Protein 2WNH (pdb70)

InterPro domains:
  IPR000560 Histidine phosphatase superfamily, clade-2 [PF00328] (31-356)
  IPR000560 Histidine phosphatase superfamily, clade-2 [cd07061] (31-357)
  IPR029033 Histidine phosphatase superfamily [G3DSA:3.40.50.1240] (21-421)
  IPR029033 Histidine phosphatase superfamily [SSF53254] (28-408)
  IPR033379 Histidine acid phosphatase active site [PS00616] (32-46)
  IPR050645 Histidine Acid Phosphatase [PTHR11567] (24-359)

Organism: Klebsiella pneumoniae (NCBI:txid573)

Nearest PDB structures (foldseek):
  2wu0-assembly4_D  TM=9.996E-01  e=3.261E-76  Klebsiella pneumoniae
  2wnh-assembly1_B  TM=9.906E-01  e=3.261E-76  Klebsiella pneumoniae
  6rmr-assembly1_B  TM=8.565E-01  e=4.464E-28  Escherichia coli K-12
  1nt4-assembly2_B  TM=8.357E-01  e=1.538E-28  Escherichia coli
  3ntl-assembly1_B  TM=8.454E-01  e=6.409E-27  Enterobacter cloacae

Foldseek 3Di:
DDDDFDKAFFAKEKEWEFFFFAAAPVLQVLQCVQQVHHADDDPDHHPAQDPLRLLLLLLALQVVLVVCCVRVLAPPAAGDPQAEAAEFQPDNRQLSSSVSNCCNNHPPRPDHYDYDPDNDDCQANVCVDDLQNADLVVLLVLLCVQCPPQQVVCVVCVVLLVLLCQQAHDPPDDRRLSPDRWDWDADPSRAIFTRSLVSLLSLLVNLLSCLLSLPDCCNRRNVRDDDLLSSLSNQVSNVVRLVSHLLRLSNLQRNALQNLVLSLQNQDPPHPPNHRYYHYYHHLSNVNSLCSLQVHWDAWPSHDIRDRHHGKMWMWIWMAGPVVRFIWIKIKIWDADSVCSSVSPRQDPVNHITMDTDDDPQWDQDPVGTTHRSVVSSCSRNVSHDVSSHDHDNSDDDD/DPQADDQKAFFAKEKEWEFFFFAAAPVLQVLLCVQQVHHAFDDPDHHPAQDPLRLLLLLLALQVVLVVCVRNVLAPPAAGDPQAEAAEFQPDNRGLSSSVSNCCNNHPPRPDHYDYDPDNDDCQANVCVDDLQNADLVVLLVLLCVQCPDQVVVCVVCVVLLVLLCQQAHDDPDDSPLVPDGWDWDADPSRAIFTRSLVSLLSLLVNLLSCLLSLPDCCRRRNVRDDDLLSSLSNQVSNVVRLVSHLLRLSNLQRHALQNLVLSLLCQDPPDPPNHRYYHYYHHLSNVNSLCSLQVHWDDWPSHGISDRHHRKMWMWIWMARSVPRFIWIKIKIWDAHSVCSSVSPRCDPVRHITMDTDDDPQWDQDPVGTTHRSPVSSCSRNVSHDVSSHDDDNSDDDD

Sequence (799 aa):
DPPPRDWQLEKVVELSRHGIRPPTAGNREAIEAATGRPWTEWTTHDGELTGHGYAAVVNKGREEGQHYRQLGLLQAGCPTAESIYVRASPLQRTRATAQALVDGAFPGCGVAIHYANGDADPLFQTDKFAATQTDPARQLAAVKEKAGDLAQRRQALAPTIQLLKQAVCQADKPCPIFDTPWRVEQSKSGKTTISGLSVMANMVETLRLGWSENLPLSQLAWGKIAQASQITALLPLLTENYDLSNDVLYTAQKRGSVLLNAMLDGVKPEASPNVRWLLLVAHDTNIAMVRTLMNFSWQLPGYSRGNIPPGSSLVLERWRDAKSGERYLRVYFQAQGLDDLRRLQTPDAQHPMLRQEWRQPGCRQTDVGTLCPFQAAITALGQRIDRPSAPAVAMVLPKSDPPPRDWQLEKVVELSRHGIRPPTAGNREAIEAATGRPWTEWTTHDGELTGHGYAAVVNKGREEGQHYRQLGLLQAGCPTAESIYVRASPLQRTRATAQALVDGAFPGCGVAIHYANGDADPLFQTDKFAATQTDPARQLAAVKEKAGDLAQRRQALAPTIQLLKQAVCQADKPCPIFDTPWRVEQSKSGKTTISGLSVMANMVETLRLGWSENLPLSQLAWGKIAQASQITALLPLLTENYDLSNDVLYTAQKRGSVLLNAMLDGVKPEASPNVRWLLLVAHDTNIAMVRTLMNFSWQLPGYSRGNIPPGSSLVLERWRDAKSGERYLRVYFQAQGLDDLRRLQTPDAQHPMLRQEWRQPGCRQTDVGTLCPFQAAITALGQRIDRPSAPAVAMVLPK

Structure (mmCIF, N/CA/C/O backbone):
data_2WNH
#
_entry.id   2WNH
#
_cell.length_a   133.680
_cell.length_b   133.680
_cell.length_c   111.240
_cell.angle_alpha   90.00
_cell.angle_beta   90.00
_cell.angle_gamma   90.00
#
_symmetry.space_group_name_H-M   'P 43 21 2'
#
loop_
_entity.id
_entity.type
_entity.pdbx_description
1 polymer 3-PHYTASE
2 non-polymer 'SODIUM ION'
3 non-polymer 'MAGNESIUM ION'
4 non-polymer GLYCEROL
5 water water
#
loop_
_atom_site.group_PDB
_atom_site.id
_atom_site.type_symbol
_atom_site.label_atom_id
_atom_site.label_alt_id
_atom_site.label_comp_id
_atom_site.label_asym_id
_atom_site.label_entity_id
_atom_site.label_seq_id
_atom_site.pdbx_PDB_ins_code
_atom_site.Cartn_x
_atom_site.Cartn_y
_atom_site.Cartn_z
_atom_site.occupancy
_atom_site.B_iso_or_equiv
_atom_site.auth_seq_id
_atom_site.auth_comp_id
_atom_site.auth_asym_id
_atom_site.auth_atom_id
_atom_site.pdbx_PDB_model_num
ATOM 1 N N . ASP A 1 8 ? -2.213 16.390 41.464 1.00 52.79 8 ASP A N 1
ATOM 2 C CA . ASP A 1 8 ? -0.992 17.140 41.888 1.00 52.54 8 ASP A CA 1
ATOM 3 C C . ASP A 1 8 ? -0.459 18.073 40.779 1.00 51.82 8 ASP A C 1
ATOM 4 O O . ASP A 1 8 ? 0.612 17.826 40.209 1.00 52.10 8 ASP A O 1
ATOM 9 N N . PRO A 1 9 ? -1.204 19.153 40.468 1.00 50.84 9 PRO A N 1
ATOM 10 C CA . PRO A 1 9 ? -0.686 20.119 39.496 1.00 50.04 9 PRO A CA 1
ATOM 11 C C . PRO A 1 9 ? 0.432 2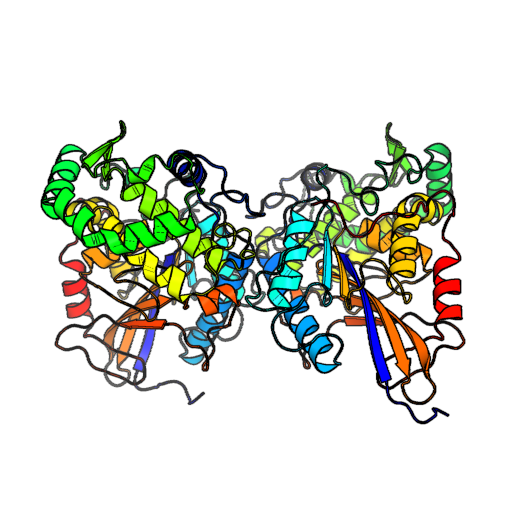1.004 40.062 1.00 49.29 9 PRO A C 1
ATOM 12 O O . PRO A 1 9 ? 0.364 21.422 41.224 1.00 48.59 9 PRO A O 1
ATOM 16 N N . PRO A 1 10 ? 1.459 21.289 39.242 1.00 48.74 10 PRO A N 1
ATOM 17 C CA . PRO A 1 10 ? 2.517 22.228 39.609 1.00 48.29 10 PRO A CA 1
ATOM 18 C C . PRO A 1 10 ? 2.050 23.674 39.414 1.00 48.16 10 PRO A C 1
ATOM 19 O O . PRO A 1 10 ? 0.940 23.893 38.911 1.00 47.60 10 PRO A O 1
ATOM 23 N N . PRO A 1 11 ? 2.877 24.659 39.824 1.00 47.82 11 PRO A N 1
ATOM 24 C CA . PRO A 1 11 ? 2.579 26.053 39.471 1.00 47.02 11 PRO A CA 1
ATOM 25 C C . PRO A 1 11 ? 2.515 26.227 37.952 1.00 44.85 11 PRO A C 1
ATOM 26 O O . PRO A 1 11 ? 3.370 25.697 37.221 1.00 45.28 11 PRO A O 1
ATOM 30 N N . ARG A 1 12 ? 1.490 26.939 37.489 1.00 42.17 12 ARG A N 1
ATOM 31 C CA . ARG A 1 12 ? 1.263 27.112 36.054 1.00 38.78 12 ARG A CA 1
ATOM 32 C C . ARG A 1 12 ? 1.134 28.574 35.687 1.00 37.16 12 ARG A C 1
ATOM 33 O O . ARG A 1 12 ? 0.650 29.388 36.473 1.00 37.59 12 ARG A O 1
ATOM 41 N N . ASP A 1 13 ? 1.581 28.903 34.484 1.00 33.78 13 ASP A N 1
ATOM 42 C CA . ASP A 1 13 ? 1.269 30.185 33.887 1.00 31.46 13 ASP A CA 1
ATOM 43 C C . ASP A 1 13 ? 0.911 29.908 32.428 1.00 28.28 13 ASP A C 1
ATOM 44 O O . ASP A 1 13 ? 1.768 29.980 31.551 1.00 26.93 13 ASP A O 1
ATOM 49 N N . TRP A 1 14 ? -0.358 29.570 32.194 1.00 26.16 14 TRP A N 1
ATOM 50 C CA . TRP A 1 14 ? -0.820 29.121 30.877 1.00 24.02 14 TRP A CA 1
ATOM 51 C C . TRP A 1 14 ? -0.851 30.222 29.828 1.00 22.62 14 TRP A C 1
ATOM 52 O O . TRP A 1 14 ? -1.438 31.292 30.060 1.00 22.59 14 TRP A O 1
ATOM 63 N N . GLN A 1 15 ? -0.218 29.960 28.680 1.00 21.37 15 GLN A N 1
ATOM 64 C CA . GLN A 1 15 ? -0.281 30.878 27.547 1.00 20.75 15 GLN A CA 1
ATOM 65 C C . GLN A 1 15 ? -0.713 30.150 26.276 1.00 19.03 15 GLN A C 1
ATOM 66 O O . GLN A 1 15 ? -0.073 29.173 25.865 1.00 19.97 15 GLN A O 1
ATOM 72 N N . LEU A 1 16 ? -1.814 30.615 25.692 1.00 17.70 16 LEU A N 1
ATOM 73 C CA . LEU A 1 16 ? -2.269 30.090 24.407 1.00 17.41 16 LEU A CA 1
ATOM 74 C C . LEU A 1 16 ? -1.392 30.630 23.274 1.00 17.54 16 LEU A C 1
ATOM 75 O O . LEU A 1 16 ? -1.256 31.856 23.099 1.00 17.31 16 LEU A O 1
ATOM 80 N N . GLU A 1 17 ? -0.788 29.710 22.511 1.00 16.36 17 GLU A N 1
ATOM 81 C CA . GLU A 1 17 ? 0.166 30.075 21.467 1.00 17.43 17 GLU A CA 1
ATOM 82 C C . GLU A 1 17 ? -0.368 30.018 20.029 1.00 18.13 17 GLU A C 1
ATOM 83 O O . GLU A 1 17 ? 0.106 30.764 19.164 1.00 18.57 17 GLU A O 1
ATOM 89 N N . LYS A 1 18 ? -1.290 29.089 19.765 1.00 17.30 18 LYS A N 1
ATOM 90 C CA . LYS A 1 18 ? -1.756 28.856 18.384 1.00 16.64 18 LYS A CA 1
ATOM 91 C C . LYS A 1 18 ? -3.112 28.147 18.389 1.00 16.56 18 LYS A C 1
ATOM 92 O O . LYS A 1 18 ? -3.313 27.214 19.129 1.00 15.34 18 LYS A O 1
ATOM 98 N N . VAL A 1 19 ? -3.998 28.585 17.500 1.00 15.64 19 VAL A N 1
ATOM 99 C CA . VAL A 1 19 ? -5.265 27.915 17.246 1.00 15.34 19 VAL A CA 1
ATOM 100 C C . VAL A 1 19 ? -5.310 27.481 15.784 1.00 15.05 19 VAL A C 1
ATOM 101 O O . VAL A 1 19 ? -5.022 28.277 14.878 1.00 15.21 19 VAL A O 1
ATOM 105 N N . VAL A 1 20 ? -5.666 26.219 15.563 1.00 14.20 20 VAL A N 1
ATOM 106 C CA . VAL A 1 20 ? -5.991 25.703 14.225 1.00 14.88 20 VAL A CA 1
ATOM 107 C C . VAL A 1 20 ? -7.455 25.257 14.299 1.00 15.09 20 VAL A C 1
ATOM 108 O O . VAL A 1 20 ? -7.776 24.398 15.116 1.00 14.51 20 VAL A O 1
ATOM 112 N N . GLU A 1 21 ? -8.305 25.832 13.439 1.00 12.74 21 GLU A N 1
ATOM 113 C CA . GLU A 1 21 ? -9.759 25.600 13.520 1.00 13.70 21 GLU A CA 1
ATOM 114 C C . GLU A 1 21 ? -10.288 25.145 12.178 1.00 14.22 21 GLU A C 1
ATOM 115 O O . GLU A 1 21 ? -9.962 25.744 11.153 1.00 14.05 21 GLU A O 1
ATOM 121 N N . LEU A 1 22 ? -11.077 24.065 12.186 1.00 13.52 22 LEU A N 1
ATOM 122 C CA . LEU A 1 22 ? -11.768 23.602 10.967 1.00 13.67 22 LEU A CA 1
ATOM 123 C C . LEU A 1 22 ? -13.277 23.715 11.190 1.00 13.52 22 LEU A C 1
ATOM 124 O O . LEU A 1 22 ? -13.853 22.940 11.964 1.00 14.29 22 LEU A O 1
ATOM 129 N N . SER A 1 23 ? -13.880 24.687 10.506 1.00 14.24 23 SER A N 1
ATOM 130 C CA . SER A 1 23 ? -15.306 25.008 10.666 1.00 14.64 23 SER A CA 1
ATOM 131 C C . SER A 1 23 ? -16.174 24.447 9.522 1.00 14.78 23 SER A C 1
ATOM 132 O O . SER A 1 23 ? -15.744 24.421 8.370 1.00 16.60 23 SER A O 1
ATOM 135 N N . ARG A 1 24 ? -17.385 23.989 9.846 1.00 14.74 24 ARG A N 1
ATOM 136 C CA . ARG A 1 24 ? -18.369 23.722 8.785 1.00 13.96 24 ARG A CA 1
ATOM 137 C C . ARG A 1 24 ? -18.901 25.090 8.314 1.00 14.20 24 ARG A C 1
ATOM 138 O O . ARG A 1 24 ? -18.882 26.053 9.081 1.00 14.79 24 ARG A O 1
ATOM 146 N N . HIS A 1 25 ? -19.356 25.186 7.056 1.00 14.23 25 HIS A N 1
ATOM 147 C CA . HIS A 1 25 ? -20.143 26.343 6.626 1.00 14.08 25 HIS A CA 1
ATOM 148 C C . HIS A 1 25 ? -21.401 26.449 7.474 1.00 13.76 25 HIS A C 1
ATOM 149 O O . HIS A 1 25 ? -21.830 25.466 8.120 1.00 13.70 25 HIS A O 1
ATOM 156 N N . GLY A 1 26 ? -21.992 27.640 7.443 1.00 13.95 26 GLY A N 1
ATOM 157 C CA . GLY A 1 26 ? -23.263 27.900 8.147 1.00 13.76 26 GLY A CA 1
ATOM 158 C C . GLY A 1 26 ? -24.472 27.347 7.417 1.00 15.11 26 GLY A C 1
ATOM 159 O O . GLY A 1 26 ? -24.359 26.567 6.454 1.00 15.90 26 GLY A O 1
ATOM 160 N N . ILE A 1 27 ? -25.647 27.743 7.866 1.00 15.46 27 ILE A N 1
ATOM 161 C CA . ILE A 1 27 ? -26.894 27.185 7.320 1.00 14.56 27 ILE A CA 1
ATOM 162 C C . ILE A 1 27 ? -27.067 27.461 5.824 1.00 14.34 27 ILE A C 1
ATOM 163 O O . ILE A 1 27 ? -26.908 28.597 5.369 1.00 14.64 27 ILE A O 1
ATOM 168 N N . ARG A 1 28 ? -27.411 26.401 5.094 1.00 14.81 28 ARG A N 1
ATOM 169 C CA . ARG A 1 28 ? -27.781 26.486 3.684 1.00 15.05 28 ARG A CA 1
ATOM 170 C C . ARG A 1 28 ? -29.140 25.827 3.446 1.00 15.19 28 ARG A C 1
ATOM 171 O O . ARG A 1 28 ? -29.577 24.997 4.254 1.00 15.04 28 ARG A O 1
ATOM 179 N N . PRO A 1 29 ? -29.801 26.175 2.321 1.00 15.34 29 PRO A N 1
ATOM 180 C CA . PRO A 1 29 ? -30.932 25.343 1.935 1.00 15.59 29 PRO A CA 1
ATOM 181 C C . PRO A 1 29 ? -30.377 24.013 1.375 1.00 17.07 29 PRO A C 1
ATOM 182 O O . PRO A 1 29 ? -29.152 23.842 1.280 1.00 18.09 29 PRO A O 1
ATOM 186 N N . PRO A 1 30 ? -31.257 23.063 1.007 1.00 17.01 30 PRO A N 1
ATOM 187 C CA . PRO A 1 30 ? -30.731 21.863 0.348 1.00 17.54 30 PRO A CA 1
ATOM 188 C C . PRO A 1 30 ? -29.891 22.250 -0.866 1.00 17.30 30 PRO A C 1
ATOM 189 O O . PRO A 1 30 ? -30.134 23.309 -1.459 1.00 17.02 30 PRO A O 1
ATOM 193 N N . THR A 1 31 ? -28.934 21.406 -1.238 1.00 17.55 31 THR A N 1
ATOM 194 C CA . THR A 1 31 ? -28.254 21.568 -2.522 1.00 18.57 31 THR A CA 1
ATOM 195 C C . THR A 1 31 ? -29.239 21.226 -3.643 1.00 19.30 31 THR A C 1
ATOM 196 O O . THR A 1 31 ? -30.257 20.585 -3.406 1.00 19.25 31 THR A O 1
ATOM 200 N N . ALA A 1 32 ? -28.925 21.647 -4.864 1.00 19.97 32 ALA A N 1
ATOM 201 C CA . ALA A 1 32 ? -29.756 21.270 -6.028 1.00 20.58 32 ALA A CA 1
ATOM 202 C C . ALA A 1 32 ? -29.935 19.755 -6.124 1.00 21.11 32 ALA A C 1
ATOM 203 O O . ALA A 1 32 ? -31.050 19.269 -6.337 1.00 21.32 32 ALA A O 1
ATOM 205 N N . GLY A 1 33 ? -28.848 19.024 -5.922 1.00 21.13 33 GLY A N 1
ATOM 206 C CA . GLY A 1 33 ? -28.868 17.568 -5.935 1.00 21.98 33 GLY A CA 1
ATOM 207 C C . GLY A 1 33 ? -29.703 16.977 -4.820 1.00 21.66 33 GLY A C 1
ATOM 208 O O . GLY A 1 33 ? -30.498 16.068 -5.059 1.00 22.23 33 GLY A O 1
ATOM 209 N N . ASN A 1 34 ? -29.537 17.512 -3.602 1.00 20.74 34 ASN A N 1
ATOM 210 C CA . ASN A 1 34 ? -30.395 17.121 -2.471 1.00 20.24 34 ASN A CA 1
ATOM 211 C C . ASN A 1 34 ? -31.865 17.301 -2.847 1.00 19.23 34 ASN A C 1
ATOM 212 O O . ASN A 1 34 ? -32.673 16.408 -2.607 1.00 19.04 34 ASN A O 1
ATOM 217 N N . ARG A 1 35 ? -32.214 18.467 -3.399 1.00 18.09 35 ARG A N 1
ATOM 218 C CA . ARG A 1 35 ? -33.614 18.809 -3.652 1.00 18.65 35 ARG A CA 1
ATOM 219 C C . ARG A 1 35 ? -34.226 17.792 -4.613 1.00 19.75 35 ARG A C 1
ATOM 220 O O . ARG A 1 35 ? -35.322 17.300 -4.389 1.00 19.84 35 ARG A O 1
ATOM 228 N N . GLU A 1 36 ? -33.504 17.502 -5.689 1.00 21.76 36 GLU A N 1
ATOM 229 C CA . GLU A 1 36 ? -33.968 16.486 -6.648 1.00 22.93 36 GLU A CA 1
ATOM 230 C C . GLU A 1 36 ? -34.250 15.160 -5.950 1.00 23.09 36 GLU A C 1
ATOM 231 O O . GLU A 1 36 ? -35.313 14.553 -6.149 1.00 22.85 36 GLU A O 1
ATOM 237 N N . ALA A 1 37 ? -33.318 14.720 -5.103 1.00 22.04 37 ALA A N 1
ATOM 238 C CA . ALA A 1 37 ? -33.454 13.433 -4.432 1.00 22.12 37 ALA A CA 1
ATOM 239 C C . ALA A 1 37 ? -34.627 13.416 -3.441 1.00 22.95 37 ALA A C 1
ATOM 240 O O . ALA A 1 37 ? -35.427 12.466 -3.422 1.00 24.00 37 ALA A O 1
ATOM 242 N N . ILE A 1 38 ? -34.747 14.460 -2.620 1.00 21.94 38 ILE A N 1
ATOM 243 C CA . ILE A 1 38 ? -35.783 14.425 -1.595 1.00 20.59 38 ILE A CA 1
ATOM 244 C C . ILE A 1 38 ? -37.175 14.662 -2.169 1.00 20.39 38 ILE A C 1
ATOM 245 O O . ILE A 1 38 ? -38.145 14.102 -1.666 1.00 21.45 38 ILE A O 1
ATOM 250 N N . GLU A 1 39 ? -37.274 15.473 -3.221 1.00 21.76 39 GLU A N 1
ATOM 251 C CA . GLU A 1 39 ? -38.564 15.709 -3.850 1.00 21.91 39 GLU A CA 1
ATOM 252 C C . GLU A 1 39 ? -39.031 14.436 -4.567 1.00 24.00 39 GLU A C 1
ATOM 253 O O . GLU A 1 39 ? -40.207 14.076 -4.497 1.00 24.17 39 GLU A O 1
ATOM 259 N N . ALA A 1 40 ? -38.094 13.716 -5.180 1.00 23.61 40 ALA A N 1
ATOM 260 C CA . ALA A 1 40 ? -38.431 12.404 -5.771 1.00 24.14 40 ALA A CA 1
ATOM 261 C C . ALA A 1 40 ? -38.841 11.380 -4.713 1.00 25.29 40 ALA A C 1
ATOM 262 O O . ALA A 1 40 ? -39.788 10.618 -4.916 1.00 26.26 40 ALA A O 1
ATOM 264 N N . ALA A 1 41 ? -38.143 11.385 -3.575 1.00 24.00 41 ALA A N 1
ATOM 265 C CA . ALA A 1 41 ? -38.329 10.399 -2.519 1.00 24.01 41 ALA A CA 1
ATOM 266 C C . ALA A 1 41 ? -39.703 10.518 -1.848 1.00 24.06 41 ALA A C 1
ATOM 267 O O . ALA A 1 41 ? -40.252 9.531 -1.357 1.00 25.93 41 ALA A O 1
ATOM 269 N N . THR A 1 42 ? -40.241 11.732 -1.809 1.00 24.22 42 THR A N 1
ATOM 270 C CA . THR A 1 42 ? -41.485 12.003 -1.092 1.00 24.49 42 THR A CA 1
ATOM 271 C C . THR A 1 42 ? -42.636 12.280 -2.053 1.00 25.01 42 THR A C 1
ATOM 272 O O . THR A 1 42 ? -43.770 12.438 -1.619 1.00 25.95 42 THR A O 1
ATOM 276 N N . GLY A 1 43 ? -42.324 12.363 -3.349 1.00 25.41 43 GLY A N 1
ATOM 277 C CA . GLY A 1 43 ? -43.312 12.655 -4.383 1.00 25.50 43 GLY A CA 1
ATOM 278 C C . GLY A 1 43 ? -44.002 14.000 -4.249 1.00 25.88 43 GLY A C 1
ATOM 279 O O . GLY A 1 43 ? -45.177 14.136 -4.590 1.00 26.42 43 GLY A O 1
ATOM 280 N N . ARG A 1 44 ? -43.279 15.008 -3.762 1.00 24.75 44 ARG A N 1
ATOM 281 C CA . ARG A 1 44 ? -43.852 16.332 -3.539 1.00 24.04 44 ARG A CA 1
ATOM 282 C C . ARG A 1 44 ? -42.767 17.412 -3.576 1.00 23.62 44 ARG A C 1
ATOM 283 O O . ARG A 1 44 ? -41.600 17.113 -3.295 1.00 21.97 44 ARG A O 1
ATOM 291 N N . PRO A 1 45 ? -43.133 18.660 -3.926 1.00 23.02 45 PRO A N 1
ATOM 292 C CA . PRO A 1 45 ? -42.155 19.753 -3.838 1.00 22.48 45 PRO A CA 1
ATOM 293 C C . PRO A 1 45 ? -41.862 20.129 -2.391 1.00 21.59 45 PRO A C 1
ATOM 294 O O . PRO A 1 45 ? -42.758 20.096 -1.556 1.00 22.51 45 PRO A O 1
ATOM 298 N N . TRP A 1 46 ? -40.616 20.499 -2.125 1.00 20.16 46 TRP A N 1
ATOM 299 C CA . TRP A 1 46 ? -40.235 21.012 -0.804 1.00 18.98 46 TRP A CA 1
ATOM 300 C C . TRP A 1 46 ? -40.086 22.522 -0.871 1.00 18.23 46 TRP A C 1
ATOM 301 O O . TRP A 1 46 ? -39.944 23.103 -1.944 1.00 19.08 46 TRP A O 1
ATOM 312 N N . THR A 1 47 ? -40.134 23.176 0.283 1.00 17.58 47 THR A N 1
ATOM 313 C CA . THR A 1 47 ? -40.048 24.625 0.325 1.00 18.03 47 THR A CA 1
ATOM 314 C C . THR A 1 47 ? -38.868 25.170 -0.462 1.00 18.81 47 THR A C 1
ATOM 315 O O . THR A 1 47 ? -37.749 24.647 -0.372 1.00 18.28 47 THR A O 1
ATOM 319 N N . GLU A 1 48 ? -39.123 26.234 -1.217 1.00 19.56 48 GLU A N 1
ATOM 320 C CA . GLU A 1 48 ? -38.064 26.986 -1.874 1.00 19.55 48 GLU A CA 1
ATOM 321 C C . GLU A 1 48 ? -37.659 28.131 -0.954 1.00 18.87 48 GLU A C 1
ATOM 322 O O . GLU A 1 48 ? -38.490 28.979 -0.612 1.00 19.93 48 GLU A O 1
ATOM 328 N N . TRP A 1 49 ? -36.390 28.166 -0.546 1.00 16.98 49 TRP A N 1
ATOM 329 C CA . TRP A 1 49 ? -35.962 29.204 0.386 1.00 15.37 49 TRP A CA 1
ATOM 330 C C . TRP A 1 49 ? -35.644 30.510 -0.341 1.00 17.58 49 TRP A C 1
ATOM 331 O O . TRP A 1 49 ? -35.440 30.521 -1.558 1.00 19.06 49 TRP A O 1
ATOM 342 N N . THR A 1 50 ? -35.549 31.619 0.390 1.00 16.57 50 THR A N 1
ATOM 343 C CA . THR A 1 50 ? -35.189 32.896 -0.201 1.00 18.42 50 THR A CA 1
ATOM 344 C C . THR A 1 50 ? -33.719 32.944 -0.647 1.00 18.15 50 THR A C 1
ATOM 345 O O . THR A 1 50 ? -33.335 33.753 -1.503 1.00 19.81 50 THR A O 1
ATOM 349 N N . THR A 1 51 ? -32.923 32.034 -0.097 1.00 16.27 51 THR A N 1
ATOM 350 C CA . THR A 1 51 ? -31.539 31.847 -0.478 1.00 16.93 51 THR A CA 1
ATOM 351 C C . THR A 1 51 ? -31.496 30.793 -1.570 1.00 16.91 51 THR A C 1
ATOM 352 O O . THR A 1 51 ? -32.282 29.845 -1.530 1.00 17.11 51 THR A O 1
ATOM 356 N N . HIS A 1 52 ? -30.594 30.952 -2.536 1.00 17.28 52 HIS A N 1
ATOM 357 C CA . HIS A 1 52 ? -30.426 29.931 -3.574 1.00 19.04 52 HIS A CA 1
ATOM 358 C C . HIS A 1 52 ? -29.998 28.616 -2.982 1.00 17.94 52 HIS A C 1
ATOM 359 O O . HIS A 1 52 ? -29.165 28.589 -2.076 1.00 17.20 52 HIS A O 1
ATOM 366 N N . ASP A 1 53 ? -30.571 27.516 -3.483 1.00 16.97 53 ASP A N 1
ATOM 367 C CA . ASP A 1 53 ? -30.115 26.191 -3.056 1.00 17.28 53 ASP A CA 1
ATOM 368 C C . ASP A 1 53 ? -28.578 26.084 -2.937 1.00 17.40 53 ASP A C 1
ATOM 369 O O . ASP A 1 53 ? -27.837 26.462 -3.852 1.00 18.64 53 ASP A O 1
ATOM 374 N N . GLY A 1 54 ? -28.105 25.568 -1.810 1.00 16.64 54 GLY A N 1
ATOM 375 C CA . GLY A 1 54 ? -26.681 25.340 -1.607 1.00 16.70 54 GLY A CA 1
ATOM 376 C C . GLY A 1 54 ? -25.862 26.550 -1.169 1.00 17.27 54 GLY A C 1
ATOM 377 O O . GLY A 1 54 ? -24.660 26.406 -0.921 1.00 18.23 54 GLY A O 1
ATOM 378 N N . GLU A 1 55 ? -26.479 27.731 -1.102 1.00 16.16 55 GLU A N 1
ATOM 379 C CA . GLU A 1 55 ? -25.755 28.941 -0.676 1.00 16.18 55 GLU A CA 1
ATOM 380 C C . GLU A 1 55 ? -25.938 29.235 0.818 1.00 15.88 55 GLU A C 1
ATOM 381 O O . GLU A 1 55 ? -26.830 28.676 1.460 1.00 16.42 55 GLU A O 1
ATOM 387 N N . LEU A 1 56 ? -25.075 30.081 1.380 1.00 15.56 56 LEU A N 1
ATOM 388 C CA . LEU A 1 56 ? -25.236 30.439 2.793 1.00 14.51 56 LEU A CA 1
ATOM 389 C C . LEU A 1 56 ? -26.419 31.404 2.965 1.00 13.38 56 LEU A C 1
ATOM 390 O O . LEU A 1 56 ? -26.456 32.481 2.345 1.00 14.76 56 LEU A O 1
ATOM 395 N N . THR A 1 57 ? -27.359 31.048 3.841 1.00 12.95 57 THR A N 1
ATOM 396 C CA . THR A 1 57 ? -28.497 31.932 4.070 1.00 13.22 57 THR A CA 1
ATOM 397 C C . THR A 1 57 ? -28.086 33.145 4.912 1.00 12.54 57 THR A C 1
ATOM 398 O O . THR A 1 57 ? -27.070 33.116 5.640 1.00 13.36 57 THR A O 1
ATOM 402 N N . GLY A 1 58 ? -28.912 34.189 4.839 1.00 13.19 58 GLY A N 1
ATOM 403 C CA . GLY A 1 58 ? -28.725 35.376 5.673 1.00 12.97 58 GLY A CA 1
ATOM 404 C C . GLY A 1 58 ? -28.727 35.042 7.156 1.00 13.07 58 GLY A C 1
ATOM 405 O O . GLY A 1 58 ? -27.824 35.484 7.900 1.00 13.59 58 GLY A O 1
ATOM 406 N N . HIS A 1 59 ? -29.719 34.268 7.593 1.00 13.78 59 HIS A N 1
ATOM 407 C CA . HIS A 1 59 ? -29.757 33.786 8.985 1.00 13.35 59 HIS A CA 1
ATOM 408 C C . HIS A 1 59 ? -28.467 33.012 9.319 1.00 13.29 59 HIS A C 1
ATOM 409 O O . HIS A 1 59 ? -27.925 33.142 10.438 1.00 13.18 59 HIS A O 1
ATOM 416 N N . GLY A 1 60 ? -28.003 32.193 8.366 1.00 13.32 60 GLY A N 1
ATOM 417 C CA . GLY A 1 60 ? -26.801 31.384 8.548 1.00 13.27 60 GLY A CA 1
ATOM 418 C C . GLY A 1 60 ? -25.608 32.302 8.769 1.00 13.20 60 GLY A C 1
ATOM 419 O O . GLY A 1 60 ? -24.792 32.071 9.684 1.00 13.88 60 GLY A O 1
ATOM 420 N N . TYR A 1 61 ? -25.501 33.352 7.949 1.00 13.18 61 TYR A N 1
ATOM 421 C CA . TYR A 1 61 ? -24.451 34.353 8.121 1.00 13.68 61 TYR A CA 1
ATOM 422 C C . TYR A 1 61 ? -24.502 34.983 9.516 1.00 13.48 61 TYR A C 1
ATOM 423 O O . TYR A 1 61 ? -23.473 35.028 10.228 1.00 13.68 61 TYR A O 1
ATOM 432 N N . ALA A 1 62 ? -25.701 35.423 9.918 1.00 13.53 62 ALA A N 1
ATOM 433 C CA . ALA A 1 62 ? -25.916 36.058 11.225 1.00 13.83 62 ALA A CA 1
ATOM 434 C C . ALA A 1 62 ? -25.493 35.145 12.392 1.00 13.11 62 ALA A C 1
ATOM 435 O O . ALA A 1 62 ? -24.850 35.606 13.364 1.00 13.72 62 ALA A O 1
ATOM 437 N N . ALA A 1 63 ? -25.811 33.855 12.285 1.00 13.51 63 ALA A N 1
ATOM 438 C CA . ALA A 1 63 ? -25.476 32.916 13.366 1.00 13.68 63 ALA A CA 1
ATOM 439 C C . ALA A 1 63 ? -23.959 32.712 13.447 1.00 13.59 63 ALA A C 1
ATOM 440 O O . ALA A 1 63 ? -23.388 32.602 14.530 1.00 13.95 63 ALA A O 1
ATOM 442 N N . VAL A 1 64 ? -23.311 32.660 12.292 1.00 13.25 64 VAL A N 1
ATOM 443 C CA . VAL A 1 64 ? -21.849 32.548 12.263 1.00 12.74 64 VAL A CA 1
ATOM 444 C C . VAL A 1 64 ? -21.143 33.809 12.810 1.00 13.83 64 VAL A C 1
ATOM 445 O O . VAL A 1 64 ? -20.168 33.701 13.563 1.00 12.55 64 VAL A O 1
ATOM 449 N N . VAL A 1 65 ? -21.641 34.987 12.440 1.00 13.21 65 VAL A N 1
ATOM 450 C CA . VAL A 1 65 ? -21.146 36.236 13.031 1.00 13.37 65 VAL A CA 1
ATOM 451 C C . VAL A 1 65 ? -21.193 36.149 14.569 1.00 13.66 65 VAL A C 1
ATOM 452 O O . VAL A 1 65 ? -20.244 36.531 15.238 1.00 14.19 65 VAL A O 1
ATOM 456 N N . ASN A 1 66 ? -22.316 35.667 15.114 1.00 13.36 66 ASN A N 1
ATOM 457 C CA . ASN A 1 66 ? -22.464 35.603 16.577 1.00 15.07 66 ASN A CA 1
ATOM 458 C C . ASN A 1 66 ? -21.362 34.752 17.214 1.00 15.46 66 ASN A C 1
ATOM 459 O O . ASN A 1 66 ? -20.710 35.136 18.196 1.00 13.55 66 ASN A O 1
ATOM 464 N N . LYS A 1 67 ? -21.165 33.575 16.650 1.00 14.37 67 LYS A N 1
ATOM 465 C CA . LYS A 1 67 ? -20.102 32.697 17.132 1.00 14.90 67 LYS A CA 1
ATOM 466 C C . LYS A 1 67 ? -18.729 33.346 16.983 1.00 14.49 67 LYS A C 1
ATOM 467 O O . LYS A 1 67 ? -17.942 33.344 17.934 1.00 15.62 67 LYS A O 1
ATOM 473 N N . GLY A 1 68 ? -18.441 33.920 15.808 1.00 14.33 68 GLY A N 1
ATOM 474 C CA . GLY A 1 68 ? -17.148 34.558 15.581 1.00 13.95 68 GLY A CA 1
ATOM 475 C C . GLY A 1 68 ? -16.916 35.752 16.519 1.00 13.99 68 GLY A C 1
ATOM 476 O O . GLY A 1 68 ? -15.794 35.972 16.969 1.00 13.99 68 GLY A O 1
ATOM 477 N N . ARG A 1 69 ? -17.972 36.486 16.854 1.00 14.45 69 ARG A N 1
ATOM 478 C CA . ARG A 1 69 ? -17.847 37.640 17.736 1.00 15.36 69 ARG A CA 1
ATOM 479 C C . ARG A 1 69 ? -17.394 37.237 19.141 1.00 15.93 69 ARG A C 1
ATOM 480 O O . ARG A 1 69 ? -16.448 37.819 19.680 1.00 14.45 69 ARG A O 1
ATOM 495 N N . GLU A 1 70 ? -18.038 36.212 19.694 1.00 14.65 70 GLU A N 1
ATOM 496 C CA . GLU A 1 70 ? -17.658 35.744 21.020 1.00 16.36 70 GLU A CA 1
ATOM 497 C C . GLU A 1 70 ? -16.273 35.101 20.990 1.00 15.13 70 GLU A C 1
ATOM 498 O O . GLU A 1 70 ? -15.521 35.222 21.947 1.00 14.77 70 GLU A O 1
ATOM 504 N N . GLU A 1 71 ? -15.942 34.416 19.891 1.00 13.72 71 GLU A N 1
ATOM 505 C CA . GLU A 1 71 ? -14.651 33.760 19.735 1.00 13.67 71 GLU A CA 1
ATOM 506 C C . GLU A 1 71 ? -13.498 34.795 19.703 1.00 15.10 71 GLU A C 1
ATOM 507 O O . GLU A 1 71 ? -12.472 34.622 20.373 1.00 15.08 71 GLU A O 1
ATOM 513 N N . GLY A 1 72 ? -13.689 35.864 18.941 1.00 13.76 72 GLY A N 1
ATOM 514 C CA . GLY A 1 72 ? -12.705 36.972 18.872 1.00 16.12 72 GLY A CA 1
ATOM 515 C C . GLY A 1 72 ? -12.475 37.579 20.235 1.00 16.08 72 GLY A C 1
ATOM 516 O O . GLY A 1 72 ? -11.319 37.828 20.626 1.00 17.58 72 GLY A O 1
ATOM 517 N N . GLN A 1 73 ? -13.563 37.801 20.979 1.00 16.48 73 GLN A N 1
ATOM 518 C CA . GLN A 1 73 ? -13.461 38.376 22.328 1.00 17.20 73 GLN A CA 1
ATOM 519 C C . GLN A 1 73 ? -12.659 37.458 23.254 1.00 17.55 73 GLN A C 1
ATOM 520 O O . GLN A 1 73 ? -11.786 37.911 24.000 1.00 18.19 73 GLN A O 1
ATOM 526 N N . HIS A 1 74 ? -12.950 36.166 23.157 1.00 16.30 74 HIS A N 1
ATOM 527 C CA . HIS A 1 74 ? -12.316 35.137 23.968 1.00 16.63 74 HIS A CA 1
ATOM 528 C C . HIS A 1 74 ? -10.820 35.094 23.719 1.00 16.38 74 HIS A C 1
ATOM 529 O O . HIS A 1 74 ? -10.018 35.078 24.662 1.00 17.25 74 HIS A O 1
ATOM 536 N N . TYR A 1 75 ? -10.441 35.016 22.451 1.00 15.10 75 TYR A N 1
ATOM 537 C CA . TYR A 1 75 ? -9.025 34.915 22.111 1.00 16.03 75 TYR A CA 1
ATOM 538 C C . TYR A 1 75 ? -8.258 36.243 22.337 1.00 17.27 75 TYR A C 1
ATOM 539 O O . TYR A 1 75 ? -7.057 36.217 22.584 1.00 17.55 75 TYR A O 1
ATOM 548 N N . ARG A 1 76 ? -8.945 37.386 22.325 1.00 16.42 76 ARG A N 1
ATOM 549 C CA . ARG A 1 76 ? -8.296 38.619 22.825 1.00 17.13 76 ARG A CA 1
ATOM 550 C C . ARG A 1 76 ? -8.077 38.572 24.332 1.00 18.44 76 ARG A C 1
ATOM 551 O O . ARG A 1 76 ? -7.000 38.964 24.819 1.00 19.23 76 ARG A O 1
ATOM 559 N N . GLN A 1 77 ? -9.083 38.093 25.069 1.00 19.37 77 GLN A N 1
ATOM 560 C CA . GLN A 1 77 ? -8.996 37.977 26.534 1.00 21.88 77 GLN A CA 1
ATOM 561 C C . GLN A 1 77 ? -7.828 37.064 26.939 1.00 22.69 77 GLN A C 1
ATOM 562 O O . GLN A 1 77 ? -7.129 37.317 27.938 1.00 23.19 77 GLN A O 1
ATOM 568 N N . LEU A 1 78 ? -7.601 36.023 26.148 1.00 21.21 78 LEU A N 1
ATOM 569 C CA . LEU A 1 78 ? -6.498 35.081 26.412 1.00 21.37 78 LEU A CA 1
ATOM 570 C C . LEU A 1 78 ? -5.128 35.574 25.951 1.00 21.87 78 LEU A C 1
ATOM 571 O O . LEU A 1 78 ? -4.098 34.897 26.166 1.00 23.65 78 LEU A O 1
ATOM 576 N N . GLY A 1 79 ? -5.101 36.729 25.301 1.00 21.66 79 GLY A N 1
ATOM 577 C CA . GLY A 1 79 ? -3.846 37.288 24.787 1.00 22.64 79 GLY A CA 1
ATOM 578 C C . GLY A 1 79 ? -3.285 36.648 23.538 1.00 23.41 79 GLY A C 1
ATOM 579 O O . GLY A 1 79 ? -2.164 36.962 23.128 1.00 23.90 79 GLY A O 1
ATOM 580 N N . LEU A 1 80 ? -4.054 35.759 22.911 1.00 21.20 80 LEU A N 1
ATOM 581 C CA . LEU A 1 80 ? -3.668 35.184 21.640 1.00 20.43 80 LEU A CA 1
ATOM 582 C C . LEU A 1 80 ? -3.701 36.254 20.546 1.00 20.52 80 LEU A C 1
ATOM 583 O O . LEU A 1 80 ? -2.776 36.356 19.728 1.00 21.42 80 LEU A O 1
ATOM 588 N N . LEU A 1 81 ? -4.776 37.035 20.542 1.00 20.62 81 LEU A N 1
ATOM 589 C CA . LEU A 1 81 ? -4.963 38.110 19.579 1.00 20.49 81 LEU A CA 1
ATOM 590 C C . LEU A 1 81 ? -4.746 39.455 20.250 1.00 21.13 81 LEU A C 1
ATOM 591 O O . LEU A 1 81 ? -5.187 39.669 21.393 1.00 21.55 81 LEU A O 1
ATOM 596 N N . GLN A 1 82 ? -4.067 40.352 19.540 1.00 23.01 82 GLN A N 1
ATOM 597 C CA . GLN A 1 82 ? -3.901 41.733 20.005 1.00 23.99 82 GLN A CA 1
ATOM 598 C C . GLN A 1 82 ? -5.241 42.468 19.989 1.00 24.10 82 GLN A C 1
ATOM 599 O O . GLN A 1 82 ? -6.171 42.064 19.289 1.00 23.10 82 GLN A O 1
ATOM 605 N N . ALA A 1 83 ? -5.338 43.549 20.766 1.00 23.78 83 ALA A N 1
ATOM 606 C CA . ALA A 1 83 ? -6.498 44.435 20.716 1.00 23.75 83 ALA A CA 1
ATOM 607 C C . ALA A 1 83 ? -6.662 45.068 19.345 1.00 24.04 83 ALA A C 1
ATOM 608 O O . ALA A 1 83 ? -5.679 45.306 18.629 1.00 24.14 83 ALA A O 1
ATOM 610 N N . GLY A 1 84 ? -7.916 45.310 18.970 1.00 24.50 84 GLY A N 1
ATOM 611 C CA . GLY A 1 84 ? -8.219 46.075 17.766 1.00 24.48 84 GLY A CA 1
ATOM 612 C C . GLY A 1 84 ? -8.190 45.208 16.532 1.00 24.56 84 GLY A C 1
ATOM 613 O O . GLY A 1 84 ? -8.546 44.021 16.585 1.00 23.81 84 GLY A O 1
ATOM 614 N N . CYS A 1 85 ? -7.746 45.786 15.420 1.00 24.07 85 CYS A N 1
ATOM 615 C CA . CYS A 1 85 ? -7.759 45.067 14.173 1.00 24.79 85 CYS A CA 1
ATOM 616 C C . CYS A 1 85 ? -6.533 44.177 14.030 1.00 24.54 85 CYS A C 1
ATOM 617 O O . CYS A 1 85 ? -5.478 44.466 14.601 1.00 25.00 85 CYS A O 1
ATOM 620 N N . PRO A 1 86 ? -6.671 43.076 13.292 1.00 24.94 86 PRO A N 1
ATOM 621 C CA . PRO A 1 86 ? -5.529 42.180 13.232 1.00 25.65 86 PRO A CA 1
ATOM 622 C C . PRO A 1 86 ? -4.421 42.611 12.274 1.00 27.21 86 PRO A C 1
ATOM 623 O O . PRO A 1 86 ? -4.598 43.523 11.447 1.00 26.96 86 PRO A O 1
ATOM 627 N N . THR A 1 87 ? -3.283 41.944 12.397 1.00 27.22 87 THR A N 1
ATOM 628 C CA . THR A 1 87 ? -2.207 42.088 11.434 1.00 29.22 87 THR A CA 1
ATOM 629 C C . THR A 1 87 ? -2.081 40.807 10.643 1.00 29.77 87 THR A C 1
ATOM 630 O O . THR A 1 87 ? -2.821 39.839 10.874 1.00 29.57 87 THR A O 1
ATOM 634 N N . ALA A 1 88 ? -1.129 40.788 9.714 1.00 30.15 88 ALA A N 1
ATOM 635 C CA . ALA A 1 88 ? -0.870 39.588 8.932 1.00 29.97 88 ALA A CA 1
ATOM 636 C C . ALA A 1 88 ? -0.463 38.416 9.822 1.00 28.77 88 ALA A C 1
ATOM 637 O O . ALA A 1 88 ? -0.627 37.270 9.418 1.00 29.28 88 ALA A O 1
ATOM 639 N N . GLU A 1 89 ? 0.056 38.703 11.021 1.00 27.52 89 GLU A N 1
ATOM 640 C CA . GLU A 1 89 ? 0.465 37.635 11.945 1.00 26.78 89 GLU A CA 1
ATOM 641 C C . GLU A 1 89 ? -0.654 37.148 12.872 1.00 23.98 89 GLU A C 1
ATOM 642 O O . GLU A 1 89 ? -0.459 36.183 13.608 1.00 24.61 89 GLU A O 1
ATOM 648 N N . SER A 1 90 ? -1.801 37.818 12.846 1.00 20.91 90 SER A N 1
ATOM 649 C CA . SER A 1 90 ? -2.909 37.470 13.721 1.00 19.58 90 SER A CA 1
ATOM 650 C C . SER A 1 90 ? -3.660 36.230 13.220 1.00 19.41 90 SER A C 1
ATOM 651 O O . SER A 1 90 ? -3.930 35.294 13.992 1.00 18.30 90 SER A O 1
ATOM 654 N N . ILE A 1 91 ? -4.007 36.232 11.935 1.00 17.98 91 ILE A N 1
ATOM 655 C CA . ILE A 1 91 ? -4.919 35.211 11.404 1.00 17.85 91 ILE A CA 1
ATOM 656 C C . ILE A 1 91 ? -4.677 34.960 9.920 1.00 17.74 91 ILE A C 1
ATOM 657 O O . ILE A 1 91 ? -4.305 35.876 9.180 1.00 18.55 91 ILE A O 1
ATOM 662 N N . TYR A 1 92 ? -4.929 33.724 9.487 1.00 16.15 92 TYR A N 1
ATOM 663 C CA . TYR A 1 92 ? -5.046 33.430 8.066 1.00 16.57 92 TYR A CA 1
ATOM 664 C C . TYR A 1 92 ? -6.249 32.538 7.859 1.00 16.08 92 TYR A C 1
ATOM 665 O O . TYR A 1 92 ? -6.365 31.502 8.513 1.00 17.01 92 TYR A O 1
ATOM 674 N N . VAL A 1 93 ? -7.126 32.947 6.948 1.00 15.66 93 VAL A N 1
ATOM 675 C CA . VAL A 1 93 ? -8.401 32.247 6.721 1.00 16.63 93 VAL A CA 1
ATOM 676 C C . VAL A 1 93 ? -8.415 31.648 5.330 1.00 16.37 93 VAL A C 1
ATOM 677 O O . VAL A 1 93 ? -8.258 32.366 4.336 1.00 16.75 93 VAL A O 1
ATOM 681 N N . ARG A 1 94 ? -8.591 30.337 5.269 1.00 16.43 94 ARG A N 1
ATOM 682 C CA . ARG A 1 94 ? -8.676 29.602 4.000 1.00 16.52 94 ARG A CA 1
ATOM 683 C C . ARG A 1 94 ? -10.026 28.903 3.903 1.00 17.15 94 ARG A C 1
ATOM 684 O O . ARG A 1 94 ? -10.367 28.076 4.752 1.00 17.30 94 ARG A O 1
ATOM 692 N N . ALA A 1 95 ? -10.790 29.248 2.875 1.00 16.70 95 ALA A N 1
ATOM 693 C CA . ALA A 1 95 ? -12.107 28.637 2.672 1.00 17.21 95 ALA A CA 1
ATOM 694 C C . ALA A 1 95 ? -12.143 27.790 1.422 1.00 16.28 95 ALA A C 1
ATOM 695 O O . ALA A 1 95 ? -11.551 28.169 0.408 1.00 16.36 95 ALA A O 1
ATOM 697 N N . SER A 1 96 ? -12.879 26.677 1.495 1.00 17.30 96 SER A N 1
ATOM 698 C CA . SER A 1 96 ? -13.301 25.937 0.318 1.00 17.39 96 SER A CA 1
ATOM 699 C C . SER A 1 96 ? -13.939 26.922 -0.690 1.00 18.13 96 SER A C 1
ATOM 700 O O . SER A 1 96 ? -14.581 27.915 -0.300 1.00 18.22 96 SER A O 1
ATOM 703 N N . PRO A 1 97 ? -13.714 26.702 -1.997 1.00 19.39 97 PRO A N 1
ATOM 704 C CA . PRO A 1 97 ? -14.131 27.702 -2.996 1.00 19.40 97 PRO A CA 1
ATOM 705 C C . PRO A 1 97 ? -15.650 27.886 -3.250 1.00 20.15 97 PRO A C 1
ATOM 706 O O . PRO A 1 97 ? -16.035 28.829 -3.958 1.00 21.94 97 PRO A O 1
ATOM 710 N N . LEU A 1 98 ? -16.486 27.034 -2.662 1.00 20.74 98 LEU A N 1
ATOM 711 C CA . LEU A 1 98 ? -17.944 27.163 -2.770 1.00 19.66 98 LEU A CA 1
ATOM 712 C C . LEU A 1 98 ? -18.421 28.457 -2.131 1.00 18.51 98 LEU A C 1
ATOM 713 O O . LEU A 1 98 ? -17.813 28.957 -1.190 1.00 18.40 98 LEU A O 1
ATOM 718 N N . GLN A 1 99 ? -19.483 29.031 -2.678 1.00 16.79 99 GLN A N 1
ATOM 719 C CA . GLN A 1 99 ? -20.039 30.240 -2.128 1.00 15.78 99 GLN A CA 1
ATOM 720 C C . GLN A 1 99 ? -20.304 30.088 -0.623 1.00 15.84 99 GLN A C 1
ATOM 721 O O . GLN A 1 99 ? -19.980 30.990 0.161 1.00 15.76 99 GLN A O 1
ATOM 727 N N . ARG A 1 100 ? -20.879 28.955 -0.227 1.00 16.43 100 ARG A N 1
ATOM 728 C CA . ARG A 1 100 ? -21.355 28.831 1.169 1.00 16.45 100 ARG A CA 1
ATOM 729 C C . ARG A 1 100 ? -20.205 28.852 2.172 1.00 16.74 100 ARG A C 1
ATOM 730 O O . ARG A 1 100 ? -20.337 29.399 3.267 1.00 16.21 100 ARG A O 1
ATOM 738 N N . THR A 1 101 ? -19.064 28.289 1.776 1.00 13.74 101 THR A N 1
ATOM 739 C CA . THR A 1 101 ? -17.889 28.277 2.630 1.00 15.31 101 THR A CA 1
ATOM 740 C C . THR A 1 101 ? -17.139 29.610 2.613 1.00 14.62 101 THR A C 1
ATOM 741 O O . THR A 1 101 ? -16.706 30.085 3.660 1.00 13.92 101 THR A O 1
ATOM 745 N N . ARG A 1 102 ? -17.006 30.238 1.439 1.00 15.68 102 ARG A N 1
ATOM 746 C CA . ARG A 1 102 ? -16.440 31.583 1.346 1.00 14.46 102 ARG A CA 1
ATOM 747 C C . ARG A 1 102 ? -17.213 32.574 2.215 1.00 16.06 102 ARG A C 1
ATOM 748 O O . ARG A 1 102 ? -16.622 33.312 3.024 1.00 15.13 102 ARG A O 1
ATOM 762 N N . ALA A 1 103 ? -18.540 32.563 2.062 1.00 14.76 103 ALA A N 1
ATOM 763 C CA . ALA A 1 103 ? -19.404 33.456 2.845 1.00 14.86 103 ALA A CA 1
ATOM 764 C C . ALA A 1 103 ? -19.320 33.193 4.362 1.00 14.58 103 ALA A C 1
ATOM 765 O O . ALA A 1 103 ? -19.351 34.136 5.153 1.00 15.54 103 ALA A O 1
ATOM 767 N N . THR A 1 104 ? -19.221 31.929 4.761 1.00 15.44 104 THR A N 1
ATOM 768 C CA . THR A 1 104 ? -19.074 31.592 6.187 1.00 14.45 104 THR A CA 1
ATOM 769 C C . THR A 1 104 ? -17.736 32.117 6.741 1.00 14.57 104 THR A C 1
ATOM 770 O O . THR A 1 104 ? -17.668 32.612 7.876 1.00 13.77 104 THR A O 1
ATOM 774 N N . ALA A 1 105 ? -16.668 31.970 5.951 1.00 14.00 105 ALA A N 1
ATOM 775 C CA . ALA A 1 105 ? -15.347 32.488 6.342 1.00 15.07 105 ALA A CA 1
ATOM 776 C C . ALA A 1 105 ? -15.414 33.997 6.606 1.00 15.36 105 ALA A C 1
ATOM 777 O O . ALA A 1 105 ? -14.884 34.508 7.597 1.00 14.91 105 ALA A O 1
ATOM 779 N N . GLN A 1 106 ? -16.070 34.713 5.698 1.00 14.67 106 GLN A N 1
ATOM 780 C CA . GLN A 1 106 ? -16.288 36.148 5.867 1.00 14.76 106 GLN A CA 1
ATOM 781 C C . GLN A 1 106 ? -17.046 36.470 7.163 1.00 14.94 106 GLN A C 1
ATOM 782 O O . GLN A 1 106 ? -16.676 37.392 7.889 1.00 13.81 106 GLN A O 1
ATOM 788 N N . ALA A 1 107 ? -18.121 35.724 7.417 1.00 14.05 107 ALA A N 1
ATOM 789 C CA . ALA A 1 107 ? -18.937 35.945 8.608 1.00 15.61 107 ALA A CA 1
ATOM 790 C C . ALA A 1 107 ? -18.105 35.782 9.877 1.00 15.20 107 ALA A C 1
ATOM 791 O O . ALA A 1 107 ? -18.282 36.535 10.845 1.00 13.63 107 ALA A O 1
ATOM 793 N N . LEU A 1 108 ? -17.202 34.798 9.876 1.00 14.72 108 LEU A N 1
ATOM 794 C CA . LEU A 1 108 ? -16.441 34.510 11.085 1.00 14.77 108 LEU A CA 1
ATOM 795 C C . LEU A 1 108 ? -15.550 35.698 11.442 1.00 15.66 108 LEU A C 1
ATOM 796 O O . LEU A 1 108 ? -15.531 36.131 12.588 1.00 15.93 108 LEU A O 1
ATOM 801 N N . VAL A 1 109 ? -14.840 36.247 10.461 1.00 15.94 109 VAL A N 1
ATOM 802 C CA . VAL A 1 109 ? -13.936 37.387 10.732 1.00 15.73 109 VAL A CA 1
ATOM 803 C C . VAL A 1 109 ? -14.668 38.734 10.839 1.00 16.56 109 VAL A C 1
ATOM 804 O O . VAL A 1 109 ? -14.190 39.676 11.479 1.00 15.47 109 VAL A O 1
ATOM 808 N N . ASP A 1 110 ? -15.847 38.797 10.228 1.00 15.90 110 ASP A N 1
ATOM 809 C CA . ASP A 1 110 ? -16.779 39.910 10.379 1.00 15.21 110 ASP A CA 1
ATOM 810 C C . ASP A 1 110 ? -17.181 40.042 11.865 1.00 14.52 110 ASP A C 1
ATOM 811 O O . ASP A 1 110 ? -17.178 41.144 12.425 1.00 14.98 110 ASP A O 1
ATOM 816 N N . GLY A 1 111 ? -17.466 38.905 12.516 1.00 14.83 111 GLY A N 1
ATOM 817 C CA . GLY A 1 111 ? -17.798 38.880 13.947 1.00 15.53 111 GLY A CA 1
ATOM 818 C C . GLY A 1 111 ? -16.574 39.086 14.837 1.00 14.94 111 GLY A C 1
ATOM 819 O O . GLY A 1 111 ? -16.613 39.896 15.776 1.00 15.43 111 GLY A O 1
ATOM 820 N N . ALA A 1 112 ? -15.506 38.344 14.537 1.00 14.18 112 ALA A N 1
ATOM 821 C CA . ALA A 1 112 ? -14.297 38.339 15.361 1.00 14.78 112 ALA A CA 1
ATOM 822 C C . ALA A 1 112 ? -13.529 39.650 15.371 1.00 16.48 112 ALA A C 1
ATOM 823 O O . ALA A 1 112 ? -12.873 39.977 16.372 1.00 17.24 112 ALA A O 1
ATOM 825 N N . PHE A 1 113 ? -13.580 40.384 14.260 1.00 15.04 113 PHE A N 1
ATOM 826 C CA . PHE A 1 113 ? -12.810 41.617 14.135 1.00 15.42 113 PHE A CA 1
ATOM 827 C C . PHE A 1 113 ? -13.740 42.686 13.594 1.00 15.61 113 PHE A C 1
ATOM 828 O O . PHE A 1 113 ? -13.694 43.007 12.398 1.00 16.88 113 PHE A O 1
ATOM 836 N N . PRO A 1 114 ? -14.610 43.222 14.462 1.00 15.99 114 PRO A N 1
ATOM 837 C CA . PRO A 1 114 ? -15.676 44.121 13.950 1.00 16.68 114 PRO A CA 1
ATOM 838 C C . PRO A 1 114 ? -15.195 45.325 13.125 1.00 16.97 114 PRO A C 1
ATOM 839 O O . PRO A 1 114 ? -14.366 46.124 13.592 1.00 17.38 114 PRO A O 1
ATOM 843 N N . GLY A 1 115 ? -15.706 45.417 11.890 1.00 16.99 115 GLY A N 1
ATOM 844 C CA . GLY A 1 115 ? -15.449 46.565 11.005 1.00 17.49 115 GLY A CA 1
ATOM 845 C C . GLY A 1 115 ? -14.023 46.638 10.470 1.00 17.53 115 GLY A C 1
ATOM 846 O O . GLY A 1 115 ? -13.621 47.660 9.891 1.00 17.70 115 GLY A O 1
ATOM 847 N N . CYS A 1 116 ? -13.272 45.542 10.613 1.00 17.40 116 CYS A N 1
ATOM 848 C CA . CYS A 1 116 ? -11.847 45.522 10.259 1.00 16.95 116 CYS A CA 1
ATOM 849 C C . CYS A 1 116 ? -11.509 45.163 8.814 1.00 18.02 116 CYS A C 1
ATOM 850 O O . CYS A 1 116 ? -10.335 45.112 8.481 1.00 18.45 116 CYS A O 1
ATOM 853 N N . GLY A 1 117 ? -12.500 44.915 7.956 1.00 17.08 117 GLY A N 1
ATOM 854 C CA . GLY A 1 117 ? -12.233 44.586 6.553 1.00 18.28 117 GLY A CA 1
ATOM 855 C C . GLY A 1 117 ? -11.268 43.411 6.385 1.00 18.80 117 GLY A C 1
ATOM 856 O O . GLY A 1 117 ? -10.391 43.438 5.514 1.00 18.26 117 GLY A O 1
ATOM 857 N N . VAL A 1 118 ? -11.426 42.378 7.210 1.00 16.87 118 VAL A N 1
ATOM 858 C CA . VAL A 1 118 ? -10.494 41.238 7.150 1.00 16.87 118 VAL A CA 1
ATOM 859 C C . VAL A 1 118 ? -10.830 40.363 5.946 1.00 18.15 118 VAL A C 1
ATOM 860 O O . VAL A 1 118 ? -11.999 39.989 5.745 1.00 20.62 118 VAL A O 1
ATOM 864 N N . ALA A 1 119 ? -9.808 40.063 5.142 1.00 17.38 119 ALA A N 1
ATOM 865 C CA . ALA A 1 119 ? -9.986 39.287 3.929 1.00 18.67 119 ALA A CA 1
ATOM 866 C C . ALA A 1 119 ? -9.901 37.788 4.198 1.00 19.53 119 ALA A C 1
ATOM 867 O O . ALA A 1 119 ? -9.340 37.345 5.207 1.00 19.28 119 ALA A O 1
ATOM 869 N N . ILE A 1 120 ? -10.491 37.007 3.301 1.00 19.53 120 ILE A N 1
ATOM 870 C CA . ILE A 1 120 ? -10.348 35.560 3.332 1.00 19.46 120 ILE A CA 1
ATOM 871 C C . ILE A 1 120 ? -9.693 35.088 2.030 1.00 20.29 120 ILE A C 1
ATOM 872 O O . ILE A 1 120 ? -9.525 35.865 1.085 1.00 23.55 120 ILE A O 1
ATOM 877 N N . HIS A 1 121 ? -9.298 33.827 1.982 1.00 19.44 121 HIS A N 1
ATOM 878 C CA . HIS A 1 121 ? -8.553 33.307 0.826 1.00 19.88 121 HIS A CA 1
ATOM 879 C C . HIS A 1 121 ? -9.164 32.010 0.351 1.00 20.47 121 HIS A C 1
ATOM 880 O O . HIS A 1 121 ? -9.618 31.191 1.169 1.00 20.58 121 HIS A O 1
ATOM 887 N N . TYR A 1 122 ? -9.181 31.812 -0.969 1.00 19.42 122 TYR A N 1
ATOM 888 C CA . TYR A 1 122 ? -9.697 30.556 -1.539 1.00 20.33 122 TYR A CA 1
ATOM 889 C C . TYR A 1 122 ? -9.023 30.262 -2.879 1.00 20.89 122 TYR A C 1
ATOM 890 O O . TYR A 1 122 ? -8.509 31.163 -3.520 1.00 20.65 122 TYR A O 1
ATOM 899 N N . ALA A 1 123 ? -9.022 28.996 -3.266 1.00 22.13 123 ALA A N 1
ATOM 900 C CA . ALA A 1 123 ? -8.505 28.569 -4.571 1.00 24.16 123 ALA A CA 1
ATOM 901 C C . ALA A 1 123 ? -9.212 29.234 -5.768 1.00 26.14 123 ALA A C 1
ATOM 902 O O . ALA A 1 123 ? -10.418 29.501 -5.726 1.00 25.76 123 ALA A O 1
ATOM 904 N N . ASN A 1 124 ? -8.445 29.488 -6.835 1.00 28.86 124 ASN A N 1
ATOM 905 C CA . ASN A 1 124 ? -8.967 30.072 -8.087 1.00 32.43 124 ASN A CA 1
ATOM 906 C C . ASN A 1 124 ? -9.934 29.144 -8.818 1.00 33.49 124 ASN A C 1
ATOM 907 O O . ASN A 1 124 ? -10.918 29.604 -9.407 1.00 35.39 124 ASN A O 1
ATOM 912 N N . GLY A 1 125 ? -9.655 27.844 -8.787 1.00 33.95 125 GLY A N 1
ATOM 913 C CA . GLY A 1 125 ? -10.514 26.863 -9.448 1.00 34.18 125 GLY A CA 1
ATOM 914 C C . GLY A 1 125 ? -11.695 26.398 -8.615 1.00 34.72 125 GLY A C 1
ATOM 915 O O . GLY A 1 125 ? -12.055 27.033 -7.626 1.00 35.15 125 GLY A O 1
ATOM 916 N N . ASP A 1 126 ? -12.296 25.285 -9.029 1.00 33.97 126 ASP A N 1
ATOM 917 C CA . ASP A 1 126 ? -13.430 24.676 -8.328 1.00 34.11 126 ASP A CA 1
ATOM 918 C C . ASP A 1 126 ? -12.991 23.662 -7.260 1.00 31.28 126 ASP A C 1
ATOM 919 O O . ASP A 1 126 ? -13.839 23.080 -6.584 1.00 30.52 126 ASP A O 1
ATOM 924 N N . ALA A 1 127 ? -11.685 23.437 -7.122 1.00 28.52 127 ALA A N 1
ATOM 925 C CA . ALA A 1 127 ? -11.168 22.385 -6.242 1.00 26.59 127 ALA A CA 1
ATOM 926 C C . ALA A 1 127 ? -9.937 22.796 -5.427 1.00 25.38 127 ALA A C 1
ATOM 927 O O . ALA A 1 127 ? -8.893 23.185 -5.972 1.00 25.09 127 ALA A O 1
ATOM 929 N N . ASP A 1 128 ? -10.079 22.713 -4.110 1.00 22.90 128 ASP A N 1
ATOM 930 C CA . ASP A 1 128 ? -8.994 22.952 -3.173 1.00 21.12 128 ASP A CA 1
ATOM 931 C C . ASP A 1 128 ? -8.532 21.553 -2.734 1.00 21.02 128 ASP A C 1
ATOM 932 O O . ASP A 1 128 ? -9.363 20.745 -2.305 1.00 20.82 128 ASP A O 1
ATOM 937 N N . PRO A 1 129 ? -7.216 21.254 -2.859 1.00 20.76 129 PRO A N 1
ATOM 938 C CA . PRO A 1 129 ? -6.728 19.905 -2.521 1.00 21.10 129 PRO A CA 1
ATOM 939 C C . PRO A 1 129 ? -6.857 19.496 -1.047 1.00 19.68 129 PRO A C 1
ATOM 940 O O . PRO A 1 129 ? -6.644 18.324 -0.730 1.00 20.04 129 PRO A O 1
ATOM 944 N N . LEU A 1 130 ? -7.140 20.452 -0.162 1.00 19.58 130 LEU A N 1
ATOM 945 C CA . LEU A 1 130 ? -7.452 20.129 1.240 1.00 19.56 130 LEU A CA 1
ATOM 946 C C . LEU A 1 130 ? -8.880 19.609 1.382 1.00 18.91 130 LEU A C 1
ATOM 947 O O . LEU A 1 130 ? -9.155 18.819 2.293 1.00 18.74 130 LEU A O 1
ATOM 952 N N . PHE A 1 131 ? -9.785 20.079 0.508 1.00 18.98 131 PHE A N 1
ATOM 953 C CA . PHE A 1 131 ? -11.245 19.910 0.720 1.00 19.04 131 PHE A CA 1
ATOM 954 C C . PHE A 1 131 ? -11.940 19.055 -0.323 1.00 20.27 131 PHE A C 1
ATOM 955 O O . PHE A 1 131 ? -12.688 18.139 0.033 1.00 20.56 131 PHE A O 1
ATOM 963 N N . GLN A 1 132 ? -11.738 19.376 -1.606 1.00 20.22 132 GLN A N 1
ATOM 964 C CA . GLN A 1 132 ? -12.320 18.570 -2.682 1.00 20.91 132 GLN A CA 1
ATOM 965 C C . GLN A 1 132 ? -11.338 17.450 -3.046 1.00 21.81 132 GLN A C 1
ATOM 966 O O . GLN A 1 132 ? -10.844 17.373 -4.174 1.00 22.10 132 GLN A O 1
ATOM 972 N N . THR A 1 133 ? -11.045 16.600 -2.073 1.00 21.79 133 THR A N 1
ATOM 973 C CA . THR A 1 133 ? -9.969 15.626 -2.208 1.00 21.73 133 THR A CA 1
ATOM 974 C C . THR A 1 133 ? -10.230 14.559 -3.272 1.00 22.63 133 THR A C 1
ATOM 975 O O . THR A 1 133 ? -9.278 13.970 -3.793 1.00 22.63 133 THR A O 1
ATOM 979 N N . ASP A 1 134 ? -11.500 14.313 -3.588 1.00 22.99 134 ASP A N 1
ATOM 980 C CA . ASP A 1 134 ? -11.840 13.357 -4.647 1.00 25.69 134 ASP A CA 1
ATOM 981 C C . ASP A 1 134 ? -11.478 13.833 -6.058 1.00 25.97 134 ASP A C 1
ATOM 982 O O . ASP A 1 134 ? -11.593 13.065 -7.019 1.00 27.65 134 ASP A O 1
ATOM 987 N N . LYS A 1 135 ? -11.046 15.084 -6.179 1.00 24.85 135 LYS A N 1
ATOM 988 C CA . LYS A 1 135 ? -10.665 15.665 -7.470 1.00 25.24 135 LYS A CA 1
ATOM 989 C C . LYS A 1 135 ? -9.153 15.611 -7.705 1.00 25.19 135 LYS A C 1
ATOM 990 O O . LYS A 1 135 ? -8.647 16.227 -8.651 1.00 26.20 135 LYS A O 1
ATOM 996 N N . PHE A 1 136 ? -8.444 14.884 -6.840 1.00 23.95 136 PHE A N 1
ATOM 997 C CA . PHE A 1 136 ? -6.982 14.746 -6.906 1.00 23.73 136 PHE A CA 1
ATOM 998 C C . PHE A 1 136 ? -6.581 13.290 -6.705 1.00 24.22 136 PHE A C 1
ATOM 999 O O . PHE A 1 136 ? -6.969 12.648 -5.715 1.00 23.16 136 PHE A O 1
ATOM 1007 N N . ALA A 1 137 ? -5.792 12.775 -7.646 1.00 24.26 137 ALA A N 1
ATOM 1008 C CA . ALA A 1 137 ? -5.471 11.348 -7.722 1.00 24.67 137 ALA A CA 1
ATOM 1009 C C . ALA A 1 137 ? -4.974 10.707 -6.420 1.00 24.17 137 ALA A C 1
ATOM 1010 O O . ALA A 1 137 ? -5.396 9.587 -6.056 1.00 25.62 137 ALA A O 1
ATOM 1012 N N . ALA A 1 138 ? -4.058 11.397 -5.743 1.00 23.38 138 ALA A N 1
ATOM 1013 C CA . ALA A 1 138 ? -3.410 10.859 -4.546 1.00 22.99 138 ALA A CA 1
ATOM 1014 C C . ALA A 1 138 ? -4.420 10.670 -3.416 1.00 22.82 138 ALA A C 1
ATOM 1015 O O . ALA A 1 138 ? -4.196 9.865 -2.517 1.00 21.12 138 ALA A O 1
ATOM 1017 N N . THR A 1 139 ? -5.516 11.420 -3.485 1.00 21.69 139 THR A N 1
ATOM 1018 C CA . THR A 1 139 ? -6.463 11.511 -2.361 1.00 22.11 139 THR A CA 1
ATOM 1019 C C . THR A 1 139 ? -7.866 11.032 -2.766 1.00 24.18 139 THR A C 1
ATOM 1020 O O . THR A 1 139 ? -8.855 11.355 -2.118 1.00 24.42 139 THR A O 1
ATOM 1024 N N . GLN A 1 140 ? -7.927 10.238 -3.834 1.00 24.36 140 GLN A N 1
ATOM 1025 C CA . GLN A 1 140 ? -9.175 9.600 -4.266 1.00 25.17 140 GLN A CA 1
ATOM 1026 C C . GLN A 1 140 ? -9.199 8.169 -3.764 1.00 24.58 140 GLN A C 1
ATOM 1027 O O . GLN A 1 140 ? -8.146 7.535 -3.667 1.00 24.83 140 GLN A O 1
ATOM 1033 N N . THR A 1 141 ? -10.399 7.649 -3.474 1.00 23.15 141 THR A N 1
ATOM 1034 C CA . THR A 1 141 ? -10.548 6.241 -3.141 1.00 22.27 141 THR A CA 1
ATOM 1035 C C . THR A 1 141 ? -10.429 5.381 -4.391 1.00 23.38 141 THR A C 1
ATOM 1036 O O . THR A 1 141 ? -10.711 5.833 -5.506 1.00 25.24 141 THR A O 1
ATOM 1040 N N . ASP A 1 142 ? -10.004 4.141 -4.208 1.00 24.00 142 ASP A N 1
ATOM 1041 C CA . ASP A 1 142 ? -10.134 3.139 -5.272 1.00 25.63 142 ASP A CA 1
ATOM 1042 C C . ASP A 1 142 ? -11.542 2.528 -5.195 1.00 26.03 142 ASP A C 1
ATOM 1043 O O . ASP A 1 142 ? -11.976 2.135 -4.107 1.00 25.85 142 ASP A O 1
ATOM 1048 N N . PRO A 1 143 ? -12.267 2.472 -6.329 1.00 26.80 143 PRO A N 1
ATOM 1049 C CA . PRO A 1 143 ? -13.661 1.965 -6.316 1.00 26.88 143 PRO A CA 1
ATOM 1050 C C . PRO A 1 143 ? -13.869 0.572 -5.711 1.00 26.95 143 PRO A C 1
ATOM 105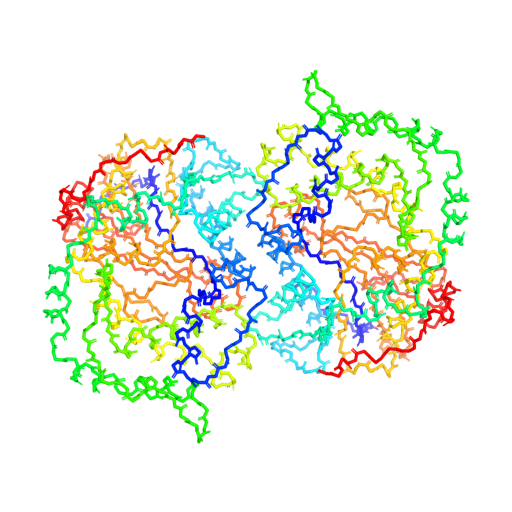1 O O . PRO A 1 143 ? -14.815 0.377 -4.937 1.00 25.05 143 PRO A O 1
ATOM 1055 N N . ALA A 1 144 ? -12.999 -0.384 -6.036 1.00 26.05 144 ALA A N 1
ATOM 1056 C CA . ALA A 1 144 ? -13.144 -1.724 -5.499 1.00 26.20 144 ALA A CA 1
ATOM 1057 C C . ALA A 1 144 ? -12.881 -1.755 -3.995 1.00 25.98 144 ALA A C 1
ATOM 1058 O O . ALA A 1 144 ? -13.609 -2.408 -3.234 1.00 25.78 144 ALA A O 1
ATOM 1060 N N . ARG A 1 145 ? -11.832 -1.059 -3.560 1.00 25.10 145 ARG A N 1
ATOM 1061 C CA . ARG A 1 145 ? -11.500 -0.996 -2.148 1.00 25.17 145 ARG A CA 1
ATOM 1062 C C . ARG A 1 145 ? -12.587 -0.283 -1.346 1.00 23.84 145 ARG A C 1
ATOM 1063 O O . ARG A 1 145 ? -12.920 -0.711 -0.231 1.00 24.36 145 ARG A O 1
ATOM 1071 N N . GLN A 1 146 ? -13.139 0.781 -1.918 1.00 22.05 146 GLN A N 1
ATOM 1072 C CA . GLN A 1 146 ? -14.209 1.511 -1.225 1.00 23.03 146 GLN A CA 1
ATOM 1073 C C . GLN A 1 146 ? -15.471 0.670 -1.096 1.00 22.77 146 GLN A C 1
ATOM 1074 O O . GLN A 1 146 ? -16.099 0.622 -0.017 1.00 22.95 146 GLN A O 1
ATOM 1080 N N . LEU A 1 147 ? -15.847 0.013 -2.192 1.00 23.03 147 LEU A N 1
ATOM 1081 C CA . LEU A 1 147 ? -17.011 -0.863 -2.164 1.00 22.83 147 LEU A CA 1
ATOM 1082 C C . LEU A 1 147 ? -16.850 -1.924 -1.098 1.00 22.82 147 LEU A C 1
ATOM 1083 O O . LEU A 1 147 ? -17.770 -2.145 -0.323 1.00 23.63 147 LEU A O 1
ATOM 1088 N N . ALA A 1 148 ? -15.693 -2.585 -1.043 1.00 23.50 148 ALA A N 1
ATOM 1089 C CA . ALA A 1 148 ? -15.475 -3.618 -0.034 1.00 23.88 148 ALA A CA 1
ATOM 1090 C C . ALA A 1 148 ? -15.533 -3.074 1.404 1.00 24.55 148 ALA A C 1
ATOM 1091 O O . ALA A 1 148 ? -16.136 -3.693 2.280 1.00 25.06 148 ALA A O 1
ATOM 1093 N N . ALA A 1 149 ? -14.928 -1.904 1.625 1.00 23.63 149 ALA A N 1
ATOM 1094 C CA . ALA A 1 149 ? -14.895 -1.274 2.952 1.00 23.53 149 ALA A CA 1
ATOM 1095 C C . ALA A 1 149 ? -16.312 -0.954 3.456 1.00 22.82 149 ALA A C 1
ATOM 1096 O O . ALA A 1 149 ? -16.648 -1.234 4.608 1.00 22.71 149 ALA A O 1
ATOM 1098 N N . VAL A 1 150 ? -17.123 -0.379 2.580 1.00 22.92 150 VAL A N 1
ATOM 1099 C CA . VAL A 1 150 ? -18.515 -0.010 2.910 1.00 23.46 150 VAL A CA 1
ATOM 1100 C C . VAL A 1 150 ? -19.370 -1.271 3.162 1.00 25.25 150 VAL A C 1
ATOM 1101 O O . VAL A 1 150 ? -20.074 -1.359 4.177 1.00 25.75 150 VAL A O 1
ATOM 1105 N N . LYS A 1 151 ? -19.277 -2.256 2.263 1.00 26.29 151 LYS A N 1
ATOM 1106 C CA . LYS A 1 151 ? -19.936 -3.565 2.483 1.00 27.33 151 LYS A CA 1
ATOM 1107 C C . LYS A 1 151 ? -19.557 -4.208 3.815 1.00 28.11 151 LYS A C 1
ATOM 1108 O O . LYS A 1 151 ? -20.430 -4.710 4.545 1.00 28.39 151 LYS A O 1
ATOM 1114 N N . GLU A 1 152 ? -18.259 -4.191 4.124 1.00 28.28 152 GLU A N 1
ATOM 1115 C CA . GLU A 1 152 ? -17.720 -4.789 5.342 1.00 29.92 152 GLU A CA 1
ATOM 1116 C C . GLU A 1 152 ? -18.299 -4.080 6.575 1.00 29.59 152 GLU A C 1
ATOM 1117 O O . GLU A 1 152 ? -18.694 -4.732 7.535 1.00 30.22 152 GLU A O 1
ATOM 1123 N N . LYS A 1 153 ? -18.382 -2.753 6.538 1.00 28.02 153 LYS A N 1
ATOM 1124 C CA . LYS A 1 153 ? -18.912 -2.022 7.696 1.00 27.44 153 LYS A CA 1
ATOM 1125 C C . LYS A 1 153 ? -20.440 -2.115 7.832 1.00 26.72 153 LYS A C 1
ATOM 1126 O O . LYS A 1 153 ? -20.965 -2.247 8.953 1.00 26.70 153 LYS A O 1
ATOM 1132 N N . ALA A 1 154 ? -21.140 -2.051 6.697 1.00 24.94 154 ALA A N 1
ATOM 1133 C CA . ALA A 1 154 ? -22.599 -2.118 6.650 1.00 24.85 154 ALA A CA 1
ATOM 1134 C C . ALA A 1 154 ? -23.150 -3.427 7.215 1.00 26.08 154 ALA A C 1
ATOM 1135 O O . ALA A 1 154 ? -24.157 -3.430 7.936 1.00 25.60 154 ALA A O 1
ATOM 1137 N N . GLY A 1 155 ? -22.489 -4.535 6.879 1.00 26.04 155 GLY A N 1
ATOM 1138 C CA . GLY A 1 155 ? -22.962 -5.862 7.267 1.00 26.21 155 GLY A CA 1
ATOM 1139 C C . GLY A 1 155 ? -24.373 -6.123 6.792 1.00 26.81 155 GLY A C 1
ATOM 1140 O O . GLY A 1 155 ? -24.723 -5.834 5.641 1.00 25.69 155 GLY A O 1
ATOM 1141 N N . ASP A 1 156 ? -25.197 -6.638 7.708 1.00 27.93 156 ASP A N 1
ATOM 1142 C CA . ASP A 1 156 ? -26.594 -6.939 7.434 1.00 28.55 156 ASP A CA 1
ATOM 1143 C C . ASP A 1 156 ? -27.417 -5.648 7.500 1.00 28.34 156 ASP A C 1
ATOM 1144 O O . ASP A 1 156 ? -27.834 -5.205 8.580 1.00 28.49 156 ASP A O 1
ATOM 1149 N N . LEU A 1 157 ? -27.652 -5.063 6.337 1.00 27.97 157 LEU A N 1
ATOM 1150 C CA . LEU A 1 157 ? -28.379 -3.794 6.240 1.00 28.67 157 LEU A CA 1
ATOM 1151 C C . LEU A 1 157 ? -29.862 -3.927 6.561 1.00 30.02 157 LEU A C 1
ATOM 1152 O O . LEU A 1 157 ? -30.504 -2.948 6.980 1.00 30.21 157 LEU A O 1
ATOM 1157 N N . ALA A 1 158 ? -30.422 -5.126 6.363 1.00 30.13 158 ALA A N 1
ATOM 1158 C CA . ALA A 1 158 ? -31.819 -5.365 6.752 1.00 31.01 158 ALA A CA 1
ATOM 1159 C C . ALA A 1 158 ? -31.985 -5.192 8.259 1.00 31.61 158 ALA A C 1
ATOM 1160 O O . ALA A 1 158 ? -32.990 -4.626 8.716 1.00 31.95 158 ALA A O 1
ATOM 1162 N N . GLN A 1 159 ? -31.001 -5.674 9.022 1.00 31.39 159 GLN A N 1
ATOM 1163 C CA . GLN A 1 159 ? -31.007 -5.520 10.476 1.00 32.37 159 GLN A CA 1
ATOM 1164 C C . GLN A 1 159 ? -30.839 -4.062 10.885 1.00 30.71 159 GLN A C 1
ATOM 1165 O O . GLN A 1 159 ? -31.485 -3.599 11.818 1.00 30.39 159 GLN A O 1
ATOM 1171 N N . ARG A 1 160 ? -29.953 -3.349 10.197 1.00 29.25 160 ARG A N 1
ATOM 1172 C CA . ARG A 1 160 ? -29.775 -1.922 10.460 1.00 27.34 160 ARG A CA 1
ATOM 1173 C C . ARG A 1 160 ? -31.055 -1.146 10.230 1.00 26.35 160 ARG A C 1
ATOM 1174 O O . ARG A 1 160 ? -31.390 -0.254 11.005 1.00 26.18 160 ARG A O 1
ATOM 1182 N N . ARG A 1 161 ? -31.767 -1.480 9.163 1.00 25.54 161 ARG A N 1
ATOM 1183 C CA . ARG A 1 161 ? -32.997 -0.785 8.813 1.00 25.85 161 ARG A CA 1
ATOM 1184 C C . ARG A 1 161 ? -34.082 -1.074 9.845 1.00 26.92 161 ARG A C 1
ATOM 1185 O O . ARG A 1 161 ? -34.830 -0.179 10.258 1.00 25.31 161 ARG A O 1
ATOM 1193 N N . GLN A 1 162 ? -34.156 -2.334 10.260 1.00 26.76 162 GLN A N 1
ATOM 1194 C CA . GLN A 1 162 ? -35.130 -2.756 11.253 1.00 27.67 162 GLN A CA 1
ATOM 1195 C C . GLN A 1 162 ? -34.846 -2.099 12.611 1.00 26.37 162 GLN A C 1
ATOM 1196 O O . GLN A 1 162 ? -35.778 -1.701 13.322 1.00 28.06 162 GLN A O 1
ATOM 1202 N N . ALA A 1 163 ? -33.569 -1.952 12.951 1.00 25.78 163 ALA A N 1
ATOM 1203 C CA . ALA A 1 163 ? -33.155 -1.288 14.197 1.00 24.97 163 ALA A CA 1
ATOM 1204 C C . ALA A 1 163 ? -33.533 0.201 14.258 1.00 24.34 163 ALA A C 1
ATOM 1205 O O . ALA A 1 163 ? -33.699 0.749 15.342 1.00 24.91 163 ALA A O 1
ATOM 1207 N N . LEU A 1 164 ? -33.666 0.845 13.099 1.00 22.72 164 LEU A N 1
ATOM 1208 C CA . LEU A 1 164 ? -33.984 2.280 13.022 1.00 21.76 164 LEU A CA 1
ATOM 1209 C C . LEU A 1 164 ? -35.448 2.507 12.656 1.00 22.38 164 LEU A C 1
ATOM 1210 O O . LEU A 1 164 ? -35.880 3.628 12.319 1.00 19.85 164 LEU A O 1
ATOM 1215 N N . ALA A 1 165 ? -36.224 1.431 12.713 1.00 23.05 165 ALA A N 1
ATOM 1216 C CA . ALA A 1 165 ? -37.642 1.514 12.322 1.00 23.70 165 ALA A CA 1
ATOM 1217 C C . ALA A 1 165 ? -38.433 2.642 13.031 1.00 23.89 165 ALA A C 1
ATOM 1218 O O . ALA A 1 165 ? -39.180 3.362 12.377 1.00 22.98 165 ALA A O 1
ATOM 1220 N N . PRO A 1 166 ? -38.264 2.801 14.368 1.00 24.36 166 PRO A N 1
ATOM 1221 C CA . PRO A 1 166 ? -38.984 3.884 15.042 1.00 23.75 166 PRO A CA 1
ATOM 1222 C C . PRO A 1 166 ? -38.612 5.265 14.499 1.00 23.11 166 PRO A C 1
ATOM 1223 O O . PRO A 1 166 ? -39.479 6.129 14.361 1.00 21.83 166 PRO A O 1
ATOM 1227 N N . THR A 1 167 ? -37.333 5.453 14.182 1.00 21.38 167 THR A N 1
ATOM 1228 C CA . THR A 1 167 ? -36.843 6.722 13.642 1.00 20.73 167 THR A CA 1
ATOM 1229 C C . THR A 1 167 ? -37.377 6.948 12.233 1.00 20.95 167 THR A C 1
ATOM 1230 O O . THR A 1 167 ? -37.796 8.054 11.903 1.00 20.02 167 THR A O 1
ATOM 1234 N N . ILE A 1 168 ? -37.334 5.897 11.395 1.00 19.79 168 ILE A N 1
ATOM 1235 C CA . ILE A 1 168 ? -37.872 5.966 10.036 1.00 20.22 168 ILE A CA 1
ATOM 1236 C C . ILE A 1 168 ? -39.353 6.372 10.063 1.00 19.52 168 ILE A C 1
ATOM 1237 O O . ILE A 1 168 ? -39.796 7.192 9.258 1.00 20.69 168 ILE A O 1
ATOM 1242 N N . GLN A 1 169 ? -40.098 5.818 11.019 1.00 20.57 169 GLN A N 1
ATOM 1243 C CA . GLN A 1 169 ? -41.517 6.118 11.148 1.00 21.16 169 GLN A CA 1
ATOM 1244 C C . GLN A 1 169 ? -41.735 7.589 11.505 1.00 20.13 169 GLN A C 1
ATOM 1245 O O . GLN A 1 169 ? -42.618 8.234 10.939 1.00 22.03 169 GLN A O 1
ATOM 1251 N N . LEU A 1 170 ? -40.930 8.110 12.430 1.00 20.29 170 LEU A N 1
ATOM 1252 C CA . LEU A 1 170 ? -40.999 9.549 12.747 1.00 19.31 170 LEU A CA 1
ATOM 1253 C C . LEU A 1 170 ? -40.720 10.415 11.528 1.00 19.32 170 LEU A C 1
ATOM 1254 O O . LEU A 1 170 ? -41.384 11.446 11.329 1.00 19.82 170 LEU A O 1
ATOM 1259 N N . LEU A 1 171 ? -39.736 10.023 10.710 1.00 18.90 171 LEU A N 1
ATOM 1260 C CA . LEU A 1 171 ? -39.465 10.780 9.493 1.00 19.51 171 LEU A CA 1
ATOM 1261 C C . LEU A 1 171 ? -40.661 10.721 8.517 1.00 19.24 171 LEU A C 1
ATOM 1262 O O . LEU A 1 171 ? -41.090 11.733 7.981 1.00 18.52 171 LEU A O 1
ATOM 1267 N N . LYS A 1 172 ? -41.210 9.527 8.323 1.00 20.53 172 LYS A N 1
ATOM 1268 C CA . LYS A 1 172 ? -42.359 9.337 7.446 1.00 22.13 172 LYS A CA 1
ATOM 1269 C C . LYS A 1 172 ? -43.554 10.205 7.853 1.00 22.25 172 LYS A C 1
ATOM 1270 O O . LYS A 1 172 ? -44.190 10.811 7.002 1.00 23.49 172 LYS A O 1
ATOM 1276 N N . GLN A 1 173 ? -43.846 10.256 9.149 1.00 24.08 173 GLN A N 1
ATOM 1277 C CA . GLN A 1 173 ? -44.916 11.109 9.697 1.00 25.47 173 GLN A CA 1
ATOM 1278 C C . GLN A 1 173 ? -44.700 12.578 9.360 1.00 25.28 173 GLN A C 1
ATOM 1279 O O . GLN A 1 173 ? -45.665 13.306 9.124 1.00 26.16 173 GLN A O 1
ATOM 1285 N N . ALA A 1 174 ? -43.443 13.026 9.371 1.00 22.96 174 ALA A N 1
ATOM 1286 C CA . ALA A 1 174 ? -43.155 14.428 9.071 1.00 22.64 174 ALA A CA 1
ATOM 1287 C C . ALA A 1 174 ? -43.264 14.779 7.577 1.00 22.09 174 ALA A C 1
ATOM 1288 O O . ALA A 1 174 ? -43.751 15.859 7.230 1.00 21.82 174 ALA A O 1
ATOM 1290 N N . VAL A 1 175 ? -42.833 13.876 6.694 1.00 22.64 175 VAL A N 1
ATOM 1291 C CA . VAL A 1 175 ? -42.620 14.256 5.284 1.00 23.52 175 VAL A CA 1
ATOM 1292 C C . VAL A 1 175 ? -43.579 13.671 4.248 1.00 25.30 175 VAL A C 1
ATOM 1293 O O . VAL A 1 175 ? -43.630 14.151 3.113 1.00 25.66 175 VAL A O 1
ATOM 1297 N N . CYS A 1 176 ? -44.295 12.615 4.619 1.00 27.64 176 CYS A N 1
ATOM 1298 C CA . CYS A 1 176 ? -45.193 11.978 3.659 1.00 29.68 176 CYS A CA 1
ATOM 1299 C C . CYS A 1 176 ? -46.613 12.524 3.744 1.00 32.07 176 CYS A C 1
ATOM 1300 O O . CYS A 1 176 ? -47.138 12.746 4.830 1.00 33.03 176 CYS A O 1
ATOM 1303 N N . GLN A 1 177 ? -47.216 12.733 2.579 1.00 34.62 177 GLN A N 1
ATOM 1304 C CA . GLN A 1 177 ? -48.626 13.110 2.476 1.00 37.35 177 GLN A CA 1
ATOM 1305 C C . GLN A 1 177 ? -49.503 11.915 2.794 1.00 39.05 177 GLN A C 1
ATOM 1306 O O . GLN A 1 177 ? -49.260 10.808 2.302 1.00 38.21 177 GLN A O 1
ATOM 1312 N N . ALA A 1 178 ? -50.527 12.143 3.610 1.00 41.09 178 ALA A N 1
ATOM 1313 C CA . ALA A 1 178 ? -51.516 11.112 3.891 1.00 43.63 178 ALA A CA 1
ATOM 1314 C C . ALA A 1 178 ? -52.114 10.608 2.578 1.00 44.85 178 ALA A C 1
ATOM 1315 O O . ALA A 1 178 ? -52.354 11.400 1.656 1.00 46.06 178 ALA A O 1
ATOM 1317 N N . ASP A 1 179 ? -52.315 9.293 2.491 1.00 45.99 179 ASP A N 1
ATOM 1318 C CA . ASP A 1 179 ? -53.018 8.658 1.365 1.00 47.01 179 ASP A CA 1
ATOM 1319 C C . ASP A 1 179 ? -52.353 8.878 -0.003 1.00 46.50 179 ASP A C 1
ATOM 1320 O O . ASP A 1 179 ? -53.030 8.892 -1.035 1.00 46.38 179 ASP A O 1
ATOM 1325 N N . LYS A 1 180 ? -51.029 9.049 0.006 1.00 45.50 180 LYS A N 1
ATOM 1326 C CA . LYS A 1 180 ? -50.226 9.230 -1.210 1.00 44.35 180 LYS A CA 1
ATOM 1327 C C . LYS A 1 180 ? -48.986 8.341 -1.161 1.00 42.93 180 LYS A C 1
ATOM 1328 O O . LYS A 1 180 ? -48.564 7.942 -0.073 1.00 42.80 180 LYS A O 1
ATOM 1334 N N . PRO A 1 181 ? -48.399 8.019 -2.334 1.00 41.41 181 PRO A N 1
ATOM 1335 C CA . PRO A 1 181 ? -47.175 7.219 -2.310 1.00 39.94 181 PRO A CA 1
ATOM 1336 C C . PRO A 1 181 ? -46.010 8.024 -1.735 1.00 38.20 181 PRO A C 1
ATOM 1337 O O . PRO A 1 181 ? -45.950 9.244 -1.909 1.00 38.24 181 PRO A O 1
ATOM 1341 N N . CYS A 1 182 ? -45.116 7.342 -1.028 1.00 36.15 182 CYS A N 1
ATOM 1342 C CA . CYS A 1 182 ? -43.913 7.972 -0.495 1.00 34.66 182 CYS A CA 1
ATOM 1343 C C . CYS A 1 182 ? -42.809 6.976 -0.754 1.00 33.34 182 CYS A C 1
ATOM 1344 O O . CYS A 1 182 ? -42.447 6.193 0.129 1.00 31.95 182 CYS A O 1
ATOM 1347 N N . PRO A 1 183 ? -42.296 6.979 -1.999 1.00 33.47 183 PRO A N 1
ATOM 1348 C CA . PRO A 1 183 ? -41.390 5.964 -2.558 1.00 33.58 183 PRO A CA 1
ATOM 1349 C C . PRO A 1 183 ? -40.277 5.482 -1.613 1.00 33.22 183 PRO A C 1
ATOM 1350 O O . PRO A 1 183 ? -40.115 4.269 -1.398 1.00 34.18 183 PRO A O 1
ATOM 1354 N N . ILE A 1 184 ? -39.527 6.419 -1.038 1.00 31.83 184 ILE A N 1
ATOM 1355 C CA . ILE A 1 184 ? -38.292 6.064 -0.313 1.00 30.22 184 ILE A CA 1
ATOM 1356 C C . ILE A 1 184 ? -38.503 5.084 0.862 1.00 29.35 184 ILE A C 1
ATOM 1357 O O . ILE A 1 184 ? -37.620 4.303 1.212 1.00 28.61 184 ILE A O 1
ATOM 1362 N N . PHE A 1 185 ? -39.682 5.114 1.461 1.00 29.85 185 PHE A N 1
ATOM 1363 C CA . PHE A 1 185 ? -39.915 4.344 2.672 1.00 30.73 185 PHE A CA 1
ATOM 1364 C C . PHE A 1 185 ? -40.142 2.873 2.345 1.00 32.86 185 PHE A C 1
ATOM 1365 O O . PHE A 1 185 ? -40.044 2.023 3.219 1.00 32.04 185 PHE A O 1
ATOM 1373 N N . ASP A 1 186 ? -40.377 2.599 1.060 1.00 35.80 186 ASP A N 1
ATOM 1374 C CA . ASP A 1 186 ? -40.552 1.241 0.553 1.00 39.01 186 ASP A CA 1
ATOM 1375 C C . ASP A 1 186 ? -39.271 0.610 -0.029 1.00 40.41 186 ASP A C 1
ATOM 1376 O O . ASP A 1 186 ? -39.331 -0.471 -0.618 1.00 41.71 186 ASP A O 1
ATOM 1381 N N . THR A 1 187 ? -38.121 1.265 0.121 1.00 40.18 187 THR A N 1
ATOM 1382 C CA . THR A 1 187 ? -36.896 0.702 -0.456 1.00 39.07 187 THR A CA 1
ATOM 1383 C C . THR A 1 187 ? -35.986 0.015 0.576 1.00 36.94 187 THR A C 1
ATOM 1384 O O . THR A 1 187 ? -35.601 0.625 1.579 1.00 36.42 187 THR A O 1
ATOM 1388 N N . PRO A 1 188 ? -35.639 -1.268 0.330 1.00 34.33 188 PRO A N 1
ATOM 1389 C CA . PRO A 1 188 ? -34.646 -1.997 1.122 1.00 31.39 188 PRO A CA 1
ATOM 1390 C C . PRO A 1 188 ? -33.320 -1.254 1.061 1.00 28.46 188 PRO A C 1
ATOM 1391 O O . PRO A 1 188 ? -33.040 -0.578 0.071 1.00 28.59 188 PRO A O 1
ATOM 1395 N N . TRP A 1 189 ? -32.524 -1.366 2.110 1.00 26.62 189 TRP A N 1
ATOM 1396 C CA . TRP A 1 189 ? -31.227 -0.702 2.131 1.00 25.78 189 TRP A CA 1
ATOM 1397 C C . TRP A 1 189 ? -30.159 -1.603 1.533 1.00 25.08 189 TRP A C 1
ATOM 1398 O O . TRP A 1 189 ? -29.894 -2.699 2.039 1.00 24.91 189 TRP A O 1
ATOM 1409 N N . ARG A 1 190 ? -29.534 -1.115 0.473 1.00 23.66 190 ARG A N 1
ATOM 1410 C CA . ARG A 1 190 ? -28.499 -1.857 -0.253 1.00 23.84 190 ARG A CA 1
ATOM 1411 C C . ARG A 1 190 ? -27.299 -0.965 -0.583 1.00 21.95 190 ARG A C 1
ATOM 1412 O O . ARG A 1 190 ? -27.456 0.234 -0.844 1.00 22.28 190 ARG A O 1
ATOM 1420 N N . VAL A 1 191 ? -26.110 -1.553 -0.629 1.00 21.43 191 VAL A N 1
ATOM 1421 C CA . VAL A 1 191 ? -24.955 -0.805 -1.140 1.00 22.00 191 VAL A CA 1
ATOM 1422 C C . VAL A 1 191 ? -25.098 -0.495 -2.643 1.00 22.23 191 VAL A C 1
ATOM 1423 O O . VAL A 1 191 ? -25.497 -1.355 -3.453 1.00 23.03 191 VAL A O 1
ATOM 1427 N N . GLU A 1 192 ? -24.767 0.736 -3.007 1.00 21.28 192 GLU A N 1
ATOM 1428 C CA . GLU A 1 192 ? -24.862 1.211 -4.381 1.00 22.38 192 GLU A CA 1
ATOM 1429 C C . GLU A 1 192 ? -23.568 1.933 -4.698 1.00 23.01 192 GLU A C 1
ATOM 1430 O O . GLU A 1 192 ? -23.076 2.699 -3.881 1.00 23.94 192 GLU A O 1
ATOM 1436 N N . GLN A 1 193 ? -23.006 1.701 -5.890 1.00 23.52 193 GLN A N 1
ATOM 1437 C CA . GLN A 1 193 ? -21.787 2.411 -6.306 1.00 22.55 193 GLN A CA 1
ATOM 1438 C C . GLN A 1 193 ? -21.922 2.990 -7.710 1.00 23.49 193 GLN A C 1
ATOM 1439 O O . GLN A 1 193 ? -22.191 2.236 -8.659 1.00 23.35 193 GLN A O 1
ATOM 1445 N N . SER A 1 194 ? -21.729 4.307 -7.847 1.00 21.79 194 SER A N 1
ATOM 1446 C CA . SER A 1 194 ? -21.882 5.003 -9.131 1.00 22.09 194 SER A CA 1
ATOM 1447 C C . SER A 1 194 ? -20.734 4.686 -10.083 1.00 22.71 194 SER A C 1
ATOM 1448 O O . SER A 1 194 ? -19.736 4.072 -9.695 1.00 22.09 194 SER A O 1
ATOM 1451 N N . LYS A 1 195 ? -20.874 5.120 -11.328 1.00 25.25 195 LYS A N 1
ATOM 1452 C CA . LYS A 1 195 ? -19.839 4.861 -12.327 1.00 27.67 195 LYS A CA 1
ATOM 1453 C C . LYS A 1 195 ? -18.556 5.606 -11.971 1.00 28.75 195 LYS A C 1
ATOM 1454 O O . LYS A 1 195 ? -17.460 5.103 -12.219 1.00 28.24 195 LYS A O 1
ATOM 1460 N N . SER A 1 196 ? -18.699 6.768 -11.326 1.00 29.44 196 SER A N 1
ATOM 1461 C CA . SER A 1 196 ? -17.533 7.530 -10.869 1.00 29.69 196 SER A CA 1
ATOM 1462 C C . SER A 1 196 ? -16.949 7.057 -9.528 1.00 30.19 196 SER A C 1
ATOM 1463 O O . SER A 1 196 ? -15.952 7.612 -9.074 1.00 31.67 196 SER A O 1
ATOM 1466 N N . GLY A 1 197 ? -17.555 6.041 -8.909 1.00 28.94 197 GLY A N 1
ATOM 1467 C CA . GLY A 1 197 ? -16.975 5.353 -7.753 1.00 28.29 197 GLY A CA 1
ATOM 1468 C C . GLY A 1 197 ? -17.555 5.698 -6.386 1.00 28.28 197 GLY A C 1
ATOM 1469 O O . GLY A 1 197 ? -17.067 5.216 -5.364 1.00 28.84 197 GLY A O 1
ATOM 1470 N N . LYS A 1 198 ? -18.593 6.524 -6.377 1.00 27.44 198 LYS A N 1
ATOM 1471 C CA . LYS A 1 198 ? -19.220 7.010 -5.143 1.00 27.56 198 LYS A CA 1
ATOM 1472 C C . LYS A 1 198 ? -20.151 5.947 -4.593 1.00 27.02 198 LYS A C 1
ATOM 1473 O O . LYS A 1 198 ? -21.050 5.489 -5.296 1.00 27.00 198 LYS A O 1
ATOM 1479 N N . THR A 1 199 ? -19.938 5.561 -3.337 1.00 25.49 199 THR A N 1
ATOM 1480 C CA . THR A 1 199 ? -20.714 4.504 -2.717 1.00 25.35 199 THR A CA 1
ATOM 1481 C C . THR A 1 199 ? -21.744 5.153 -1.795 1.00 25.50 199 THR A C 1
ATOM 1482 O O . THR A 1 199 ? -21.422 6.070 -1.006 1.00 26.24 199 THR A O 1
ATOM 1489 N N . THR A 1 200 ? -22.984 4.699 -1.918 1.00 23.16 200 THR A N 1
ATOM 1490 C CA . THR A 1 200 ? -24.086 5.203 -1.099 1.00 22.99 200 THR A CA 1
ATOM 1491 C C . THR A 1 200 ? -24.910 4.006 -0.644 1.00 21.62 200 THR A C 1
ATOM 1492 O O . THR A 1 200 ? -24.689 2.884 -1.103 1.00 20.79 200 THR A O 1
ATOM 1496 N N . ILE A 1 201 ? -25.811 4.231 0.306 1.00 21.93 201 ILE A N 1
ATOM 1497 C CA . ILE A 1 201 ? -26.745 3.200 0.758 1.00 20.88 201 ILE A CA 1
ATOM 1498 C C . ILE A 1 201 ? -28.123 3.609 0.274 1.00 23.17 201 ILE A C 1
ATOM 1499 O O . ILE A 1 201 ? -28.610 4.710 0.583 1.00 21.80 201 ILE A O 1
ATOM 1504 N N . SER A 1 202 ? -28.762 2.735 -0.498 1.00 22.45 202 SER A N 1
ATOM 1505 C CA . SER A 1 202 ? -30.086 3.064 -1.025 1.00 22.84 202 SER A CA 1
ATOM 1506 C C . SER A 1 202 ? -31.080 3.224 0.131 1.00 21.83 202 SER A C 1
ATOM 1507 O O . SER A 1 202 ? -30.983 2.524 1.145 1.00 22.44 202 SER A O 1
ATOM 1510 N N . GLY A 1 203 ? -32.003 4.164 -0.015 1.00 21.01 203 GLY A N 1
ATOM 1511 C CA . GLY A 1 203 ? -32.967 4.451 1.049 1.00 21.80 203 GLY A CA 1
ATOM 1512 C C . GLY A 1 203 ? -32.331 5.337 2.109 1.00 21.13 203 GLY A C 1
ATOM 1513 O O . GLY A 1 203 ? -32.667 6.517 2.196 1.00 21.20 203 GLY A O 1
ATOM 1514 N N . LEU A 1 204 ? -31.415 4.758 2.890 1.00 20.86 204 LEU A N 1
ATOM 1515 C CA . LEU A 1 204 ? -30.758 5.479 4.002 1.00 19.24 204 LEU A CA 1
ATOM 1516 C C . LEU A 1 204 ? -30.162 6.814 3.557 1.00 19.63 204 LEU A C 1
ATOM 1517 O O . LEU A 1 204 ? -30.355 7.848 4.228 1.00 17.68 204 LEU A O 1
ATOM 1522 N N . SER A 1 205 ? -29.397 6.819 2.458 1.00 18.86 205 SER A N 1
ATOM 1523 C CA . SER A 1 205 ? -28.692 8.057 2.128 1.00 18.93 205 SER A CA 1
ATOM 1524 C C . SER A 1 205 ? -29.635 9.219 1.811 1.00 19.11 205 SER A C 1
ATOM 1525 O O . SER A 1 205 ? -29.373 10.373 2.194 1.00 18.27 205 SER A O 1
ATOM 1530 N N . VAL A 1 206 ? -30.750 8.933 1.139 1.00 19.25 206 VAL A N 1
ATOM 1531 C CA . VAL A 1 206 ? -31.712 9.989 0.823 1.00 19.26 206 VAL A CA 1
ATOM 1532 C C . VAL A 1 206 ? -32.488 10.434 2.083 1.00 18.80 206 VAL A C 1
ATOM 1533 O O . VAL A 1 206 ? -32.770 11.621 2.244 1.00 19.13 206 VAL A O 1
ATOM 1537 N N . MET A 1 207 ? -32.809 9.485 2.963 1.00 17.81 207 MET A N 1
ATOM 1538 C CA . MET A 1 207 ? -33.401 9.809 4.256 1.00 18.97 207 MET A CA 1
ATOM 1539 C C . MET A 1 207 ? -32.465 10.738 5.045 1.00 18.74 207 MET A C 1
ATOM 1540 O O . MET A 1 207 ? -32.932 11.715 5.655 1.00 18.12 207 MET A O 1
ATOM 1545 N N . ALA A 1 208 ? -31.162 10.466 4.992 1.00 17.28 208 ALA A N 1
ATOM 1546 C CA . ALA A 1 208 ? -30.182 11.344 5.640 1.00 16.61 208 ALA A CA 1
ATOM 1547 C C . ALA A 1 208 ? -30.240 12.759 5.052 1.00 16.70 208 ALA A C 1
ATOM 1548 O O . ALA A 1 208 ? -30.212 13.746 5.801 1.00 16.87 208 ALA A O 1
ATOM 1550 N N . ASN A 1 209 ? -30.380 12.864 3.730 1.00 16.69 209 ASN A N 1
ATOM 1551 C CA . ASN A 1 209 ? -30.536 14.162 3.057 1.00 17.14 209 ASN A CA 1
ATOM 1552 C C . ASN A 1 209 ? -31.788 14.871 3.576 1.00 16.61 209 ASN A C 1
ATOM 1553 O O . ASN A 1 209 ? -31.799 16.093 3.760 1.00 16.15 209 ASN A O 1
ATOM 1558 N N . MET A 1 210 ? -32.858 14.100 3.780 1.00 15.92 210 MET A N 1
ATOM 1559 C CA . MET A 1 210 ? -34.120 14.672 4.273 1.00 15.67 210 MET A CA 1
ATOM 1560 C C . MET A 1 210 ? -33.964 15.213 5.692 1.00 16.64 210 MET A C 1
ATOM 1561 O O . MET A 1 210 ? -34.420 16.329 5.990 1.00 15.57 210 MET A O 1
ATOM 1566 N N . VAL A 1 211 ? -33.289 14.435 6.533 1.00 15.73 211 VAL A N 1
ATOM 1567 C CA . VAL A 1 211 ? -33.071 14.821 7.941 1.00 16.04 211 VAL A CA 1
ATOM 1568 C C . VAL A 1 211 ? -32.175 16.059 8.013 1.00 16.21 211 VAL A C 1
ATOM 1569 O O . VAL A 1 211 ? -32.482 17.014 8.747 1.00 14.51 211 VAL A O 1
ATOM 1573 N N . GLU A 1 212 ? -31.090 16.080 7.240 1.00 15.15 212 GLU A N 1
ATOM 1574 C CA . GLU A 1 212 ? -30.263 17.293 7.236 1.00 14.34 212 GLU A CA 1
ATOM 1575 C C . GLU A 1 212 ? -31.058 18.520 6.813 1.00 15.74 212 GLU A C 1
ATOM 1576 O O . GLU A 1 212 ? -30.926 19.601 7.410 1.00 14.10 212 GLU A O 1
ATOM 1582 N N . THR A 1 213 ? -31.898 18.368 5.780 1.00 14.95 213 THR A N 1
ATOM 1583 C CA . THR A 1 213 ? -32.730 19.482 5.309 1.00 16.18 213 THR A CA 1
ATOM 1584 C C . THR A 1 213 ? -33.687 20.000 6.409 1.00 15.16 213 THR A C 1
ATOM 1585 O O . THR A 1 213 ? -33.868 21.219 6.569 1.00 15.88 213 THR A O 1
ATOM 1589 N N . LEU A 1 214 ? -34.293 19.080 7.152 1.00 15.07 214 LEU A N 1
ATOM 1590 C CA . LEU A 1 214 ? -35.222 19.464 8.228 1.00 14.36 214 LEU A CA 1
ATOM 1591 C C . LEU A 1 214 ? -34.439 20.137 9.381 1.00 14.13 214 LEU A C 1
ATOM 1592 O O . LEU A 1 214 ? -34.876 21.162 9.911 1.00 14.17 214 LEU A O 1
ATOM 1597 N N . ARG A 1 215 ? -33.294 19.574 9.753 1.00 14.53 215 ARG A N 1
ATOM 1598 C CA . ARG A 1 215 ? -32.444 20.206 10.780 1.00 13.75 215 ARG A CA 1
ATOM 1599 C C . ARG A 1 215 ? -32.003 21.616 10.360 1.00 13.97 215 ARG A C 1
ATOM 1600 O O . ARG A 1 215 ? -31.982 22.552 11.175 1.00 12.63 215 ARG A O 1
ATOM 1608 N N . LEU A 1 216 ? -31.611 21.766 9.098 1.00 13.20 216 LEU A N 1
ATOM 1609 C CA . LEU A 1 216 ? -31.200 23.088 8.586 1.00 14.39 216 LEU A CA 1
ATOM 1610 C C . LEU A 1 216 ? -32.367 24.065 8.559 1.00 14.12 216 LEU A C 1
ATOM 1611 O O . LEU A 1 216 ? -32.203 25.221 8.949 1.00 14.58 216 LEU A O 1
ATOM 1616 N N . GLY A 1 217 ? -33.555 23.578 8.192 1.00 14.55 217 GLY A N 1
ATOM 1617 C CA . GLY A 1 217 ? -34.762 24.427 8.128 1.00 12.94 217 GLY A CA 1
ATOM 1618 C C . GLY A 1 217 ? -35.169 24.866 9.537 1.00 13.27 217 GLY A C 1
ATOM 1619 O O . GLY A 1 217 ? -35.616 26.004 9.730 1.00 13.63 217 GLY A O 1
ATOM 1620 N N . TRP A 1 218 ? -35.025 23.953 10.502 1.00 13.03 218 TRP A N 1
ATOM 1621 C CA . TRP A 1 218 ? -35.263 24.316 11.918 1.00 13.30 218 TRP A CA 1
ATOM 1622 C C . TRP A 1 218 ? -34.288 25.423 12.321 1.00 14.19 218 TRP A C 1
ATOM 1623 O O . TRP A 1 218 ? -34.676 26.477 12.854 1.00 12.85 218 TRP A O 1
ATOM 1634 N N . SER A 1 219 ? -33.008 25.160 12.078 1.00 13.82 219 SER A N 1
ATOM 1635 C CA . SER A 1 219 ? -31.924 26.077 12.488 1.00 14.36 219 SER A CA 1
ATOM 1636 C C . SER A 1 219 ? -32.059 27.470 11.831 1.00 14.68 219 SER A C 1
ATOM 1637 O O . SER A 1 219 ? -31.656 28.472 12.392 1.00 14.31 219 SER A O 1
ATOM 1640 N N . GLU A 1 220 ? -32.635 27.494 10.627 1.00 14.63 220 GLU A N 1
ATOM 1641 C CA . GLU A 1 220 ? -32.872 28.689 9.822 1.00 13.74 220 GLU A CA 1
ATOM 1642 C C . GLU A 1 220 ? -33.968 29.611 10.371 1.00 12.95 220 GLU A C 1
ATOM 1643 O O . GLU A 1 220 ? -34.066 30.778 9.999 1.00 12.42 220 GLU A O 1
ATOM 1649 N N . ASN A 1 221 ? -34.794 29.079 11.263 1.00 13.04 221 ASN A N 1
ATOM 1650 C CA . ASN A 1 221 ? -36.004 29.791 11.676 1.00 12.85 221 ASN A CA 1
ATOM 1651 C C . ASN A 1 221 ? -37.021 29.911 10.506 1.00 13.88 221 ASN A C 1
ATOM 1652 O O . ASN A 1 221 ? -37.708 30.911 10.366 1.00 13.47 221 ASN A O 1
ATOM 1657 N N . LEU A 1 222 ? -37.112 28.875 9.661 1.00 15.37 222 LEU A N 1
ATOM 1658 C CA . LEU A 1 222 ? -38.224 28.847 8.698 1.00 15.42 222 LEU A CA 1
ATOM 1659 C C . LEU A 1 222 ? -39.535 28.787 9.454 1.00 15.54 222 LEU A C 1
ATOM 1660 O O . LEU A 1 222 ? -39.605 28.126 10.496 1.00 14.27 222 LEU A O 1
ATOM 1665 N N . PRO A 1 223 ? -40.589 29.425 8.910 1.00 16.50 223 PRO A N 1
ATOM 1666 C CA . PRO A 1 223 ? -41.956 29.193 9.421 1.00 16.27 223 PRO A CA 1
ATOM 1667 C C . PRO A 1 223 ? -42.228 27.696 9.501 1.00 16.34 223 PRO A C 1
ATOM 1668 O O . PRO A 1 223 ? -41.790 26.931 8.621 1.00 17.52 223 PRO A O 1
ATOM 1672 N N . LEU A 1 224 ? -42.864 27.261 10.587 1.00 16.59 224 LEU A N 1
ATOM 1673 C CA . LEU A 1 224 ? -43.200 25.832 10.735 1.00 17.45 224 LEU A CA 1
ATOM 1674 C C . LEU A 1 224 ? -43.969 25.248 9.549 1.00 19.51 224 LEU A C 1
ATOM 1675 O O . LEU A 1 224 ? -43.762 24.085 9.197 1.00 19.94 224 LEU A O 1
ATOM 1680 N N . SER A 1 225 ? -44.839 26.051 8.931 1.00 21.05 225 SER A N 1
ATOM 1681 C CA . SER A 1 225 ? -45.602 25.629 7.742 1.00 22.11 225 SER A CA 1
ATOM 1682 C C . SER A 1 225 ? -44.722 25.260 6.547 1.00 23.06 225 SER A C 1
ATOM 1683 O O . SER A 1 225 ? -45.146 24.507 5.667 1.00 22.47 225 SER A O 1
ATOM 1686 N N . GLN A 1 226 ? -43.500 25.792 6.540 1.00 21.99 226 GLN A N 1
ATOM 1687 C CA . GLN A 1 226 ? -42.561 25.604 5.438 1.00 22.30 226 GLN A CA 1
ATOM 1688 C C . GLN A 1 226 ? -41.416 24.681 5.820 1.00 22.51 226 GLN A C 1
ATOM 1689 O O . GLN A 1 226 ? -40.520 24.411 5.009 1.00 23.53 226 GLN A O 1
ATOM 1695 N N . LEU A 1 227 ? -41.428 24.215 7.065 1.00 21.57 227 LEU A N 1
ATOM 1696 C CA . LEU A 1 227 ? -40.400 23.317 7.524 1.00 20.99 227 LEU A CA 1
ATOM 1697 C C . LEU A 1 227 ? -40.761 21.880 7.147 1.00 21.17 227 LEU A C 1
ATOM 1698 O O . LEU A 1 227 ? -40.131 21.299 6.260 1.00 22.46 227 LEU A O 1
ATOM 1703 N N . ALA A 1 228 ? -41.780 21.319 7.788 1.00 21.63 228 ALA A N 1
ATOM 1704 C CA . ALA A 1 228 ? -42.294 20.006 7.416 1.00 20.22 228 ALA A CA 1
ATOM 1705 C C . ALA A 1 228 ? -43.819 20.061 7.411 1.00 19.88 228 ALA A C 1
ATOM 1706 O O . ALA A 1 228 ? -44.488 19.269 8.081 1.00 20.95 228 ALA A O 1
ATOM 1708 N N . TRP A 1 229 ? -44.354 21.024 6.676 1.00 20.51 229 TRP A N 1
ATOM 1709 C CA . TRP A 1 229 ? -45.821 21.183 6.516 1.00 21.04 229 TRP A CA 1
ATOM 1710 C C . TRP A 1 229 ? -46.538 21.234 7.872 1.00 21.43 229 TRP A C 1
ATOM 1711 O O . TRP A 1 229 ? -47.635 20.677 8.042 1.00 22.08 229 TRP A O 1
ATOM 1722 N N . GLY A 1 230 ? -45.898 21.896 8.835 1.00 21.25 230 GLY A N 1
ATOM 1723 C CA . GLY A 1 230 ? -46.446 22.066 10.176 1.00 21.04 230 GLY A CA 1
ATOM 1724 C C . GLY A 1 230 ? -46.287 20.895 11.117 1.00 21.00 230 GLY A C 1
ATOM 1725 O O . GLY A 1 230 ? -46.698 20.977 12.267 1.00 23.02 230 GLY A O 1
ATOM 1726 N N . LYS A 1 231 ? -45.698 19.799 10.645 1.00 21.67 231 LYS A N 1
ATOM 1727 C CA . LYS A 1 231 ? -45.626 18.560 11.420 1.00 21.78 231 LYS A CA 1
ATOM 1728 C C . LYS A 1 231 ? -44.554 18.587 12.518 1.00 21.08 231 LYS A C 1
ATOM 1729 O O . LYS A 1 231 ? -44.589 17.805 13.469 1.00 20.97 231 LYS A O 1
ATOM 1735 N N . ILE A 1 232 ? -43.592 19.488 12.362 1.00 20.84 232 ILE A N 1
ATOM 1736 C CA . ILE A 1 232 ? -42.508 19.629 13.319 1.00 20.19 232 ILE A CA 1
ATOM 1737 C C . ILE A 1 232 ? -42.556 21.009 13.962 1.00 19.83 232 ILE A C 1
ATOM 1738 O O . ILE A 1 232 ? -42.477 22.028 13.273 1.00 22.00 232 ILE A O 1
ATOM 1743 N N . ALA A 1 233 ? -42.687 21.030 15.287 1.00 20.77 233 ALA A N 1
ATOM 1744 C CA . ALA A 1 233 ? -42.885 22.277 16.034 1.00 21.36 233 ALA A CA 1
ATOM 1745 C C . ALA A 1 233 ? -41.920 22.471 17.190 1.00 21.24 233 ALA A C 1
ATOM 1746 O O . ALA A 1 233 ? -41.896 23.543 17.794 1.00 21.67 233 ALA A O 1
ATOM 1748 N N . GLN A 1 234 ? -41.154 21.443 17.546 1.00 21.07 234 GLN A N 1
ATOM 1749 C CA . GLN A 1 234 ? -40.123 21.657 18.558 1.00 21.55 234 GLN A CA 1
ATOM 1750 C C . GLN A 1 234 ? -38.799 20.961 18.259 1.00 19.93 234 GLN A C 1
ATOM 1751 O O . GLN A 1 234 ? -38.741 19.998 17.469 1.00 18.14 234 GLN A O 1
ATOM 1757 N N . ALA A 1 235 ? -37.752 21.438 18.923 1.00 18.48 235 ALA A N 1
ATOM 1758 C CA . ALA A 1 235 ? -36.387 20.964 18.649 1.00 18.47 235 ALA A CA 1
ATOM 1759 C C . ALA A 1 235 ? -36.255 19.477 18.916 1.00 17.52 235 ALA A C 1
ATOM 1760 O O . ALA A 1 235 ? -35.502 18.786 18.226 1.00 17.99 235 ALA A O 1
ATOM 1762 N N . SER A 1 236 ? -36.971 18.972 19.926 1.00 16.80 236 SER A N 1
ATOM 1763 C CA . SER A 1 236 ? -36.876 17.557 20.252 1.00 16.99 236 SER A CA 1
ATOM 1764 C C . SER A 1 236 ? -37.299 16.662 19.093 1.00 16.73 236 SER A C 1
ATOM 1765 O O . SER A 1 236 ? -36.806 15.538 18.968 1.00 16.21 236 SER A O 1
ATOM 1768 N N . GLN A 1 237 ? -38.187 17.168 18.240 1.00 16.38 237 GLN A N 1
ATOM 1769 C CA . GLN A 1 237 ? -38.617 16.398 17.071 1.00 17.44 237 GLN A CA 1
ATOM 1770 C C . GLN A 1 237 ? -37.513 16.303 16.009 1.00 17.31 237 GLN A C 1
ATOM 1771 O O . GLN A 1 237 ? -37.448 15.329 15.260 1.00 17.61 237 GLN A O 1
ATOM 1777 N N . ILE A 1 238 ? -36.642 17.314 15.969 1.00 16.21 238 ILE A N 1
ATOM 1778 C CA . ILE A 1 238 ? -35.485 17.278 15.083 1.00 15.60 238 ILE A CA 1
ATOM 1779 C C . ILE A 1 238 ? -34.456 16.273 15.660 1.00 15.69 238 ILE A C 1
ATOM 1780 O O . ILE A 1 238 ? -33.942 15.389 14.955 1.00 14.94 238 ILE A O 1
ATOM 1785 N N . THR A 1 239 ? -34.200 16.391 16.962 1.00 15.46 239 THR A N 1
ATOM 1786 C CA . THR A 1 239 ? -33.267 15.516 17.659 1.00 15.27 239 THR A CA 1
ATOM 1787 C C . THR A 1 239 ? -33.588 14.027 17.408 1.00 15.50 239 THR A C 1
ATOM 1788 O O . THR A 1 239 ? -32.682 13.214 17.136 1.00 16.88 239 THR A O 1
ATOM 1792 N N . ALA A 1 240 ? -34.880 13.703 17.452 1.00 16.15 240 ALA A N 1
ATOM 1793 C CA . ALA A 1 240 ? -35.361 12.312 17.265 1.00 15.92 240 ALA A CA 1
ATOM 1794 C C . ALA A 1 240 ? -35.095 11.703 15.884 1.00 15.59 240 ALA A C 1
ATOM 1795 O O . AL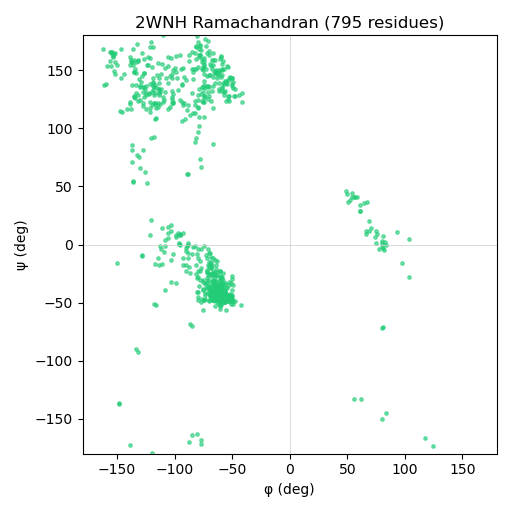A A 1 240 ? -35.121 10.458 15.738 1.00 16.62 240 ALA A O 1
ATOM 1797 N N . LEU A 1 241 ? -34.877 12.560 14.894 1.00 15.68 241 LEU A N 1
ATOM 1798 C CA . LEU A 1 241 ? -34.605 12.148 13.506 1.00 16.58 241 LEU A CA 1
ATOM 1799 C C . LEU A 1 241 ? -33.120 11.946 13.211 1.00 16.45 241 LEU A C 1
ATOM 1800 O O . LEU A 1 241 ? -32.756 11.224 12.280 1.00 17.18 241 LEU A O 1
ATOM 1805 N N . LEU A 1 242 ? -32.263 12.581 14.010 1.00 15.49 242 LEU A N 1
ATOM 1806 C CA . LEU A 1 242 ? -30.818 12.591 13.750 1.00 16.21 242 LEU A CA 1
ATOM 1807 C C . LEU A 1 242 ? -30.097 11.235 13.718 1.00 17.00 242 LEU A C 1
ATOM 1808 O O . LEU A 1 242 ? -29.078 11.132 13.045 1.00 17.14 242 LEU A O 1
ATOM 1813 N N . PRO A 1 243 ? -30.595 10.209 14.442 1.00 18.01 243 PRO A N 1
ATOM 1814 C CA . PRO A 1 243 ? -29.968 8.880 14.285 1.00 18.43 243 PRO A CA 1
ATOM 1815 C C . PRO A 1 243 ? -29.798 8.388 12.839 1.00 16.83 243 PRO A C 1
ATOM 1816 O O . PRO A 1 243 ? -28.857 7.633 12.591 1.00 16.41 243 PRO A O 1
ATOM 1820 N N . LEU A 1 244 ? -30.681 8.797 11.921 1.00 16.12 244 LEU A N 1
ATOM 1821 C CA . LEU A 1 244 ? -30.582 8.376 10.513 1.00 17.28 244 LEU A CA 1
ATOM 1822 C C . LEU A 1 244 ? -29.356 9.033 9.866 1.00 18.12 244 LEU A C 1
ATOM 1823 O O . LEU A 1 244 ? -28.663 8.407 9.053 1.00 17.14 244 LEU A O 1
ATOM 1828 N N . LEU A 1 245 ? -29.093 10.288 10.245 1.00 18.18 245 LEU A N 1
ATOM 1829 C CA . LEU A 1 245 ? -27.909 11.031 9.787 1.00 17.87 245 LEU A CA 1
ATOM 1830 C C . LEU A 1 245 ? -26.617 10.411 10.312 1.00 17.99 245 LEU A C 1
ATOM 1831 O O . LEU A 1 245 ? -25.663 10.190 9.553 1.00 18.03 245 LEU A O 1
ATOM 1836 N N . THR A 1 246 ? -26.582 10.099 11.611 1.00 17.32 246 THR A N 1
ATOM 1837 C CA . THR A 1 246 ? -25.466 9.345 12.175 1.00 16.91 246 THR A CA 1
ATOM 1838 C C . THR A 1 246 ? -25.206 8.016 11.471 1.00 16.68 246 THR A C 1
ATOM 1839 O O . THR A 1 246 ? -24.055 7.736 11.141 1.00 17.27 246 THR A O 1
ATOM 1843 N N . GLU A 1 247 ? -26.259 7.227 11.229 1.00 16.35 247 GLU A N 1
ATOM 1844 C CA . GLU A 1 247 ? -26.124 5.932 10.523 1.00 18.03 247 GLU A CA 1
ATOM 1845 C C . GLU A 1 247 ? -25.480 6.104 9.148 1.00 17.66 247 GLU A C 1
ATOM 1846 O O . GLU A 1 247 ? -24.565 5.355 8.779 1.00 19.21 247 GLU A O 1
ATOM 1852 N N . ASN A 1 248 ? -25.947 7.095 8.401 1.00 17.49 248 ASN A N 1
ATOM 1853 C CA . ASN A 1 248 ? -25.433 7.319 7.057 1.00 18.18 248 ASN A CA 1
ATOM 1854 C C . ASN A 1 248 ? -23.980 7.751 7.066 1.00 18.05 248 ASN A C 1
ATOM 1855 O O . ASN A 1 248 ? -23.191 7.342 6.204 1.00 19.17 248 ASN A O 1
ATOM 1860 N N . TYR A 1 249 ? -23.628 8.579 8.053 1.00 17.85 249 TYR A N 1
ATOM 1861 C CA . TYR A 1 249 ? -22.226 8.998 8.233 1.00 17.15 249 TYR A CA 1
ATOM 1862 C C . TYR A 1 249 ? -21.327 7.826 8.576 1.00 16.73 249 TYR A C 1
ATOM 1863 O O . TYR A 1 249 ? -20.222 7.720 8.046 1.00 17.25 249 TYR A O 1
ATOM 1872 N N . ASP A 1 250 ? -21.810 6.944 9.453 1.00 16.02 250 ASP A N 1
ATOM 1873 C CA . ASP A 1 250 ? -21.089 5.728 9.850 1.00 16.31 250 ASP A CA 1
ATOM 1874 C C . ASP A 1 250 ? -20.707 4.896 8.621 1.00 17.59 250 ASP A C 1
ATOM 1875 O O . ASP A 1 250 ? -19.638 4.286 8.597 1.00 19.18 250 ASP A O 1
ATOM 1880 N N . LEU A 1 251 ? -21.595 4.867 7.635 1.00 16.59 251 LEU A N 1
ATOM 1881 C CA . LEU A 1 251 ? -21.427 4.025 6.447 1.00 19.28 251 LEU A CA 1
ATOM 1882 C C . LEU A 1 251 ? -20.883 4.781 5.243 1.00 19.44 251 LEU A C 1
ATOM 1883 O O . LEU A 1 251 ? -20.850 4.254 4.114 1.00 19.19 251 LEU A O 1
ATOM 1888 N N . SER A 1 252 ? -20.477 6.031 5.457 1.00 19.83 252 SER A N 1
ATOM 1889 C CA . SER A 1 252 ? -19.856 6.808 4.371 1.00 19.59 252 SER A CA 1
ATOM 1890 C C . SER A 1 252 ? -18.571 7.534 4.799 1.00 20.35 252 SER A C 1
ATOM 1891 O O . SER A 1 252 ? -17.473 6.968 4.707 1.00 20.33 252 SER A O 1
ATOM 1894 N N . ASN A 1 253 ? -18.712 8.773 5.277 1.00 19.06 253 ASN A N 1
ATOM 1895 C CA . ASN A 1 253 ? -17.557 9.624 5.610 1.00 19.89 253 ASN A CA 1
ATOM 1896 C C . ASN A 1 253 ? -16.716 9.065 6.753 1.00 18.18 253 ASN A C 1
ATOM 1897 O O . ASN A 1 253 ? -15.523 9.359 6.847 1.00 18.64 253 ASN A O 1
ATOM 1902 N N . ASP A 1 254 ? -17.342 8.268 7.621 1.00 18.45 254 ASP A N 1
ATOM 1903 C CA . ASP A 1 254 ? -16.689 7.704 8.803 1.00 16.73 254 ASP A CA 1
ATOM 1904 C C . ASP A 1 254 ? -16.202 6.260 8.614 1.00 17.31 254 ASP A C 1
ATOM 1905 O O . ASP A 1 254 ? -15.746 5.621 9.565 1.00 17.29 254 ASP A O 1
ATOM 1910 N N . VAL A 1 255 ? -16.303 5.747 7.383 1.00 17.33 255 VAL A N 1
ATOM 1911 C CA . VAL A 1 255 ? -15.623 4.509 7.014 1.00 17.72 255 VAL A CA 1
ATOM 1912 C C . VAL A 1 255 ? -14.130 4.822 7.009 1.00 18.19 255 VAL A C 1
ATOM 1913 O O . VAL A 1 255 ? -13.698 5.729 6.284 1.00 20.17 255 VAL A O 1
ATOM 1917 N N . LEU A 1 256 ? -13.352 4.076 7.795 1.00 19.94 256 LEU A N 1
ATOM 1918 C CA . LEU A 1 256 ? -11.913 4.364 7.953 1.00 19.79 256 LEU A CA 1
ATOM 1919 C C . LEU A 1 256 ? -11.156 4.450 6.622 1.00 21.02 256 LEU A C 1
ATOM 1920 O O . LEU A 1 256 ? -10.406 5.395 6.396 1.00 18.75 256 LEU A O 1
ATOM 1925 N N . TYR A 1 257 ? -11.341 3.464 5.746 1.00 20.36 257 TYR A N 1
ATOM 1926 C CA . TYR A 1 257 ? -10.623 3.498 4.457 1.00 20.61 257 TYR A CA 1
ATOM 1927 C C . TYR A 1 257 ? -10.884 4.814 3.700 1.00 19.96 257 TYR A C 1
ATOM 1928 O O . TYR A 1 257 ? -9.944 5.458 3.203 1.00 21.02 257 TYR A O 1
ATOM 1937 N N . THR A 1 258 ? -12.153 5.208 3.623 1.00 18.43 258 THR A N 1
ATOM 1938 C CA . THR A 1 258 ? -12.564 6.409 2.925 1.00 18.69 258 THR A CA 1
ATOM 1939 C C . THR A 1 258 ? -11.911 7.639 3.561 1.00 18.95 258 THR A C 1
ATOM 1940 O O . THR A 1 258 ? -11.395 8.526 2.865 1.00 18.20 258 THR A O 1
ATOM 1944 N N . ALA A 1 259 ? -11.956 7.691 4.887 1.00 17.77 259 ALA A N 1
ATOM 1945 C CA . ALA A 1 259 ? -11.431 8.851 5.608 1.00 17.59 259 ALA A CA 1
ATOM 1946 C C . ALA A 1 259 ? -9.924 8.944 5.395 1.00 18.25 259 ALA A C 1
ATOM 1947 O O . ALA A 1 259 ? -9.359 10.044 5.282 1.00 17.97 259 ALA A O 1
ATOM 1949 N N . GLN A 1 260 ? -9.272 7.785 5.326 1.00 18.09 260 GLN A N 1
ATOM 1950 C CA . GLN A 1 260 ? -7.811 7.739 5.117 1.00 18.81 260 GLN A CA 1
ATOM 1951 C C . GLN A 1 260 ? -7.415 8.285 3.746 1.00 19.42 260 GLN A C 1
ATOM 1952 O O . GLN A 1 260 ? -6.481 9.094 3.623 1.00 20.16 260 GLN A O 1
ATOM 1958 N N . LYS A 1 261 ? -8.115 7.841 2.710 1.00 18.31 261 LYS A N 1
ATOM 1959 C CA . LYS A 1 261 ? -7.865 8.356 1.370 1.00 19.55 261 LYS A CA 1
ATOM 1960 C C . LYS A 1 261 ? -8.225 9.837 1.195 1.00 20.09 261 LYS A C 1
ATOM 1961 O O . LYS A 1 261 ? -7.450 10.608 0.618 1.00 20.71 261 LYS A O 1
ATOM 1967 N N . ARG A 1 262 ? -9.393 10.238 1.691 1.00 18.23 262 ARG A N 1
ATOM 1968 C CA . ARG A 1 262 ? -9.917 11.552 1.343 1.00 18.52 262 ARG A CA 1
ATOM 1969 C C . ARG A 1 262 ? -9.721 12.621 2.442 1.00 18.09 262 ARG A C 1
ATOM 1970 O O . ARG A 1 262 ? -9.970 13.810 2.205 1.00 19.33 262 ARG A O 1
ATOM 1978 N N . GLY A 1 263 ? -9.264 12.191 3.614 1.00 18.10 263 GLY A N 1
ATOM 1979 C CA . GLY A 1 263 ? -9.114 13.096 4.772 1.00 18.17 263 GLY A CA 1
ATOM 1980 C C . GLY A 1 263 ? -7.691 13.293 5.295 1.00 18.31 263 GLY A C 1
ATOM 1981 O O . GLY A 1 263 ? -7.433 14.234 6.072 1.00 17.23 263 GLY A O 1
ATOM 1982 N N . SER A 1 264 ? -6.772 12.396 4.920 1.00 17.62 264 SER A N 1
ATOM 1983 C CA . SER A 1 264 ? -5.409 12.419 5.463 1.00 17.22 264 SER A CA 1
ATOM 1984 C C . SER A 1 264 ? -4.705 13.736 5.153 1.00 16.36 264 SER A C 1
ATOM 1985 O O . SER A 1 264 ? -3.976 14.268 5.985 1.00 15.98 264 SER A O 1
ATOM 1988 N N . VAL A 1 265 ? -4.952 14.291 3.971 1.00 17.59 265 VAL A N 1
ATOM 1989 C CA . VAL A 1 265 ? -4.229 15.515 3.551 1.00 16.97 265 VAL A CA 1
ATOM 1990 C C . VAL A 1 265 ? -4.603 16.677 4.455 1.00 17.68 265 VAL A C 1
ATOM 1991 O O . VAL A 1 265 ? -3.762 17.505 4.795 1.00 16.94 265 VAL A O 1
ATOM 1995 N N . LEU A 1 266 ? -5.871 16.705 4.865 1.00 16.31 266 LEU A N 1
ATOM 1996 C CA . LEU A 1 266 ? -6.373 17.787 5.701 1.00 16.56 266 LEU A CA 1
ATOM 1997 C C . LEU A 1 266 ? -5.921 17.640 7.159 1.00 15.50 266 LEU A C 1
ATOM 1998 O O . LEU A 1 266 ? -5.457 18.618 7.770 1.00 15.58 266 LEU A O 1
ATOM 2003 N N . LEU A 1 267 ? -6.048 16.442 7.730 1.00 15.27 267 LEU A N 1
ATOM 2004 C CA . LEU A 1 267 ? -5.581 16.255 9.095 1.00 16.59 267 LEU A CA 1
ATOM 2005 C C . LEU A 1 267 ? -4.069 16.524 9.191 1.00 17.04 267 LEU A C 1
ATOM 2006 O O . LEU A 1 267 ? -3.613 17.178 10.123 1.00 15.81 267 LEU A O 1
ATOM 2011 N N . ASN A 1 268 ? -3.305 16.025 8.221 1.00 18.20 268 ASN A N 1
ATOM 2012 C CA . ASN A 1 268 ? -1.862 16.273 8.183 1.00 17.21 268 ASN A CA 1
ATOM 2013 C C . ASN A 1 268 ? -1.556 17.778 8.196 1.00 17.11 268 ASN A C 1
ATOM 2014 O O . ASN A 1 268 ? -0.687 18.233 8.946 1.00 16.24 268 ASN A O 1
ATOM 2019 N N . ALA A 1 269 ? -2.297 18.549 7.394 1.00 16.27 269 ALA A N 1
ATOM 2020 C CA . ALA A 1 269 ? -2.110 19.995 7.302 1.00 16.15 269 ALA A CA 1
ATOM 2021 C C . ALA A 1 269 ? -2.454 20.690 8.616 1.00 17.13 269 ALA A C 1
ATOM 2022 O O . ALA A 1 269 ? -1.797 21.665 9.003 1.00 17.37 269 ALA A O 1
ATOM 2024 N N . MET A 1 270 ? -3.495 20.196 9.285 1.00 15.66 270 MET A N 1
ATOM 2025 C CA . MET A 1 270 ? -3.913 20.735 10.582 1.00 14.56 270 MET A CA 1
ATOM 2026 C C . MET A 1 270 ? -2.854 20.458 11.646 1.00 15.93 270 MET A C 1
ATOM 2027 O O . MET A 1 270 ? -2.543 21.359 12.438 1.00 15.61 270 MET A O 1
ATOM 2032 N N . LEU A 1 271 ? -2.336 19.219 11.697 1.00 15.97 271 LEU A N 1
ATOM 2033 C CA . LEU A 1 271 ? -1.314 18.871 12.697 1.00 15.90 271 LEU A CA 1
ATOM 2034 C C . LEU A 1 271 ? -0.017 19.638 12.455 1.00 17.28 271 LEU A C 1
ATOM 2035 O O . LEU A 1 271 ? 0.620 20.119 13.401 1.00 18.31 271 LEU A O 1
ATOM 2040 N N . ASP A 1 272 ? 0.338 19.812 11.185 1.00 18.38 272 ASP A N 1
ATOM 2041 C CA . ASP A 1 272 ? 1.490 20.666 10.836 1.00 19.39 272 ASP A CA 1
ATOM 2042 C C . ASP A 1 272 ? 1.264 22.137 11.207 1.00 19.23 272 ASP A C 1
ATOM 2043 O O . ASP A 1 272 ? 2.191 22.823 11.696 1.00 18.33 272 ASP A O 1
ATOM 2052 N N . GLY A 1 273 ? 0.023 22.603 11.035 1.00 17.92 273 GLY A N 1
ATOM 2053 C CA . GLY A 1 273 ? -0.303 23.996 11.330 1.00 16.74 273 GLY A CA 1
ATOM 2054 C C . GLY A 1 273 ? -0.259 24.347 12.801 1.00 17.94 273 GLY A C 1
ATOM 2055 O O . GLY A 1 273 ? -0.026 25.514 13.158 1.00 18.27 273 GLY A O 1
ATOM 2056 N N . VAL A 1 274 ? -0.488 23.347 13.667 1.00 17.28 274 VAL A N 1
ATOM 2057 C CA . VAL A 1 274 ? -0.536 23.570 15.110 1.00 18.24 274 VAL A CA 1
ATOM 2058 C C . VAL A 1 274 ? 0.856 23.456 15.768 1.00 19.98 274 VAL A C 1
ATOM 2059 O O . VAL A 1 274 ? 1.026 23.813 16.932 1.00 20.64 274 VAL A O 1
ATOM 2063 N N . LYS A 1 275 ? 1.834 22.959 15.016 1.00 20.65 275 LYS A N 1
ATOM 2064 C CA . LYS A 1 275 ? 3.225 22.888 15.501 1.00 22.08 275 LYS A CA 1
ATOM 2065 C C . LYS A 1 275 ? 3.930 24.229 15.348 1.00 22.99 275 LYS A C 1
ATOM 2066 O O . LYS A 1 275 ? 3.609 24.991 14.438 1.00 23.04 275 LYS A O 1
ATOM 2072 N N . PRO A 1 276 ? 4.915 24.524 16.225 1.00 23.79 276 PRO A N 1
ATOM 2073 C CA . PRO A 1 276 ? 5.719 25.740 16.004 1.00 24.53 276 PRO A CA 1
ATOM 2074 C C . PRO A 1 276 ? 6.397 25.708 14.646 1.00 23.96 276 PRO A C 1
ATOM 2075 O O . PRO A 1 276 ? 6.589 24.630 14.061 1.00 23.67 276 PRO A O 1
ATOM 2079 N N . GLU A 1 277 ? 6.750 26.883 14.148 1.00 24.53 277 GLU A N 1
ATOM 2080 C CA . GLU A 1 277 ? 7.381 27.025 12.829 1.00 25.40 277 GLU A CA 1
ATOM 2081 C C . GLU A 1 277 ? 6.466 26.699 11.649 1.00 25.60 277 GLU A C 1
ATOM 2082 O O . GLU A 1 277 ? 6.952 26.407 10.558 1.00 26.28 277 GLU A O 1
ATOM 2088 N N . ALA A 1 278 ? 5.150 26.730 11.863 1.00 24.44 278 ALA A N 1
ATOM 2089 C CA . ALA A 1 278 ? 4.202 26.510 10.768 1.00 24.04 278 ALA A CA 1
ATOM 2090 C C . ALA A 1 278 ? 4.250 27.663 9.761 1.00 24.00 278 ALA A C 1
ATOM 2091 O O . ALA A 1 278 ? 4.582 28.806 10.120 1.00 24.55 278 ALA A O 1
ATOM 2093 N N . SER A 1 279 ? 3.947 27.354 8.503 1.00 23.52 279 SER A N 1
ATOM 2094 C CA . SER A 1 279 ? 3.673 28.378 7.486 1.00 24.24 279 SER A CA 1
ATOM 2095 C C . SER A 1 279 ? 2.187 28.373 7.121 1.00 22.66 279 SER A C 1
ATOM 2096 O O . SER A 1 279 ? 1.678 27.350 6.675 1.00 21.91 279 SER A O 1
ATOM 2099 N N . PRO A 1 280 ? 1.505 29.520 7.250 1.00 22.94 280 PRO A N 1
ATOM 2100 C CA . PRO A 1 280 ? 2.029 30.823 7.662 1.00 22.70 280 PRO A CA 1
ATOM 2101 C C . PRO A 1 280 ? 2.223 30.955 9.177 1.00 22.37 280 PRO A C 1
ATOM 2102 O O . PRO A 1 280 ? 1.671 30.177 9.961 1.00 22.90 280 PRO A O 1
ATOM 2106 N N . ASN A 1 281 ? 3.038 31.930 9.569 1.00 22.52 281 ASN A N 1
ATOM 2107 C CA . ASN A 1 281 ? 3.209 32.274 10.969 1.00 21.80 281 ASN A CA 1
ATOM 2108 C C . ASN A 1 281 ? 2.062 33.182 11.401 1.00 21.29 281 ASN A C 1
ATOM 2109 O O . ASN A 1 281 ? 2.117 34.405 11.239 1.00 21.85 281 ASN A O 1
ATOM 2114 N N . VAL A 1 282 ? 1.001 32.565 11.918 1.00 19.19 282 VAL A N 1
ATOM 2115 C CA . VAL A 1 282 ? -0.173 33.281 12.401 1.00 18.71 282 VAL A CA 1
ATOM 2116 C C . VAL A 1 282 ? -0.625 32.656 13.705 1.00 16.95 282 VAL A C 1
ATOM 2117 O O . VAL A 1 282 ? -0.308 31.497 13.972 1.00 17.91 282 VAL A O 1
ATOM 2121 N N . ARG A 1 283 ? -1.346 33.425 14.510 1.00 17.18 283 ARG A N 1
ATOM 2122 C CA . ARG A 1 283 ? -1.811 32.985 15.826 1.00 16.52 283 ARG A CA 1
ATOM 2123 C C . ARG A 1 283 ? -3.063 32.104 15.672 1.00 17.44 283 ARG A C 1
ATOM 2124 O O . ARG A 1 283 ? -3.331 31.234 16.508 1.00 16.73 283 ARG A O 1
ATOM 2132 N N . TRP A 1 284 ? -3.816 32.341 14.598 1.00 15.61 284 TRP A N 1
ATOM 2133 C CA . TRP A 1 284 ? -5.081 31.612 14.379 1.00 15.41 284 TRP A CA 1
ATOM 2134 C C . TRP A 1 284 ? -5.159 31.228 12.904 1.00 14.98 284 TRP A C 1
ATOM 2135 O O . TRP A 1 284 ? -5.116 32.092 12.027 1.00 15.25 284 TRP A O 1
ATOM 2146 N N . LEU A 1 285 ? -5.165 29.927 12.633 1.00 15.32 285 LEU A N 1
ATOM 2147 C CA . LEU A 1 285 ? -5.358 29.413 11.281 1.00 14.99 285 LEU A CA 1
ATOM 2148 C C . LEU A 1 285 ? -6.777 28.904 11.224 1.00 15.58 285 LEU A C 1
ATOM 2149 O O . LEU A 1 285 ? -7.135 27.986 11.978 1.00 14.25 285 LEU A O 1
ATOM 2154 N N . LEU A 1 286 ? -7.565 29.515 10.337 1.00 13.93 286 LEU A N 1
ATOM 2155 C CA . LEU A 1 286 ? -8.976 29.227 10.241 1.00 14.80 286 LEU A CA 1
ATOM 2156 C C . LEU A 1 286 ? -9.316 28.615 8.874 1.00 14.44 286 LEU A C 1
ATOM 2157 O O . LEU A 1 286 ? -9.116 29.252 7.829 1.00 15.15 286 LEU A O 1
ATOM 2162 N N . LEU A 1 287 ? -9.798 27.373 8.882 1.00 15.17 287 LEU A N 1
ATOM 2163 C CA . LEU A 1 287 ? -10.164 26.647 7.664 1.00 15.27 287 LEU A CA 1
ATOM 2164 C C . LEU A 1 287 ? -11.679 26.428 7.656 1.00 16.26 287 LEU A C 1
ATOM 2165 O O . LEU A 1 287 ? -12.268 26.055 8.683 1.00 14.96 287 LEU A O 1
ATOM 2170 N N . VAL A 1 288 ? -12.312 26.724 6.518 1.00 15.50 288 VAL A N 1
ATOM 2171 C CA . VAL A 1 288 ? -13.770 26.682 6.449 1.00 15.37 288 VAL A CA 1
ATOM 2172 C C . VAL A 1 288 ? -14.160 25.753 5.310 1.00 15.16 288 VAL A C 1
ATOM 2173 O O . VAL A 1 288 ? -13.823 26.000 4.139 1.00 16.04 288 VAL A O 1
ATOM 2177 N N . ALA A 1 289 ? -14.832 24.662 5.651 1.00 15.07 289 ALA A N 1
ATOM 2178 C CA . ALA A 1 289 ? -15.201 23.655 4.651 1.00 16.00 289 ALA A CA 1
ATOM 2179 C C . ALA A 1 289 ? -16.523 22.942 4.983 1.00 16.02 289 ALA A C 1
ATOM 2180 O O . ALA A 1 289 ? -17.494 23.583 5.346 1.00 16.11 289 ALA A O 1
ATOM 2182 N N . HIS A 1 290 ? -16.554 21.627 4.821 1.00 16.48 290 HIS A N 1
ATOM 2183 C CA . HIS A 1 290 ? -17.806 20.901 4.767 1.00 16.68 290 HIS A CA 1
ATOM 2184 C C . HIS A 1 290 ? -17.881 19.851 5.854 1.00 16.40 290 HIS A C 1
ATOM 2185 O O . HIS A 1 290 ? -16.851 19.446 6.415 1.00 17.63 290 HIS A O 1
ATOM 2192 N N . ASP A 1 291 ? -19.094 19.405 6.169 1.00 16.91 291 ASP A N 1
ATOM 2193 C CA . ASP A 1 291 ? -19.248 18.362 7.172 1.00 17.19 291 ASP A CA 1
ATOM 2194 C C . ASP A 1 291 ? -18.502 17.100 6.785 1.00 17.69 291 ASP A C 1
ATOM 2195 O O . ASP A 1 291 ? -17.935 16.427 7.633 1.00 16.17 291 ASP A O 1
ATOM 2200 N N . THR A 1 292 ? -18.476 16.793 5.493 1.00 16.51 292 THR A N 1
ATOM 2201 C CA . THR A 1 292 ? -17.747 15.610 5.035 1.00 16.46 292 THR A CA 1
ATOM 2202 C C . THR A 1 292 ? -16.260 15.671 5.458 1.00 16.18 292 THR A C 1
ATOM 2203 O O . THR A 1 292 ? -15.700 14.670 5.913 1.00 16.36 292 THR A O 1
ATOM 2210 N N . ASN A 1 293 ? -15.640 16.850 5.333 1.00 15.13 293 ASN A N 1
ATOM 2211 C CA . ASN A 1 293 ? -14.241 17.039 5.737 1.00 15.13 293 ASN A CA 1
ATOM 2212 C C . ASN A 1 293 ? -14.037 16.866 7.238 1.00 15.85 293 ASN A C 1
ATOM 2213 O O . ASN A 1 293 ? -13.124 16.168 7.680 1.00 15.63 293 ASN A O 1
ATOM 2218 N N . ILE A 1 294 ? -14.917 17.486 8.027 1.00 15.74 294 ILE A N 1
ATOM 2219 C CA . ILE A 1 294 ? -14.832 17.325 9.471 1.00 14.30 294 ILE A CA 1
ATOM 2220 C C . ILE A 1 294 ? -14.990 15.876 9.900 1.00 14.19 294 ILE A C 1
ATOM 2221 O O . ILE A 1 294 ? -14.246 15.393 10.761 1.00 15.00 294 ILE A O 1
ATOM 2226 N N . ALA A 1 295 ? -15.958 15.183 9.296 1.00 14.05 295 ALA A N 1
ATOM 2227 C CA . ALA A 1 295 ? -16.239 13.789 9.636 1.00 13.72 295 ALA A CA 1
ATOM 2228 C C . ALA A 1 295 ? -14.989 12.923 9.346 1.00 14.31 295 ALA A C 1
ATOM 2229 O O . ALA A 1 295 ? -14.622 12.094 10.160 1.00 14.32 295 ALA A O 1
ATOM 2231 N N . MET A 1 296 ? -14.346 13.125 8.193 1.00 14.53 296 MET A N 1
ATOM 2232 C CA . MET A 1 296 ? -13.162 12.300 7.874 1.00 13.68 296 MET A CA 1
ATOM 2233 C C . MET A 1 296 ? -12.020 12.590 8.839 1.00 14.60 296 MET A C 1
ATOM 2234 O O . MET A 1 296 ? -11.354 11.677 9.327 1.00 15.11 296 MET A O 1
ATOM 2239 N N . VAL A 1 297 ? -11.843 13.863 9.147 1.00 14.82 297 VAL A N 1
ATOM 2240 C CA . VAL A 1 297 ? -10.762 14.269 10.052 1.00 15.11 297 VAL A CA 1
ATOM 2241 C C . VAL A 1 297 ? -10.947 13.658 11.440 1.00 15.00 297 VAL A C 1
ATOM 2242 O O . VAL A 1 297 ? -10.020 13.026 11.970 1.00 15.28 297 VAL A O 1
ATOM 2246 N N . ARG A 1 298 ? -12.142 13.792 12.021 1.00 14.73 298 ARG A N 1
ATOM 2247 C CA . ARG A 1 298 ? -12.376 13.240 13.355 1.00 14.68 298 ARG A CA 1
ATOM 2248 C C . ARG A 1 298 ? -12.280 11.718 13.351 1.00 14.40 298 ARG A C 1
ATOM 2249 O O . ARG A 1 298 ? -11.851 11.126 14.344 1.00 15.08 298 ARG A O 1
ATOM 2257 N N . THR A 1 299 ? -12.645 11.086 12.232 1.00 14.12 299 THR A N 1
ATOM 2258 C CA . THR A 1 299 ? -12.491 9.633 12.124 1.00 15.45 299 THR A CA 1
ATOM 2259 C C . THR A 1 299 ? -11.004 9.253 12.156 1.00 15.32 299 THR A C 1
ATOM 2260 O O . THR A 1 299 ? -10.626 8.327 12.850 1.00 17.02 299 THR A O 1
ATOM 2264 N N . LEU A 1 300 ? -10.175 9.977 11.421 1.00 15.52 300 LEU A N 1
ATOM 2265 C CA . LEU A 1 300 ? -8.711 9.742 11.506 1.00 16.21 300 LEU A CA 1
ATOM 2266 C C . LEU A 1 300 ? -8.163 9.983 12.908 1.00 16.44 300 LEU A C 1
ATOM 2267 O O . LEU A 1 300 ? -7.257 9.284 13.357 1.00 18.73 300 LEU A O 1
ATOM 2272 N N . MET A 1 301 ? -8.718 10.974 13.603 1.00 15.11 301 MET A N 1
ATOM 2273 C CA . MET A 1 301 ? -8.332 11.254 14.994 1.00 14.39 301 MET A CA 1
ATOM 2274 C C . MET A 1 301 ? -8.824 10.220 15.998 1.00 15.95 301 MET A C 1
ATOM 2275 O O . MET A 1 301 ? -8.368 10.224 17.137 1.00 17.50 301 MET A O 1
ATOM 2280 N N . ASN A 1 302 ? -9.720 9.326 15.576 1.00 16.48 302 ASN A N 1
ATOM 2281 C CA . ASN A 1 302 ? -10.467 8.445 16.488 1.00 17.35 302 ASN A CA 1
ATOM 2282 C C . ASN A 1 302 ? -11.193 9.225 17.593 1.00 17.10 302 ASN A C 1
ATOM 2283 O O . ASN A 1 302 ? -11.147 8.846 18.761 1.00 17.29 302 ASN A O 1
ATOM 2288 N N . PHE A 1 303 ? -11.840 10.321 17.194 1.00 15.93 303 PHE A N 1
ATOM 2289 C CA . PHE A 1 303 ? -12.487 11.267 18.108 1.00 14.20 303 PHE A CA 1
ATOM 2290 C C . PHE A 1 303 ? -13.935 11.393 17.658 1.00 14.80 303 PHE A C 1
ATOM 2291 O O . PHE A 1 303 ? -14.197 11.630 16.481 1.00 15.45 303 PHE A O 1
ATOM 2299 N N . SER A 1 304 ? -14.877 11.226 18.573 1.00 14.39 304 SER A N 1
ATOM 2300 C CA . SER A 1 304 ? -16.256 11.572 18.268 1.00 14.78 304 SER A CA 1
ATOM 2301 C C . SER A 1 304 ? -16.856 12.261 19.486 1.00 14.55 304 SER A C 1
ATOM 2302 O O . SER A 1 304 ? -16.127 12.585 20.441 1.00 15.53 304 SER A O 1
ATOM 2305 N N . TRP A 1 305 ? -18.156 12.519 19.452 1.00 14.05 305 TRP A N 1
ATOM 2306 C CA . TRP A 1 305 ? -18.773 13.315 20.514 1.00 14.31 305 TRP A CA 1
ATOM 2307 C C . TRP A 1 305 ? -20.265 13.107 20.515 1.00 15.18 305 TRP A C 1
ATOM 2308 O O . TRP A 1 305 ? -20.827 12.524 19.585 1.00 14.16 305 TRP A O 1
ATOM 2319 N N . GLN A 1 306 ? -20.906 13.579 21.575 1.00 16.22 306 GLN A N 1
ATOM 2320 C CA . GLN A 1 306 ? -22.350 13.650 21.596 1.00 14.74 306 GLN A CA 1
ATOM 2321 C C . GLN A 1 306 ? -22.732 14.868 22.427 1.00 15.80 306 GLN A C 1
ATOM 2322 O O . GLN A 1 306 ? -22.468 14.922 23.631 1.00 16.77 306 GLN A O 1
ATOM 2328 N N . LEU A 1 307 ? -23.337 15.837 21.760 1.00 16.07 307 LEU A N 1
ATOM 2329 C CA . LEU A 1 307 ? -23.662 17.128 22.373 1.00 14.89 307 LEU A CA 1
ATOM 2330 C C . LEU A 1 307 ? -25.161 17.242 22.594 1.00 15.72 307 LEU A C 1
ATOM 2331 O O . LEU A 1 307 ? -25.967 16.645 21.854 1.00 13.87 307 LEU A O 1
ATOM 2336 N N . PRO A 1 308 ? -25.567 18.023 23.617 1.00 16.31 308 PRO A N 1
ATOM 2337 C CA . PRO A 1 308 ? -26.998 18.158 23.924 1.00 16.63 308 PRO A CA 1
ATOM 2338 C C . PRO A 1 308 ? -27.893 18.440 22.712 1.00 16.24 308 PRO A C 1
ATOM 2339 O O . PRO A 1 308 ? -27.619 19.358 21.925 1.00 16.88 308 PRO A O 1
ATOM 2343 N N . GLY A 1 309 ? -28.945 17.630 22.563 1.00 15.63 309 GLY A N 1
ATOM 2344 C CA . GLY A 1 309 ? -29.889 17.774 21.464 1.00 16.51 309 GLY A CA 1
ATOM 2345 C C . GLY A 1 309 ? -29.430 17.168 20.146 1.00 15.11 309 GLY A C 1
ATOM 2346 O O . GLY A 1 309 ? -30.152 17.202 19.157 1.00 16.44 309 GLY A O 1
ATOM 2347 N N . TYR A 1 310 ? -28.213 16.631 20.136 1.00 14.82 310 TYR A N 1
ATOM 2348 C CA . TYR A 1 310 ? -27.660 16.067 18.905 1.00 15.20 310 TYR A CA 1
ATOM 2349 C C . TYR A 1 310 ? -27.332 14.586 19.050 1.00 16.12 310 TYR A C 1
ATOM 2350 O O . TYR A 1 310 ? -27.090 14.092 20.151 1.00 17.73 310 TYR A O 1
ATOM 2359 N N . SER A 1 311 ? -27.363 13.865 17.930 1.00 16.10 311 SER A N 1
ATOM 2360 C CA . SER A 1 311 ? -26.932 12.473 17.937 1.00 14.64 311 SER A CA 1
ATOM 2361 C C . SER A 1 311 ? -25.404 12.366 17.838 1.00 14.55 311 SER A C 1
ATOM 2362 O O . SER A 1 311 ? -24.717 13.348 17.569 1.00 15.03 311 SER A O 1
ATOM 2367 N N . ARG A 1 312 ? -24.894 11.161 18.029 1.00 13.72 312 ARG A N 1
ATOM 2368 C CA . ARG A 1 312 ? -23.453 10.910 18.027 1.00 13.99 312 ARG A CA 1
ATOM 2369 C C . ARG A 1 312 ? -22.779 11.427 16.767 1.00 14.75 312 ARG A C 1
ATOM 2370 O O . ARG A 1 312 ? -23.225 11.128 15.639 1.00 14.91 312 ARG A O 1
ATOM 2378 N N . GLY A 1 313 ? -21.718 12.224 16.974 1.00 13.49 313 GLY A N 1
ATOM 2379 C CA . GLY A 1 313 ? -20.898 12.782 15.896 1.00 12.71 313 GLY A CA 1
ATOM 2380 C C . GLY A 1 313 ? -21.535 13.790 14.966 1.00 12.75 313 GLY A C 1
ATOM 2381 O O . GLY A 1 313 ? -20.927 14.168 13.971 1.00 15.86 313 GLY A O 1
ATOM 2382 N N . ASN A 1 314 ? -22.752 14.252 15.282 1.00 12.83 314 ASN A N 1
ATOM 2383 C CA . ASN A 1 314 ? -23.439 15.231 14.463 1.00 13.25 314 ASN A CA 1
ATOM 2384 C C . ASN A 1 314 ? -22.579 16.484 14.295 1.00 13.49 314 ASN A C 1
ATOM 2385 O O . ASN A 1 314 ? -21.940 16.928 15.253 1.00 13.68 314 ASN A O 1
ATOM 2390 N N . ILE A 1 315 ? -22.589 17.061 13.093 1.00 14.25 315 ILE A N 1
ATOM 2391 C CA . ILE A 1 315 ? -21.797 18.255 12.761 1.00 14.42 315 ILE A CA 1
ATOM 2392 C C . ILE A 1 315 ? -22.742 19.368 12.333 1.00 14.72 315 ILE A C 1
ATOM 2393 O O . ILE A 1 315 ? -23.099 19.464 11.164 1.00 15.58 315 ILE A O 1
ATOM 2398 N N . PRO A 1 316 ? -23.173 20.203 13.291 1.00 13.72 316 PRO A N 1
ATOM 2399 C CA . PRO A 1 316 ? -24.080 21.308 12.989 1.00 13.04 316 PRO A CA 1
ATOM 2400 C C . PRO A 1 316 ? -23.497 22.387 12.083 1.00 13.02 316 PRO A C 1
ATOM 2401 O O . PRO A 1 316 ? -22.285 22.532 11.983 1.00 14.14 316 PRO A O 1
ATOM 2405 N N . PRO A 1 317 ? -24.371 23.172 11.432 1.00 14.89 317 PRO A N 1
ATOM 2406 C CA . PRO A 1 317 ? -23.883 24.324 10.667 1.00 15.59 317 PRO A CA 1
ATOM 2407 C C . PRO A 1 317 ? -23.096 25.305 11.582 1.00 15.04 317 PRO A C 1
ATOM 2408 O O . PRO A 1 317 ? -23.502 25.584 12.720 1.00 14.98 317 PRO A O 1
ATOM 2412 N N . GLY A 1 318 ? -21.947 25.766 11.090 1.00 13.52 318 GLY A N 1
ATOM 2413 C CA . GLY A 1 318 ? -21.106 26.729 11.827 1.00 14.00 318 GLY A CA 1
ATOM 2414 C C . GLY A 1 318 ? -20.345 26.118 13.001 1.00 14.27 318 GLY A C 1
ATOM 2415 O O . GLY A 1 318 ? -19.682 26.840 13.760 1.00 13.31 318 GLY A O 1
ATOM 2416 N N . SER A 1 319 ? -20.418 24.796 13.145 1.00 13.66 319 SER A N 1
ATOM 2417 C CA . SER A 1 319 ? -19.663 24.076 14.188 1.00 14.41 319 SER A CA 1
ATOM 2418 C C . SER A 1 319 ? -18.193 23.941 13.779 1.00 14.27 319 SER A C 1
ATOM 2419 O O . SER A 1 319 ? -17.840 24.194 12.636 1.00 14.55 319 SER A O 1
ATOM 2422 N N . SER A 1 320 ? -17.334 23.543 14.709 1.00 15.78 320 SER A N 1
ATOM 2423 C CA . SER A 1 320 ? -15.914 23.411 14.362 1.00 14.39 320 SER A CA 1
ATOM 2424 C C . SER A 1 320 ? -15.130 22.500 15.270 1.00 14.67 320 SER A C 1
ATOM 2425 O O . SER A 1 320 ? -15.454 22.328 16.446 1.00 13.28 320 SER A O 1
ATOM 2428 N N . LEU A 1 321 ? -14.068 21.949 14.688 1.00 14.86 321 LEU A N 1
ATOM 2429 C CA . LEU A 1 321 ? -13.031 21.215 15.366 1.00 16.15 321 LEU A CA 1
ATOM 2430 C C . LEU A 1 321 ? -11.881 22.176 15.623 1.00 15.75 321 LEU A C 1
ATOM 2431 O O . LEU A 1 321 ? -11.470 22.913 14.709 1.00 15.49 321 LEU A O 1
ATOM 2436 N N . VAL A 1 322 ? -11.366 22.179 16.849 1.00 15.28 322 VAL A N 1
ATOM 2437 C CA . VAL A 1 322 ? -10.300 23.115 17.249 1.00 14.04 322 VAL A CA 1
ATOM 2438 C C . VAL A 1 322 ? -9.096 22.368 17.839 1.00 14.19 322 VAL A C 1
ATOM 2439 O O . VAL A 1 322 ? -9.263 21.450 18.663 1.00 13.32 322 VAL A O 1
ATOM 2443 N N . LEU A 1 323 ? -7.900 22.752 17.386 1.00 13.11 323 LEU A N 1
ATOM 2444 C CA . LEU A 1 323 ? -6.644 22.359 18.039 1.00 15.47 323 LEU A CA 1
ATOM 2445 C C . LEU A 1 323 ? -5.997 23.615 18.617 1.00 14.68 323 LEU A C 1
ATOM 2446 O O . LEU A 1 323 ? -5.859 24.601 17.916 1.00 15.42 323 LEU A O 1
ATOM 2451 N N . GLU A 1 324 ? -5.630 23.566 19.898 1.00 16.79 324 GLU A N 1
ATOM 2452 C CA . GLU A 1 324 ? -4.992 24.694 20.577 1.00 15.54 324 GLU A CA 1
ATOM 2453 C C . GLU A 1 324 ? -3.649 24.228 21.115 1.00 15.84 324 GLU A C 1
ATOM 2454 O O . GLU A 1 324 ? -3.577 23.185 21.799 1.00 15.88 324 GLU A O 1
ATOM 2460 N N . ARG A 1 325 ? -2.590 24.992 20.833 1.00 15.97 325 ARG A N 1
ATOM 2461 C CA . ARG A 1 325 ? -1.267 24.697 21.409 1.00 16.06 325 ARG A CA 1
ATOM 2462 C C . ARG A 1 325 ? -1.061 25.663 22.564 1.00 16.07 325 ARG A C 1
ATOM 2463 O O . ARG A 1 325 ? -1.128 26.882 22.369 1.00 15.88 325 ARG A O 1
ATOM 2471 N N . TRP A 1 326 ? -0.834 25.108 23.754 1.00 15.83 326 TRP A N 1
ATOM 2472 C CA . TRP A 1 326 ? -0.671 25.867 24.992 1.00 17.05 326 TRP A CA 1
ATOM 2473 C C . TRP A 1 326 ? 0.749 25.691 25.546 1.00 18.46 326 TRP A C 1
ATOM 2474 O O . TRP A 1 326 ? 1.331 24.622 25.421 1.00 18.46 326 TRP A O 1
ATOM 2485 N N . ARG A 1 327 ? 1.283 26.729 26.174 1.00 18.49 327 ARG A N 1
ATOM 2486 C CA . ARG A 1 327 ? 2.562 26.605 26.884 1.00 21.36 327 ARG A CA 1
ATOM 2487 C C . ARG A 1 327 ? 2.372 26.980 28.347 1.00 21.74 327 ARG A C 1
ATOM 2488 O O . ARG A 1 327 ? 1.670 27.929 28.680 1.00 21.40 327 ARG A O 1
ATOM 2496 N N . ASP A 1 328 ? 2.982 26.206 29.232 1.00 24.37 328 ASP A N 1
ATOM 2497 C CA . ASP A 1 328 ? 3.104 26.613 30.619 1.00 25.98 328 ASP A CA 1
ATOM 2498 C C . ASP A 1 328 ? 4.383 27.462 30.704 1.00 27.19 328 ASP A C 1
ATOM 2499 O O . ASP A 1 328 ? 5.481 26.934 30.526 1.00 26.35 328 ASP A O 1
ATOM 2504 N N . ALA A 1 329 ? 4.233 28.766 30.946 1.00 29.25 329 ALA A N 1
ATOM 2505 C CA . ALA A 1 329 ? 5.366 29.714 30.887 1.00 32.04 329 ALA A CA 1
ATOM 2506 C C . ALA A 1 329 ? 6.390 29.499 32.011 1.00 33.81 329 ALA A C 1
ATOM 2507 O O . ALA A 1 329 ? 7.548 29.923 31.889 1.00 34.50 329 ALA A O 1
ATOM 2509 N N . LYS A 1 330 ? 5.958 28.834 33.084 1.00 34.53 330 LYS A N 1
ATOM 2510 C CA . LYS A 1 330 ? 6.835 28.504 34.212 1.00 36.64 330 LYS A CA 1
ATOM 2511 C C . LYS A 1 330 ? 7.799 27.350 33.910 1.00 37.28 330 LYS A C 1
ATOM 2512 O O . LYS A 1 330 ? 9.016 27.513 34.029 1.00 37.72 330 LYS A O 1
ATOM 2518 N N . SER A 1 331 ? 7.247 26.199 33.522 1.00 36.68 331 SER A N 1
ATOM 2519 C CA . SER A 1 331 ? 8.040 25.008 33.199 1.00 35.42 331 SER A CA 1
ATOM 2520 C C . SER A 1 331 ? 8.503 25.002 31.751 1.00 34.17 331 SER A C 1
ATOM 2521 O O . SER A 1 331 ? 9.494 24.347 31.411 1.00 34.50 331 SER A O 1
ATOM 2524 N N . GLY A 1 332 ? 7.767 25.705 30.889 1.00 31.82 332 GLY A N 1
ATOM 2525 C CA . GLY A 1 332 ? 8.052 25.705 29.457 1.00 28.77 332 GLY A CA 1
ATOM 2526 C C . GLY A 1 332 ? 7.467 24.514 28.700 1.00 26.55 332 GLY A C 1
ATOM 2527 O O . GLY A 1 332 ? 7.682 24.382 27.504 1.00 25.13 332 GLY A O 1
ATOM 2528 N N . GLU A 1 333 ? 6.740 23.641 29.395 1.00 24.70 333 GLU A N 1
ATOM 2529 C CA . GLU A 1 333 ? 6.160 22.462 28.752 1.00 24.30 333 GLU A CA 1
ATOM 2530 C C . GLU A 1 333 ? 5.028 22.880 27.819 1.00 22.74 333 GLU A C 1
ATOM 2531 O O . GLU A 1 333 ? 4.305 23.832 28.121 1.00 21.68 333 GLU A O 1
ATOM 2537 N N . ARG A 1 334 ? 4.874 22.161 26.707 1.00 21.34 334 ARG A N 1
ATOM 2538 C CA . ARG A 1 334 ? 3.790 22.439 25.748 1.00 20.43 334 ARG A CA 1
ATOM 2539 C C . ARG A 1 334 ? 2.758 21.337 25.709 1.00 19.73 334 ARG A C 1
ATOM 2540 O O . ARG A 1 334 ? 3.080 20.153 25.876 1.00 18.30 334 ARG A O 1
ATOM 2555 N N . TYR A 1 335 ? 1.520 21.753 25.472 1.00 18.88 335 TYR A N 1
ATOM 2556 C CA . TYR A 1 335 ? 0.352 20.883 25.523 1.00 18.47 335 TYR A CA 1
ATOM 2557 C C . TYR A 1 335 ? -0.554 21.159 24.334 1.00 17.32 335 TYR A C 1
ATOM 2558 O O . TYR A 1 335 ? -0.560 22.268 23.786 1.00 17.93 335 TYR A O 1
ATOM 2567 N N . LEU A 1 336 ? -1.335 20.149 23.952 1.00 17.86 336 LEU A N 1
ATOM 2568 C CA . LEU A 1 336 ? -2.361 20.333 22.926 1.00 17.54 336 LEU A CA 1
ATOM 2569 C C . LEU A 1 336 ? -3.737 20.163 23.565 1.00 18.21 336 LEU A C 1
ATOM 2570 O O . LEU A 1 336 ? -3.922 19.283 24.395 1.00 17.30 336 LEU A O 1
ATOM 2575 N N . ARG A 1 337 ? -4.694 21.016 23.180 1.00 16.10 337 ARG A N 1
ATOM 2576 C CA . ARG A 1 337 ? -6.098 20.831 23.594 1.00 15.62 337 ARG A CA 1
ATOM 2577 C C . ARG A 1 337 ? -6.898 20.615 22.309 1.00 16.61 337 ARG A C 1
ATOM 2578 O O . ARG A 1 337 ? -6.651 21.285 21.314 1.00 16.41 337 ARG A O 1
ATOM 2586 N N . VAL A 1 338 ? -7.805 19.640 22.309 1.00 16.67 338 VAL A N 1
ATOM 2587 C CA . VAL A 1 338 ? -8.540 19.278 21.099 1.00 15.93 338 VAL A CA 1
ATOM 2588 C C . VAL A 1 338 ? -10.021 19.184 21.447 1.00 14.38 338 VAL A C 1
ATOM 2589 O O . VAL A 1 338 ? -10.387 18.516 22.421 1.00 14.98 338 VAL A O 1
ATOM 2593 N N . TYR A 1 339 ? -10.868 19.868 20.686 1.00 12.64 339 TYR A N 1
ATOM 2594 C CA . TYR A 1 339 ? -12.300 19.792 20.990 1.00 13.37 339 TYR A CA 1
ATOM 2595 C C . TYR A 1 339 ? -13.165 20.070 19.775 1.00 12.44 339 TYR A C 1
ATOM 2596 O O . TYR A 1 339 ? -12.690 20.533 18.738 1.00 14.75 339 TYR A O 1
ATOM 2605 N N . PHE A 1 340 ? -14.434 19.724 19.917 1.00 12.95 340 PHE A N 1
ATOM 2606 C CA . PHE A 1 340 ? -15.447 20.061 18.923 1.00 12.45 340 PHE A CA 1
ATOM 2607 C C . PHE A 1 340 ? -16.479 20.934 19.608 1.00 12.43 340 PHE A C 1
ATOM 2608 O O . PHE A 1 340 ? -16.850 20.668 20.751 1.00 12.72 340 PHE A O 1
ATOM 2616 N N . GLN A 1 341 ? -16.959 21.954 18.907 1.00 13.45 341 GLN A N 1
ATOM 2617 C CA . GLN A 1 341 ? -17.923 22.897 19.475 1.00 13.65 341 GLN A CA 1
ATOM 2618 C C . GLN A 1 341 ? -19.047 23.167 18.494 1.00 12.85 341 GLN A C 1
ATOM 2619 O O . GLN A 1 341 ? -18.815 23.174 17.291 1.00 14.18 341 GLN A O 1
ATOM 2625 N N . ALA A 1 342 ? -20.244 23.421 19.019 1.00 12.34 342 ALA A N 1
ATOM 2626 C CA . ALA A 1 342 ? -21.414 23.819 18.205 1.00 12.97 342 ALA A CA 1
ATOM 2627 C C . ALA A 1 342 ? -22.415 24.585 19.039 1.00 13.55 342 ALA A C 1
ATOM 2628 O O . ALA A 1 342 ? -22.346 24.557 20.279 1.00 14.07 342 ALA A O 1
ATOM 2630 N N . GLN A 1 343 ? -23.357 25.252 18.360 1.00 13.73 343 GLN A N 1
ATOM 2631 C CA . GLN A 1 343 ? -24.516 25.817 19.043 1.00 13.44 343 GLN A CA 1
ATOM 2632 C C . GLN A 1 343 ? -25.676 24.824 19.028 1.00 14.65 343 GLN A C 1
ATOM 2633 O O . GLN A 1 343 ? -25.801 24.021 18.097 1.00 14.46 343 GLN A O 1
ATOM 2639 N N . GLY A 1 344 ? -26.530 24.916 20.051 1.00 14.76 344 GLY A N 1
ATOM 2640 C CA . GLY A 1 344 ? -27.736 24.081 20.138 1.00 14.11 344 GLY A CA 1
ATOM 2641 C C . GLY A 1 344 ? -28.792 24.457 19.110 1.00 14.23 344 GLY A C 1
ATOM 2642 O O . GLY A 1 344 ? -28.722 25.511 18.465 1.00 13.17 344 GLY A O 1
ATOM 2643 N N . LEU A 1 345 ? -29.772 23.571 18.947 1.00 13.89 345 LEU A N 1
ATOM 2644 C CA . LEU A 1 345 ? -30.821 23.748 17.930 1.00 14.44 345 LEU A CA 1
ATOM 2645 C C . LEU A 1 345 ? -31.643 25.019 18.107 1.00 14.31 345 LEU A C 1
ATOM 2646 O O . LEU A 1 345 ? -31.841 25.778 17.155 1.00 14.36 345 LEU A O 1
ATOM 2651 N N . ASP A 1 346 ? -32.132 25.234 19.326 1.00 15.25 346 ASP A N 1
ATOM 2652 C CA . ASP A 1 346 ? -32.921 26.430 19.628 1.00 15.41 346 ASP A CA 1
ATOM 2653 C C . ASP A 1 346 ? -32.017 27.668 19.570 1.00 14.38 346 ASP A C 1
ATOM 2654 O O . ASP A 1 346 ? -32.451 28.739 19.102 1.00 14.56 346 ASP A O 1
ATOM 2659 N N . ASP A 1 347 ? -30.779 27.556 20.047 1.00 14.05 347 ASP A N 1
ATOM 2660 C CA . ASP A 1 347 ? -29.883 28.720 19.964 1.00 14.92 347 ASP A CA 1
ATOM 2661 C C . ASP A 1 347 ? -29.696 29.192 18.516 1.00 13.33 347 ASP A C 1
ATOM 2662 O O . ASP A 1 347 ? -29.705 30.394 18.260 1.00 14.24 347 ASP A O 1
ATOM 2671 N N . LEU A 1 348 ? -29.501 28.254 17.588 1.00 12.32 348 LEU A N 1
ATOM 2672 C CA . LEU A 1 348 ? -29.388 28.596 16.161 1.00 12.00 348 LEU A CA 1
ATOM 2673 C C . LEU A 1 348 ? -30.682 29.227 15.646 1.00 12.39 348 LEU A C 1
ATOM 2674 O O . LEU A 1 348 ? -30.654 30.280 15.014 1.00 12.84 348 LEU A O 1
ATOM 2679 N N . ARG A 1 349 ? -31.811 28.580 15.941 1.00 12.79 349 ARG A N 1
ATOM 2680 C CA . ARG A 1 349 ? -33.119 29.065 15.476 1.00 12.71 349 ARG A CA 1
ATOM 2681 C C . ARG A 1 349 ? -33.351 30.505 15.949 1.00 12.58 349 ARG A C 1
ATOM 2682 O O . ARG A 1 349 ? -33.850 31.349 15.198 1.00 14.24 349 ARG A O 1
ATOM 2690 N N . ARG A 1 350 ? -32.947 30.787 17.192 1.00 12.93 350 ARG A N 1
ATOM 2691 C CA . ARG A 1 350 ? -33.194 32.100 17.824 1.00 13.44 350 ARG A CA 1
ATOM 2692 C C . ARG A 1 350 ? -32.124 33.142 17.611 1.00 15.29 350 ARG A C 1
ATOM 2693 O O . ARG A 1 350 ? -32.268 34.292 18.058 1.00 15.64 350 ARG A O 1
ATOM 2701 N N . LEU A 1 351 ? -31.045 32.747 16.930 1.00 13.47 351 LEU A N 1
ATOM 2702 C CA . LEU A 1 351 ? -29.862 33.629 16.758 1.00 13.68 351 LEU A CA 1
ATOM 2703 C C . LEU A 1 351 ? -29.304 34.110 18.111 1.00 13.89 351 LEU A C 1
ATOM 2704 O O . LEU A 1 351 ? -28.932 35.274 18.274 1.00 15.03 351 LEU A O 1
ATOM 2709 N N . GLN A 1 352 ? -29.280 33.193 19.072 1.00 14.06 352 GLN A N 1
ATOM 2710 C CA . GLN A 1 352 ? -28.725 33.470 20.402 1.00 14.82 352 GLN A CA 1
ATOM 2711 C C . GLN A 1 352 ? -27.208 33.596 20.289 1.00 15.60 352 GLN A C 1
ATOM 2712 O O . GLN A 1 352 ? -26.548 32.694 19.748 1.00 17.68 352 GLN A O 1
ATOM 2718 N N . THR A 1 353 ? -26.642 34.713 20.750 1.00 16.84 353 THR A N 1
ATOM 2719 C CA . THR A 1 353 ? -25.171 34.816 20.802 1.00 17.51 353 THR A CA 1
ATOM 2720 C C . THR A 1 353 ? -24.612 33.882 21.912 1.00 17.94 353 THR A C 1
ATOM 2721 O O . THR A 1 353 ? -25.188 33.791 23.021 1.00 17.60 353 THR A O 1
ATOM 2728 N N . PRO A 1 354 ? -23.530 33.136 21.605 1.00 16.38 354 PRO A N 1
ATOM 2729 C CA . PRO A 1 354 ? -23.023 32.230 22.632 1.00 17.47 354 PRO A CA 1
ATOM 2730 C C . PRO A 1 354 ? -22.207 32.917 23.729 1.00 20.90 354 PRO A C 1
ATOM 2731 O O . PRO A 1 354 ? -20.987 32.769 23.774 1.00 22.91 354 PRO A O 1
ATOM 2735 N N . ASP A 1 355 ? -22.895 33.631 24.615 1.00 20.84 355 ASP A N 1
ATOM 2736 C CA . ASP A 1 355 ? -22.292 34.345 25.752 1.00 22.74 355 ASP A CA 1
ATOM 2737 C C . ASP A 1 355 ? -22.142 33.459 27.007 1.00 23.61 355 ASP A C 1
ATOM 2738 O O . ASP A 1 355 ? -22.343 32.239 26.937 1.00 23.02 355 ASP A O 1
ATOM 2743 N N . ALA A 1 356 ? -21.797 34.049 28.160 1.00 24.52 356 ALA A N 1
ATOM 2744 C CA . ALA A 1 356 ? -21.568 33.229 29.370 1.00 25.06 356 ALA A CA 1
ATOM 2745 C C . ALA A 1 356 ? -22.784 32.426 29.799 1.00 24.76 356 ALA A C 1
ATOM 2746 O O . ALA A 1 356 ? -22.653 31.313 30.292 1.00 25.22 356 ALA A O 1
ATOM 2748 N N . GLN A 1 357 ? -23.967 32.996 29.615 1.00 25.58 357 GLN A N 1
ATOM 2749 C CA . GLN A 1 357 ? -25.205 32.338 29.995 1.00 25.87 357 GLN A CA 1
ATOM 2750 C C . GLN A 1 357 ? -25.629 31.262 28.987 1.00 24.91 357 GLN A C 1
ATOM 2751 O O . GLN A 1 357 ? -26.334 30.315 29.338 1.00 26.75 357 GLN A O 1
ATOM 2757 N N . HIS A 1 358 ? -25.154 31.366 27.747 1.00 21.85 358 HIS A N 1
ATOM 2758 C CA . HIS A 1 358 ? -25.526 30.387 26.696 1.00 19.94 358 HIS A CA 1
ATOM 2759 C C . HIS A 1 358 ? -24.282 29.869 25.990 1.00 17.41 358 HIS A C 1
ATOM 2760 O O . HIS A 1 358 ? -24.088 30.115 24.787 1.00 17.50 358 HIS A O 1
ATOM 2767 N N . PRO A 1 359 ? -23.431 29.132 26.715 1.00 15.58 359 PRO A N 1
ATOM 2768 C CA . PRO A 1 359 ? -22.134 28.812 26.147 1.00 15.31 359 PRO A CA 1
ATOM 2769 C C . PRO A 1 359 ? -22.235 27.827 24.958 1.00 14.19 359 PRO A C 1
ATOM 2770 O O . PRO A 1 359 ? -23.199 27.071 24.847 1.00 14.91 359 PRO A O 1
ATOM 2774 N N . MET A 1 360 ? -21.233 27.874 24.080 1.00 14.25 360 MET A N 1
ATOM 2775 C CA . MET A 1 360 ? -21.076 26.815 23.069 1.00 14.19 360 MET A CA 1
ATOM 2776 C C . MET A 1 360 ? -21.128 25.454 23.736 1.00 14.00 360 MET A C 1
ATOM 2777 O O . MET A 1 360 ? -20.631 25.278 24.863 1.00 14.65 360 MET A O 1
ATOM 2782 N N . LEU A 1 361 ? -21.735 24.489 23.053 1.00 13.18 361 LEU A N 1
ATOM 2783 C CA . LEU A 1 361 ? -21.658 23.105 23.456 1.00 13.95 361 LEU A CA 1
ATOM 2784 C C . LEU A 1 361 ? -20.309 22.587 23.007 1.00 14.85 361 LEU A C 1
ATOM 2785 O O . LEU A 1 361 ? -19.919 22.798 21.858 1.00 15.73 361 LEU A O 1
ATOM 2790 N N . ARG A 1 362 ? -19.618 21.881 23.894 1.00 13.76 362 ARG A N 1
ATOM 2791 C CA . ARG A 1 362 ? -18.253 21.466 23.595 1.00 15.53 362 ARG A CA 1
ATOM 2792 C C . ARG A 1 362 ? -17.956 20.082 24.164 1.00 14.36 362 ARG A C 1
ATOM 2793 O O . ARG A 1 362 ? -18.465 19.746 25.225 1.00 16.72 362 ARG A O 1
ATOM 2801 N N . GLN A 1 363 ? -17.123 19.288 23.476 1.00 13.20 363 GLN A N 1
ATOM 2802 C CA . GLN A 1 363 ? -16.581 18.051 24.049 1.00 13.59 363 GLN A CA 1
ATOM 2803 C C . GLN A 1 363 ? -15.100 17.997 23.681 1.00 13.36 363 GLN A C 1
ATOM 2804 O O . GLN A 1 363 ? -14.739 18.297 22.536 1.00 13.86 363 GLN A O 1
ATOM 2810 N N . GLU A 1 364 ? -14.255 17.615 24.644 1.00 13.58 364 GLU A N 1
ATOM 2811 C CA . GLU A 1 364 ? -12.800 17.559 24.430 1.00 13.93 364 GLU A CA 1
ATOM 2812 C C . GLU A 1 364 ? -12.362 16.126 24.196 1.00 14.62 364 GLU A C 1
ATOM 2813 O O . GLU A 1 364 ? -12.958 15.183 24.708 1.00 16.47 364 GLU A O 1
ATOM 2819 N N . TRP A 1 365 ? -11.295 15.975 23.425 1.00 14.41 365 TRP A N 1
ATOM 2820 C CA . TRP A 1 365 ? -10.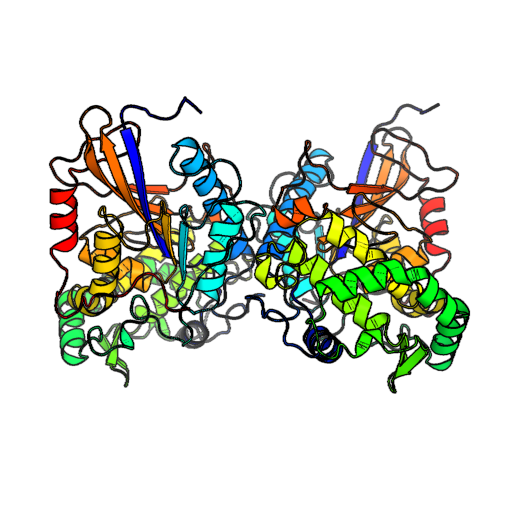624 14.702 23.222 1.00 14.19 365 TRP A CA 1
ATOM 2821 C C . TRP A 1 365 ? -9.626 14.495 24.364 1.00 15.60 365 TRP A C 1
ATOM 2822 O O . TRP A 1 365 ? -9.118 15.478 24.934 1.00 15.83 365 TRP A O 1
ATOM 2833 N N . ARG A 1 366 ? -9.360 13.242 24.713 1.00 16.21 366 ARG A N 1
ATOM 2834 C CA . ARG A 1 366 ? -8.262 12.951 25.660 1.00 17.84 366 ARG A CA 1
ATOM 2835 C C . ARG A 1 366 ? -7.686 11.574 25.475 1.00 17.13 366 ARG A C 1
ATOM 2836 O O . ARG A 1 366 ? -8.291 10.721 24.827 1.00 17.55 366 ARG A O 1
ATOM 2844 N N . GLN A 1 367 ? -6.483 11.399 26.016 1.00 18.79 367 GLN A N 1
ATOM 2845 C CA . GLN A 1 367 ? -5.807 10.105 26.016 1.00 18.00 367 GLN A CA 1
ATOM 2846 C C . GLN A 1 367 ? -5.016 10.032 27.304 1.00 18.60 367 GLN A C 1
ATOM 2847 O O . GLN A 1 367 ? -4.895 11.022 27.997 1.00 18.59 367 GLN A O 1
ATOM 2853 N N . PRO A 1 368 ? -4.487 8.847 27.659 1.00 20.07 368 PRO A N 1
ATOM 2854 C CA . PRO A 1 368 ? -3.661 8.810 28.875 1.00 21.86 368 PRO A CA 1
ATOM 2855 C C . PRO A 1 368 ? -2.516 9.835 28.851 1.00 21.21 368 PRO A C 1
ATOM 2856 O O . PRO A 1 368 ? -1.856 10.035 27.814 1.00 21.98 368 PRO A O 1
ATOM 2860 N N . GLY A 1 369 ? -2.289 10.482 29.982 1.00 22.22 369 GLY A N 1
ATOM 2861 C CA . GLY A 1 369 ? -1.244 11.502 30.041 1.00 21.09 369 GLY A CA 1
ATOM 2862 C C . GLY A 1 369 ? -1.828 12.890 30.021 1.00 20.86 369 GLY A C 1
ATOM 2863 O O . GLY A 1 369 ? -1.233 13.823 30.566 1.00 21.41 369 GLY A O 1
ATOM 2864 N N . CYS A 1 370 ? -3.011 13.042 29.406 1.00 21.17 370 CYS A N 1
ATOM 2865 C CA . CYS A 1 370 ? -3.695 14.336 29.447 1.00 20.39 370 CYS A CA 1
ATOM 2866 C C . CYS A 1 370 ? -4.035 14.722 30.886 1.00 21.41 370 CYS A C 1
ATOM 2867 O O . CYS A 1 370 ? -4.235 13.845 31.731 1.00 22.10 370 CYS A O 1
ATOM 2870 N N . ARG A 1 371 ? -4.067 16.024 31.159 1.00 21.04 371 ARG A N 1
ATOM 2871 C CA . ARG A 1 371 ? -4.431 16.531 32.485 1.00 23.05 371 ARG A CA 1
ATOM 2872 C C . ARG A 1 371 ? -5.558 17.559 32.444 1.00 22.37 371 ARG A C 1
ATOM 2873 O O . ARG A 1 371 ? -5.666 18.349 31.509 1.00 21.14 371 ARG A O 1
ATOM 2888 N N . GLN A 1 372 ? -6.374 17.564 33.487 1.00 21.14 372 GLN A N 1
ATOM 2889 C CA . GLN A 1 372 ? -7.320 18.641 33.670 1.00 21.63 372 GLN A CA 1
ATOM 2890 C C . GLN A 1 372 ? -6.549 19.863 34.169 1.00 21.65 372 GLN A C 1
ATOM 2891 O O . GLN A 1 372 ? -5.716 19.747 35.078 1.00 21.44 372 GLN A O 1
ATOM 2897 N N . THR A 1 373 ? -6.803 21.000 33.533 1.00 20.99 373 THR A N 1
ATOM 2898 C CA . THR A 1 373 ? -6.182 22.278 33.865 1.00 23.12 373 THR A CA 1
ATOM 2899 C C . THR A 1 373 ? -7.256 23.352 33.944 1.00 22.93 373 THR A C 1
ATOM 2900 O O . THR A 1 373 ? -8.426 23.121 33.592 1.00 23.06 373 THR A O 1
ATOM 2904 N N . ASP A 1 374 ? -6.867 24.548 34.381 1.00 24.54 374 ASP A N 1
ATOM 2905 C CA . ASP A 1 374 ? -7.809 25.644 34.465 1.00 25.61 374 ASP A CA 1
ATOM 2906 C C . ASP A 1 374 ? -8.282 26.150 33.082 1.00 25.62 374 ASP A C 1
ATOM 2907 O O . ASP A 1 374 ? -9.281 26.857 32.981 1.00 26.97 374 ASP A O 1
ATOM 2916 N N . VAL A 1 375 ? -7.568 25.758 32.025 1.00 24.20 375 VAL A N 1
ATOM 2917 C CA . VAL A 1 375 ? -7.936 26.148 30.641 1.00 23.51 375 VAL A CA 1
ATOM 2918 C C . VAL A 1 375 ? -8.441 24.973 29.785 1.00 22.54 375 VAL A C 1
ATOM 2919 O O . VAL A 1 375 ? -8.556 25.082 28.553 1.00 22.90 375 VAL A O 1
ATOM 2923 N N . GLY A 1 376 ? -8.760 23.869 30.453 1.00 21.24 376 GLY A N 1
ATOM 2924 C CA . GLY A 1 376 ? -9.331 22.693 29.802 1.00 19.10 376 GLY A CA 1
ATOM 2925 C C . GLY A 1 376 ? -8.457 21.458 29.895 1.00 18.82 376 GLY A C 1
ATOM 2926 O O . GLY A 1 376 ? -7.509 21.400 30.670 1.00 18.16 376 GLY A O 1
ATOM 2927 N N . THR A 1 377 ? -8.798 20.453 29.098 1.00 17.79 377 THR A N 1
ATOM 2928 C CA . THR A 1 377 ? -8.034 19.210 29.057 1.00 17.54 377 THR A CA 1
ATOM 2929 C C . THR A 1 377 ? -6.829 19.401 28.136 1.00 18.48 377 THR A C 1
ATOM 2930 O O . THR A 1 377 ? -6.979 19.554 26.918 1.00 17.54 377 THR A O 1
ATOM 2934 N N . LEU A 1 378 ? -5.632 19.375 28.723 1.00 18.84 378 LEU A N 1
ATOM 2935 C CA . LEU A 1 378 ? -4.398 19.649 27.987 1.00 17.61 378 LEU A CA 1
ATOM 2936 C C . LEU A 1 378 ? -3.544 18.381 27.911 1.00 18.90 378 LEU A C 1
ATOM 2937 O O . LEU A 1 378 ? -3.372 17.668 28.915 1.00 19.79 378 LEU A O 1
ATOM 2942 N N . CYS A 1 379 ? -3.035 18.089 26.717 1.00 18.22 379 CYS A N 1
ATOM 2943 C CA . CYS A 1 379 ? -2.355 16.823 26.471 1.00 18.80 379 CYS A CA 1
ATOM 2944 C C . CYS A 1 379 ? -0.892 17.049 26.078 1.00 17.00 379 CYS A C 1
ATOM 2945 O O . CYS A 1 379 ? -0.627 17.849 25.170 1.00 17.29 379 CYS A O 1
ATOM 2948 N N . PRO A 1 380 ? 0.069 16.360 26.746 1.00 17.62 380 PRO A N 1
ATOM 2949 C CA . PRO A 1 380 ? 1.468 16.532 26.333 1.00 17.83 380 PRO A CA 1
ATOM 2950 C C . PRO A 1 380 ? 1.627 16.564 24.806 1.00 17.57 380 PRO A C 1
ATOM 2951 O O . PRO A 1 380 ? 1.238 15.615 24.118 1.00 18.43 380 PRO A O 1
ATOM 2955 N N . PHE A 1 381 ? 2.208 17.649 24.298 1.00 18.23 381 PHE A N 1
ATOM 2956 C CA . PHE A 1 381 ? 2.140 17.981 22.866 1.00 18.11 381 PHE A CA 1
ATOM 2957 C C . PHE A 1 381 ? 2.628 16.905 21.893 1.00 18.04 381 PHE A C 1
ATOM 2958 O O . PHE A 1 381 ? 1.899 16.504 20.994 1.00 16.52 381 PHE A O 1
ATOM 2966 N N . GLN A 1 382 ? 3.866 16.451 22.056 1.00 17.62 382 GLN A N 1
ATOM 2967 C CA . GLN A 1 382 ? 4.401 15.459 21.146 1.00 17.21 382 GLN A CA 1
ATOM 2968 C C . GLN A 1 382 ? 3.563 14.172 21.129 1.00 16.94 382 GLN A C 1
ATOM 2969 O O . GLN A 1 382 ? 3.244 13.675 20.054 1.00 16.72 382 GLN A O 1
ATOM 2975 N N . ALA A 1 383 ? 3.214 13.658 22.306 1.00 17.00 383 ALA A N 1
ATOM 2976 C CA . ALA A 1 383 ? 2.415 12.429 22.411 1.00 18.46 383 ALA A CA 1
ATOM 2977 C C . ALA A 1 383 ? 1.041 12.599 21.757 1.00 17.82 383 ALA A C 1
ATOM 2978 O O . ALA A 1 383 ? 0.551 11.664 21.093 1.00 16.52 383 ALA A O 1
ATOM 2980 N N . ALA A 1 384 ? 0.454 13.789 21.936 1.00 17.34 384 ALA A N 1
ATOM 2981 C CA . ALA A 1 384 ? -0.874 14.118 21.359 1.00 17.71 384 ALA A CA 1
ATOM 2982 C C . ALA A 1 384 ? -0.833 14.143 19.828 1.00 17.79 384 ALA A C 1
ATOM 2983 O O . ALA A 1 384 ? -1.616 13.447 19.175 1.00 16.17 384 ALA A O 1
ATOM 2985 N N . ILE A 1 385 ? 0.095 14.906 19.236 1.00 18.11 385 ILE A N 1
ATOM 2986 C CA . ILE A 1 385 ? 0.202 14.955 17.778 1.00 19.64 385 ILE A CA 1
ATOM 2987 C C . ILE A 1 385 ? 0.449 13.557 17.202 1.00 19.37 385 ILE A C 1
ATOM 2988 O O . ILE A 1 385 ? -0.133 13.193 16.188 1.00 18.92 385 ILE A O 1
ATOM 2993 N N . THR A 1 386 ? 1.323 12.788 17.858 1.00 19.29 386 THR A N 1
ATOM 2994 C CA . THR A 1 386 ? 1.641 11.422 17.401 1.00 20.53 386 THR A CA 1
ATOM 2995 C C . THR A 1 386 ? 0.392 10.523 17.404 1.00 20.25 386 THR A C 1
ATOM 2996 O O . THR A 1 386 ? 0.121 9.809 16.441 1.00 20.81 386 THR A O 1
ATOM 3000 N N . ALA A 1 387 ? -0.359 10.578 18.496 1.00 20.30 387 ALA A N 1
ATOM 3001 C CA . ALA A 1 387 ? -1.566 9.760 18.637 1.00 19.36 387 ALA A CA 1
ATOM 3002 C C . ALA A 1 387 ? -2.629 10.168 17.625 1.00 19.22 387 ALA A C 1
ATOM 3003 O O . ALA A 1 387 ? -3.291 9.316 17.019 1.00 20.05 387 ALA A O 1
ATOM 3005 N N . LEU A 1 388 ? -2.787 11.476 17.434 1.00 18.30 388 LEU A N 1
ATOM 3006 C CA . LEU A 1 388 ? -3.774 11.998 16.489 1.00 17.87 388 LEU A CA 1
ATOM 3007 C C . LEU A 1 388 ? -3.473 11.678 15.034 1.00 18.56 388 LEU A C 1
ATOM 3008 O O . LEU A 1 388 ? -4.397 11.549 14.222 1.00 19.59 388 LEU A O 1
ATOM 3013 N N . GLY A 1 389 ? -2.197 11.463 14.725 1.00 18.35 389 GLY A N 1
ATOM 3014 C CA . GLY A 1 389 ? -1.781 11.185 13.353 1.00 18.71 389 GLY A CA 1
ATOM 3015 C C . GLY A 1 389 ? -1.654 9.704 13.009 1.00 18.94 389 GLY A C 1
ATOM 3016 O O . GLY A 1 389 ? -1.338 9.359 11.871 1.00 20.05 389 GLY A O 1
ATOM 3017 N N . GLN A 1 390 ? -1.913 8.831 13.970 1.00 21.12 390 GLN A N 1
ATOM 3018 C CA . GLN A 1 390 ? -1.635 7.384 13.817 1.00 23.27 390 GLN A CA 1
ATOM 3019 C C . GLN A 1 390 ? -2.378 6.734 12.635 1.00 23.00 390 GLN A C 1
ATOM 3020 O O . GLN A 1 390 ? -1.849 5.820 11.990 1.00 23.49 390 GLN A O 1
ATOM 3026 N N . ARG A 1 391 ? -3.590 7.199 12.332 1.00 22.14 391 ARG A N 1
ATOM 3027 C CA . ARG A 1 391 ? -4.406 6.607 11.260 1.00 20.88 391 ARG A CA 1
ATOM 3028 C C . ARG A 1 391 ? -4.188 7.250 9.887 1.00 21.74 391 ARG A C 1
ATOM 3029 O O . ARG A 1 391 ? -4.717 6.772 8.875 1.00 22.39 391 ARG A O 1
ATOM 3037 N N . ILE A 1 392 ? -3.397 8.324 9.838 1.00 21.83 392 ILE A N 1
ATOM 3038 C CA . ILE A 1 392 ? -3.095 9.001 8.562 1.00 21.49 392 ILE A CA 1
ATOM 3039 C C . ILE A 1 392 ? -2.464 8.019 7.566 1.00 22.29 392 ILE A C 1
ATOM 3040 O O . ILE A 1 392 ? -1.579 7.249 7.939 1.00 23.43 392 ILE A O 1
ATOM 3045 N N . ASP A 1 393 ? -2.975 7.995 6.337 1.00 23.02 393 ASP A N 1
ATOM 3046 C CA . ASP A 1 393 ? -2.364 7.199 5.267 1.00 24.79 393 ASP A CA 1
ATOM 3047 C C . ASP A 1 393 ? -1.346 8.058 4.510 1.00 25.59 393 ASP A C 1
ATOM 3048 O O . ASP A 1 393 ? -1.713 8.940 3.739 1.00 24.39 393 ASP A O 1
ATOM 3053 N N . ARG A 1 394 ? -0.062 7.766 4.721 1.00 28.80 394 ARG A N 1
ATOM 3054 C CA . ARG A 1 394 ? 1.040 8.588 4.187 1.00 30.33 394 ARG A CA 1
ATOM 3055 C C . ARG A 1 394 ? 0.985 8.933 2.702 1.00 30.85 394 ARG A C 1
ATOM 3056 O O . ARG A 1 394 ? 1.197 10.093 2.357 1.00 31.54 394 ARG A O 1
ATOM 3064 N N . PRO A 1 395 ? 0.708 7.947 1.813 1.00 31.29 395 PRO A N 1
ATOM 3065 C CA . PRO A 1 395 ? 0.562 8.247 0.374 1.00 30.41 395 PRO A CA 1
ATOM 3066 C C . PRO A 1 395 ? -0.598 9.164 0.009 1.00 29.73 395 PRO A C 1
ATOM 3067 O O . PRO A 1 395 ? -0.654 9.687 -1.121 1.00 29.26 395 PRO A O 1
ATOM 3071 N N . SER A 1 396 ? -1.523 9.359 0.949 1.00 26.66 396 SER A N 1
ATOM 3072 C CA . SER A 1 396 ? -2.676 10.215 0.705 1.00 25.55 396 SER A CA 1
ATOM 3073 C C . SER A 1 396 ? -2.520 11.531 1.438 1.00 23.96 396 SER A C 1
ATOM 3074 O O . SER A 1 396 ? -3.487 12.277 1.586 1.00 24.08 396 SER A O 1
ATOM 3077 N N . ALA A 1 397 ? -1.303 11.828 1.896 1.00 22.41 397 ALA A N 1
ATOM 3078 C CA . ALA A 1 397 ? -1.088 13.082 2.632 1.00 22.50 397 ALA A CA 1
ATOM 3079 C C . ALA A 1 397 ? -0.004 14.002 2.056 1.00 22.70 397 ALA A C 1
ATOM 3080 O O . ALA A 1 397 ? 0.873 14.437 2.805 1.00 23.31 397 ALA A O 1
ATOM 3082 N N . PRO A 1 398 ? -0.083 14.347 0.756 1.00 21.85 398 PRO A N 1
ATOM 3083 C CA . PRO A 1 398 ? 0.994 15.212 0.289 1.00 22.45 398 PRO A CA 1
ATOM 3084 C C . PRO A 1 398 ? 0.941 16.558 1.022 1.00 22.98 398 PRO A C 1
ATOM 3085 O O . PRO A 1 398 ? -0.147 16.999 1.435 1.00 22.63 398 PRO A O 1
ATOM 3089 N N . ALA A 1 399 ? 2.093 17.201 1.211 1.00 21.97 399 ALA A N 1
ATOM 3090 C CA . ALA A 1 399 ? 2.120 18.515 1.854 1.00 24.39 399 ALA A CA 1
ATOM 3091 C C . ALA A 1 399 ? 1.546 19.574 0.899 1.00 24.54 399 ALA A C 1
ATOM 3092 O O . ALA A 1 399 ? 1.855 19.567 -0.304 1.00 25.13 399 ALA A O 1
ATOM 3094 N N . VAL A 1 400 ? 0.708 20.471 1.429 1.00 25.84 400 VAL A N 1
ATOM 3095 C CA . VAL A 1 400 ? 0.104 21.559 0.631 1.00 25.41 400 VAL A CA 1
ATOM 3096 C C . VAL A 1 400 ? 0.719 22.882 1.094 1.00 24.98 400 VAL A C 1
ATOM 3097 O O . VAL A 1 400 ? 1.187 22.973 2.226 1.00 26.69 400 VAL A O 1
ATOM 3101 N N . ALA A 1 401 ? 0.726 23.896 0.236 1.00 23.15 401 ALA A N 1
ATOM 3102 C CA . ALA A 1 401 ? 1.027 25.261 0.700 1.00 22.00 401 ALA A CA 1
ATOM 3103 C C . ALA A 1 401 ? -0.239 25.802 1.326 1.00 20.85 401 ALA A C 1
ATOM 3104 O O . ALA A 1 401 ? -1.280 25.897 0.660 1.00 20.38 401 ALA A O 1
ATOM 3106 N N . MET A 1 402 ? -0.175 26.121 2.606 1.00 20.58 402 MET A N 1
ATOM 3107 C CA . MET A 1 402 ? -1.348 26.664 3.283 1.00 19.30 402 MET A CA 1
ATOM 3108 C C . MET A 1 402 ? -1.743 28.047 2.756 1.00 21.09 402 MET A C 1
ATOM 3109 O O . MET A 1 402 ? -2.940 28.337 2.569 1.00 20.34 402 MET A O 1
ATOM 3114 N N . VAL A 1 403 ? -0.748 28.901 2.505 1.00 20.84 403 VAL A N 1
ATOM 3115 C CA . VAL A 1 403 ? -1.027 30.216 1.947 1.00 22.13 403 VAL A CA 1
ATOM 3116 C C . VAL A 1 403 ? -1.190 30.056 0.442 1.00 24.38 403 VAL A C 1
ATOM 3117 O O . VAL A 1 403 ? -0.262 29.612 -0.255 1.00 24.67 403 VAL A O 1
ATOM 3121 N N . LEU A 1 404 ? -2.371 30.417 -0.046 1.00 25.19 404 LEU A N 1
ATOM 3122 C CA . LEU A 1 404 ? -2.709 30.283 -1.453 1.00 27.74 404 LEU A CA 1
ATOM 3123 C C . LEU A 1 404 ? -2.136 31.449 -2.259 1.00 30.18 404 LEU A C 1
ATOM 3124 O O . LEU A 1 404 ? -1.820 32.490 -1.694 1.00 29.92 404 LEU A O 1
ATOM 3129 N N . PRO A 1 405 ? -1.999 31.274 -3.590 1.00 33.28 405 PRO A N 1
ATOM 3130 C CA . PRO A 1 405 ? -1.633 32.393 -4.492 1.00 35.22 405 PRO A CA 1
ATOM 3131 C C . PRO A 1 405 ? -2.606 33.579 -4.424 1.00 36.60 405 PRO A C 1
ATOM 3132 O O . PRO A 1 405 ? -3.799 33.393 -4.125 1.00 37.17 405 PRO A O 1
ATOM 3136 N N . LYS A 1 406 ? -2.083 34.779 -4.683 1.00 37.70 406 LYS A N 1
ATOM 3137 C CA . LYS A 1 406 ? -2.867 36.012 -4.680 1.00 38.58 406 LYS A CA 1
ATOM 3138 N N . SER B 1 7 ? -34.232 49.779 32.097 1.00 27.07 7 SER B N 1
ATOM 3139 C CA . SER B 1 7 ? -35.328 50.675 31.617 1.00 28.21 7 SER B CA 1
ATOM 3140 C C . SER B 1 7 ? -36.217 51.140 32.765 1.00 27.85 7 SER B C 1
ATOM 3141 O O . SER B 1 7 ? -36.336 50.454 33.792 1.00 26.74 7 SER B O 1
ATOM 3144 N N . ASP B 1 8 ? -36.844 52.303 32.575 1.00 26.82 8 ASP B N 1
ATOM 3145 C CA . ASP B 1 8 ? -37.918 52.762 33.468 1.00 26.85 8 ASP B CA 1
ATOM 3146 C C . ASP B 1 8 ? -39.179 52.018 33.082 1.00 25.03 8 ASP B C 1
ATOM 3147 O O . ASP B 1 8 ? -39.224 51.415 31.998 1.00 25.51 8 ASP B O 1
ATOM 3152 N N . PRO B 1 9 ? -40.197 52.006 33.976 1.00 23.66 9 PRO B N 1
ATOM 3153 C CA . PRO B 1 9 ? -41.468 51.394 33.605 1.00 23.26 9 PRO B CA 1
ATOM 3154 C C . PRO B 1 9 ? -42.049 52.088 32.364 1.00 23.16 9 PRO B C 1
ATOM 3155 O O . PRO B 1 9 ? -41.784 53.276 32.157 1.00 23.32 9 PRO B O 1
ATOM 3159 N N . PRO B 1 10 ? -42.832 51.351 31.554 1.00 23.37 10 PRO B N 1
ATOM 3160 C CA . PRO B 1 10 ? -43.414 51.882 30.328 1.00 23.89 10 PRO B CA 1
ATOM 3161 C C . PRO B 1 10 ? -44.302 53.089 30.608 1.00 24.51 10 PRO B C 1
ATOM 3162 O O . PRO B 1 10 ? -44.842 53.208 31.701 1.00 24.41 10 PRO B O 1
ATOM 3166 N N . PRO B 1 11 ? -44.495 53.964 29.608 1.00 24.46 11 PRO B N 1
ATOM 3167 C CA . PRO B 1 11 ? -45.363 55.122 29.843 1.00 26.34 11 PRO B CA 1
ATOM 3168 C C . PRO B 1 11 ? -46.805 54.660 30.077 1.00 26.03 11 PRO B C 1
ATOM 3169 O O . PRO B 1 11 ? -47.223 53.632 29.528 1.00 27.28 11 PRO B O 1
ATOM 3173 N N . ARG B 1 12 ? -47.545 55.383 30.911 1.00 27.55 12 ARG B N 1
ATOM 3174 C CA . ARG B 1 12 ? -48.982 55.129 31.060 1.00 28.38 12 ARG B CA 1
ATOM 3175 C C . ARG B 1 12 ? -49.816 56.234 30.431 1.00 27.62 12 ARG B C 1
ATOM 3176 O O . ARG B 1 12 ? -50.847 55.958 29.812 1.00 28.01 12 ARG B O 1
ATOM 3184 N N . ASP B 1 13 ? -49.378 57.486 30.584 1.00 25.10 13 ASP B N 1
ATOM 3185 C CA . ASP B 1 13 ? -50.188 58.590 30.044 1.00 23.02 13 ASP B CA 1
ATOM 3186 C C . ASP B 1 13 ? -50.182 58.605 28.521 1.00 21.32 13 ASP B C 1
ATOM 3187 O O . ASP B 1 13 ? -51.123 59.131 27.904 1.00 21.65 13 ASP B O 1
ATOM 3192 N N . TRP B 1 14 ? -49.135 58.045 27.911 1.00 19.80 14 TRP B N 1
ATOM 3193 C CA . TRP B 1 14 ? -49.128 57.897 26.460 1.00 19.22 14 TRP B CA 1
ATOM 3194 C C . TRP B 1 14 ? -49.137 56.431 26.112 1.00 18.94 14 TRP B C 1
ATOM 3195 O O . TRP B 1 14 ? -48.392 55.671 26.700 1.00 18.76 14 TRP B O 1
ATOM 3206 N N . GLN B 1 15 ? -49.988 56.058 25.161 1.00 18.32 15 GLN B N 1
ATOM 3207 C CA . GLN B 1 15 ? -50.142 54.655 24.780 1.00 18.65 15 GLN B CA 1
ATOM 3208 C C . GLN B 1 15 ? -49.954 54.477 23.267 1.00 17.79 15 GLN B C 1
ATOM 3209 O O . GLN B 1 15 ? -50.605 55.141 22.482 1.00 17.33 15 GLN B O 1
ATOM 3215 N N . LEU B 1 16 ? -49.067 53.570 22.864 1.00 16.44 16 LEU B N 1
ATOM 3216 C CA . LEU B 1 16 ? -48.865 53.317 21.440 1.00 15.94 16 LEU B CA 1
ATOM 3217 C C . LEU B 1 16 ? -49.919 52.352 20.910 1.00 15.86 16 LEU B C 1
ATOM 3218 O O . LEU B 1 16 ? -50.070 51.240 21.450 1.00 17.63 16 LEU B O 1
ATOM 3223 N N . GLU B 1 17 ? -50.657 52.777 19.878 1.00 15.38 17 GLU B N 1
ATOM 3224 C CA . GLU B 1 17 ? -51.704 51.939 19.280 1.00 14.78 17 GLU B CA 1
ATOM 3225 C C . GLU B 1 17 ? -51.335 51.194 18.011 1.00 14.82 17 GLU B C 1
ATOM 3226 O O . GLU B 1 17 ? -51.882 50.120 17.736 1.00 16.17 17 GLU B O 1
ATOM 3232 N N . LYS B 1 18 ? -50.480 51.791 17.181 1.00 15.20 18 LYS B N 1
ATOM 3233 C CA . LYS B 1 18 ? -50.282 51.271 15.828 1.00 15.21 18 LYS B CA 1
ATOM 3234 C C . LYS B 1 18 ? -48.982 51.802 15.266 1.00 15.64 18 LYS B C 1
ATOM 3235 O O . LYS B 1 18 ? -48.658 52.971 15.452 1.00 15.81 18 LYS B O 1
ATOM 3241 N N . VAL B 1 19 ? -48.239 50.918 14.603 1.00 14.79 19 VAL B N 1
ATOM 3242 C CA . VAL B 1 19 ? -47.043 51.291 13.863 1.00 14.29 19 VAL B CA 1
ATOM 3243 C C . VAL B 1 19 ? -47.235 50.949 12.388 1.00 13.12 19 VAL B C 1
ATOM 3244 O O . VAL B 1 19 ? -47.677 49.848 12.034 1.00 13.91 19 VAL B O 1
ATOM 3248 N N . VAL B 1 20 ? -46.892 51.903 11.513 1.00 12.90 20 VAL B N 1
ATOM 3249 C CA . VAL B 1 20 ? -46.782 51.622 10.076 1.00 13.67 20 VAL B CA 1
ATOM 3250 C C . VAL B 1 20 ? -45.358 51.976 9.683 1.00 14.16 20 VAL B C 1
ATOM 3251 O O . VAL B 1 20 ? -44.916 53.109 9.904 1.00 14.14 20 VAL B O 1
ATOM 3255 N N . GLU B 1 21 ? -44.642 51.003 9.130 1.00 14.74 21 GLU B N 1
ATOM 3256 C CA . GLU B 1 21 ? -43.232 51.192 8.801 1.00 14.06 21 GLU B CA 1
ATOM 3257 C C . GLU B 1 21 ? -42.914 50.822 7.349 1.00 13.95 21 GLU B C 1
ATOM 3258 O O . GLU B 1 21 ? -43.389 49.780 6.832 1.00 14.81 21 GLU B O 1
ATOM 3264 N N . LEU B 1 22 ? -42.131 51.702 6.710 1.00 12.66 22 LEU B N 1
ATOM 3265 C CA . LEU B 1 22 ? -41.632 51.507 5.348 1.00 12.75 22 LEU B CA 1
ATOM 3266 C C . LEU B 1 22 ? -40.108 51.439 5.407 1.00 13.28 22 LEU B C 1
ATOM 3267 O O . LEU B 1 22 ? -39.450 52.464 5.593 1.00 12.95 22 LEU B O 1
ATOM 3272 N N . SER B 1 23 ? -39.565 50.240 5.196 1.00 13.07 23 SER B N 1
ATOM 3273 C CA . SER B 1 23 ? -38.147 49.964 5.315 1.00 13.76 23 SER B CA 1
ATOM 3274 C C . SER B 1 23 ? -37.511 49.836 3.941 1.00 14.68 23 SER B C 1
ATOM 3275 O O . SER B 1 23 ? -38.132 49.288 3.028 1.00 15.76 23 SER B O 1
ATOM 3278 N N . ARG B 1 24 ? -36.260 50.289 3.820 1.00 14.31 24 ARG B N 1
ATOM 3279 C CA . ARG B 1 24 ? -35.445 49.971 2.658 1.00 14.82 24 ARG B CA 1
ATOM 3280 C C . ARG B 1 24 ? -34.914 48.568 2.876 1.00 15.27 24 ARG B C 1
ATOM 3281 O O . ARG B 1 24 ? -34.731 48.129 4.026 1.00 14.94 24 ARG B O 1
ATOM 3289 N N . HIS B 1 25 ? -34.640 47.866 1.785 1.00 15.68 25 HIS B N 1
ATOM 3290 C CA . HIS B 1 25 ? -33.892 46.612 1.908 1.00 15.02 25 HIS B CA 1
ATOM 3291 C C . HIS B 1 25 ? -32.505 46.867 2.535 1.00 14.83 25 HIS B C 1
ATOM 3292 O O . HIS B 1 25 ? -32.030 48.011 2.603 1.00 14.84 25 HIS B O 1
ATOM 3299 N N . GLY B 1 26 ? -31.894 45.806 3.050 1.00 14.76 26 GLY B N 1
ATOM 3300 C CA . GLY B 1 26 ? -30.546 45.891 3.605 1.00 14.43 26 GLY B CA 1
ATOM 3301 C C . GLY B 1 26 ? -29.473 45.945 2.526 1.00 15.46 26 GLY B C 1
ATOM 3302 O O . GLY B 1 26 ? -29.769 46.085 1.331 1.00 15.21 26 GLY B O 1
ATOM 3303 N N . ILE B 1 27 ? -28.221 45.843 2.965 1.00 15.46 27 ILE B N 1
ATOM 3304 C CA . ILE B 1 27 ? -27.064 45.948 2.067 1.00 14.38 27 ILE B CA 1
ATOM 3305 C C . ILE B 1 27 ? -27.100 44.941 0.910 1.00 15.64 27 ILE B C 1
ATOM 3306 O O . ILE B 1 27 ? -27.373 43.760 1.100 1.00 15.10 27 ILE B O 1
ATOM 3311 N N . ARG B 1 28 ? -26.852 45.441 -0.308 1.00 14.70 28 ARG B N 1
ATOM 3312 C CA . ARG B 1 28 ? -26.727 44.600 -1.516 1.00 16.34 28 ARG B CA 1
ATOM 3313 C C . ARG B 1 28 ? -25.453 45.028 -2.260 1.00 16.91 28 ARG B C 1
ATOM 3314 O O . ARG B 1 28 ? -24.992 46.165 -2.076 1.00 16.66 28 ARG B O 1
ATOM 3322 N N . PRO B 1 29 ? -24.908 44.127 -3.112 1.00 16.61 29 PRO B N 1
ATOM 3323 C CA . PRO B 1 29 ? -23.857 44.563 -4.051 1.00 17.68 29 PRO B CA 1
ATOM 3324 C C . PRO B 1 29 ? -24.541 45.439 -5.093 1.00 17.99 29 PRO B C 1
ATOM 3325 O O . PRO B 1 29 ? -25.777 45.549 -5.093 1.00 17.72 29 PRO B O 1
ATOM 3329 N N . PRO B 1 30 ? -23.762 46.041 -6.015 1.00 19.38 30 PRO B N 1
ATOM 3330 C CA . PRO B 1 30 ? -24.414 46.773 -7.105 1.00 19.55 30 PRO B CA 1
ATOM 3331 C C . PRO B 1 30 ? -25.422 45.874 -7.822 1.00 18.81 30 PRO B C 1
ATOM 3332 O O . PRO B 1 30 ? -25.252 44.663 -7.863 1.00 20.15 30 PRO B O 1
ATOM 3336 N N . THR B 1 31 ? -26.461 46.442 -8.418 1.00 19.63 31 THR B N 1
ATOM 3337 C CA . THR B 1 31 ? -27.299 45.638 -9.294 1.00 20.37 31 THR B CA 1
ATOM 3338 C C . THR B 1 31 ? -26.527 45.342 -10.584 1.00 21.64 31 THR B C 1
ATOM 3339 O O . THR B 1 31 ? -25.516 45.974 -10.856 1.00 21.59 31 THR B O 1
ATOM 3343 N N . ALA B 1 32 ? -27.004 44.376 -11.359 1.00 23.05 32 ALA B N 1
ATOM 3344 C CA . ALA B 1 32 ? -26.374 44.056 -12.639 1.00 23.83 32 ALA B CA 1
ATOM 3345 C C . ALA B 1 32 ? -26.246 45.302 -13.519 1.00 24.36 32 ALA B C 1
ATOM 3346 O O . ALA B 1 32 ? -25.171 45.554 -14.068 1.00 23.99 32 ALA B O 1
ATOM 3348 N N . GLY B 1 33 ? -27.324 46.089 -13.611 1.00 24.89 33 GLY B N 1
ATOM 3349 C CA . GLY B 1 33 ? -27.318 47.343 -14.363 1.00 25.19 33 GLY B CA 1
ATOM 3350 C C . GLY B 1 33 ? -26.310 48.346 -13.851 1.00 25.97 33 GLY B C 1
ATOM 3351 O O . GLY B 1 33 ? -25.573 48.960 -14.648 1.00 25.12 33 GLY B O 1
ATOM 3352 N N . ASN B 1 34 ? -26.281 48.525 -12.521 1.00 24.68 34 ASN B N 1
ATOM 3353 C CA . ASN B 1 34 ? -25.311 49.405 -11.869 1.00 23.34 34 ASN B CA 1
ATOM 3354 C C . ASN B 1 34 ? -23.895 49.013 -12.261 1.00 22.28 34 ASN B C 1
ATOM 3355 O O . ASN B 1 34 ? -23.082 49.866 -12.588 1.00 20.20 34 ASN B O 1
ATOM 3360 N N . ARG B 1 35 ? -23.591 47.723 -12.177 1.00 21.93 35 ARG B N 1
ATOM 3361 C CA . ARG B 1 35 ? -22.238 47.247 -12.480 1.00 22.69 35 ARG B CA 1
ATOM 3362 C C . ARG B 1 35 ? -21.822 47.617 -13.905 1.00 24.00 35 ARG B C 1
ATOM 3363 O O . ARG B 1 35 ? -20.731 48.161 -14.109 1.00 23.93 35 ARG B O 1
ATOM 3371 N N . GLU B 1 36 ? -22.698 47.316 -14.868 1.00 25.17 36 GLU B N 1
ATOM 3372 C CA . GLU B 1 36 ? -22.447 47.668 -16.273 1.00 26.95 36 GLU B CA 1
ATOM 3373 C C . GLU B 1 36 ? -22.035 49.125 -16.390 1.00 26.89 36 GLU B C 1
ATOM 3374 O O . GLU B 1 36 ? -21.037 49.448 -17.042 1.00 26.40 36 GLU B O 1
ATOM 3380 N N . ALA B 1 37 ? -22.809 49.994 -15.743 1.00 25.95 37 ALA B N 1
ATOM 3381 C CA . ALA B 1 37 ? -22.611 51.438 -15.807 1.00 25.65 37 ALA B CA 1
ATOM 3382 C C . ALA B 1 37 ? -21.314 51.894 -15.157 1.00 25.72 37 ALA B C 1
ATOM 3383 O O . ALA B 1 37 ? -20.582 52.694 -15.737 1.00 24.02 37 ALA B O 1
ATOM 3385 N N . ILE B 1 38 ? -21.042 51.411 -13.943 1.00 24.27 38 ILE B N 1
ATOM 3386 C CA . ILE B 1 38 ? -19.893 51.892 -13.196 1.00 24.31 38 ILE B CA 1
ATOM 3387 C C . ILE B 1 38 ? -18.591 51.341 -13.774 1.00 23.61 38 ILE B C 1
ATOM 3388 O O . ILE B 1 38 ? -17.580 52.020 -13.756 1.00 24.33 38 ILE B O 1
ATOM 3393 N N . GLU B 1 39 ? -18.634 50.117 -14.290 1.00 22.80 39 GLU B N 1
ATOM 3394 C CA . GLU B 1 39 ? -17.447 49.532 -14.906 1.00 24.59 39 GLU B CA 1
ATOM 3395 C C . GLU B 1 39 ? -17.136 50.231 -16.226 1.00 25.34 39 GLU B C 1
ATOM 3396 O O . GLU B 1 39 ? -15.964 50.460 -16.535 1.00 26.35 39 GLU B O 1
ATOM 3402 N N . ALA B 1 40 ? -18.174 50.610 -16.969 1.00 25.71 40 ALA B N 1
ATOM 3403 C CA . ALA B 1 40 ? -17.986 51.396 -18.201 1.00 26.76 40 ALA B CA 1
ATOM 3404 C C . ALA B 1 40 ? -17.471 52.791 -17.882 1.00 27.77 40 ALA B C 1
ATOM 3405 O O . ALA B 1 40 ? -16.529 53.270 -18.525 1.00 28.67 40 ALA B O 1
ATOM 3407 N N . ALA B 1 41 ? -18.067 53.428 -16.874 1.00 27.80 41 ALA B N 1
ATOM 3408 C CA . ALA B 1 41 ? -17.688 54.779 -16.435 1.00 27.89 41 ALA B CA 1
ATOM 3409 C C . ALA B 1 41 ? -16.220 54.945 -16.053 1.00 28.40 41 ALA B C 1
ATOM 3410 O O . ALA B 1 41 ? -15.643 56.027 -16.226 1.00 28.04 41 ALA B O 1
ATOM 3412 N N . THR B 1 42 ? -15.625 53.894 -15.495 1.00 27.97 42 THR B N 1
ATOM 3413 C CA . THR B 1 42 ? -14.267 53.985 -14.943 1.00 28.38 42 THR B CA 1
ATOM 3414 C C . THR B 1 42 ? -13.270 53.153 -15.737 1.00 28.22 42 THR B C 1
ATOM 3415 O O . THR B 1 42 ? -12.086 53.130 -15.416 1.00 29.56 42 THR B O 1
ATOM 3419 N N . GLY B 1 43 ? -13.769 52.464 -16.758 1.00 27.93 43 GLY B N 1
ATOM 3420 C CA . GLY B 1 43 ? -12.954 51.641 -17.640 1.00 28.70 43 GLY B CA 1
ATOM 3421 C C . GLY B 1 43 ? -12.237 50.500 -16.943 1.00 28.94 43 GLY B C 1
ATOM 3422 O O . GLY B 1 43 ? -11.162 50.085 -17.371 1.00 29.90 43 GLY B O 1
ATOM 3423 N N . ARG B 1 44 ? -12.816 49.988 -15.856 1.00 28.09 44 ARG B N 1
ATOM 3424 C CA . ARG B 1 44 ? -12.205 48.840 -15.175 1.00 27.94 44 ARG B CA 1
ATOM 3425 C C . ARG B 1 44 ? -13.251 48.015 -14.410 1.00 27.15 44 ARG B C 1
ATOM 3426 O O . ARG B 1 44 ? -14.347 48.509 -14.144 1.00 25.27 44 ARG B O 1
ATOM 3434 N N . PRO B 1 45 ? -12.921 46.755 -14.079 1.00 26.36 45 PRO B N 1
ATOM 3435 C CA . PRO B 1 45 ? -13.837 45.941 -13.282 1.00 25.77 45 PRO B CA 1
ATOM 3436 C C . PRO B 1 45 ? -13.839 46.369 -11.822 1.00 25.38 45 PRO B C 1
ATOM 3437 O O . PRO B 1 45 ? -12.806 46.807 -11.289 1.00 24.50 45 PRO B O 1
ATOM 3441 N N . TRP B 1 46 ? -15.010 46.249 -11.193 1.00 24.00 46 TRP B N 1
ATOM 3442 C CA . TRP B 1 46 ? -15.171 46.511 -9.777 1.00 23.77 46 TRP B CA 1
ATOM 3443 C C . TRP B 1 46 ? -15.319 45.165 -9.071 1.00 22.50 46 TRP B C 1
ATOM 3444 O O . TRP B 1 46 ? -15.640 44.147 -9.703 1.00 23.74 46 TRP B O 1
ATOM 3455 N N . THR B 1 47 ? -15.084 45.177 -7.765 1.00 23.66 47 THR B N 1
ATOM 3456 C CA . THR B 1 47 ? -15.147 43.967 -6.954 1.00 23.23 47 THR B CA 1
ATOM 3457 C C . THR B 1 47 ? -16.431 43.180 -7.190 1.00 21.83 47 THR B C 1
ATOM 3458 O O . THR B 1 47 ? -17.523 43.749 -7.269 1.00 20.75 47 THR B O 1
ATOM 3462 N N . GLU B 1 48 ? -16.263 41.871 -7.335 1.00 21.32 48 GLU B N 1
ATOM 3463 C CA . GLU B 1 48 ? -17.346 40.906 -7.380 1.00 21.54 48 GLU B CA 1
ATOM 3464 C C . GLU B 1 48 ? -17.549 40.432 -5.951 1.00 20.26 48 GLU B C 1
ATOM 3465 O O . GLU B 1 48 ? -16.612 39.927 -5.334 1.00 21.67 48 GLU B O 1
ATOM 3471 N N . TRP B 1 49 ? -18.758 40.610 -5.423 1.00 19.10 49 TRP B N 1
ATOM 3472 C CA . TRP B 1 49 ? -19.039 40.244 -4.034 1.00 17.07 49 TRP B CA 1
ATOM 3473 C C . TRP B 1 49 ? -19.405 38.775 -3.910 1.00 17.81 49 TRP B C 1
ATOM 3474 O O . TRP B 1 49 ? -19.706 38.114 -4.911 1.00 17.04 49 TRP B O 1
ATOM 3485 N N . THR B 1 50 ? -19.389 38.257 -2.680 1.00 17.71 50 THR B N 1
ATOM 3486 C CA . THR B 1 50 ? -19.742 36.860 -2.448 1.00 19.77 50 THR B CA 1
ATOM 3487 C C . THR B 1 50 ? -21.250 36.666 -2.639 1.00 19.15 50 THR B C 1
ATOM 3488 O O . THR B 1 50 ? -21.715 35.569 -2.894 1.00 21.91 50 THR B O 1
ATOM 3492 N N . THR B 1 51 ? -21.993 37.753 -2.524 1.00 17.13 51 THR B N 1
ATOM 3493 C CA . THR B 1 51 ? -23.418 37.755 -2.795 1.00 16.94 51 THR B CA 1
ATOM 3494 C C . THR B 1 51 ? -23.652 38.095 -4.269 1.00 17.38 51 THR B C 1
ATOM 3495 O O . THR B 1 51 ? -22.948 38.949 -4.801 1.00 18.36 51 THR B O 1
ATOM 3499 N N . HIS B 1 52 ? -24.630 37.446 -4.911 1.00 18.89 52 HIS B N 1
ATOM 3500 C CA . HIS B 1 52 ? -25.025 37.828 -6.289 1.00 19.42 52 HIS B CA 1
ATOM 3501 C C . HIS B 1 52 ? -25.403 39.313 -6.382 1.00 18.77 52 HIS B C 1
ATOM 3502 O O . HIS B 1 52 ? -26.069 39.839 -5.500 1.00 18.23 52 HIS B O 1
ATOM 3509 N N . ASP B 1 53 ? -25.021 39.979 -7.473 1.00 17.78 53 ASP B N 1
ATOM 3510 C CA . ASP B 1 53 ? -25.411 41.385 -7.680 1.00 17.82 53 ASP B CA 1
ATOM 3511 C C . ASP B 1 53 ? -26.895 41.607 -7.433 1.00 17.67 53 ASP B C 1
ATOM 3512 O O . ASP B 1 53 ? -27.738 40.806 -7.870 1.00 18.88 53 ASP B O 1
ATOM 3517 N N . GLY B 1 54 ? -27.205 42.668 -6.695 1.00 17.14 54 GLY B N 1
ATOM 3518 C CA . GLY B 1 54 ? -28.609 43.003 -6.389 1.00 17.64 54 GLY B CA 1
ATOM 3519 C C . GLY B 1 54 ? -29.337 42.207 -5.302 1.00 17.10 54 GLY B C 1
ATOM 3520 O O . GLY B 1 54 ? -30.498 42.516 -5.000 1.00 19.56 54 GLY B O 1
ATOM 3521 N N . GLU B 1 55 ? -28.691 41.188 -4.725 1.00 16.48 55 GLU B N 1
ATOM 3522 C CA . GLU B 1 55 ? -29.328 40.381 -3.650 1.00 16.82 55 GLU B CA 1
ATOM 3523 C C . GLU B 1 55 ? -28.869 40.842 -2.265 1.00 17.03 55 GLU B C 1
ATOM 3524 O O . GLU B 1 55 ? -27.879 41.575 -2.147 1.00 15.40 55 GLU B O 1
ATOM 3530 N N . LEU B 1 56 ? -29.617 40.468 -1.217 1.00 15.44 56 LEU B N 1
ATOM 3531 C CA . LEU B 1 56 ? -29.259 40.918 0.142 1.00 14.70 56 LEU B CA 1
ATOM 3532 C C . LEU B 1 56 ? -28.027 40.118 0.609 1.00 14.32 56 LEU B C 1
ATOM 3533 O O . LEU B 1 56 ? -28.022 38.876 0.565 1.00 15.30 56 LEU B O 1
ATOM 3538 N N . THR B 1 57 ? -26.990 40.820 1.057 1.00 14.92 57 THR B N 1
ATOM 3539 C CA . THR B 1 57 ? -25.782 40.116 1.509 1.00 14.67 57 THR B CA 1
ATOM 3540 C C . THR B 1 57 ? -26.002 39.539 2.906 1.00 14.86 57 THR B C 1
ATOM 3541 O O . THR B 1 57 ? -26.913 39.980 3.614 1.00 15.33 57 THR B O 1
ATOM 3545 N N . GLY B 1 58 ? -25.146 38.586 3.306 1.00 14.13 58 GLY B N 1
ATOM 3546 C CA . GLY B 1 58 ? -25.265 37.993 4.638 1.00 14.04 58 GLY B CA 1
ATOM 3547 C C . GLY B 1 58 ? -25.049 39.062 5.701 1.00 13.07 58 GLY B C 1
ATOM 3548 O O . GLY B 1 58 ? -25.780 39.133 6.691 1.00 13.67 58 GLY B O 1
ATOM 3549 N N . HIS B 1 59 ? -24.033 39.899 5.512 1.00 13.12 59 HIS B N 1
ATOM 3550 C CA . HIS B 1 59 ? -23.772 40.999 6.429 1.00 12.82 59 HIS B CA 1
ATOM 3551 C C . HIS B 1 59 ? -24.991 41.945 6.490 1.00 14.66 59 HIS B C 1
ATOM 3552 O O . HIS B 1 59 ? -25.403 42.419 7.575 1.00 15.17 59 HIS B O 1
ATOM 3559 N N . GLY B 1 60 ? -25.591 42.177 5.323 1.00 13.05 60 GLY B N 1
ATOM 3560 C CA . GLY B 1 60 ? -26.843 42.953 5.240 1.00 13.06 60 GLY B CA 1
ATOM 3561 C C . GLY B 1 60 ? -27.951 42.329 6.070 1.00 13.08 60 GLY B C 1
ATOM 3562 O O . GLY B 1 60 ? -28.645 43.033 6.805 1.00 14.37 60 GLY B O 1
ATOM 3563 N N . TYR B 1 61 ? -28.132 41.016 5.947 1.00 12.98 61 TYR B N 1
ATOM 3564 C CA . TYR B 1 61 ? -29.158 40.324 6.752 1.00 11.96 61 TYR B CA 1
ATOM 3565 C C . TYR B 1 61 ? -28.850 40.519 8.243 1.00 12.83 61 TYR B C 1
ATOM 3566 O O . TYR B 1 61 ? -29.741 40.890 9.018 1.00 13.14 61 TYR B O 1
ATOM 3575 N N . ALA B 1 62 ? -27.596 40.271 8.643 1.00 13.11 62 ALA B N 1
ATOM 3576 C CA . ALA B 1 62 ? -27.190 40.420 10.050 1.00 13.23 62 ALA B CA 1
ATOM 3577 C C . ALA B 1 62 ? -27.452 41.816 10.600 1.00 12.44 62 ALA B C 1
ATOM 3578 O O . ALA B 1 62 ? -27.950 41.954 11.698 1.00 13.51 62 ALA B O 1
ATOM 3580 N N . ALA B 1 63 ? -27.133 42.856 9.825 1.00 13.36 63 ALA B N 1
ATOM 3581 C CA . ALA B 1 63 ? -27.397 44.224 10.264 1.00 12.88 63 ALA B CA 1
ATOM 3582 C C . ALA B 1 63 ? -28.889 44.505 10.431 1.00 13.79 63 ALA B C 1
ATOM 3583 O O . ALA B 1 63 ? -29.286 45.198 11.363 1.00 13.23 63 ALA B O 1
ATOM 3585 N N . VAL B 1 64 ? -29.697 43.950 9.526 1.00 13.11 64 VAL B N 1
ATOM 3586 C CA . VAL B 1 64 ? -31.159 44.109 9.605 1.00 14.39 64 VAL B CA 1
ATOM 3587 C C . VAL B 1 64 ? -31.715 43.349 10.823 1.00 14.64 64 VAL B C 1
ATOM 3588 O O . VAL B 1 64 ? -32.545 43.891 11.568 1.00 14.17 64 VAL B O 1
ATOM 3592 N N . VAL B 1 65 ? -31.230 42.123 11.062 1.00 13.58 65 VAL B N 1
ATOM 3593 C CA . VAL B 1 65 ? -31.610 41.411 12.290 1.00 13.74 65 VAL B CA 1
ATOM 3594 C C . VAL B 1 65 ? -31.341 42.257 13.538 1.00 13.59 65 VAL B C 1
ATOM 3595 O O . VAL B 1 65 ? -32.192 42.304 14.459 1.00 14.32 65 VAL B O 1
ATOM 3599 N N . ASN B 1 66 ? -30.181 42.922 13.583 1.00 13.40 66 ASN B N 1
ATOM 3600 C CA . ASN B 1 66 ? -29.821 43.735 14.777 1.00 14.63 66 ASN B CA 1
ATOM 3601 C C . ASN B 1 66 ? -30.848 44.841 15.027 1.00 15.11 66 ASN B C 1
ATOM 3602 O O . ASN B 1 66 ? -31.321 45.052 16.146 1.00 14.88 66 ASN B O 1
ATOM 3607 N N . LYS B 1 67 ? -31.221 45.536 13.965 1.00 12.70 67 LYS B N 1
ATOM 3608 C CA . LYS B 1 67 ? -32.246 46.571 14.075 1.00 14.33 67 LYS B CA 1
ATOM 3609 C C . LYS B 1 67 ? -33.615 45.971 14.475 1.00 13.33 67 LYS B C 1
ATOM 3610 O O . LYS B 1 67 ? -34.275 46.498 15.385 1.00 13.75 67 LYS B O 1
ATOM 3616 N N . GLY B 1 68 ? -34.024 44.877 13.821 1.00 14.10 68 GLY B N 1
ATOM 3617 C CA . GLY B 1 68 ? -35.297 44.212 14.124 1.00 14.47 68 GLY B CA 1
ATOM 3618 C C . GLY B 1 68 ? -35.358 43.733 15.585 1.00 13.54 68 GLY B C 1
ATOM 3619 O O . GLY B 1 68 ? -36.401 43.823 16.239 1.00 13.57 68 GLY B O 1
ATOM 3620 N N . ARG B 1 69 ? -34.251 43.223 16.088 1.00 13.39 69 ARG B N 1
ATOM 3621 C CA . ARG B 1 69 ? -34.213 42.701 17.466 1.00 14.18 69 ARG B CA 1
ATOM 3622 C C . ARG B 1 69 ? -34.448 43.815 18.471 1.00 14.32 69 ARG B C 1
ATOM 3623 O O . ARG B 1 69 ? -35.298 43.690 19.364 1.00 14.76 69 ARG B O 1
ATOM 3638 N N . GLU B 1 70 ? -33.734 44.925 18.305 1.00 14.72 70 GLU B N 1
ATOM 3639 C CA . GLU B 1 70 ? -33.911 46.054 19.231 1.00 14.43 70 GLU B CA 1
ATOM 3640 C C . GLU B 1 70 ? -35.327 46.648 19.095 1.00 15.87 70 GLU B C 1
ATOM 3641 O O . GLU B 1 70 ? -35.938 47.028 20.094 1.00 14.41 70 GLU B O 1
ATOM 3647 N N . GLU B 1 71 ? -35.850 46.677 17.868 1.00 13.82 71 GLU B N 1
ATOM 3648 C CA . GLU B 1 71 ? -37.198 47.177 17.591 1.00 15.26 71 GLU B CA 1
ATOM 3649 C C . GLU B 1 71 ? -38.269 46.318 18.264 1.00 14.74 71 GLU B C 1
ATOM 3650 O O . GLU B 1 71 ? -39.225 46.844 18.867 1.00 14.49 71 GLU B O 1
ATOM 3656 N N . GLY B 1 72 ? -38.143 44.993 18.147 1.00 12.89 72 GLY B N 1
ATOM 3657 C CA . GLY B 1 72 ? -39.121 44.114 18.795 1.00 13.72 72 GLY B CA 1
ATOM 3658 C C . GLY B 1 72 ? -39.099 44.292 20.313 1.00 13.82 72 GLY B C 1
ATOM 3659 O O . GLY B 1 72 ? -40.160 44.329 20.971 1.00 15.20 72 GLY B O 1
ATOM 3660 N N . GLN B 1 73 ? -37.893 44.419 20.876 1.00 14.42 73 GLN B N 1
ATOM 3661 C CA . GLN B 1 73 ? -37.760 44.637 22.325 1.00 15.65 73 GLN B CA 1
ATOM 3662 C C . GLN B 1 73 ? -38.431 45.959 22.718 1.00 16.04 73 GLN B C 1
ATOM 3663 O O . GLN B 1 73 ? -39.134 46.031 23.732 1.00 16.64 73 GLN B O 1
ATOM 3669 N N . HIS B 1 74 ? -38.213 46.993 21.906 1.00 15.93 74 HIS B N 1
ATOM 3670 C CA . HIS B 1 74 ? -38.767 48.327 22.160 1.00 15.69 74 HIS B CA 1
ATOM 3671 C C . HIS B 1 74 ? -40.293 48.289 22.173 1.00 14.85 74 HIS B C 1
ATOM 3672 O O . HIS B 1 74 ? -40.923 48.815 23.079 1.00 16.41 74 HIS B O 1
ATOM 3679 N N . TYR B 1 75 ? -40.894 47.651 21.172 1.00 15.24 75 TYR B N 1
ATOM 3680 C CA . TYR B 1 75 ? -42.343 47.567 21.095 1.00 15.61 75 TYR B CA 1
ATOM 3681 C C . TYR B 1 75 ? -43.001 46.629 22.123 1.00 16.13 75 TYR B C 1
ATOM 3682 O O . TYR B 1 75 ? -44.171 46.827 22.469 1.00 16.81 75 TYR B O 1
ATOM 3691 N N . ARG B 1 76 ? -42.262 45.645 22.640 1.00 14.06 76 ARG B N 1
ATOM 3692 C CA . ARG B 1 76 ? -42.775 44.862 23.788 1.00 16.15 76 ARG B CA 1
ATOM 3693 C C . ARG B 1 76 ? -42.713 45.724 25.054 1.00 16.36 76 ARG B C 1
ATOM 3694 O O . ARG B 1 76 ? -43.645 45.685 25.887 1.00 18.85 76 ARG B O 1
ATOM 3702 N N . GLN B 1 77 ? -41.620 46.469 25.221 1.00 17.73 77 GLN B N 1
ATOM 3703 C CA . GLN B 1 77 ? -41.418 47.363 26.382 1.00 17.67 77 GLN B CA 1
ATOM 3704 C C . GLN B 1 77 ? -42.574 48.365 26.475 1.00 19.08 77 GLN B C 1
ATOM 3705 O O . GLN B 1 77 ? -43.121 48.598 27.553 1.00 19.14 77 GLN B O 1
ATOM 3711 N N . LEU B 1 78 ? -42.962 48.935 25.336 1.00 19.90 78 LEU B N 1
ATOM 3712 C CA . LEU B 1 78 ? -44.053 49.925 25.286 1.00 20.50 78 LEU B CA 1
ATOM 3713 C C . LEU B 1 78 ? -45.443 49.300 25.377 1.00 21.23 78 LEU B C 1
ATOM 3714 O O . LEU B 1 78 ? -46.457 50.021 25.392 1.00 23.83 78 LEU B O 1
ATOM 3719 N N . GLY B 1 79 ? -45.515 47.975 25.408 1.00 20.69 79 GLY B N 1
ATOM 3720 C CA . GLY B 1 79 ? -46.788 47.290 25.553 1.00 20.19 79 GLY B CA 1
ATOM 3721 C C . GLY B 1 79 ? -47.630 47.136 24.302 1.00 19.22 79 GLY B C 1
ATOM 3722 O O . GLY B 1 79 ? -48.768 46.710 24.385 1.00 21.50 79 GLY B O 1
ATOM 3723 N N . LEU B 1 80 ? -47.087 47.494 23.137 1.00 17.51 80 LEU B N 1
ATOM 3724 C CA . LEU B 1 80 ? -47.787 47.293 21.879 1.00 15.96 80 LEU B CA 1
ATOM 3725 C C . LEU B 1 80 ? -47.888 45.796 21.522 1.00 17.11 80 LEU B C 1
ATOM 3726 O O . LEU B 1 80 ? -48.939 45.301 21.075 1.00 17.75 80 LEU B O 1
ATOM 3731 N N . LEU B 1 81 ? -46.773 45.099 21.718 1.00 16.56 81 LEU B N 1
ATOM 3732 C CA . LEU B 1 81 ? -46.675 43.672 21.408 1.00 18.31 81 LEU B CA 1
ATOM 3733 C C . LEU B 1 81 ? -46.674 42.844 22.666 1.00 18.33 81 LEU B C 1
ATOM 3734 O O . LEU B 1 81 ? -46.224 43.299 23.728 1.00 19.46 81 LEU B O 1
ATOM 3739 N N . GLN B 1 82 ? -47.128 41.601 22.502 1.00 21.39 82 GLN B N 1
ATOM 3740 C CA . GLN B 1 82 ? -47.112 40.596 23.567 1.00 21.24 82 GLN B CA 1
ATOM 3741 C C . GLN B 1 82 ? -45.714 40.056 23.826 1.00 22.15 82 GLN B C 1
ATOM 3742 O O . GLN B 1 82 ? -44.844 40.063 22.954 1.00 18.96 82 GLN B O 1
ATOM 3748 N N . ALA B 1 83 ? -45.501 39.564 25.042 1.00 22.42 83 ALA B N 1
ATOM 3749 C CA . ALA B 1 83 ? -44.334 38.756 25.321 1.00 22.85 83 ALA B CA 1
ATOM 3750 C C . ALA B 1 83 ? -44.398 37.493 24.446 1.00 22.74 83 ALA B C 1
ATOM 3751 O O . ALA B 1 83 ? -45.494 37.009 24.106 1.00 24.06 83 ALA B O 1
ATOM 3753 N N . GLY B 1 84 ? -43.238 36.968 24.068 1.00 23.12 84 GLY B N 1
ATOM 3754 C CA . GLY B 1 84 ? -43.189 35.709 23.314 1.00 22.78 84 GLY B CA 1
ATOM 3755 C C . GLY B 1 84 ? -43.469 35.879 21.837 1.00 22.29 84 GLY B C 1
ATOM 3756 O O . GLY B 1 84 ? -43.184 36.923 21.262 1.00 22.63 84 GLY B O 1
ATOM 3757 N N . CYS B 1 85 ? -44.027 34.849 21.218 1.00 21.91 85 CYS B N 1
ATOM 3758 C CA . CYS B 1 85 ? -44.249 34.888 19.789 1.00 21.66 85 CYS B CA 1
ATOM 3759 C C . CYS B 1 85 ? -45.552 35.595 19.449 1.00 21.19 85 CYS B C 1
ATOM 3760 O O . CYS B 1 85 ? -46.499 35.575 20.244 1.00 20.09 85 CYS B O 1
ATOM 3763 N N . PRO B 1 86 ? -45.583 36.256 18.285 1.00 21.21 86 PRO B N 1
ATOM 3764 C CA . PRO B 1 86 ? -46.721 37.055 17.860 1.00 19.81 86 PRO B CA 1
ATOM 3765 C C . PRO B 1 86 ? -47.856 36.172 17.337 1.00 21.11 86 PRO B C 1
ATOM 3766 O O . PRO B 1 86 ? -47.679 34.958 17.150 1.00 22.22 86 PRO B O 1
ATOM 3770 N N . THR B 1 87 ? -49.006 36.800 17.100 1.00 19.88 87 THR B N 1
ATOM 3771 C CA . THR B 1 87 ? -50.135 36.197 16.423 1.00 20.43 87 THR B CA 1
ATOM 3772 C C . THR B 1 87 ? -50.398 37.023 15.180 1.00 20.83 87 THR B C 1
ATOM 3773 O O . THR B 1 87 ? -49.679 37.991 14.933 1.00 20.53 87 THR B O 1
ATOM 3777 N N . ALA B 1 88 ? -51.426 36.651 14.405 1.00 21.53 88 ALA B N 1
ATOM 3778 C CA . ALA B 1 88 ? -51.795 37.419 13.202 1.00 22.97 88 ALA B CA 1
ATOM 3779 C C . ALA B 1 88 ? -52.156 38.864 13.536 1.00 22.80 88 ALA B C 1
ATOM 3780 O O . ALA B 1 88 ? -51.895 39.759 12.735 1.00 24.21 88 ALA B O 1
ATOM 3782 N N . GLU B 1 89 ? -52.702 39.094 14.731 1.00 21.75 89 GLU B N 1
ATOM 3783 C CA . GLU B 1 89 ? -53.024 40.454 15.200 1.00 20.70 89 GLU B CA 1
ATOM 3784 C C . GLU B 1 89 ? -51.804 41.364 15.487 1.00 19.74 89 GLU B C 1
ATOM 3785 O O . GLU B 1 89 ? -51.938 42.590 15.559 1.00 19.66 89 GLU B O 1
ATOM 3791 N N . SER B 1 90 ? -50.620 40.770 15.622 1.00 16.77 90 SER B N 1
ATOM 3792 C CA . SER B 1 90 ? -49.427 41.491 16.028 1.00 15.73 90 SER B CA 1
ATOM 3793 C C . SER B 1 90 ? -48.823 42.248 14.847 1.00 14.80 90 SER B C 1
ATOM 3794 O O . SER B 1 90 ? -48.435 43.398 14.994 1.00 15.09 90 SER B O 1
ATOM 3797 N N . ILE B 1 91 ? -48.673 41.559 13.714 1.00 15.48 91 ILE B N 1
ATOM 3798 C CA . ILE B 1 91 ? -47.908 42.102 12.576 1.00 15.59 91 ILE B CA 1
ATOM 3799 C C . ILE B 1 91 ? -48.410 41.553 11.245 1.00 15.60 91 ILE B C 1
ATOM 3800 O O . ILE B 1 91 ? -48.879 40.401 11.162 1.00 15.28 91 ILE B O 1
ATOM 3805 N N . TYR B 1 92 ? -48.331 42.401 10.218 1.00 14.41 92 TYR B N 1
ATOM 3806 C CA . TYR B 1 92 ? -48.491 41.966 8.828 1.00 15.39 92 TYR B CA 1
ATOM 3807 C C . TYR B 1 92 ? -47.318 42.529 8.064 1.00 14.49 92 TYR B C 1
ATOM 3808 O O . TYR B 1 92 ? -47.078 43.744 8.104 1.00 14.56 92 TYR B O 1
ATOM 3817 N N . VAL B 1 93 ? -46.585 41.641 7.392 1.00 14.54 93 VAL B N 1
ATOM 3818 C CA . VAL B 1 93 ? -45.393 42.056 6.634 1.00 15.34 93 VAL B CA 1
ATOM 3819 C C . VAL B 1 93 ? -45.620 41.887 5.148 1.00 15.15 93 VAL B C 1
ATOM 3820 O O . VAL B 1 93 ? -45.906 40.777 4.668 1.00 15.55 93 VAL B O 1
ATOM 3824 N N . ARG B 1 94 ? -45.500 42.998 4.414 1.00 14.95 94 ARG B N 1
ATOM 3825 C CA . ARG B 1 94 ? -45.638 42.984 2.961 1.00 14.58 94 ARG B CA 1
ATOM 3826 C C . ARG B 1 94 ? -44.340 43.516 2.321 1.00 14.65 94 ARG B C 1
ATOM 3827 O O . ARG B 1 94 ? -43.961 44.667 2.522 1.00 15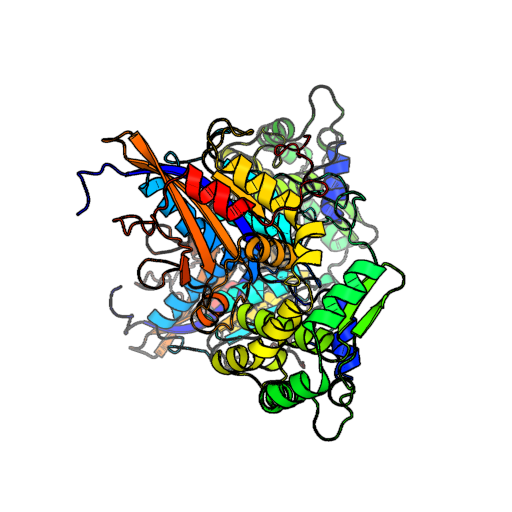.04 94 ARG B O 1
ATOM 3835 N N . ALA B 1 95 ? -43.651 42.633 1.608 1.00 15.05 95 ALA B N 1
ATOM 3836 C CA . ALA B 1 95 ? -42.383 42.944 0.955 1.00 15.19 95 ALA B CA 1
ATOM 3837 C C . ALA B 1 95 ? -42.551 43.044 -0.548 1.00 15.69 95 ALA B C 1
ATOM 3838 O O . ALA B 1 95 ? -43.281 42.256 -1.160 1.00 15.13 95 ALA B O 1
ATOM 3840 N N . SER B 1 96 ? -41.818 43.983 -1.149 1.00 15.58 96 SER B N 1
ATOM 3841 C CA . SER B 1 96 ? -41.618 43.993 -2.599 1.00 15.83 96 SER B CA 1
ATOM 3842 C C . SER B 1 96 ? -41.085 42.600 -3.040 1.00 15.92 96 SER B C 1
ATOM 3843 O O . SER B 1 96 ? -40.309 41.966 -2.294 1.00 15.44 96 SER B O 1
ATOM 3846 N N . PRO B 1 97 ? -41.534 42.085 -4.217 1.00 15.96 97 PRO B N 1
ATOM 3847 C CA . PRO B 1 97 ? -41.214 40.687 -4.541 1.00 17.49 97 PRO B CA 1
ATOM 3848 C C . PRO B 1 97 ? -39.761 40.371 -4.897 1.00 17.15 97 PRO B C 1
ATOM 3849 O O . PRO B 1 97 ? -39.437 39.182 -5.058 1.00 19.06 97 PRO B O 1
ATOM 3853 N N . LEU B 1 98 ? -38.892 41.376 -4.975 1.00 17.49 98 LEU B N 1
ATOM 3854 C CA . LEU B 1 98 ? -37.468 41.127 -5.263 1.00 17.38 98 LEU B CA 1
ATOM 3855 C C . LEU B 1 98 ? -36.866 40.328 -4.101 1.00 18.64 98 LEU B C 1
ATOM 3856 O O . LEU B 1 98 ? -37.332 40.432 -2.951 1.00 17.62 98 LEU B O 1
ATOM 3861 N N . GLN B 1 99 ? -35.870 39.504 -4.412 1.00 18.53 99 GLN B N 1
ATOM 3862 C CA . GLN B 1 99 ? -35.161 38.735 -3.383 1.00 17.53 99 GLN B CA 1
ATOM 3863 C C . GLN B 1 99 ? -34.684 39.654 -2.235 1.00 16.93 99 GLN B C 1
ATOM 3864 O O . GLN B 1 99 ? -34.849 39.305 -1.061 1.00 15.12 99 GLN B O 1
ATOM 3870 N N . ARG B 1 100 ? -34.083 40.789 -2.582 1.00 15.18 100 ARG B N 1
ATOM 3871 C CA . ARG B 1 100 ? -33.427 41.657 -1.566 1.00 14.44 100 ARG B CA 1
ATOM 3872 C C . ARG B 1 100 ? -34.422 42.176 -0.520 1.00 16.06 100 ARG B C 1
ATOM 3873 O O . ARG B 1 100 ? -34.089 42.297 0.657 1.00 13.87 100 ARG B O 1
ATOM 3881 N N . THR B 1 101 ? -35.630 42.475 -0.972 1.00 14.01 101 THR B N 1
ATOM 3882 C CA . THR B 1 101 ? -36.694 42.978 -0.101 1.00 14.94 101 THR B CA 1
ATOM 3883 C C . THR B 1 101 ? -37.383 41.837 0.658 1.00 13.92 101 THR B C 1
ATOM 3884 O O . THR B 1 101 ? -37.682 41.995 1.833 1.00 13.84 101 THR B O 1
ATOM 3888 N N . ARG B 1 102 ? -37.633 40.695 0.015 1.00 13.24 102 ARG B N 1
ATOM 3889 C CA . ARG B 1 102 ? -38.147 39.523 0.746 1.00 13.13 102 ARG B CA 1
ATOM 3890 C C . ARG B 1 102 ? -37.181 39.129 1.878 1.00 13.69 102 ARG B C 1
ATOM 3891 O O . ARG B 1 102 ? -37.602 38.909 3.026 1.00 14.22 102 ARG B O 1
ATOM 3899 N N . ALA B 1 103 ? -35.884 39.067 1.571 1.00 13.92 103 ALA B N 1
ATOM 3900 C CA . ALA B 1 103 ? -34.934 38.584 2.577 1.00 14.82 103 ALA B CA 1
ATOM 3901 C C . ALA B 1 103 ? -34.801 39.615 3.715 1.00 14.71 103 ALA B C 1
ATOM 3902 O O . ALA B 1 103 ? -34.659 39.240 4.879 1.00 15.21 103 ALA B O 1
ATOM 3904 N N . THR B 1 104 ? -34.869 40.897 3.388 1.00 14.81 104 THR B N 1
ATOM 3905 C CA . THR B 1 104 ? -34.829 41.954 4.404 1.00 13.34 104 THR B CA 1
ATOM 3906 C C . THR B 1 104 ? -36.045 41.866 5.350 1.00 13.83 104 THR B C 1
ATOM 3907 O O . THR B 1 104 ? -35.918 41.974 6.596 1.00 12.39 104 THR B O 1
ATOM 3911 N N . ALA B 1 105 ? -37.215 41.652 4.759 1.00 13.61 105 ALA B N 1
ATOM 3912 C CA . ALA B 1 105 ? -38.437 41.453 5.545 1.00 12.98 105 ALA B CA 1
ATOM 3913 C C . ALA B 1 105 ? -38.284 40.244 6.482 1.00 13.28 105 ALA B C 1
ATOM 3914 O O . ALA B 1 105 ? -38.655 40.332 7.648 1.00 12.67 105 ALA B O 1
ATOM 3916 N N . GLN B 1 106 ? -37.779 39.122 5.967 1.00 14.02 106 GLN B N 1
ATOM 3917 C CA . GLN B 1 106 ? -37.475 37.966 6.831 1.00 13.76 106 GLN B CA 1
ATOM 3918 C C . GLN B 1 106 ? -36.521 38.335 7.974 1.00 14.56 106 GLN B C 1
ATOM 3919 O O . GLN B 1 106 ? -36.785 37.989 9.133 1.00 13.19 106 GLN B O 1
ATOM 3925 N N . ALA B 1 107 ? -35.446 39.061 7.658 1.00 13.75 107 ALA B N 1
ATOM 3926 C CA . ALA B 1 107 ? -34.469 39.480 8.679 1.00 13.80 107 ALA B CA 1
ATOM 3927 C C . ALA B 1 107 ? -35.098 40.310 9.788 1.00 13.21 107 ALA B C 1
ATOM 3928 O O . ALA B 1 107 ? -34.761 40.118 10.969 1.00 13.52 107 ALA B O 1
ATOM 3930 N N . LEU B 1 108 ? -36.012 41.222 9.440 1.00 13.44 108 LEU B N 1
ATOM 3931 C CA . LEU B 1 108 ? -36.610 42.080 10.460 1.00 12.58 108 LEU B CA 1
ATOM 3932 C C . LEU B 1 108 ? -37.430 41.282 11.455 1.00 12.96 108 LEU B C 1
ATOM 3933 O O . LEU B 1 108 ? -37.297 41.529 12.653 1.00 14.23 108 LEU B O 1
ATOM 3938 N N . VAL B 1 109 ? -38.227 40.318 10.975 1.00 12.48 109 VAL B N 1
ATOM 3939 C CA . VAL B 1 109 ? -39.070 39.528 11.905 1.00 13.30 109 VAL B CA 1
ATOM 3940 C C . VAL B 1 109 ? -38.275 38.414 12.603 1.00 14.11 109 VAL B C 1
ATOM 3941 O O . VAL B 1 109 ? -38.591 38.031 13.737 1.00 14.16 109 VAL B O 1
ATOM 3945 N N . ASP B 1 110 ? -37.237 37.916 11.925 1.00 13.68 110 ASP B N 1
ATOM 3946 C CA . ASP B 1 110 ? -36.232 37.000 12.517 1.00 13.68 110 ASP B CA 1
ATOM 3947 C C . ASP B 1 110 ? -35.618 37.630 13.785 1.00 13.85 110 ASP B C 1
ATOM 3948 O O . ASP B 1 110 ? -35.511 36.979 14.823 1.00 14.13 110 ASP B O 1
ATOM 3953 N N . GLY B 1 111 ? -35.267 38.914 13.710 1.00 13.15 111 GLY B N 1
ATOM 3954 C CA . GLY B 1 111 ? -34.734 39.655 14.853 1.00 13.53 111 GLY B CA 1
ATOM 3955 C C . GLY B 1 111 ? -35.804 40.013 15.877 1.00 13.15 111 GLY B C 1
ATOM 3956 O O . GLY B 1 111 ? -35.624 39.837 17.099 1.00 13.19 111 GLY B O 1
ATOM 3957 N N . ALA B 1 112 ? -36.919 40.542 15.385 1.00 12.44 112 ALA B N 1
ATOM 3958 C CA . ALA B 1 112 ? -37.968 41.072 16.284 1.00 11.93 112 ALA B CA 1
ATOM 3959 C C . ALA B 1 112 ? -38.651 39.989 17.096 1.00 11.96 112 ALA B C 1
ATOM 3960 O O . ALA B 1 112 ? -39.069 40.261 18.215 1.00 14.85 112 ALA B O 1
ATOM 3962 N N . PHE B 1 113 ? -38.767 38.776 16.535 1.00 13.86 113 PHE B N 1
ATOM 3963 C CA . PHE B 1 113 ? -39.470 37.661 17.187 1.00 13.50 113 PHE B CA 1
ATOM 3964 C C . PHE B 1 113 ? -38.590 36.421 17.157 1.00 14.60 113 PHE B C 1
ATOM 3965 O O . PHE B 1 113 ? -38.789 35.531 16.327 1.00 14.50 113 PHE B O 1
ATOM 3973 N N . PRO B 1 114 ? -37.564 36.390 18.022 1.00 15.37 114 PRO B N 1
ATOM 3974 C CA . PRO B 1 114 ? -36.530 35.330 17.938 1.00 14.33 114 PRO B CA 1
ATOM 3975 C C . PRO B 1 114 ? -37.100 33.903 17.935 1.00 13.99 114 PRO B C 1
ATOM 3976 O O . PRO B 1 114 ? -37.847 33.523 18.838 1.00 14.66 114 PRO B O 1
ATOM 3980 N N . GLY B 1 115 ? -36.759 33.139 16.896 1.00 13.06 115 GLY B N 1
ATOM 3981 C CA . GLY B 1 115 ? -37.136 31.730 16.768 1.00 14.01 115 GLY B CA 1
ATOM 3982 C C . GLY B 1 115 ? -38.610 31.453 16.540 1.00 13.44 115 GLY B C 1
ATOM 3983 O O . GLY B 1 115 ? -39.051 30.318 16.636 1.00 16.21 115 GLY B O 1
ATOM 3984 N N . CYS B 1 116 ? -39.376 32.500 16.245 1.00 12.61 116 CYS B N 1
ATOM 3985 C CA . CYS B 1 116 ? -40.835 32.383 16.115 1.00 13.51 116 CYS B CA 1
ATOM 3986 C C . CYS B 1 116 ? -41.377 31.919 14.740 1.00 13.94 116 CYS B C 1
ATOM 3987 O O . CYS B 1 116 ? -42.601 31.752 14.577 1.00 14.40 116 CYS B O 1
ATOM 3990 N N . GLY B 1 117 ? -40.497 31.708 13.772 1.00 13.96 117 GLY B N 1
ATOM 3991 C CA . GLY B 1 117 ? -40.912 31.346 12.391 1.00 14.60 117 GLY B CA 1
ATOM 3992 C C . GLY B 1 117 ? -42.007 32.238 11.808 1.00 16.14 117 GLY B C 1
ATOM 3993 O O . GLY B 1 117 ? -42.988 31.735 11.247 1.00 16.09 117 GLY B O 1
ATOM 3994 N N . VAL B 1 118 ? -41.853 33.554 11.959 1.00 15.15 118 VAL B N 1
ATOM 3995 C CA . VAL B 1 118 ? -42.821 34.521 11.426 1.00 15.08 118 VAL B CA 1
ATOM 3996 C C . VAL B 1 118 ? -42.670 34.596 9.906 1.00 16.03 118 VAL B C 1
ATOM 3997 O O . VAL B 1 118 ? -41.553 34.766 9.388 1.00 15.15 118 VAL B O 1
ATOM 4001 N N . ALA B 1 119 ? -43.790 34.423 9.205 1.00 17.02 119 ALA B N 1
ATOM 4002 C CA . ALA B 1 119 ? -43.794 34.489 7.736 1.00 17.98 119 ALA B CA 1
ATOM 4003 C C . ALA B 1 119 ? -43.987 35.908 7.221 1.00 17.89 119 ALA B C 1
ATOM 4004 O O . ALA B 1 119 ? -44.407 36.825 7.957 1.00 19.82 119 ALA B O 1
ATOM 4006 N N . ILE B 1 120 ? -43.654 36.095 5.950 1.00 17.70 120 ILE B N 1
ATOM 4007 C CA . ILE B 1 120 ? -43.854 37.375 5.290 1.00 17.58 120 ILE B CA 1
ATOM 4008 C C . ILE B 1 120 ? -44.772 37.155 4.074 1.00 18.14 120 ILE B C 1
ATOM 4009 O O . ILE B 1 120 ? -45.079 35.998 3.704 1.00 19.97 120 ILE B O 1
ATOM 4014 N N . HIS B 1 121 ? -45.230 38.246 3.467 1.00 17.77 121 HIS B N 1
ATOM 4015 C CA . HIS B 1 121 ? -46.120 38.152 2.296 1.00 16.86 121 HIS B CA 1
ATOM 4016 C C . HIS B 1 121 ? -45.577 39.005 1.150 1.00 16.54 121 HIS B C 1
ATOM 4017 O O . HIS B 1 121 ? -44.954 40.044 1.382 1.00 17.31 121 HIS B O 1
ATOM 4024 N N . TYR B 1 122 ? -45.771 38.535 -0.078 1.00 16.69 122 TYR B N 1
ATOM 4025 C CA . TYR B 1 122 ? -45.329 39.292 -1.249 1.00 17.51 122 TYR B CA 1
ATOM 4026 C C . TYR B 1 122 ? -46.169 38.841 -2.439 1.00 18.71 122 TYR B C 1
ATOM 4027 O O . TYR B 1 122 ? -46.716 37.729 -2.442 1.00 17.71 122 TYR B O 1
ATOM 4036 N N . ALA B 1 123 ? -46.248 39.702 -3.449 1.00 19.84 123 ALA B N 1
ATOM 4037 C CA . ALA B 1 123 ? -47.084 39.416 -4.617 1.00 21.96 123 ALA B CA 1
ATOM 4038 C C . ALA B 1 123 ? -46.545 38.229 -5.411 1.00 25.27 123 ALA B C 1
ATOM 4039 O O . ALA B 1 123 ? -45.337 38.049 -5.509 1.00 24.73 123 ALA B O 1
ATOM 4041 N N . ASN B 1 124 ? -47.460 37.431 -5.968 1.00 28.39 124 ASN B N 1
ATOM 4042 C CA . ASN B 1 124 ? -47.124 36.269 -6.803 1.00 33.04 124 ASN B CA 1
ATOM 4043 C C . ASN B 1 124 ? -46.270 36.625 -8.027 1.00 33.95 124 ASN B C 1
ATOM 4044 O O . ASN B 1 124 ? -45.305 35.918 -8.342 1.00 35.18 124 ASN B O 1
ATOM 4049 N N . GLY B 1 125 ? -46.617 37.717 -8.707 1.00 34.36 125 GLY B N 1
ATOM 4050 C CA . GLY B 1 125 ? -45.865 38.149 -9.890 1.00 35.23 125 GLY B CA 1
ATOM 4051 C C . GLY B 1 125 ? -44.605 38.906 -9.512 1.00 35.77 125 GLY B C 1
ATOM 4052 O O . GLY B 1 125 ? -44.147 38.836 -8.371 1.00 35.75 125 GLY B O 1
ATOM 4053 N N . ASP B 1 126 ? -44.027 39.632 -10.463 1.00 35.35 126 ASP B N 1
ATOM 4054 C CA . ASP B 1 126 ? -42.860 40.444 -10.138 1.00 35.30 126 ASP B CA 1
ATOM 4055 C C . ASP B 1 126 ? -43.199 41.925 -10.003 1.00 32.81 126 ASP B C 1
ATOM 4056 O O . ASP B 1 126 ? -42.306 42.768 -10.007 1.00 32.59 126 ASP B O 1
ATOM 4061 N N . ALA B 1 127 ? -44.487 42.233 -9.849 1.00 30.29 127 ALA B N 1
ATOM 4062 C CA . ALA B 1 127 ? -44.920 43.615 -9.679 1.00 27.60 127 ALA B CA 1
ATOM 4063 C C . ALA B 1 127 ? -46.009 43.777 -8.617 1.00 25.71 127 ALA B C 1
ATOM 4064 O O . ALA B 1 127 ? -47.088 43.174 -8.707 1.00 26.16 127 ALA B O 1
ATOM 4066 N N . ASP B 1 128 ? -45.720 44.615 -7.624 1.00 22.62 128 ASP B N 1
ATOM 4067 C CA . ASP B 1 128 ? -46.643 44.935 -6.548 1.00 20.42 128 ASP B CA 1
ATOM 4068 C C . ASP B 1 128 ? -47.063 46.378 -6.781 1.00 18.89 128 ASP B C 1
ATOM 4069 O O . ASP B 1 128 ? -46.208 47.226 -6.924 1.00 18.12 128 ASP B O 1
ATOM 4074 N N . PRO B 1 129 ? -48.382 46.662 -6.826 1.00 20.05 129 PRO B N 1
ATOM 4075 C CA . PRO B 1 129 ? -48.848 48.022 -7.157 1.00 19.85 129 PRO B CA 1
ATOM 4076 C C . PRO B 1 129 ? -48.510 49.123 -6.131 1.00 18.31 129 PRO B C 1
ATOM 4077 O O . PRO B 1 129 ? -48.649 50.302 -6.430 1.00 19.77 129 PRO B O 1
ATOM 4081 N N . LEU B 1 130 ? -48.043 48.750 -4.940 1.00 17.22 130 LEU B N 1
ATOM 4082 C CA . LEU B 1 130 ? -47.544 49.740 -3.995 1.00 15.48 130 LEU B CA 1
ATOM 4083 C C . LEU B 1 130 ? -46.112 50.162 -4.309 1.00 17.17 130 LEU B C 1
ATOM 4084 O O . LEU B 1 130 ? -45.703 51.253 -3.939 1.00 17.30 130 LEU B O 1
ATOM 4089 N N . PHE B 1 131 ? -45.364 49.281 -4.973 1.00 17.78 131 PHE B N 1
ATOM 4090 C CA . PHE B 1 131 ? -43.917 49.436 -5.111 1.00 18.44 131 PHE B CA 1
ATOM 4091 C C . PHE B 1 131 ? -43.392 49.584 -6.553 1.00 19.94 131 PHE B C 1
ATOM 4092 O O . PHE B 1 131 ? -42.637 50.506 -6.839 1.00 20.97 131 PHE B O 1
ATOM 4100 N N . GLN B 1 132 ? -43.785 48.664 -7.435 1.00 21.07 132 GLN B N 1
ATOM 4101 C CA . GLN B 1 132 ? -43.409 48.696 -8.858 1.00 20.42 132 GLN B CA 1
ATOM 4102 C C . GLN B 1 132 ? -44.450 49.529 -9.593 1.00 21.19 132 GLN B C 1
ATOM 4103 O O . GLN B 1 132 ? -45.146 49.042 -10.487 1.00 23.35 132 GLN B O 1
ATOM 4109 N N . THR B 1 133 ? -44.558 50.788 -9.185 1.00 22.54 133 THR B N 1
ATOM 4110 C CA . THR B 1 133 ? -45.617 51.680 -9.666 1.00 22.22 133 THR B CA 1
ATOM 4111 C C . THR B 1 133 ? -45.447 52.074 -11.144 1.00 24.77 133 THR B C 1
ATOM 4112 O O . THR B 1 133 ? -46.402 52.492 -11.805 1.00 26.06 133 THR B O 1
ATOM 4116 N N . ASP B 1 134 ? -44.242 51.892 -11.670 1.00 25.56 134 ASP B N 1
ATOM 4117 C CA . ASP B 1 134 ? -44.012 52.133 -13.090 1.00 27.94 134 ASP B CA 1
ATOM 4118 C C . ASP B 1 134 ? -44.596 51.015 -13.957 1.00 27.80 134 ASP B C 1
ATOM 4119 O O . ASP B 1 134 ? -44.554 51.078 -15.190 1.00 28.88 134 ASP B O 1
ATOM 4124 N N . LYS B 1 135 ? -45.180 50.004 -13.318 1.00 27.95 135 LYS B N 1
ATOM 4125 C CA . LYS B 1 135 ? -45.744 48.866 -14.048 1.00 27.75 135 LYS B CA 1
ATOM 4126 C C . LYS B 1 135 ? -47.280 48.880 -14.105 1.00 26.97 135 LYS B C 1
ATOM 4127 O O . LYS B 1 135 ? -47.879 47.927 -14.595 1.00 28.01 135 LYS B O 1
ATOM 4133 N N . PHE B 1 136 ? -47.906 49.940 -13.602 1.00 25.57 136 PHE B N 1
ATOM 4134 C CA . PHE B 1 136 ? -49.365 50.020 -13.548 1.00 26.32 136 PHE B CA 1
ATOM 4135 C C . PHE B 1 136 ? -49.853 51.342 -14.135 1.00 26.61 136 PHE B C 1
ATOM 4136 O O . PHE B 1 136 ? -49.287 52.406 -13.849 1.00 25.40 136 PHE B O 1
ATOM 4144 N N . ALA B 1 137 ? -50.907 51.275 -14.948 1.00 26.92 137 ALA B N 1
ATOM 4145 C CA . ALA B 1 137 ? -51.397 52.457 -15.688 1.00 27.86 137 ALA B CA 1
ATOM 4146 C C . ALA B 1 137 ? -51.638 53.702 -14.839 1.00 26.94 137 ALA B C 1
ATOM 4147 O O . ALA B 1 137 ? -51.251 54.805 -15.236 1.00 28.28 137 ALA B O 1
ATOM 4149 N N . ALA B 1 138 ? -52.254 53.541 -13.665 1.00 26.88 138 ALA B N 1
ATOM 4150 C CA . ALA B 1 138 ? -52.622 54.703 -12.841 1.00 26.30 138 ALA B CA 1
ATOM 4151 C C . ALA B 1 138 ? -51.437 55.447 -12.251 1.00 25.11 138 ALA B C 1
ATOM 4152 O O . ALA B 1 138 ? -51.556 56.612 -11.866 1.00 25.39 138 ALA B O 1
ATOM 4154 N N . THR B 1 139 ? -50.293 54.770 -12.182 1.00 24.34 139 THR B N 1
ATOM 4155 C CA . THR B 1 139 ? -49.172 55.279 -11.411 1.00 24.60 139 THR B CA 1
ATOM 4156 C C . THR B 1 139 ? -47.903 55.491 -12.264 1.00 25.71 139 THR B C 1
ATOM 4157 O O . THR B 1 139 ? -46.825 55.790 -11.732 1.00 27.57 139 THR B O 1
ATOM 4161 N N . GLN B 1 140 ? -48.031 55.349 -13.584 1.00 25.66 140 GLN B N 1
ATOM 4162 C CA . GLN B 1 140 ? -46.902 55.578 -14.482 1.00 26.36 140 GLN B CA 1
ATOM 4163 C C . GLN B 1 140 ? -46.766 57.050 -14.807 1.00 26.08 140 GLN B C 1
ATOM 4164 O O . GLN B 1 140 ? -47.773 57.741 -14.982 1.00 26.72 140 GLN B O 1
ATOM 4170 N N . THR B 1 141 ? -45.527 57.524 -14.911 1.00 25.16 141 THR B N 1
ATOM 4171 C CA . THR B 1 141 ? -45.275 58.900 -15.367 1.00 24.93 141 THR B CA 1
ATOM 4172 C C . THR B 1 141 ? -45.456 58.991 -16.884 1.00 24.69 141 THR B C 1
ATOM 4173 O O . THR B 1 141 ? -45.352 57.981 -17.599 1.00 24.31 141 THR B O 1
ATOM 4177 N N . ASP B 1 142 ? -45.727 60.201 -17.366 1.00 23.92 142 ASP B N 1
ATOM 4178 C CA . ASP B 1 142 ? -45.645 60.472 -18.800 1.00 24.47 142 ASP B CA 1
ATOM 4179 C C . ASP B 1 142 ? -44.274 61.059 -19.096 1.00 22.50 142 ASP B C 1
ATOM 4180 O O . ASP B 1 142 ? -43.906 62.056 -18.479 1.00 20.92 142 ASP B O 1
ATOM 4189 N N . PRO B 1 143 ? -43.517 60.436 -20.018 1.00 23.15 143 PRO B N 1
ATOM 4190 C CA . PRO B 1 143 ? -42.158 60.910 -20.337 1.00 23.44 143 PRO B CA 1
ATOM 4191 C C . PRO B 1 143 ? -42.064 62.425 -20.637 1.00 22.10 143 PRO B C 1
ATOM 4192 O O . PRO B 1 143 ? -41.107 63.091 -20.206 1.00 22.09 143 PRO B O 1
ATOM 4196 N N . ALA B 1 144 ? -43.057 62.974 -21.338 1.00 22.33 144 ALA B N 1
ATOM 4197 C CA . ALA B 1 144 ? -43.031 64.406 -21.694 1.00 21.54 144 ALA B CA 1
ATOM 4198 C C . ALA B 1 144 ? -43.131 65.303 -20.479 1.00 21.05 144 ALA B C 1
ATOM 4199 O O . ALA B 1 144 ? -42.460 66.319 -20.392 1.00 21.37 144 ALA B O 1
ATOM 4201 N N . ARG B 1 145 ? -43.976 64.915 -19.518 1.00 21.69 145 ARG B N 1
ATOM 4202 C CA . ARG B 1 145 ? -44.121 65.682 -18.277 1.00 21.01 145 ARG B CA 1
ATOM 4203 C C . ARG B 1 145 ? -42.873 65.522 -17.406 1.00 20.18 145 ARG B C 1
ATOM 4204 O O . ARG B 1 145 ? -42.378 66.493 -16.830 1.00 19.55 145 ARG B O 1
ATOM 4212 N N . GLN B 1 146 ? -42.358 64.296 -17.325 1.00 20.85 146 GLN B N 1
ATOM 4213 C CA . GLN B 1 146 ? -41.156 64.061 -16.520 1.00 21.47 146 GLN B CA 1
ATOM 4214 C C . GLN B 1 146 ? -39.946 64.818 -17.050 1.00 20.76 146 GLN B C 1
ATOM 4215 O O . GLN B 1 146 ? -39.170 65.372 -16.274 1.00 21.95 146 GLN B O 1
ATOM 4221 N N . LEU B 1 147 ? -39.805 64.882 -18.374 1.00 22.60 147 LEU B N 1
ATOM 4222 C CA . LEU B 1 147 ? -38.753 65.693 -18.992 1.00 22.52 147 LEU B CA 1
ATOM 4223 C C . LEU B 1 147 ? -38.817 67.162 -18.562 1.00 21.82 147 LEU B C 1
ATOM 4224 O O . LEU B 1 147 ? -37.809 67.745 -18.155 1.00 22.72 147 LEU B O 1
ATOM 4229 N N . ALA B 1 148 ? -40.004 67.755 -18.657 1.00 21.32 148 ALA B N 1
ATOM 4230 C CA . ALA B 1 148 ? -40.228 69.122 -18.223 1.00 21.00 148 ALA B CA 1
ATOM 4231 C C . ALA B 1 148 ? -39.903 69.340 -16.754 1.00 22.50 148 ALA B C 1
ATOM 4232 O O . ALA B 1 148 ? -39.211 70.293 -16.387 1.00 21.75 148 ALA B O 1
ATOM 4234 N N . ALA B 1 149 ? -40.442 68.453 -15.914 1.00 22.39 149 ALA B N 1
ATOM 4235 C CA . ALA B 1 149 ? -40.255 68.518 -14.460 1.00 21.75 149 ALA B CA 1
ATOM 4236 C C . ALA B 1 149 ? -38.793 68.462 -14.023 1.00 20.39 149 ALA B C 1
ATOM 4237 O O . ALA B 1 149 ? -38.375 69.257 -13.182 1.00 20.20 149 ALA B O 1
ATOM 4239 N N . VAL B 1 150 ? -38.039 67.507 -14.568 1.00 20.83 150 VAL B N 1
ATOM 4240 C CA . VAL B 1 150 ? -36.608 67.364 -14.262 1.00 21.20 150 VAL B CA 1
ATOM 4241 C C . VAL B 1 150 ? -35.842 68.594 -14.756 1.00 21.91 150 VAL B C 1
ATOM 4242 O O . VAL B 1 150 ? -35.028 69.158 -14.027 1.00 21.71 150 VAL B O 1
ATOM 4246 N N . LYS B 1 151 ? -36.137 69.033 -15.975 1.00 23.03 151 LYS B N 1
ATOM 4247 C CA . LYS B 1 151 ? -35.447 70.216 -16.517 1.00 24.64 151 LYS B CA 1
ATOM 4248 C C . LYS B 1 151 ? -35.716 71.468 -15.693 1.00 25.33 151 LYS B C 1
ATOM 4249 O O . LYS B 1 151 ? -34.803 72.263 -15.434 1.00 26.79 151 LYS B O 1
ATOM 4255 N N . GLU B 1 152 ? -36.964 71.628 -15.251 1.00 26.46 152 GLU B N 1
ATOM 4256 C CA . GLU B 1 152 ? -37.359 72.778 -14.436 1.00 27.11 152 GLU B CA 1
ATOM 4257 C C . GLU B 1 152 ? -36.589 72.846 -13.136 1.00 27.51 152 GLU B C 1
ATOM 4258 O O . GLU B 1 152 ? -36.028 73.887 -12.775 1.00 27.20 152 GLU B O 1
ATOM 4264 N N . LYS B 1 153 ? -36.537 71.716 -12.439 1.00 26.51 153 LYS B N 1
ATOM 4265 C CA . LYS B 1 153 ? -35.822 71.644 -11.188 1.00 26.34 153 LYS B CA 1
ATOM 4266 C C . LYS B 1 153 ? -34.312 71.720 -11.376 1.00 24.94 153 LYS B C 1
ATOM 4267 O O . LYS B 1 153 ? -33.650 72.388 -10.593 1.00 26.80 153 LYS B O 1
ATOM 4273 N N . ALA B 1 154 ? -33.787 71.043 -12.400 1.00 25.20 154 ALA B N 1
ATOM 4274 C CA . ALA B 1 154 ? -32.334 71.011 -12.651 1.00 24.99 154 ALA B CA 1
ATOM 4275 C C . ALA B 1 154 ? -31.763 72.400 -12.973 1.00 25.99 154 ALA B C 1
ATOM 4276 O O . ALA B 1 154 ? -30.706 72.761 -12.485 1.00 25.83 154 ALA B O 1
ATOM 4278 N N . GLY B 1 155 ? -32.477 73.182 -13.778 1.00 27.31 155 GLY B N 1
ATOM 4279 C CA . GLY B 1 155 ? -32.000 74.521 -14.151 1.00 28.76 155 GLY B CA 1
ATOM 4280 C C . GLY B 1 155 ? -30.685 74.429 -14.903 1.00 29.05 155 GLY B C 1
ATOM 4281 O O . GLY B 1 155 ? -30.538 73.603 -15.803 1.00 29.95 155 GLY B O 1
ATOM 4282 N N . ASP B 1 156 ? -29.714 75.248 -14.515 1.00 30.67 156 ASP B N 1
ATOM 4283 C CA . ASP B 1 156 ? -28.401 75.246 -15.168 1.00 31.86 156 ASP B CA 1
ATOM 4284 C C . ASP B 1 156 ? -27.522 74.084 -14.686 1.00 30.56 156 ASP B C 1
ATOM 4285 O O . ASP B 1 156 ? -26.947 74.170 -13.612 1.00 32.00 156 ASP B O 1
ATOM 4290 N N . LEU B 1 157 ? -27.409 73.023 -15.487 1.00 30.14 157 LEU B N 1
ATOM 4291 C CA . LEU B 1 157 ? -26.652 71.816 -15.098 1.00 29.49 157 LEU B CA 1
ATOM 4292 C C . LEU B 1 157 ? -25.124 72.012 -15.070 1.00 31.05 157 LEU B C 1
ATOM 4293 O O . LEU B 1 157 ? -24.417 71.395 -14.253 1.00 30.05 157 LEU B O 1
ATOM 4298 N N . ALA B 1 158 ? -24.617 72.874 -15.957 1.00 31.52 158 ALA B N 1
ATOM 4299 C CA . ALA B 1 158 ? -23.203 73.263 -15.927 1.00 31.09 158 ALA B CA 1
ATOM 4300 C C . ALA B 1 158 ? -22.843 73.907 -14.598 1.00 30.77 158 ALA B C 1
ATOM 4301 O O . ALA B 1 158 ? -21.766 73.648 -14.050 1.00 30.31 158 ALA B O 1
ATOM 4303 N N . GLN B 1 159 ? -23.734 74.758 -14.091 1.00 30.96 159 GLN B N 1
ATOM 4304 C CA . GLN B 1 159 ? -23.524 75.428 -12.816 1.00 32.56 159 GLN B CA 1
ATOM 4305 C C . GLN B 1 159 ? -23.579 74.436 -11.636 1.00 32.37 159 GLN B C 1
ATOM 4306 O O . GLN B 1 159 ? -22.794 74.545 -10.689 1.00 31.76 159 GLN B O 1
ATOM 4312 N N . ARG B 1 160 ? -24.512 73.481 -11.697 1.00 31.44 160 ARG B N 1
ATOM 4313 C CA . ARG B 1 160 ? -24.591 72.426 -10.673 1.00 30.32 160 ARG B CA 1
ATOM 4314 C C . ARG B 1 160 ? -23.303 71.578 -10.660 1.00 29.27 160 ARG B C 1
ATOM 4315 O O . ARG B 1 160 ? -22.772 71.261 -9.588 1.00 29.07 160 ARG B O 1
ATOM 4323 N N . ARG B 1 161 ? -22.815 71.223 -11.853 1.00 28.88 161 ARG B N 1
ATOM 4324 C CA . ARG B 1 161 ? -21.599 70.416 -12.011 1.00 29.33 161 ARG B CA 1
ATOM 4325 C C . ARG B 1 161 ? -20.377 71.133 -11.461 1.00 30.01 161 ARG B C 1
ATOM 4326 O O . ARG B 1 161 ? -19.531 70.519 -10.788 1.00 29.61 161 ARG B O 1
ATOM 4334 N N . GLN B 1 162 ? -20.288 72.435 -11.741 1.00 30.11 162 GLN B N 1
ATOM 4335 C CA . GLN B 1 162 ? -19.194 73.255 -11.227 1.00 31.00 162 GLN B CA 1
ATOM 4336 C C . GLN B 1 162 ? -19.246 73.368 -9.706 1.00 30.03 162 GLN B C 1
ATOM 4337 O O . GLN B 1 162 ? -18.207 73.298 -9.044 1.00 29.53 162 GLN B O 1
ATOM 4343 N N . ALA B 1 163 ? -20.453 73.523 -9.161 1.00 29.74 163 ALA B N 1
ATOM 4344 C CA . ALA B 1 163 ? -20.648 73.650 -7.715 1.00 29.64 163 ALA B CA 1
ATOM 4345 C C . ALA B 1 163 ? -20.250 72.375 -6.962 1.00 28.70 163 ALA B C 1
ATOM 4346 O O . ALA B 1 163 ? -19.839 72.439 -5.811 1.00 29.49 163 ALA B O 1
ATOM 4348 N N . LEU B 1 164 ? -20.349 71.231 -7.628 1.00 28.77 164 LEU B N 1
ATOM 4349 C CA . LEU B 1 164 ? -19.962 69.940 -7.024 1.00 27.30 164 LEU B CA 1
ATOM 4350 C C . LEU B 1 164 ? -18.528 69.510 -7.353 1.00 27.97 164 LEU B C 1
ATOM 4351 O O . LEU B 1 164 ? -18.120 68.386 -7.046 1.00 25.34 164 LEU B O 1
ATOM 4356 N N . ALA B 1 165 ? -17.759 70.408 -7.976 1.00 27.74 165 ALA B N 1
ATOM 4357 C CA . ALA B 1 165 ? -16.401 70.068 -8.423 1.00 28.20 165 ALA B CA 1
ATOM 4358 C C . ALA B 1 165 ? -15.506 69.438 -7.337 1.00 27.67 165 ALA B C 1
ATOM 4359 O O . ALA B 1 165 ? -14.829 68.448 -7.626 1.00 27.59 165 ALA B O 1
ATOM 4361 N N . PRO B 1 166 ? -15.491 70.004 -6.106 1.00 27.92 166 PRO B N 1
ATOM 4362 C CA . PRO B 1 166 ? -14.673 69.375 -5.063 1.00 27.87 166 PRO B CA 1
ATOM 4363 C C . PRO B 1 166 ? -15.073 67.918 -4.768 1.00 27.30 166 PRO B C 1
ATOM 4364 O O . PRO B 1 166 ? -14.202 67.068 -4.606 1.00 26.61 166 PRO B O 1
ATOM 4368 N N . THR B 1 167 ? -16.381 67.647 -4.716 1.00 25.77 167 THR B N 1
ATOM 4369 C CA . THR B 1 167 ? -16.884 66.300 -4.462 1.00 24.94 167 THR B CA 1
ATOM 4370 C C . THR B 1 167 ? -16.563 65.374 -5.642 1.00 24.73 167 THR B C 1
ATOM 4371 O O . THR B 1 167 ? -16.114 64.237 -5.463 1.00 23.23 167 THR B O 1
ATOM 4375 N N . ILE B 1 168 ? -16.762 65.880 -6.862 1.00 24.50 168 ILE B N 1
ATOM 4376 C CA . ILE B 1 168 ? -16.422 65.122 -8.053 1.00 24.33 168 ILE B CA 1
ATOM 4377 C C . ILE B 1 168 ? -14.945 64.707 -8.017 1.00 23.95 168 ILE B C 1
ATOM 4378 O O . ILE B 1 168 ? -14.611 63.575 -8.354 1.00 22.92 168 ILE B O 1
ATOM 4383 N N . GLN B 1 169 ? -14.087 65.627 -7.574 1.00 25.52 169 GLN B N 1
ATOM 4384 C CA . GLN B 1 169 ? -12.645 65.377 -7.463 1.00 26.63 169 GLN B CA 1
ATOM 4385 C C . GLN B 1 169 ? -12.310 64.260 -6.456 1.00 26.22 169 GLN B C 1
ATOM 4386 O O . GLN B 1 169 ? -11.517 63.359 -6.758 1.00 25.55 169 GLN B O 1
ATOM 4392 N N . LEU B 1 170 ? -12.959 64.295 -5.293 1.00 25.85 170 LEU B N 1
ATOM 4393 C CA . LEU B 1 170 ? -12.835 63.210 -4.305 1.00 25.10 170 LEU B CA 1
ATOM 4394 C C . LEU B 1 170 ? -13.249 61.863 -4.869 1.00 24.98 170 LEU B C 1
ATOM 4395 O O . LEU B 1 170 ? -12.578 60.863 -4.614 1.00 25.58 170 LEU B O 1
ATOM 4400 N N . LEU B 1 171 ? -14.348 61.822 -5.629 1.00 24.60 171 LEU B N 1
ATOM 4401 C CA . LEU B 1 171 ? -14.775 60.577 -6.264 1.00 24.23 171 LEU B CA 1
ATOM 4402 C C . LEU B 1 171 ? -13.746 60.094 -7.294 1.00 26.31 171 LEU B C 1
ATOM 4403 O O . LEU B 1 171 ? -13.412 58.913 -7.330 1.00 25.06 171 LEU B O 1
ATOM 4408 N N . LYS B 1 172 ? -13.247 61.016 -8.118 1.00 27.13 172 LYS B N 1
ATOM 4409 C CA . LYS B 1 172 ? -12.236 60.687 -9.127 1.00 28.67 172 LYS B CA 1
ATOM 4410 C C . LYS B 1 172 ? -11.004 60.062 -8.485 1.00 28.40 172 LYS B C 1
ATOM 4411 O O . LYS B 1 172 ? -10.514 59.028 -8.951 1.00 29.37 172 LYS B O 1
ATOM 4417 N N . GLN B 1 173 ? -10.523 60.684 -7.411 1.00 29.86 173 GLN B N 1
ATOM 4418 C CA . GLN B 1 173 ? -9.369 60.174 -6.647 1.00 31.02 173 GLN B CA 1
ATOM 4419 C C . GLN B 1 173 ? -9.555 58.733 -6.169 1.00 30.88 173 GLN B C 1
ATOM 4420 O O . GLN B 1 173 ? -8.595 57.952 -6.132 1.00 31.77 173 GLN B O 1
ATOM 4426 N N . ALA B 1 174 ? -10.787 58.388 -5.795 1.00 29.68 174 ALA B N 1
ATOM 4427 C CA . ALA B 1 174 ? -11.077 57.068 -5.239 1.00 29.19 174 ALA B CA 1
ATOM 4428 C C . ALA B 1 174 ? -11.180 55.995 -6.316 1.00 29.37 174 ALA B C 1
ATOM 4429 O O . ALA B 1 174 ? -10.758 54.855 -6.093 1.00 30.04 174 ALA B O 1
ATOM 4431 N N . VAL B 1 175 ? -11.727 56.352 -7.478 1.00 28.91 175 VAL B N 1
ATOM 4432 C CA . VAL B 1 175 ? -12.154 55.346 -8.468 1.00 29.78 175 VAL B CA 1
ATOM 4433 C C . VAL B 1 175 ? -11.393 55.300 -9.808 1.00 31.76 175 VAL B C 1
ATOM 4434 O O . VAL B 1 175 ? -11.472 54.302 -10.539 1.00 31.96 175 VAL B O 1
ATOM 4438 N N . CYS B 1 176 ? -10.666 56.365 -10.133 1.00 33.81 176 CYS B N 1
ATOM 4439 C CA . CYS B 1 176 ? -9.968 56.418 -11.421 1.00 36.58 176 CYS B CA 1
ATOM 4440 C C . CYS B 1 176 ? -8.540 55.922 -11.313 1.00 38.52 176 CYS B C 1
ATOM 4441 O O . CYS B 1 176 ? -7.843 56.238 -10.350 1.00 39.04 176 CYS B O 1
ATOM 4444 N N . GLN B 1 177 ? -8.122 55.120 -12.292 1.00 41.19 177 GLN B N 1
ATOM 4445 C CA . GLN B 1 177 ? -6.744 54.645 -12.365 1.00 43.63 177 GLN B CA 1
ATOM 4446 C C . GLN B 1 177 ? -5.817 55.753 -12.824 1.00 45.41 177 GLN B C 1
ATOM 4447 O O . GLN B 1 177 ? -6.147 56.505 -13.750 1.00 45.33 177 GLN B O 1
ATOM 4453 N N . ALA B 1 178 ? -4.657 55.839 -12.173 1.00 47.82 178 ALA B N 1
ATOM 4454 C CA . ALA B 1 178 ? -3.596 56.764 -12.562 1.00 49.72 178 ALA B CA 1
ATOM 4455 C C . ALA B 1 178 ? -3.245 56.582 -14.033 1.00 50.89 178 ALA B C 1
ATOM 4456 O O . ALA B 1 178 ? -2.952 55.466 -14.473 1.00 51.23 178 ALA B O 1
ATOM 4458 N N . ASP B 1 179 ? -3.315 57.683 -14.782 1.00 52.22 179 ASP B N 1
ATOM 4459 C CA . ASP B 1 179 ? -2.938 57.733 -16.205 1.00 53.00 179 ASP B CA 1
ATOM 4460 C C . ASP B 1 179 ? -3.734 56.755 -17.075 1.00 52.82 179 ASP B C 1
ATOM 4461 O O . ASP B 1 179 ? -3.187 56.088 -17.968 1.00 53.14 179 ASP B O 1
ATOM 4466 N N . LYS B 1 180 ? -5.030 56.666 -16.788 1.00 51.85 180 LYS B N 1
ATOM 4467 C CA . LYS B 1 180 ? -5.963 55.897 -17.600 1.00 50.94 180 LYS B CA 1
ATOM 4468 C C . LYS B 1 180 ? -7.228 56.703 -17.859 1.00 49.55 180 LYS B C 1
ATOM 4469 O O . LYS B 1 180 ? -7.588 57.565 -17.052 1.00 49.32 180 LYS B O 1
ATOM 4475 N N . PRO B 1 181 ? -7.893 56.448 -19.002 1.00 48.47 181 PRO B N 1
ATOM 4476 C CA . PRO B 1 181 ? -9.199 57.061 -19.267 1.00 47.15 181 PRO B CA 1
ATOM 4477 C C . PRO B 1 181 ? -10.253 56.716 -18.202 1.00 45.22 181 PRO B C 1
ATOM 4478 O O . PRO B 1 181 ? -10.413 55.548 -17.821 1.00 45.25 181 PRO B O 1
ATOM 4482 N N . CYS B 1 182 ? -10.947 57.745 -17.726 1.00 42.71 182 CYS B N 1
ATOM 4483 C CA . CYS B 1 182 ? -12.063 57.582 -16.801 1.00 40.47 182 CYS B CA 1
ATOM 4484 C C . CYS B 1 182 ? -13.215 58.349 -17.440 1.00 39.39 182 CYS B C 1
ATOM 4485 O O . CYS B 1 182 ? -13.463 59.501 -17.078 1.00 39.77 182 CYS B O 1
ATOM 4488 N N . PRO B 1 183 ? -13.903 57.715 -18.415 1.00 38.77 183 PRO B N 1
ATOM 4489 C CA . PRO B 1 183 ? -14.881 58.347 -19.318 1.00 38.74 183 PRO B CA 1
ATOM 4490 C C . PRO B 1 183 ? -15.921 59.250 -18.633 1.00 38.01 183 PRO B C 1
ATOM 4491 O O . PRO B 1 183 ? -16.122 60.393 -19.064 1.00 37.90 183 PRO B O 1
ATOM 4495 N N . ILE B 1 184 ? -16.556 58.755 -17.571 1.00 36.55 184 ILE B N 1
ATOM 4496 C CA . ILE B 1 184 ? -17.636 59.503 -16.897 1.00 35.37 184 ILE B CA 1
ATOM 4497 C C . ILE B 1 184 ? -17.301 60.952 -16.476 1.00 35.44 184 ILE B C 1
ATOM 4498 O O . ILE B 1 184 ? -18.185 61.814 -16.461 1.00 34.74 184 ILE B O 1
ATOM 4503 N N . PHE B 1 185 ? -16.047 61.227 -16.123 1.00 35.54 185 PHE B N 1
ATOM 4504 C CA . PHE B 1 185 ? -15.706 62.558 -15.611 1.00 36.18 185 PHE B CA 1
ATOM 4505 C C . PHE B 1 185 ? -15.551 63.574 -16.745 1.00 37.57 185 PHE B C 1
ATOM 4506 O O . PHE B 1 185 ? -15.503 64.773 -16.501 1.00 37.10 185 PHE B O 1
ATOM 4514 N N . ASP B 1 186 ? -15.513 63.069 -17.978 1.00 40.13 186 ASP B N 1
ATOM 4515 C CA . ASP B 1 186 ? -15.482 63.908 -19.180 1.00 42.81 186 ASP B CA 1
ATOM 4516 C C . ASP B 1 186 ? -16.875 64.253 -19.741 1.00 43.82 186 ASP B C 1
ATOM 4517 O O . ASP B 1 186 ? -17.001 65.189 -20.543 1.00 45.11 186 ASP B O 1
ATOM 4522 N N . THR B 1 187 ? -17.912 63.513 -19.341 1.00 43.80 187 THR B N 1
ATOM 4523 C CA . THR B 1 187 ? -19.246 63.732 -19.910 1.00 43.20 187 THR B CA 1
ATOM 4524 C C . THR B 1 187 ? -19.950 64.937 -19.263 1.00 42.35 187 THR B C 1
ATOM 4525 O O . THR B 1 187 ? -20.004 65.049 -18.033 1.00 41.80 187 THR B O 1
ATOM 4529 N N . PRO B 1 188 ? -20.451 65.871 -20.096 1.00 41.04 188 PRO B N 1
ATOM 4530 C CA . PRO B 1 188 ? -21.264 66.974 -19.584 1.00 39.29 188 PRO B CA 1
ATOM 4531 C C . PRO B 1 188 ? -22.589 66.459 -19.035 1.00 36.51 188 PRO B C 1
ATOM 4532 O O . PRO B 1 188 ? -23.068 65.394 -19.450 1.00 36.23 188 PRO B O 1
ATOM 4536 N N . TRP B 1 189 ? -23.164 67.210 -18.108 1.00 33.98 189 TRP B N 1
ATOM 4537 C CA . TRP B 1 189 ? -24.415 66.802 -17.459 1.00 32.65 189 TRP B CA 1
ATOM 4538 C C . TRP B 1 189 ? -25.607 67.319 -18.245 1.00 33.10 189 TRP B C 1
ATOM 4539 O O . TRP B 1 189 ? -25.810 68.536 -18.349 1.00 33.38 189 TRP B O 1
ATOM 4550 N N . ARG B 1 190 ? -26.390 66.395 -18.787 1.00 33.13 190 ARG B N 1
ATOM 4551 C CA . ARG B 1 190 ? -27.595 66.754 -19.537 1.00 33.53 190 ARG B CA 1
ATOM 4552 C C . ARG B 1 190 ? -28.751 65.821 -19.218 1.00 31.87 190 ARG B C 1
ATOM 4553 O O . ARG B 1 190 ? -28.549 64.667 -18.840 1.00 30.44 190 ARG B O 1
ATOM 4561 N N . VAL B 1 191 ? -29.966 66.326 -19.393 1.00 30.78 191 VAL B N 1
ATOM 4562 C CA . VAL B 1 191 ? -31.157 65.516 -19.189 1.00 29.92 191 VAL B CA 1
ATOM 4563 C C . VAL B 1 191 ? -31.360 64.575 -20.374 1.00 31.51 191 VAL B C 1
ATOM 4564 O O . VAL B 1 191 ? -31.427 65.011 -21.528 1.00 32.27 191 VAL B O 1
ATOM 4568 N N . GLU B 1 192 ? -31.432 63.279 -20.082 1.00 31.75 192 GLU B N 1
ATOM 4569 C CA . GLU B 1 192 ? -31.612 62.253 -21.100 1.00 33.07 192 GLU B CA 1
ATOM 4570 C C . GLU B 1 192 ? -32.839 61.389 -20.807 1.00 32.91 192 GLU B C 1
ATOM 4571 O O . GLU B 1 192 ? -33.239 61.268 -19.655 1.00 31.87 192 GLU B O 1
ATOM 4577 N N . GLN B 1 193 ? -33.426 60.801 -21.846 1.00 33.42 193 GLN B N 1
ATOM 4578 C CA . GLN B 1 193 ? -34.525 59.852 -21.675 1.00 34.95 193 GLN B CA 1
ATOM 4579 C C . GLN B 1 193 ? -34.229 58.536 -22.380 1.00 36.22 193 GLN B C 1
ATOM 4580 O O . GLN B 1 193 ? -33.768 58.528 -23.516 1.00 37.44 193 GLN B O 1
ATOM 4586 N N . SER B 1 194 ? -34.503 57.425 -21.699 1.00 38.25 194 SER B N 1
ATOM 4587 C CA . SER B 1 194 ? -34.332 56.094 -22.276 1.00 39.46 194 SER B CA 1
ATOM 4588 C C . SER B 1 194 ? -35.502 55.796 -23.197 1.00 40.68 194 SER B C 1
ATOM 4589 O O . SER B 1 194 ? -36.486 56.542 -23.220 1.00 41.02 194 SER B O 1
ATOM 4592 N N . LYS B 1 195 ? -35.417 54.693 -23.935 1.00 42.42 195 LYS B N 1
ATOM 4593 C CA . LYS B 1 195 ? -36.489 54.344 -24.858 1.00 44.05 195 LYS B CA 1
ATOM 4594 C C . LYS B 1 195 ? -37.794 54.019 -24.122 1.00 44.00 195 LYS B C 1
ATOM 4595 O O . LYS B 1 195 ? -38.875 54.191 -24.681 1.00 44.24 195 LYS B O 1
ATOM 4601 N N . SER B 1 196 ? -37.688 53.573 -22.868 1.00 44.00 196 SER B N 1
ATOM 4602 C CA . SER B 1 196 ? -38.863 53.377 -22.010 1.00 44.83 196 SER B CA 1
ATOM 4603 C C . SER B 1 196 ? -39.361 54.689 -21.372 1.00 44.20 196 SER B C 1
ATOM 4604 O O . SER B 1 196 ? -40.428 54.720 -20.754 1.00 44.28 196 SER B O 1
ATOM 4607 N N . GLY B 1 197 ? -38.595 55.767 -21.533 1.00 43.59 197 GLY B N 1
ATOM 4608 C CA . GLY B 1 197 ? -38.999 57.087 -21.037 1.00 42.14 197 GLY B CA 1
ATOM 4609 C C . GLY B 1 197 ? -38.515 57.458 -19.645 1.00 41.24 197 GLY B C 1
ATOM 4610 O O . GLY B 1 197 ? -38.972 58.460 -19.080 1.00 41.81 197 GLY B O 1
ATOM 4611 N N . LYS B 1 198 ? -37.601 56.663 -19.083 1.00 39.82 198 LYS B N 1
ATOM 4612 C CA . LYS B 1 198 ? -36.929 57.030 -17.825 1.00 37.94 198 LYS B CA 1
ATOM 4613 C C . LYS B 1 198 ? -36.001 58.239 -18.025 1.00 34.98 198 LYS B C 1
ATOM 4614 O O . LYS B 1 198 ? -35.210 58.269 -18.961 1.00 33.12 198 LYS B O 1
ATOM 4620 N N . THR B 1 199 ? -36.110 59.224 -17.137 1.00 32.27 199 THR B N 1
ATOM 4621 C CA . THR B 1 199 ? -35.372 60.475 -17.269 1.00 30.35 199 THR B CA 1
ATOM 4622 C C . THR B 1 199 ? -34.226 60.529 -16.274 1.00 30.56 199 THR B C 1
ATOM 4623 O O . THR B 1 199 ? -34.448 60.533 -15.058 1.00 31.71 199 THR B O 1
ATOM 4627 N N . THR B 1 200 ? -33.002 60.577 -16.789 1.00 28.84 200 THR B N 1
ATOM 4628 C CA . THR B 1 200 ? -31.807 60.611 -15.943 1.00 28.59 200 THR B CA 1
ATOM 4629 C C . THR B 1 200 ? -30.903 61.772 -16.369 1.00 28.51 200 THR B C 1
ATOM 4630 O O . THR B 1 200 ? -31.083 62.334 -17.457 1.00 29.17 200 THR B O 1
ATOM 4634 N N . ILE B 1 201 ? -29.945 62.125 -15.512 1.00 27.11 201 ILE B N 1
ATOM 4635 C CA . ILE B 1 201 ? -28.948 63.156 -15.808 1.00 26.40 201 ILE B CA 1
ATOM 4636 C C . ILE B 1 201 ? -27.643 62.459 -16.189 1.00 26.81 201 ILE B C 1
ATOM 4637 O O . ILE B 1 201 ? -27.106 61.656 -15.419 1.00 24.84 201 ILE B O 1
ATOM 4642 N N . SER B 1 202 ? -27.125 62.746 -17.382 1.00 26.97 202 SER B N 1
ATOM 4643 C CA . SER B 1 202 ? -25.875 62.109 -17.795 1.00 26.53 202 SER B CA 1
ATOM 4644 C C . SER B 1 202 ? -24.754 62.547 -16.861 1.00 26.06 202 SER B C 1
ATOM 4645 O O . SER B 1 202 ? -24.755 63.674 -16.342 1.00 24.72 202 SER B O 1
ATOM 4648 N N . GLY B 1 203 ? -23.797 61.647 -16.632 1.00 26.13 203 GLY B N 1
ATOM 4649 C CA . GLY B 1 203 ? -22.685 61.935 -15.733 1.00 25.87 203 GLY B CA 1
ATOM 4650 C C . GLY B 1 203 ? -23.068 61.733 -14.260 1.00 26.09 203 GLY B C 1
ATOM 4651 O O . GLY B 1 203 ? -22.603 60.780 -13.612 1.00 25.36 203 GLY B O 1
ATOM 4652 N N . LEU B 1 204 ? -23.907 62.639 -13.754 1.00 24.21 204 LEU B N 1
ATOM 4653 C CA . LEU B 1 204 ? -24.371 62.628 -12.369 1.00 24.80 204 LEU B CA 1
ATOM 4654 C C . LEU B 1 204 ? -25.026 61.306 -11.968 1.00 24.17 204 LEU B C 1
ATOM 4655 O O . LEU B 1 204 ? -24.720 60.765 -10.900 1.00 25.21 204 LEU B O 1
ATOM 4660 N N . SER B 1 205 ? -25.905 60.780 -12.812 1.00 23.22 205 SER B N 1
ATOM 4661 C CA . SER B 1 205 ? -26.631 59.570 -12.431 1.00 23.10 205 SER B CA 1
ATOM 4662 C C . SER B 1 205 ? -25.676 58.406 -12.200 1.00 23.63 205 SER B C 1
ATOM 4663 O O . SER B 1 205 ? -25.825 57.687 -11.212 1.00 21.73 205 SER B O 1
ATOM 4666 N N . VAL B 1 206 ? -24.689 58.232 -13.085 1.00 22.47 206 VAL B N 1
ATOM 4667 C CA . VAL B 1 206 ? -23.718 57.149 -12.926 1.00 23.01 206 VAL B CA 1
ATOM 4668 C C . VAL B 1 206 ? -22.779 57.432 -11.747 1.00 21.94 206 VAL B C 1
ATOM 4669 O O . VAL B 1 206 ? -22.443 56.523 -11.001 1.00 20.90 206 VAL B O 1
ATOM 4673 N N . MET B 1 207 ? -22.392 58.693 -11.553 1.00 21.72 207 MET B N 1
ATOM 4674 C CA . MET B 1 207 ? -21.631 59.051 -10.356 1.00 21.99 207 MET B CA 1
ATOM 4675 C C . MET B 1 207 ? -22.376 58.666 -9.083 1.00 21.62 207 MET B C 1
ATOM 4676 O O . MET B 1 207 ? -21.771 58.163 -8.131 1.00 20.91 207 MET B O 1
ATOM 4681 N N . ALA B 1 208 ? -23.682 58.907 -9.082 1.00 21.93 208 ALA B N 1
ATOM 4682 C CA . ALA B 1 208 ? -24.533 58.520 -7.946 1.00 21.73 208 ALA B CA 1
ATOM 4683 C C . ALA B 1 208 ? -24.536 56.998 -7.741 1.00 21.83 208 ALA B C 1
ATOM 4684 O O . ALA B 1 208 ? -24.482 56.546 -6.586 1.00 21.43 208 ALA B O 1
ATOM 4686 N N . ASN B 1 209 ? -24.591 56.227 -8.831 1.00 20.97 209 ASN B N 1
ATOM 4687 C CA . ASN B 1 209 ? -24.442 54.766 -8.783 1.00 22.06 209 ASN B CA 1
ATOM 4688 C C . ASN B 1 209 ? -23.110 54.379 -8.127 1.00 21.78 209 ASN B C 1
ATOM 4689 O O . ASN B 1 209 ? -23.035 53.410 -7.366 1.00 21.63 209 ASN B O 1
ATOM 4694 N N . MET B 1 210 ? -22.043 55.107 -8.473 1.00 20.71 210 MET B N 1
ATOM 4695 C CA . MET B 1 210 ? -20.719 54.822 -7.912 1.00 20.46 210 MET B CA 1
ATOM 4696 C C . MET B 1 210 ? -20.674 55.085 -6.405 1.00 19.26 210 MET B C 1
ATOM 4697 O O . MET B 1 210 ? -20.181 54.257 -5.650 1.00 18.69 210 MET B O 1
ATOM 4702 N N . VAL B 1 211 ? -21.179 56.244 -5.983 1.00 17.81 211 VAL B N 1
ATOM 4703 C CA . VAL B 1 211 ? -21.222 56.629 -4.569 1.00 19.15 211 VAL B CA 1
ATOM 4704 C C . VAL B 1 211 ? -22.068 55.656 -3.730 1.00 18.57 211 VAL B C 1
ATOM 4705 O O . VAL B 1 211 ? -21.642 55.252 -2.658 1.00 17.95 211 VAL B O 1
ATOM 4709 N N . GLU B 1 212 ? -23.239 55.272 -4.225 1.00 18.46 212 GLU B N 1
ATOM 4710 C CA . GLU B 1 212 ? -24.040 54.229 -3.537 1.00 17.59 212 GLU B CA 1
ATOM 4711 C C . GLU B 1 212 ? -23.255 52.922 -3.375 1.00 18.94 212 GLU B C 1
ATOM 4712 O O . GLU B 1 212 ? -23.250 52.330 -2.289 1.00 17.54 212 GLU B O 1
ATOM 4718 N N . THR B 1 213 ? -22.595 52.483 -4.444 1.00 19.06 213 THR B N 1
ATOM 4719 C CA . THR B 1 213 ? -21.787 51.251 -4.391 1.00 18.58 213 THR B CA 1
ATOM 4720 C C . THR B 1 213 ? -20.667 51.338 -3.333 1.00 18.88 213 THR B C 1
ATOM 4721 O O . THR B 1 213 ? -20.429 50.373 -2.582 1.00 18.35 213 THR B O 1
ATOM 4725 N N . LEU B 1 214 ? -19.987 52.480 -3.280 1.00 17.59 214 LEU B N 1
ATOM 4726 C CA . LEU B 1 214 ? -18.943 52.685 -2.274 1.00 17.70 214 LEU B CA 1
ATOM 4727 C C . LEU B 1 214 ? -19.539 52.709 -0.869 1.00 17.52 214 LEU B C 1
ATOM 4728 O O . LEU B 1 214 ? -18.995 52.085 0.042 1.00 16.52 214 LEU B O 1
ATOM 4733 N N . ARG B 1 215 ? -20.659 53.423 -0.702 1.00 16.46 215 ARG B N 1
ATOM 4734 C CA . ARG B 1 215 ? -21.339 53.477 0.594 1.00 17.33 215 ARG B CA 1
ATOM 4735 C C . ARG B 1 215 ? -21.770 52.089 1.052 1.00 17.08 215 ARG B C 1
ATOM 4736 O O . ARG B 1 215 ? -21.612 51.731 2.230 1.00 17.03 215 ARG B O 1
ATOM 4744 N N . LEU B 1 216 ? -22.347 51.324 0.128 1.00 17.45 216 LEU B N 1
ATOM 4745 C CA . LEU B 1 216 ? -22.759 49.935 0.420 1.00 16.60 216 LEU B CA 1
ATOM 4746 C C . LEU B 1 216 ? -21.556 49.035 0.735 1.00 16.10 216 LEU B C 1
ATOM 4747 O O . LEU B 1 216 ? -21.594 48.289 1.723 1.00 16.52 216 LEU B O 1
ATOM 4752 N N . GLY B 1 217 ? -20.478 49.128 -0.053 1.00 16.88 217 GLY B N 1
ATOM 4753 C CA . GLY B 1 217 ? -19.231 48.382 0.262 1.00 16.72 217 GLY B CA 1
ATOM 4754 C C . GLY B 1 217 ? -18.590 48.705 1.618 1.00 17.25 217 GLY B C 1
ATOM 4755 O O . GLY B 1 217 ? -18.059 47.786 2.283 1.00 16.79 217 GLY B O 1
ATOM 4756 N N . TRP B 1 218 ? -18.615 49.990 2.012 1.00 16.29 218 TRP B N 1
ATOM 4757 C CA . TRP B 1 218 ? -18.195 50.422 3.358 1.00 16.40 218 TRP B CA 1
ATOM 4758 C C . TRP B 1 218 ? -19.067 49.732 4.404 1.00 16.01 218 TRP B C 1
ATOM 4759 O O . TRP B 1 218 ? -18.580 49.112 5.360 1.00 15.23 218 TRP B O 1
ATOM 4770 N N . SER B 1 219 ? -20.374 49.859 4.210 1.00 15.61 219 SER B N 1
ATOM 4771 C CA . SER B 1 219 ? -21.361 49.354 5.169 1.00 15.70 219 SER B CA 1
ATOM 4772 C C . SER B 1 219 ? -21.295 47.838 5.312 1.00 15.54 219 SER B C 1
ATOM 4773 O O . SER B 1 219 ? -21.589 47.298 6.399 1.00 16.92 219 SER B O 1
ATOM 4776 N N . GLU B 1 220 ? -20.927 47.178 4.218 1.00 15.55 220 GLU B N 1
ATOM 4777 C CA . GLU B 1 220 ? -20.742 45.720 4.117 1.00 15.76 220 GLU B CA 1
ATOM 4778 C C . GLU B 1 220 ? -19.556 45.181 4.934 1.00 14.70 220 GLU B C 1
ATOM 4779 O O . GLU B 1 220 ? -19.451 43.975 5.176 1.00 15.61 220 GLU B O 1
ATOM 4785 N N . ASN B 1 221 ? -18.635 46.061 5.309 1.00 15.11 221 ASN B N 1
ATOM 4786 C CA . ASN B 1 221 ? -17.329 45.591 5.824 1.00 15.76 221 ASN B CA 1
ATOM 4787 C C . ASN B 1 221 ? -16.485 44.824 4.774 1.00 15.59 221 ASN B C 1
ATOM 4788 O O . ASN B 1 221 ? -15.779 43.842 5.099 1.00 16.15 221 ASN B O 1
ATOM 4793 N N . LEU B 1 222 ? -16.562 45.249 3.502 1.00 16.40 222 LEU B N 1
ATOM 4794 C CA . LEU B 1 222 ? -15.585 44.777 2.501 1.00 16.18 222 LEU B CA 1
ATOM 4795 C C . LEU B 1 222 ? -14.180 45.184 2.942 1.00 17.81 222 LEU B C 1
ATOM 4796 O O . LEU B 1 222 ? -13.998 46.261 3.520 1.00 16.86 222 LEU B O 1
ATOM 4801 N N . PRO B 1 223 ? -13.189 44.322 2.673 1.00 19.06 223 PRO B N 1
ATOM 4802 C CA . PRO B 1 223 ? -11.784 44.733 2.835 1.00 19.81 223 PRO B CA 1
ATOM 4803 C C . PRO B 1 223 ? -11.540 46.030 2.083 1.00 20.52 223 PRO B C 1
ATOM 4804 O O . PRO B 1 223 ? -12.120 46.211 1.011 1.00 20.35 223 PRO B O 1
ATOM 4808 N N . LEU B 1 224 ? -10.697 46.909 2.630 1.00 20.50 224 LEU B N 1
ATOM 4809 C CA . LEU B 1 224 ? -10.426 48.213 1.999 1.00 22.14 224 LEU B CA 1
ATOM 4810 C C . LEU B 1 224 ? -9.843 48.073 0.596 1.00 23.14 224 LEU B C 1
ATOM 4811 O O . LEU B 1 224 ? -10.126 48.890 -0.289 1.00 21.85 224 LEU B O 1
ATOM 4816 N N . SER B 1 225 ? -9.072 47.005 0.386 1.00 24.34 225 SER B N 1
ATOM 4817 C CA . SER B 1 225 ? -8.499 46.713 -0.933 1.00 25.44 225 SER B CA 1
ATOM 4818 C C . SER B 1 225 ? -9.555 46.416 -1.992 1.00 26.71 225 SER B C 1
ATOM 4819 O O . SER B 1 225 ? -9.274 46.492 -3.192 1.00 26.75 225 SER B O 1
ATOM 4822 N N . GLN B 1 226 ? -10.770 46.097 -1.542 1.00 26.08 226 GLN B N 1
ATOM 4823 C CA . GLN B 1 226 ? -11.845 45.665 -2.412 1.00 26.01 226 GLN B CA 1
ATOM 4824 C C . GLN B 1 226 ? -12.973 46.689 -2.478 1.00 25.98 226 GLN B C 1
ATOM 4825 O O . GLN B 1 226 ? -13.948 46.495 -3.203 1.00 24.22 226 GLN B O 1
ATOM 4831 N N . LEU B 1 227 ? -12.845 47.751 -1.695 1.00 25.31 227 LEU B N 1
ATOM 4832 C CA . LEU B 1 227 ? -13.854 48.796 -1.662 1.00 26.34 227 LEU B CA 1
ATOM 4833 C C . LEU B 1 227 ? -13.552 49.804 -2.776 1.00 26.60 227 LEU B C 1
ATOM 4834 O O . LEU B 1 227 ? -14.299 49.891 -3.754 1.00 26.52 227 LEU B O 1
ATOM 4839 N N . ALA B 1 228 ? -12.455 50.542 -2.633 1.00 25.95 228 ALA B N 1
ATOM 4840 C CA . ALA B 1 228 ? -12.024 51.482 -3.665 1.00 26.63 228 ALA B CA 1
ATOM 4841 C C . ALA B 1 228 ? -10.520 51.328 -3.832 1.00 27.04 228 ALA B C 1
ATOM 4842 O O . ALA B 1 228 ? -9.776 52.306 -3.726 1.00 28.59 228 ALA B O 1
ATOM 4844 N N . TRP B 1 229 ? -10.086 50.094 -4.083 1.00 27.15 229 TRP B N 1
ATOM 4845 C CA . TRP B 1 229 ? -8.670 49.811 -4.350 1.00 27.92 229 TRP B CA 1
ATOM 4846 C C . TRP B 1 229 ? -7.742 50.406 -3.286 1.00 28.76 229 TRP B C 1
ATOM 4847 O O . TRP B 1 229 ? -6.643 50.871 -3.593 1.00 28.98 229 TRP B O 1
ATOM 4858 N N . GLY B 1 230 ? -8.197 50.387 -2.033 1.00 28.33 230 GLY B N 1
ATOM 4859 C CA . GLY B 1 230 ? -7.423 50.911 -0.913 1.00 27.77 230 GLY B CA 1
ATOM 4860 C C . GLY B 1 230 ? -7.437 52.416 -0.720 1.00 27.46 230 GLY B C 1
ATOM 4861 O O . GLY B 1 230 ? -6.835 52.909 0.208 1.00 27.15 230 GLY B O 1
ATOM 4862 N N . LYS B 1 231 ? -8.168 53.148 -1.555 1.00 27.45 231 LYS B N 1
ATOM 4863 C CA . LYS B 1 231 ? -8.140 54.611 -1.503 1.00 27.67 231 LYS B CA 1
ATOM 4864 C C . LYS B 1 231 ? -9.043 55.226 -0.419 1.00 27.54 231 LYS B C 1
ATOM 4865 O O . LYS B 1 231 ? -8.893 56.410 -0.067 1.00 27.63 231 LYS B O 1
ATOM 4871 N N . ILE B 1 232 ? -10.000 54.441 0.082 1.00 26.10 232 ILE B N 1
ATOM 4872 C CA . ILE B 1 232 ? -10.913 54.912 1.130 1.00 24.62 232 ILE B CA 1
ATOM 4873 C C . ILE B 1 232 ? -10.718 54.076 2.385 1.00 24.17 232 ILE B C 1
ATOM 4874 O O . ILE B 1 232 ? -10.878 52.859 2.354 1.00 23.95 232 ILE B O 1
ATOM 4879 N N . ALA B 1 233 ? -10.383 54.742 3.478 1.00 23.96 233 ALA B N 1
ATOM 4880 C CA . ALA B 1 233 ? -10.035 54.040 4.707 1.00 24.96 233 ALA B CA 1
ATOM 4881 C C . ALA B 1 233 ? -10.798 54.495 5.954 1.00 25.61 233 ALA B C 1
ATOM 4882 O O . ALA B 1 233 ? -10.676 53.883 7.014 1.00 24.87 233 ALA B O 1
ATOM 4884 N N . GLN B 1 234 ? -11.558 55.580 5.852 1.00 25.41 234 GLN B N 1
ATOM 4885 C CA . GLN B 1 234 ? -12.392 56.024 6.964 1.00 26.24 234 GLN B CA 1
ATOM 4886 C C . GLN B 1 234 ? -13.782 56.455 6.513 1.00 24.33 234 GLN B C 1
ATOM 4887 O O . GLN B 1 234 ? -13.975 56.806 5.350 1.00 23.44 234 GLN B O 1
ATOM 4893 N N . ALA B 1 235 ? -14.732 56.416 7.449 1.00 23.49 235 ALA B N 1
ATOM 4894 C CA . ALA B 1 235 ? -16.139 56.721 7.169 1.00 22.27 235 ALA B CA 1
ATOM 4895 C C . ALA B 1 235 ? -16.332 58.136 6.618 1.00 23.18 235 ALA B C 1
ATOM 4896 O O . ALA B 1 235 ? -17.191 58.367 5.767 1.00 22.42 235 ALA B O 1
ATOM 4898 N N . SER B 1 236 ? -15.528 59.074 7.103 1.00 23.02 236 SER B N 1
ATOM 4899 C CA . SER B 1 236 ? -15.627 60.478 6.678 1.00 23.13 236 SER B CA 1
ATOM 4900 C C . SER B 1 236 ? -15.440 60.617 5.171 1.00 22.49 236 SER B C 1
ATOM 4901 O O . SER B 1 236 ? -16.003 61.514 4.548 1.00 23.45 236 SER B O 1
ATOM 4904 N N . GLN B 1 237 ? -14.647 59.731 4.578 1.00 21.64 237 GLN B N 1
ATOM 4905 C CA . GLN B 1 237 ? -14.419 59.761 3.139 1.00 22.29 237 GLN B CA 1
ATOM 4906 C C . GLN B 1 237 ? -15.642 59.322 2.345 1.00 22.17 237 GLN B C 1
ATOM 4907 O O . GLN B 1 237 ? -15.830 59.762 1.214 1.00 21.40 237 GLN B O 1
ATOM 4913 N N . ILE B 1 238 ? -16.456 58.432 2.917 1.00 20.97 238 ILE B N 1
ATOM 4914 C CA . ILE B 1 238 ? -17.742 58.091 2.292 1.00 20.15 238 ILE B CA 1
ATOM 4915 C C . ILE B 1 238 ? -18.685 59.280 2.418 1.00 20.06 238 ILE B C 1
ATOM 4916 O O . ILE B 1 238 ? -19.311 59.689 1.431 1.00 19.62 238 ILE B O 1
ATOM 4921 N N . THR B 1 239 ? -18.783 59.831 3.624 1.00 20.87 239 THR B N 1
ATOM 4922 C CA . THR B 1 239 ? -19.622 61.011 3.897 1.00 20.86 239 THR B CA 1
ATOM 4923 C C . THR B 1 239 ? -19.362 62.151 2.910 1.00 21.77 239 THR B C 1
ATOM 4924 O O . THR B 1 239 ? -20.310 62.777 2.400 1.00 21.85 239 THR B O 1
ATOM 4928 N N . ALA B 1 240 ? -18.084 62.399 2.625 1.00 21.72 240 ALA B N 1
ATOM 4929 C CA . ALA B 1 240 ? -17.679 63.463 1.701 1.00 22.23 240 ALA B CA 1
ATOM 4930 C C . ALA B 1 240 ? -18.180 63.264 0.266 1.00 22.07 240 ALA B C 1
ATOM 4931 O O . ALA B 1 240 ? -18.275 64.233 -0.477 1.00 24.24 240 ALA B O 1
ATOM 4933 N N . LEU B 1 241 ? -18.481 62.021 -0.123 1.00 20.94 241 LEU B N 1
ATOM 4934 C CA . LEU B 1 241 ? -18.959 61.710 -1.468 1.00 20.16 241 LEU B CA 1
ATOM 4935 C C . LEU B 1 241 ? -20.470 61.827 -1.626 1.00 20.95 241 LEU B C 1
ATOM 4936 O O . LEU B 1 241 ? -20.966 61.904 -2.755 1.00 20.41 241 LEU B O 1
ATOM 4941 N N . LEU B 1 242 ? -21.195 61.801 -0.504 1.00 21.17 242 LEU B N 1
ATOM 4942 C CA . LEU B 1 242 ? -22.650 61.629 -0.520 1.00 20.62 242 LEU B CA 1
ATOM 4943 C C . LEU B 1 242 ? -23.429 62.789 -1.143 1.00 22.08 242 LEU B C 1
ATOM 4944 O O . LEU B 1 242 ? -24.552 62.594 -1.636 1.00 22.54 242 LEU B O 1
ATOM 4949 N N . PRO B 1 243 ? -22.841 63.988 -1.147 1.00 22.40 243 PRO B N 1
ATOM 4950 C CA . PRO B 1 243 ? -23.472 65.135 -1.813 1.00 21.99 243 PRO B CA 1
ATOM 4951 C C . PRO B 1 243 ? -23.904 64.838 -3.267 1.00 21.65 243 PRO B C 1
ATOM 4952 O O . PRO B 1 243 ? -24.919 65.353 -3.743 1.00 21.63 243 PRO B O 1
ATOM 4954 N N . LEU B 1 244 ? -23.153 63.996 -3.974 1.00 20.50 244 LEU B N 1
ATOM 4955 C CA . LEU B 1 244 ? -23.529 63.602 -5.333 1.00 20.86 244 LEU B CA 1
ATOM 4956 C C . LEU B 1 244 ? -24.805 62.761 -5.357 1.00 20.79 244 LEU B C 1
ATOM 4957 O O . LEU B 1 244 ? -25.599 62.825 -6.292 1.00 20.96 244 LEU B O 1
ATOM 4962 N N . LEU B 1 245 ? -24.983 61.947 -4.324 1.00 20.68 245 LEU B N 1
ATOM 4963 C CA . LEU B 1 245 ? -26.141 61.080 -4.262 1.00 20.14 245 LEU B CA 1
ATOM 4964 C C . LEU B 1 245 ? -27.380 61.922 -3.946 1.00 20.07 245 LEU B C 1
ATOM 4965 O O . LEU B 1 245 ? -28.412 61.744 -4.568 1.00 21.53 245 LEU B O 1
ATOM 4970 N N . THR B 1 246 ? -27.248 62.855 -3.007 1.00 19.68 246 THR B N 1
ATOM 4971 C CA . THR B 1 246 ? -28.294 63.819 -2.687 1.00 19.72 246 THR B CA 1
ATOM 4972 C C . THR B 1 246 ? -28.678 64.611 -3.931 1.00 20.52 246 THR B C 1
ATOM 4973 O O . THR B 1 246 ? -29.860 64.794 -4.214 1.00 20.31 246 THR B O 1
ATOM 4977 N N . GLU B 1 247 ? -27.677 65.082 -4.669 1.00 20.87 247 GLU B N 1
ATOM 4978 C CA . GLU B 1 247 ? -27.961 65.861 -5.888 1.00 20.92 247 GLU B CA 1
ATOM 4979 C C . GLU B 1 247 ? -28.774 65.033 -6.899 1.00 19.90 247 GLU B C 1
ATOM 4980 O O . GLU B 1 247 ? -29.783 65.519 -7.457 1.00 19.15 247 GLU B O 1
ATOM 4986 N N . ASN B 1 248 ? -28.356 63.785 -7.137 1.00 19.96 248 ASN B N 1
ATOM 4987 C CA . ASN B 1 248 ? -29.089 62.932 -8.067 1.00 19.44 248 ASN B CA 1
ATOM 4988 C C . ASN B 1 248 ? -30.515 62.664 -7.603 1.00 20.32 248 ASN B C 1
ATOM 4989 O O . ASN B 1 248 ? -31.442 62.687 -8.402 1.00 19.59 248 ASN B O 1
ATOM 4994 N N . TYR B 1 249 ? -30.682 62.403 -6.310 1.00 19.78 249 TYR B N 1
ATOM 4995 C CA . TYR B 1 249 ? -32.030 62.273 -5.748 1.00 20.79 249 TYR B CA 1
ATOM 4996 C C . TYR B 1 249 ? -32.889 63.529 -5.962 1.00 20.34 249 TYR B C 1
ATOM 4997 O O . TYR B 1 249 ? -34.039 63.422 -6.386 1.00 19.07 249 TYR B O 1
ATOM 5006 N N . ASP B 1 250 ? -32.342 64.705 -5.657 1.00 19.61 250 ASP B N 1
ATOM 5007 C CA . ASP B 1 250 ? -33.076 65.956 -5.858 1.00 20.62 250 ASP B CA 1
ATOM 5008 C C . ASP B 1 250 ? -33.669 66.012 -7.261 1.00 20.43 250 ASP B C 1
ATOM 5009 O O . ASP B 1 250 ? -34.769 66.525 -7.445 1.00 20.91 250 ASP B O 1
ATOM 5014 N N . LEU B 1 251 ? -32.954 65.447 -8.237 1.00 20.18 251 LEU B N 1
ATOM 5015 C CA . LEU B 1 251 ? -33.293 65.609 -9.658 1.00 20.10 251 LEU B CA 1
ATOM 5016 C C . LEU B 1 251 ? -33.909 64.370 -10.271 1.00 21.14 251 LEU B C 1
ATOM 5017 O O . LEU B 1 251 ? -34.078 64.298 -11.482 1.00 20.96 251 LEU B O 1
ATOM 5022 N N . SER B 1 252 ? -34.253 63.385 -9.432 1.00 19.98 252 SER B N 1
ATOM 5023 C CA . SER B 1 252 ? -34.949 62.197 -9.909 1.00 19.77 252 SER B CA 1
ATOM 5024 C C . SER B 1 252 ? -36.154 61.862 -9.026 1.00 20.55 252 SER B C 1
ATOM 5025 O O . SER B 1 252 ? -37.253 62.380 -9.231 1.00 21.32 252 SER B O 1
ATOM 5028 N N . ASN B 1 253 ? -35.947 61.002 -8.028 1.00 20.09 253 ASN B N 1
ATOM 5029 C CA . ASN B 1 253 ? -37.045 60.584 -7.146 1.00 21.04 253 ASN B CA 1
ATOM 5030 C C . ASN B 1 253 ? -37.715 61.693 -6.353 1.00 19.74 253 ASN B C 1
ATOM 5031 O O . ASN B 1 253 ? -38.882 61.558 -5.975 1.00 20.48 253 ASN B O 1
ATOM 5036 N N . ASP B 1 254 ? -36.989 62.765 -6.068 1.00 18.21 254 ASP B N 1
ATOM 5037 C CA . ASP B 1 254 ? -37.516 63.839 -5.238 1.00 18.28 254 ASP B CA 1
ATOM 5038 C C . ASP B 1 254 ? -38.113 64.997 -6.060 1.00 17.80 254 ASP B C 1
ATOM 5039 O O . ASP B 1 254 ? -38.412 66.049 -5.517 1.00 17.87 254 ASP B O 1
ATOM 5044 N N . VAL B 1 255 ? -38.239 64.790 -7.368 1.00 18.77 255 VAL B N 1
ATOM 5045 C CA . VAL B 1 255 ? -38.960 65.720 -8.253 1.00 18.89 255 VAL B CA 1
ATOM 5046 C C . VAL B 1 255 ? -40.458 65.509 -7.982 1.00 18.77 255 VAL B C 1
ATOM 5047 O O . VAL B 1 255 ? -40.962 64.400 -8.129 1.00 19.42 255 VAL B O 1
ATOM 5051 N N . LEU B 1 256 ? -41.153 66.581 -7.604 1.00 19.87 256 LEU B N 1
ATOM 5052 C CA . LEU B 1 256 ? -42.553 66.493 -7.172 1.00 19.95 256 LEU B CA 1
ATOM 5053 C C . LEU B 1 256 ? -43.445 65.734 -8.147 1.00 20.53 256 LEU B C 1
ATOM 5054 O O . LEU B 1 256 ? -44.175 64.830 -7.751 1.00 19.88 256 LEU B O 1
ATOM 5059 N N . TYR B 1 257 ? -43.407 66.102 -9.424 1.00 20.75 257 TYR B N 1
ATOM 5060 C CA . TYR B 1 257 ? -44.206 65.384 -10.417 1.00 19.68 257 TYR B CA 1
ATOM 5061 C C . TYR B 1 257 ? -44.031 63.864 -10.318 1.00 19.73 257 TYR B C 1
ATOM 5062 O O . TYR B 1 257 ? -45.030 63.091 -10.275 1.00 19.04 257 TYR B O 1
ATOM 5071 N N . THR B 1 258 ? -42.766 63.435 -10.317 1.00 18.49 258 THR B N 1
ATOM 5072 C CA . THR B 1 258 ? -42.432 62.012 -10.338 1.00 18.90 258 THR B CA 1
ATOM 5073 C C . THR B 1 258 ? -42.939 61.363 -9.049 1.00 18.44 258 THR B C 1
ATOM 5074 O O . THR B 1 258 ? -43.529 60.278 -9.086 1.00 19.35 258 THR B O 1
ATOM 5078 N N . ALA B 1 259 ? -42.710 62.045 -7.929 1.00 18.75 259 ALA B N 1
ATOM 5079 C CA . ALA B 1 259 ? -43.127 61.512 -6.622 1.00 18.53 259 ALA B CA 1
ATOM 5080 C C . ALA B 1 259 ? -44.653 61.399 -6.548 1.00 19.98 259 ALA B C 1
ATOM 5081 O O . ALA B 1 259 ? -45.191 60.447 -5.981 1.00 20.70 259 ALA B O 1
ATOM 5083 N N . GLN B 1 260 ? -45.356 62.365 -7.128 1.00 19.63 260 GLN B N 1
ATOM 5084 C CA . GLN B 1 260 ? -46.820 62.323 -7.143 1.00 19.36 260 GLN B CA 1
ATOM 5085 C C . GLN B 1 260 ? -47.338 61.146 -7.965 1.00 19.44 260 GLN B C 1
ATOM 5086 O O . GLN B 1 260 ? -48.223 60.414 -7.529 1.00 19.44 260 GLN B O 1
ATOM 5092 N N . LYS B 1 261 ? -46.778 60.946 -9.158 1.00 19.73 261 LYS B N 1
ATOM 5093 C CA . LYS B 1 261 ? -47.218 59.841 -10.008 1.00 20.48 261 LYS B CA 1
ATOM 5094 C C . LYS B 1 261 ? -46.886 58.469 -9.431 1.00 20.46 261 LYS B C 1
ATOM 5095 O O . LYS B 1 261 ? -47.703 57.549 -9.470 1.00 19.94 261 LYS B O 1
ATOM 5101 N N . ARG B 1 262 ? -45.673 58.336 -8.903 1.00 20.67 262 ARG B N 1
ATOM 5102 C CA . ARG B 1 262 ? -45.165 57.019 -8.553 1.00 19.92 262 ARG B CA 1
ATOM 5103 C C . ARG B 1 262 ? -45.186 56.679 -7.052 1.00 19.14 262 ARG B C 1
ATOM 5104 O O . ARG B 1 262 ? -45.005 55.521 -6.700 1.00 18.97 262 ARG B O 1
ATOM 5112 N N . GLY B 1 263 ? -45.399 57.676 -6.200 1.00 17.93 263 GLY B N 1
ATOM 5113 C CA . GLY B 1 263 ? -45.441 57.485 -4.752 1.00 18.76 263 GLY B CA 1
ATOM 5114 C C . GLY B 1 263 ? -46.771 57.743 -4.057 1.00 18.76 263 GLY B C 1
ATOM 5115 O O . GLY B 1 263 ? -46.916 57.408 -2.879 1.00 18.41 263 GLY B O 1
ATOM 5116 N N . SER B 1 264 ? -47.748 58.348 -4.745 1.00 16.86 264 SER B N 1
ATOM 5117 C CA . SER B 1 264 ? -49.028 58.658 -4.085 1.00 16.50 264 SER B CA 1
ATOM 5118 C C . SER B 1 264 ? -49.768 57.428 -3.579 1.00 15.22 264 SER B C 1
ATOM 5119 O O . SER B 1 264 ? -50.380 57.475 -2.520 1.00 16.38 264 SER B O 1
ATOM 5122 N N . VAL B 1 265 ? -49.715 56.340 -4.341 1.00 15.94 265 VAL B N 1
ATOM 5123 C CA . VAL B 1 265 ? -50.416 55.104 -3.970 1.00 16.53 265 VAL B CA 1
ATOM 5124 C C . VAL B 1 265 ? -49.885 54.553 -2.631 1.00 16.96 265 VAL B C 1
ATOM 5125 O O . VAL B 1 265 ? -50.654 54.063 -1.797 1.00 18.03 265 VAL B O 1
ATOM 5129 N N . LEU B 1 266 ? -48.577 54.699 -2.422 1.00 15.45 266 LEU B N 1
ATOM 5130 C CA . LEU B 1 266 ? -47.926 54.158 -1.228 1.00 16.06 266 LEU B CA 1
ATOM 5131 C C . LEU B 1 266 ? -48.143 55.069 -0.037 1.00 15.87 266 LEU B C 1
ATOM 5132 O O . LEU B 1 266 ? -48.472 54.608 1.064 1.00 16.44 266 LEU B O 1
ATOM 5137 N N . LEU B 1 267 ? -47.968 56.370 -0.214 1.00 16.03 267 LEU B N 1
ATOM 5138 C CA . LEU B 1 267 ? -48.234 57.239 0.923 1.00 15.49 267 LEU B CA 1
ATOM 5139 C C . LEU B 1 267 ? -49.700 57.104 1.327 1.00 17.00 267 LEU B C 1
ATOM 5140 O O . LEU B 1 267 ? -50.014 57.024 2.520 1.00 15.65 267 LEU B O 1
ATOM 5145 N N . ASN B 1 268 ? -50.596 57.081 0.344 1.00 15.89 268 ASN B N 1
ATOM 5146 C CA . ASN B 1 268 ? -52.012 56.903 0.660 1.00 17.53 268 ASN B CA 1
ATOM 5147 C C . ASN B 1 268 ? -52.304 55.642 1.499 1.00 17.67 268 ASN B C 1
ATOM 5148 O O . ASN B 1 268 ? -53.097 55.698 2.478 1.00 18.67 268 ASN B O 1
ATOM 5153 N N . ALA B 1 269 ? -51.689 54.527 1.094 1.00 16.79 269 ALA B N 1
ATOM 5154 C CA . ALA B 1 269 ? -51.815 53.233 1.782 1.00 16.80 269 ALA B CA 1
ATOM 5155 C C . ALA B 1 269 ? -51.287 53.321 3.211 1.00 16.70 269 ALA B C 1
ATOM 5156 O O . ALA B 1 269 ? -51.883 52.751 4.156 1.00 15.79 269 ALA B O 1
ATOM 5158 N N . MET B 1 270 ? -50.176 54.035 3.374 1.00 15.72 270 MET B N 1
ATOM 5159 C CA . MET B 1 270 ? -49.543 54.212 4.690 1.00 15.74 270 MET B CA 1
ATOM 5160 C C . MET B 1 270 ? -50.374 55.073 5.629 1.00 15.77 270 MET B C 1
ATOM 5161 O O . MET B 1 270 ? -50.532 54.729 6.803 1.00 17.21 270 MET B O 1
ATOM 5166 N N . LEU B 1 271 ? -50.891 56.202 5.133 1.00 15.22 271 LEU B N 1
ATOM 5167 C CA . LEU B 1 271 ? -51.754 57.070 5.958 1.00 15.47 271 LEU B CA 1
ATOM 5168 C C . LEU B 1 271 ? -53.079 56.375 6.357 1.00 16.20 271 LEU B C 1
ATOM 5169 O O . LEU B 1 271 ? -53.514 56.464 7.510 1.00 16.63 271 LEU B O 1
ATOM 5174 N N . ASP B 1 272 ? -53.693 55.668 5.409 1.00 16.64 272 ASP B N 1
ATOM 5175 C CA . ASP B 1 272 ? -54.873 54.854 5.696 1.00 18.28 272 ASP B CA 1
ATOM 5176 C C . ASP B 1 272 ? -54.513 53.749 6.687 1.00 17.75 272 ASP B C 1
ATOM 5177 O O . ASP B 1 272 ? -55.307 53.419 7.571 1.00 18.46 272 ASP B O 1
ATOM 5182 N N . GLY B 1 273 ? -53.305 53.202 6.559 1.00 16.85 273 GLY B N 1
ATOM 5183 C CA . GLY B 1 273 ? -52.892 52.119 7.453 1.00 16.12 273 GLY B CA 1
ATOM 5184 C C . GLY B 1 273 ? -52.703 52.530 8.912 1.00 17.35 273 GLY B C 1
ATOM 5185 O O . GLY B 1 273 ? -52.783 51.692 9.802 1.00 18.64 273 GLY B O 1
ATOM 5186 N N . VAL B 1 274 ? -52.410 53.806 9.171 1.00 16.99 274 VAL B N 1
ATOM 5187 C CA . VAL B 1 274 ? -52.150 54.295 10.536 1.00 17.44 274 VAL B CA 1
ATOM 5188 C C . VAL B 1 274 ? -53.425 54.825 11.195 1.00 19.09 274 VAL B C 1
ATOM 5189 O O . VAL B 1 274 ? -53.459 55.110 12.388 1.00 19.68 274 VAL B O 1
ATOM 5193 N N . LYS B 1 275 ? -54.468 54.979 10.386 1.00 20.63 275 LYS B N 1
ATOM 5194 C CA . LYS B 1 275 ? -55.769 55.361 10.884 1.00 23.57 275 LYS B CA 1
ATOM 5195 C C . LYS B 1 275 ? -56.445 54.194 11.578 1.00 25.25 275 LYS B C 1
ATOM 5196 O O . LYS B 1 275 ? -56.196 53.024 11.240 1.00 25.35 275 LYS B O 1
ATOM 5202 N N . PRO B 1 276 ? -57.302 54.493 12.571 1.00 27.18 276 PRO B N 1
ATOM 5203 C CA . PRO B 1 276 ? -58.067 53.393 13.115 1.00 27.94 276 PRO B CA 1
ATOM 5204 C C . PRO B 1 276 ? -58.928 52.774 12.004 1.00 28.32 276 PRO B C 1
ATOM 5205 O O . PRO B 1 276 ? -59.153 53.383 10.960 1.00 30.00 276 PRO B O 1
ATOM 5209 N N . GLU B 1 277 ? -59.343 51.544 12.213 1.00 28.25 277 GLU B N 1
ATOM 5210 C CA . GLU B 1 277 ? -60.236 50.844 11.282 1.00 27.28 277 GLU B CA 1
ATOM 5211 C C . GLU B 1 277 ? -59.516 50.364 10.004 1.00 26.43 277 GLU B C 1
ATOM 5212 O O . GLU B 1 277 ? -60.155 49.936 9.052 1.00 26.63 277 GLU B O 1
ATOM 5218 N N . ALA B 1 278 ? -58.180 50.422 10.009 1.00 25.83 278 ALA B N 1
ATOM 5219 C CA . ALA B 1 278 ? -57.371 49.893 8.903 1.00 24.30 278 ALA B CA 1
ATOM 5220 C C . ALA B 1 278 ? -57.537 48.391 8.756 1.00 24.15 278 ALA B C 1
ATOM 5221 O O . ALA B 1 278 ? -57.739 47.681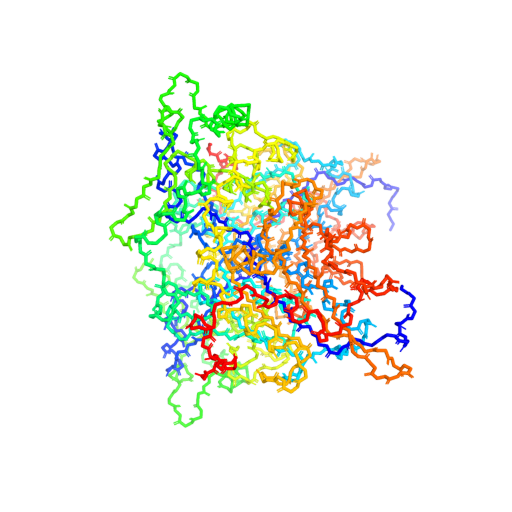 9.744 1.00 24.32 278 ALA B O 1
ATOM 5223 N N . SER B 1 279 ? -57.447 47.905 7.519 1.00 23.19 279 SER B N 1
ATOM 5224 C CA . SER B 1 279 ? -57.277 46.478 7.247 1.00 23.10 279 SER B CA 1
ATOM 5225 C C . SER B 1 279 ? -55.883 46.278 6.641 1.00 21.74 279 SER B C 1
ATOM 5226 O O . SER B 1 279 ? -55.502 47.002 5.705 1.00 20.90 279 SER B O 1
ATOM 5229 N N . PRO B 1 280 ? -55.113 45.310 7.175 1.00 20.79 280 PRO B N 1
ATOM 5230 C CA . PRO B 1 280 ? -55.515 44.393 8.250 1.00 19.98 280 PRO B CA 1
ATOM 5231 C C . PRO B 1 280 ? -55.512 45.053 9.631 1.00 20.18 280 PRO B C 1
ATOM 5232 O O . PRO B 1 280 ? -54.859 46.068 9.838 1.00 20.09 280 PRO B O 1
ATOM 5236 N N . ASN B 1 281 ? -56.245 44.453 10.567 1.00 18.94 281 ASN B N 1
ATOM 5237 C CA . ASN B 1 281 ? -56.257 44.914 11.943 1.00 19.93 281 ASN B CA 1
ATOM 5238 C C . ASN B 1 281 ? -55.032 44.326 12.650 1.00 19.53 281 ASN B C 1
ATOM 5239 O O . ASN B 1 281 ? -55.092 43.223 13.221 1.00 20.89 281 ASN B O 1
ATOM 5244 N N . VAL B 1 282 ? -53.911 45.050 12.571 1.00 17.29 282 VAL B N 1
ATOM 5245 C CA . VAL B 1 282 ? -52.655 44.582 13.169 1.00 15.94 282 VAL B CA 1
ATOM 5246 C C . VAL B 1 282 ? -52.000 45.692 14.010 1.00 16.00 282 VAL B C 1
ATOM 5247 O O . 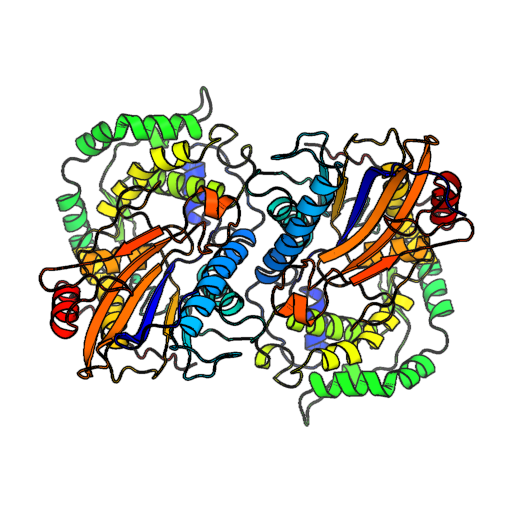VAL B 1 282 ? -52.285 46.868 13.814 1.00 16.98 282 VAL B O 1
ATOM 5251 N N . ARG B 1 283 ? -51.124 45.321 14.941 1.00 14.73 283 ARG B N 1
ATOM 5252 C CA . ARG B 1 283 ? -50.396 46.321 15.742 1.00 14.98 283 ARG B CA 1
ATOM 5253 C C . ARG B 1 283 ? -49.279 47.013 14.962 1.00 15.10 283 ARG B C 1
ATOM 5254 O O . ARG B 1 283 ? -48.941 48.155 15.245 1.00 13.89 283 ARG B O 1
ATOM 5262 N N . TRP B 1 284 ? -48.698 46.282 14.008 1.00 14.10 284 TRP B N 1
ATOM 5263 C CA . TRP B 1 284 ? -47.524 46.729 13.242 1.00 13.24 284 TRP B CA 1
ATOM 5264 C C . TRP B 1 284 ? -47.672 46.296 11.783 1.00 14.18 284 TRP B C 1
ATOM 5265 O O . TRP B 1 284 ? -47.746 45.097 11.493 1.00 13.87 284 TRP B O 1
ATOM 5276 N N . LEU B 1 285 ? -47.747 47.285 10.872 1.00 13.40 285 LEU B N 1
ATOM 5277 C CA . LEU B 1 285 ? -47.763 47.029 9.431 1.00 13.70 285 LEU B CA 1
ATOM 5278 C C . LEU B 1 285 ? -46.361 47.352 8.983 1.00 14.20 285 LEU B C 1
ATOM 5279 O O . LEU B 1 285 ? -45.875 48.458 9.205 1.00 13.74 285 LEU B O 1
ATOM 5284 N N . LEU B 1 286 ? -45.715 46.360 8.394 1.00 13.77 286 LEU B N 1
ATOM 5285 C CA . LEU B 1 286 ? -44.323 46.496 7.984 1.00 12.84 286 LEU B CA 1
ATOM 5286 C C . LEU B 1 286 ? -44.242 46.249 6.471 1.00 13.14 286 LEU B C 1
ATOM 5287 O O . LEU B 1 286 ? -44.577 45.157 5.975 1.00 14.34 286 LEU B O 1
ATOM 5292 N N . LEU B 1 287 ? -43.811 47.294 5.764 1.00 14.09 287 LEU B N 1
ATOM 5293 C CA . LEU B 1 287 ? -43.649 47.298 4.314 1.00 14.77 287 LEU B CA 1
ATOM 5294 C C . LEU B 1 287 ? -42.160 47.392 4.004 1.00 14.07 287 LEU B C 1
ATOM 5295 O O . LEU B 1 287 ? -41.451 48.221 4.566 1.00 15.14 287 LEU B O 1
ATOM 5300 N N . VAL B 1 288 ? -41.697 46.558 3.081 1.00 15.48 288 VAL B N 1
ATOM 5301 C CA . VAL B 1 288 ? -40.276 46.522 2.795 1.00 14.40 288 VAL B CA 1
ATOM 5302 C C . VAL B 1 288 ? -40.088 46.696 1.284 1.00 14.61 288 VAL B C 1
ATOM 5303 O O . VAL B 1 288 ? -40.555 45.869 0.487 1.00 15.47 288 VAL B O 1
ATOM 5307 N N . ALA B 1 289 ? -39.390 47.767 0.926 1.00 15.73 289 ALA B N 1
ATOM 5308 C CA . ALA B 1 289 ? -39.216 48.135 -0.481 1.00 15.77 289 ALA B CA 1
ATOM 5309 C C . ALA B 1 289 ? -37.862 48.813 -0.715 1.00 16.44 289 ALA B C 1
ATOM 5310 O O . ALA B 1 289 ? -36.838 48.392 -0.169 1.00 15.66 289 ALA B O 1
ATOM 5312 N N . HIS B 1 290 ? -37.861 49.872 -1.510 1.00 17.02 290 HIS B N 1
ATOM 5313 C CA . HIS B 1 290 ? -36.619 50.402 -2.083 1.00 18.03 290 HIS B CA 1
ATOM 5314 C C . HIS B 1 290 ? -36.443 51.860 -1.692 1.00 18.36 290 HIS B C 1
ATOM 5315 O O . HIS B 1 290 ? -37.395 52.530 -1.275 1.00 17.92 290 HIS B O 1
ATOM 5322 N N . ASP B 1 291 ? -35.211 52.352 -1.801 1.00 18.86 291 ASP B N 1
ATOM 5323 C CA . ASP B 1 291 ? -34.932 53.738 -1.472 1.00 19.71 291 ASP B CA 1
ATOM 5324 C C . ASP B 1 291 ? -35.753 54.671 -2.358 1.00 18.56 291 ASP B C 1
ATOM 5325 O O . ASP B 1 291 ? -36.187 55.714 -1.904 1.00 17.38 291 ASP B O 1
ATOM 5330 N N . THR B 1 292 ? -35.974 54.268 -3.609 1.00 18.19 292 THR B N 1
ATOM 5331 C CA . THR B 1 292 ? -36.846 55.003 -4.536 1.00 19.32 292 THR B CA 1
ATOM 5332 C C . THR B 1 292 ? -38.228 55.312 -3.918 1.00 18.78 292 THR B C 1
ATOM 5333 O O . THR B 1 292 ? -38.731 56.446 -3.961 1.00 18.04 292 THR B O 1
ATOM 5337 N N . ASN B 1 293 ? -38.836 54.279 -3.338 1.00 17.59 293 ASN B N 1
ATOM 5338 C CA . ASN B 1 293 ? -40.149 54.406 -2.722 1.00 17.53 293 ASN B CA 1
ATOM 5339 C C . ASN B 1 293 ? -40.127 55.338 -1.511 1.00 16.42 293 ASN B C 1
ATOM 5340 O O . ASN B 1 293 ? -41.000 56.206 -1.363 1.00 16.03 293 ASN B O 1
ATOM 5345 N N . ILE B 1 294 ? -39.140 55.159 -0.636 1.00 16.50 294 ILE B N 1
ATOM 5346 C CA . ILE B 1 294 ? -38.978 56.037 0.519 1.00 15.92 294 ILE B CA 1
ATOM 5347 C C . ILE B 1 294 ? -38.780 57.495 0.120 1.00 16.40 294 ILE B C 1
ATOM 5348 O O . ILE B 1 294 ? -39.409 58.378 0.686 1.00 15.53 294 ILE B O 1
ATOM 5353 N N . ALA B 1 295 ? -37.915 57.733 -0.870 1.00 14.97 295 ALA B N 1
ATOM 5354 C CA . ALA B 1 295 ? -37.695 59.098 -1.368 1.00 15.09 295 ALA B CA 1
ATOM 5355 C C . ALA B 1 295 ? -38.982 59.735 -1.895 1.00 15.35 295 ALA B C 1
ATOM 5356 O O . ALA B 1 295 ? -39.276 60.901 -1.585 1.00 14.00 295 ALA B O 1
ATOM 5358 N N . MET B 1 296 ? -39.747 58.993 -2.678 1.00 14.94 296 MET B N 1
ATOM 5359 C CA . MET B 1 296 ? -40.991 59.572 -3.207 1.00 16.69 296 MET B CA 1
ATOM 5360 C C . MET B 1 296 ? -41.982 59.892 -2.098 1.00 16.92 296 MET B C 1
ATOM 5361 O O . MET B 1 296 ? -42.581 60.973 -2.065 1.00 17.89 296 MET B O 1
ATOM 5366 N N . VAL B 1 297 ? -42.145 58.952 -1.167 1.00 16.05 297 VAL B N 1
ATOM 5367 C CA . VAL B 1 297 ? -43.016 59.181 -0.022 1.00 16.02 297 VAL B CA 1
ATOM 5368 C C . VAL B 1 297 ? -42.613 60.403 0.820 1.00 16.13 297 VAL B C 1
ATOM 5369 O O . VAL B 1 297 ? -43.470 61.244 1.141 1.00 16.94 297 VAL B O 1
ATOM 5373 N N . ARG B 1 298 ? -41.336 60.528 1.191 1.00 14.36 298 ARG B N 1
ATOM 5374 C CA . ARG B 1 298 ? -40.917 61.667 2.001 1.00 14.53 298 ARG B CA 1
ATOM 5375 C C . ARG B 1 298 ? -41.068 62.973 1.225 1.00 15.08 298 ARG B C 1
ATOM 5376 O O . ARG B 1 298 ? -41.352 64.002 1.811 1.00 15.36 298 ARG B O 1
ATOM 5384 N N . THR B 1 299 ? -40.866 62.930 -0.092 1.00 16.33 299 THR B N 1
ATOM 5385 C CA . THR B 1 299 ? -41.129 64.137 -0.901 1.00 16.43 299 THR B CA 1
ATOM 5386 C C . THR B 1 299 ? -42.587 64.589 -0.809 1.00 17.46 299 THR B C 1
ATOM 5387 O O . THR B 1 299 ? -42.863 65.776 -0.582 1.00 17.56 299 THR B O 1
ATOM 5391 N N . LEU B 1 300 ? -43.515 63.644 -0.955 1.00 17.90 300 LEU B N 1
ATOM 5392 C CA . LEU B 1 300 ? -44.946 63.954 -0.833 1.00 17.94 300 LEU B CA 1
ATOM 5393 C C . LEU B 1 300 ? -45.300 64.443 0.565 1.00 17.50 300 LEU B C 1
ATOM 5394 O O . LEU B 1 300 ? -46.152 65.328 0.743 1.00 19.01 300 LEU B O 1
ATOM 5399 N N . MET B 1 301 ? -44.618 63.897 1.572 1.00 17.78 301 MET B N 1
ATOM 5400 C CA . MET B 1 301 ? -44.769 64.358 2.971 1.00 17.17 301 MET B CA 1
ATOM 5401 C C . MET B 1 301 ? -44.176 65.732 3.217 1.00 17.34 301 MET B C 1
ATOM 5402 O O . MET B 1 301 ? -44.442 66.332 4.260 1.00 19.13 301 MET B O 1
ATOM 5411 N N . ASN B 1 302 ? -43.347 66.212 2.281 1.00 17.26 302 ASN B N 1
ATOM 5412 C CA . ASN B 1 302 ? -42.537 67.426 2.493 1.00 18.90 302 ASN B CA 1
ATOM 5413 C C . ASN B 1 302 ? -41.642 67.304 3.737 1.00 19.35 302 ASN B C 1
ATOM 5414 O O . ASN B 1 302 ? -41.502 68.233 4.533 1.00 19.83 302 ASN B O 1
ATOM 5419 N N . PHE B 1 303 ? -41.059 66.118 3.910 1.00 18.50 303 PHE B N 1
ATOM 5420 C CA . PHE B 1 303 ? -40.277 65.793 5.099 1.00 18.75 303 PHE B CA 1
ATOM 5421 C C . PHE B 1 303 ? -38.837 65.598 4.660 1.00 18.97 303 PHE B C 1
ATOM 5422 O O . PHE B 1 303 ? -38.526 64.708 3.865 1.00 19.81 303 PHE B O 1
ATOM 5430 N N . SER B 1 304 ? -37.970 66.444 5.200 1.00 20.94 304 SER B N 1
ATOM 5431 C CA . SER B 1 304 ? -36.548 66.410 4.898 1.00 23.14 304 SER B CA 1
ATOM 5432 C C . SER B 1 304 ? -35.744 66.126 6.163 1.00 23.51 304 SER B C 1
ATOM 5433 O O . SER B 1 304 ? -36.104 66.584 7.248 1.00 24.53 304 SER B O 1
ATOM 5436 N N . TRP B 1 305 ? -34.668 65.368 6.021 1.00 20.87 305 TRP B N 1
ATOM 5437 C CA . TRP B 1 305 ? -33.810 65.043 7.154 1.00 20.55 305 TRP B CA 1
ATOM 5438 C C . TRP B 1 305 ? -32.335 65.120 6.806 1.00 20.16 305 TRP B C 1
ATOM 5439 O O . TRP B 1 305 ? -31.958 65.063 5.636 1.00 19.70 305 TRP B O 1
ATOM 5450 N N . GLN B 1 306 ? -31.502 65.274 7.831 1.00 19.85 306 GLN B N 1
ATOM 5451 C CA . GLN B 1 306 ? -30.066 65.075 7.664 1.00 20.85 306 GLN B CA 1
ATOM 5452 C C . GLN B 1 306 ? -29.510 64.480 8.942 1.00 21.00 306 GLN B C 1
ATOM 5453 O O . GLN B 1 306 ? -29.528 65.135 9.964 1.00 21.80 306 GLN B O 1
ATOM 5459 N N . LEU B 1 307 ? -29.025 63.237 8.868 1.00 20.31 307 LEU B N 1
ATOM 5460 C CA . LEU B 1 307 ? -28.543 62.487 10.034 1.00 20.94 307 LEU B CA 1
ATOM 5461 C C . LEU B 1 307 ? -27.013 62.568 10.099 1.00 21.20 307 LEU B C 1
ATOM 5462 O O . LEU B 1 307 ? -26.365 62.656 9.059 1.00 22.07 307 LEU B O 1
ATOM 5467 N N . PRO B 1 308 ? -26.432 62.483 11.315 1.00 22.27 308 PRO B N 1
ATOM 5468 C CA . PRO B 1 308 ? -24.963 62.508 11.476 1.00 22.44 308 PRO B CA 1
ATOM 5469 C C . PRO B 1 308 ? -24.242 61.557 10.536 1.00 21.96 308 PRO B C 1
ATOM 5470 O O . PRO B 1 308 ? -24.585 60.369 10.452 1.00 21.60 308 PRO B O 1
ATOM 5474 N N . GLY B 1 309 ? -23.262 62.087 9.803 1.00 20.43 309 GLY B N 1
ATOM 5475 C CA . GLY B 1 309 ? -22.447 61.300 8.884 1.00 20.57 309 GLY B CA 1
ATOM 5476 C C . GLY B 1 309 ? -23.049 61.068 7.505 1.00 20.87 309 GLY B C 1
ATOM 5477 O O . GLY B 1 309 ? -22.437 60.413 6.664 1.00 21.75 309 GLY B O 1
ATOM 5478 N N . TYR B 1 310 ? -24.255 61.590 7.283 1.00 20.42 310 TYR B N 1
ATOM 5479 C CA . TYR B 1 310 ? -24.952 61.442 6.014 1.00 19.91 310 TYR B CA 1
ATOM 5480 C C . TYR B 1 310 ? -25.289 62.814 5.436 1.00 19.45 310 TYR B C 1
ATOM 5481 O O . TYR B 1 310 ? -25.421 63.784 6.173 1.00 21.54 310 TYR B O 1
ATOM 5490 N N . SER B 1 311 ? -25.423 62.884 4.118 1.00 19.36 311 SER B N 1
ATOM 5491 C CA . SER B 1 311 ? -25.912 64.110 3.500 1.00 20.04 311 SER B CA 1
ATOM 5492 C C . SER B 1 311 ? -27.449 64.182 3.575 1.00 19.63 311 SER B C 1
ATOM 5493 O O . SER B 1 311 ? -28.116 63.199 3.959 1.00 20.37 311 SER B O 1
ATOM 5498 N N . ARG B 1 312 ? -27.998 65.346 3.222 1.00 19.13 312 ARG B N 1
ATOM 5499 C CA . ARG B 1 312 ? -29.443 65.606 3.289 1.00 18.81 312 ARG B CA 1
ATOM 5500 C C . ARG B 1 312 ? -30.241 64.545 2.559 1.00 18.13 312 ARG B C 1
ATOM 5501 O O . ARG B 1 312 ? -29.968 64.240 1.391 1.00 19.08 312 ARG B O 1
ATOM 5509 N N . GLY B 1 313 ? -31.226 63.979 3.264 1.00 17.51 313 GLY B N 1
ATOM 5510 C CA . GLY B 1 313 ? -32.157 63.038 2.673 1.00 17.29 313 GLY B CA 1
ATOM 5511 C C . GLY B 1 313 ? -31.671 61.635 2.399 1.00 16.41 313 GLY B C 1
ATOM 5512 O O . GLY B 1 313 ? -32.441 60.823 1.853 1.00 16.86 313 GLY B O 1
ATOM 5513 N N . ASN B 1 314 ? -30.417 61.339 2.753 1.00 15.69 314 ASN B N 1
ATOM 5514 C CA . ASN B 1 314 ? -29.815 60.029 2.480 1.00 16.54 314 ASN B CA 1
ATOM 5515 C C . ASN B 1 314 ? -30.664 58.916 3.108 1.00 15.07 314 ASN B C 1
ATOM 5516 O O . ASN B 1 314 ? -31.165 59.077 4.227 1.00 16.94 314 ASN B O 1
ATOM 5521 N N . ILE B 1 315 ? -30.845 57.827 2.363 1.00 16.07 315 ILE B N 1
ATOM 5522 C CA . ILE B 1 315 ? -31.610 56.660 2.818 1.00 16.22 315 ILE B CA 1
ATOM 5523 C C . ILE B 1 315 ? -30.683 55.413 2.886 1.00 15.48 315 ILE B C 1
ATOM 5524 O O . ILE B 1 315 ? -30.477 54.719 1.879 1.00 16.16 315 ILE B O 1
ATOM 5529 N N . PRO B 1 316 ? -30.080 55.146 4.063 1.00 16.46 316 PRO B N 1
ATOM 5530 C CA . PRO B 1 316 ? -29.180 54.004 4.234 1.00 16.30 316 PRO B CA 1
ATOM 5531 C C . PRO B 1 316 ? -29.843 52.639 4.135 1.00 16.21 316 PRO B C 1
ATOM 5532 O O . PRO B 1 316 ? -31.063 52.506 4.310 1.00 16.76 316 PRO B O 1
ATOM 5536 N N . PRO B 1 317 ? -29.055 51.598 3.844 1.00 16.94 317 PRO B N 1
ATOM 5537 C CA . PRO B 1 317 ? -29.645 50.246 3.837 1.00 16.30 317 PRO B CA 1
ATOM 5538 C C . PRO B 1 317 ? -30.264 49.894 5.193 1.00 16.70 317 PRO B C 1
ATOM 5539 O O . PRO B 1 317 ? -29.684 50.222 6.256 1.00 16.49 317 PRO B O 1
ATOM 5543 N N . GLY B 1 318 ? -31.425 49.251 5.148 1.00 15.82 318 GLY B N 1
ATOM 5544 C CA . GLY B 1 318 ? -32.178 48.874 6.335 1.00 15.33 318 GLY B CA 1
ATOM 5545 C C . GLY B 1 318 ? -32.728 50.049 7.141 1.00 14.94 318 GLY B C 1
ATOM 5546 O O . GLY B 1 318 ? -33.201 49.857 8.256 1.00 14.82 318 GLY B O 1
ATOM 5547 N N . SER B 1 319 ? -32.685 51.264 6.589 1.00 15.37 319 SER B N 1
ATOM 5548 C CA . SER B 1 319 ? -33.284 52.420 7.250 1.00 15.26 319 SER B CA 1
ATOM 5549 C C . SER B 1 319 ? -34.805 52.381 7.031 1.00 14.20 319 SER B C 1
ATOM 5550 O O . SER B 1 319 ? -35.283 51.640 6.168 1.00 16.07 319 SER B O 1
ATOM 5553 N N . SER B 1 320 ? -35.567 53.137 7.817 1.00 14.37 320 SER B N 1
ATOM 5554 C CA . SER B 1 320 ? -37.021 53.134 7.623 1.00 14.10 320 SER B CA 1
ATOM 5555 C C . SER B 1 320 ? -37.692 54.442 8.008 1.00 14.17 320 SER B C 1
ATOM 5556 O O . SER B 1 320 ? -37.167 55.197 8.816 1.00 14.17 320 SER B O 1
ATOM 5559 N N . LEU B 1 321 ? -38.849 54.665 7.377 1.00 13.78 321 LEU B N 1
ATOM 5560 C CA . LEU B 1 321 ? -39.767 55.750 7.671 1.00 15.19 321 LEU B CA 1
ATOM 5561 C C . LEU B 1 321 ? -40.889 55.133 8.509 1.00 15.35 321 LEU B C 1
ATOM 5562 O O . LEU B 1 321 ? -41.465 54.101 8.139 1.00 15.82 321 LEU B O 1
ATOM 5567 N N . VAL B 1 322 ? -41.198 55.759 9.638 1.00 13.34 322 VAL B N 1
ATOM 5568 C CA . VAL B 1 322 ? -42.196 55.211 10.548 1.00 14.54 322 VAL B CA 1
ATOM 5569 C C . VAL B 1 322 ? -43.300 56.213 10.845 1.00 14.88 322 VAL B C 1
ATOM 5570 O O . VAL B 1 322 ? -43.013 57.374 11.166 1.00 15.46 322 VAL B O 1
ATOM 5574 N N . LEU B 1 323 ? -44.549 55.729 10.823 1.00 13.47 323 LEU B N 1
ATOM 5575 C CA . LEU B 1 323 ? -45.686 56.470 11.390 1.00 14.85 323 LEU B CA 1
ATOM 5576 C C . LEU B 1 323 ? -46.209 55.686 12.600 1.00 14.94 323 LEU B C 1
ATOM 5577 O O . LEU B 1 323 ? -46.460 54.484 12.493 1.00 15.52 323 LEU B O 1
ATOM 5582 N N . GLU B 1 324 ? -46.388 56.378 13.717 1.00 14.40 324 GLU B N 1
ATOM 5583 C CA . GLU B 1 324 ? -46.964 55.782 14.928 1.00 15.26 324 GLU B CA 1
ATOM 5584 C C . GLU B 1 324 ? -48.211 56.540 15.381 1.00 15.68 324 GLU B C 1
ATOM 5585 O O . GLU B 1 324 ? -48.160 57.751 15.556 1.00 15.43 324 GLU B O 1
ATOM 5591 N N . ARG B 1 325 ? -49.301 55.814 15.622 1.00 16.37 325 ARG B N 1
ATOM 5592 C CA . ARG B 1 325 ? -50.482 56.409 16.270 1.00 16.20 325 ARG B CA 1
ATOM 5593 C C . ARG B 1 325 ? -50.420 56.175 17.768 1.00 16.60 325 ARG B C 1
ATOM 5594 O O . ARG B 1 325 ? -50.334 55.034 18.216 1.00 16.55 325 ARG B O 1
ATOM 5602 N N . TRP B 1 326 ? -50.451 57.282 18.514 1.00 15.13 326 TRP B N 1
ATOM 5603 C CA . TRP B 1 326 ? -50.421 57.310 19.963 1.00 16.61 326 TRP B CA 1
ATOM 5604 C C . TRP B 1 326 ? -51.724 57.859 20.510 1.00 17.77 326 TRP B C 1
ATOM 5605 O O . TRP B 1 326 ? -52.424 58.611 19.849 1.00 17.87 326 TRP B O 1
ATOM 5616 N N . ARG B 1 327 ? -52.026 57.490 21.743 1.00 17.32 327 ARG B N 1
ATOM 5617 C CA . ARG B 1 327 ? -53.242 57.961 22.399 1.00 19.51 327 ARG B CA 1
ATOM 5618 C C . ARG B 1 327 ? -52.865 58.493 23.764 1.00 18.77 327 ARG B C 1
ATOM 5619 O O . ARG B 1 327 ? -52.070 57.880 24.501 1.00 16.94 327 ARG B O 1
ATOM 5627 N N . ASP B 1 328 ? -53.430 59.661 24.087 1.00 18.86 328 ASP B N 1
ATOM 5628 C CA . ASP B 1 328 ? -53.392 60.204 25.423 1.00 19.41 328 ASP B CA 1
ATOM 5629 C C . ASP B 1 328 ? -54.387 59.410 26.298 1.00 18.76 328 ASP B C 1
ATOM 5630 O O . ASP B 1 328 ? -55.593 59.554 26.127 1.00 19.06 328 ASP B O 1
ATOM 5635 N N . ALA B 1 329 ? -53.892 58.592 27.229 1.00 19.06 329 ALA B N 1
ATOM 5636 C CA . ALA B 1 329 ? -54.774 57.662 27.978 1.00 19.30 329 ALA B CA 1
ATOM 5637 C C . ALA B 1 329 ? -55.640 58.389 28.994 1.00 20.28 329 ALA B C 1
ATOM 5638 O O . ALA B 1 329 ? -56.563 57.804 29.567 1.00 18.48 329 ALA B O 1
ATOM 5640 N N . LYS B 1 330 ? -55.353 59.674 29.191 1.00 21.41 330 LYS B N 1
ATOM 5641 C CA . LYS B 1 330 ? -56.173 60.515 30.089 1.00 22.15 330 LYS B CA 1
ATOM 5642 C C . LYS B 1 330 ? -57.407 61.095 29.373 1.00 22.42 330 LYS B C 1
ATOM 5643 O O . LYS B 1 330 ? -58.291 61.669 30.008 1.00 23.92 330 LYS B O 1
ATOM 5654 N N . SER B 1 331 ? -57.503 60.921 28.059 1.00 22.35 331 SER B N 1
ATOM 5655 C CA . SER B 1 331 ? -58.581 61.564 27.321 1.00 22.66 331 SER B CA 1
ATOM 5656 C C . SER B 1 331 ? -59.033 60.814 26.087 1.00 22.57 331 SER B C 1
ATOM 5657 O O . SER B 1 331 ? -60.104 61.109 25.546 1.00 23.24 331 SER B O 1
ATOM 5660 N N . GLY B 1 332 ? -58.221 59.861 25.618 1.00 19.95 332 GLY B N 1
ATOM 5661 C CA . GLY B 1 332 ? -58.521 59.150 24.375 1.00 20.01 332 GLY B CA 1
ATOM 5662 C C . GLY B 1 332 ? -58.155 59.931 23.116 1.00 19.61 332 GLY B C 1
ATOM 5663 O O . GLY B 1 332 ? -58.408 59.461 22.006 1.00 20.95 332 GLY B O 1
ATOM 5664 N N . GLU B 1 333 ? -57.568 61.117 23.276 1.00 19.02 333 GLU B N 1
ATOM 5665 C CA . GLU B 1 333 ? -57.176 61.926 22.106 1.00 19.73 333 GLU B CA 1
ATOM 5666 C C . GLU B 1 333 ? -55.976 61.317 21.361 1.00 18.79 333 GLU B C 1
ATOM 5667 O O . GLU B 1 333 ? -55.000 60.930 22.006 1.00 19.30 333 GLU B O 1
ATOM 5673 N N . ARG B 1 334 ? -56.044 61.283 20.024 1.00 19.35 334 ARG B N 1
ATOM 5674 C CA . ARG B 1 334 ? -55.025 60.620 19.219 1.00 18.05 334 ARG B CA 1
ATOM 5675 C C . ARG B 1 334 ? -54.033 61.594 18.578 1.00 18.27 334 ARG B C 1
ATOM 5676 O O . ARG B 1 334 ? -54.372 62.747 18.235 1.00 17.66 334 ARG B O 1
ATOM 5684 N N . TYR B 1 335 ? -52.797 61.104 18.459 1.00 17.06 335 TYR B N 1
ATOM 5685 C CA . TYR B 1 335 ? -51.654 61.847 17.953 1.00 16.84 335 TYR B CA 1
ATOM 5686 C C . TYR B 1 335 ? -50.878 60.972 16.985 1.00 16.96 335 TYR B C 1
ATOM 5687 O O . TYR B 1 335 ? -50.981 59.765 17.031 1.00 17.46 335 TYR B O 1
ATOM 5696 N N . LEU B 1 336 ? -50.096 61.606 16.123 1.00 16.10 336 LEU B N 1
ATOM 5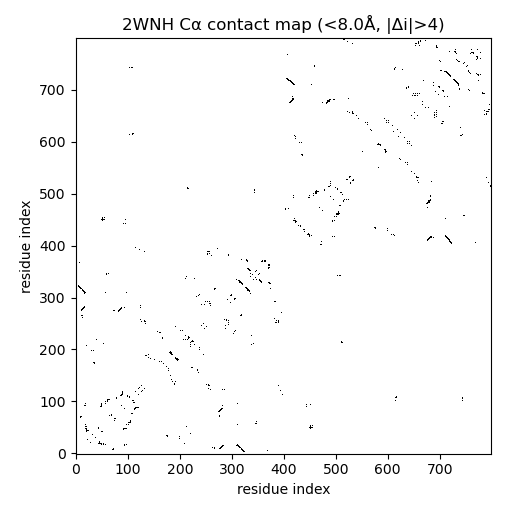697 C CA . LEU B 1 336 ? -49.229 60.908 15.198 1.00 16.08 336 LEU B CA 1
ATOM 5698 C C . LEU B 1 336 ? -47.781 61.303 15.484 1.00 17.24 336 LEU B C 1
ATOM 5699 O O . LEU B 1 336 ? -47.502 62.459 15.788 1.00 17.03 336 LEU B O 1
ATOM 5704 N N . ARG B 1 337 ? -46.883 60.319 15.429 1.00 15.82 337 ARG B N 1
ATOM 5705 C CA . ARG B 1 337 ? -45.440 60.549 15.438 1.00 15.08 337 ARG B CA 1
ATOM 5706 C C . ARG B 1 337 ? -44.892 60.049 14.111 1.00 15.88 337 ARG B C 1
ATOM 5707 O O . ARG B 1 337 ? -45.287 58.979 13.628 1.00 16.77 337 ARG B O 1
ATOM 5715 N N . VAL B 1 338 ? -43.986 60.824 13.503 1.00 14.39 338 VAL B N 1
ATOM 5716 C CA . VAL B 1 338 ? -43.484 60.506 12.170 1.00 15.19 338 VAL B CA 1
ATOM 5717 C C . VAL B 1 338 ? -41.976 60.681 12.225 1.00 15.33 338 VAL B C 1
ATOM 5718 O O . VAL B 1 338 ? -41.482 61.728 12.650 1.00 15.15 338 VAL B O 1
ATOM 5722 N N . TYR B 1 339 ? -41.218 59.653 11.835 1.00 13.78 339 TYR B N 1
ATOM 5723 C CA . TYR B 1 339 ? -39.762 59.804 11.890 1.00 13.77 339 TYR B CA 1
ATOM 5724 C C . TYR B 1 339 ? -39.039 58.941 10.882 1.00 14.05 339 TYR B C 1
ATOM 5725 O O . TYR B 1 339 ? -39.624 58.013 10.312 1.00 15.62 339 TYR B O 1
ATOM 5734 N N . PHE B 1 340 ? -37.772 59.274 10.650 1.00 13.32 340 PHE B N 1
ATOM 5735 C CA . PHE B 1 340 ? -36.913 58.485 9.811 1.00 14.08 340 PHE B CA 1
ATOM 5736 C C . PHE B 1 340 ? -35.756 58.016 10.680 1.00 14.46 340 PHE B C 1
ATOM 5737 O O . PHE B 1 340 ? -35.241 58.784 11.498 1.00 14.73 340 PHE B O 1
ATOM 5745 N N . GLN B 1 341 ? -35.389 56.749 10.533 1.00 15.14 341 GLN B N 1
ATOM 5746 C CA . GLN B 1 341 ? -34.310 56.178 11.338 1.00 15.32 341 GLN B CA 1
ATOM 5747 C C . GLN B 1 341 ? -33.337 55.373 10.493 1.00 14.99 341 GLN B C 1
ATOM 5748 O O . GLN B 1 341 ? -33.750 54.728 9.524 1.00 14.13 341 GLN B O 1
ATOM 5754 N N . ALA B 1 342 ? -32.063 55.389 10.908 1.00 15.70 342 ALA B N 1
ATOM 5755 C CA . ALA B 1 342 ? -30.975 54.610 10.273 1.00 14.90 342 ALA B CA 1
ATOM 5756 C C . ALA B 1 342 ? -29.836 54.345 11.243 1.00 14.58 342 ALA B C 1
ATOM 5757 O O . ALA B 1 342 ? -29.729 54.989 12.271 1.00 16.13 342 ALA B O 1
ATOM 5759 N N . GLN B 1 343 ? -28.960 53.425 10.882 1.00 13.71 343 GLN B N 1
ATOM 5760 C CA . GLN B 1 343 ? -27.690 53.324 11.588 1.00 14.73 343 GLN B CA 1
ATOM 5761 C C . GLN B 1 343 ? -26.629 54.114 10.848 1.00 15.62 343 GLN B C 1
ATOM 5762 O O . GLN B 1 343 ? -26.669 54.214 9.618 1.00 17.72 343 GLN B O 1
ATOM 5768 N N . GLY B 1 344 ? -25.660 54.611 11.599 1.00 16.50 344 GLY B N 1
ATOM 5769 C CA . GLY B 1 344 ? -24.462 55.273 11.021 1.00 16.98 344 GLY B CA 1
ATOM 5770 C C . GLY B 1 344 ? -23.546 54.332 10.237 1.00 17.49 344 GLY B C 1
ATOM 5771 O O . GLY B 1 344 ? -23.649 53.104 10.330 1.00 17.20 344 GLY B O 1
ATOM 5772 N N . LEU B 1 345 ? -22.647 54.923 9.440 1.00 16.92 345 LEU B N 1
ATOM 5773 C CA . LEU B 1 345 ? -21.777 54.157 8.554 1.00 17.49 345 LEU B CA 1
ATOM 5774 C C . LEU B 1 345 ? -20.887 53.159 9.303 1.00 17.40 345 LEU B C 1
ATOM 5775 O O . LEU B 1 345 ? -20.756 52.002 8.883 1.00 16.31 345 LEU B O 1
ATOM 5780 N N . ASP B 1 346 ? -20.259 53.604 10.383 1.00 17.64 346 ASP B N 1
ATOM 5781 C CA . ASP B 1 346 ? -19.370 52.682 11.103 1.00 17.74 346 ASP B CA 1
ATOM 5782 C C . ASP B 1 346 ? -20.158 51.623 11.880 1.00 17.07 346 ASP B C 1
ATOM 5783 O O . ASP B 1 346 ? -19.708 50.484 11.988 1.00 17.47 346 ASP B O 1
ATOM 5788 N N . ASP B 1 347 ? -21.336 51.987 12.383 1.00 16.91 347 ASP B N 1
ATOM 5789 C CA . ASP B 1 347 ? -22.202 51.027 13.098 1.00 17.66 347 ASP B CA 1
ATOM 5790 C C . ASP B 1 347 ? -22.634 49.883 12.170 1.00 16.73 347 ASP B C 1
ATOM 5791 O O . ASP B 1 347 ? -22.665 48.713 12.590 1.00 16.49 347 ASP B O 1
ATOM 5796 N N . LEU B 1 348 ? -22.938 50.211 10.910 1.00 13.62 348 LEU B N 1
ATOM 5797 C CA . LEU B 1 348 ? -23.290 49.189 9.913 1.00 15.23 348 LEU B CA 1
ATOM 5798 C C . LEU B 1 348 ? -22.073 48.326 9.615 1.00 15.22 348 LEU B C 1
ATOM 5799 O O . LEU B 1 348 ? -22.168 47.109 9.630 1.00 15.99 348 LEU B O 1
ATOM 5804 N N . ARG B 1 349 ? -20.923 48.970 9.372 1.00 15.90 349 ARG B N 1
ATOM 5805 C CA . ARG B 1 349 ? -19.699 48.245 9.068 1.00 14.92 349 ARG B CA 1
ATOM 5806 C C . ARG B 1 349 ? -19.335 47.272 10.193 1.00 15.11 349 ARG B C 1
ATOM 5807 O O . ARG B 1 349 ? -18.893 46.148 9.924 1.00 15.39 349 ARG B O 1
ATOM 5815 N N . ARG B 1 350 ? -19.546 47.704 11.435 1.00 13.57 350 ARG B N 1
ATOM 5816 C CA . ARG B 1 350 ? -19.158 46.914 12.629 1.00 15.14 350 ARG B CA 1
ATOM 5817 C C . ARG B 1 350 ? -20.236 45.934 13.116 1.00 14.20 350 ARG B C 1
ATOM 5818 O O . ARG B 1 350 ? -20.021 45.201 14.097 1.00 14.71 350 ARG B O 1
ATOM 5833 N N . LEU B 1 351 ? -21.385 45.904 12.443 1.00 14.40 351 LEU B N 1
ATOM 5834 C CA . LEU B 1 351 ? -22.552 45.137 12.925 1.00 15.61 351 LEU B CA 1
ATOM 5835 C C . LEU B 1 351 ? -22.844 45.443 14.396 1.00 17.04 351 LEU B C 1
ATOM 5836 O O . LEU B 1 351 ? -23.134 44.532 15.203 1.00 17.90 351 LEU B O 1
ATOM 5841 N N . GLN B 1 352 ? -22.783 46.735 14.725 1.00 17.16 352 GLN B N 1
ATOM 5842 C CA . GLN B 1 352 ? -23.108 47.198 16.075 1.00 19.26 352 GLN B CA 1
ATOM 5843 C C . GLN B 1 352 ? -24.609 47.077 16.331 1.00 20.01 352 GLN B C 1
ATOM 5844 O O . GLN B 1 352 ? -25.407 47.541 15.530 1.00 19.95 352 GLN B O 1
ATOM 5850 N N . THR B 1 353 ? -25.017 46.493 17.458 1.00 19.91 353 THR B N 1
ATOM 5851 C CA . THR B 1 353 ? -26.452 46.515 17.756 1.00 23.09 353 THR B CA 1
ATOM 5852 C C . THR B 1 353 ? -26.863 47.890 18.258 1.00 22.06 353 THR B C 1
ATOM 5853 O O . THR B 1 353 ? -26.164 48.456 19.099 1.00 21.39 353 THR B O 1
ATOM 5857 N N . PRO B 1 354 ? -27.998 48.422 17.752 1.00 22.77 354 PRO B N 1
ATOM 5858 C CA . PRO B 1 354 ? -28.482 49.725 18.198 1.00 25.12 354 PRO B CA 1
ATOM 5859 C C . PRO B 1 354 ? -29.148 49.620 19.548 1.00 28.76 354 PRO B C 1
ATOM 5860 O O . PRO B 1 354 ? -30.370 49.819 19.655 1.00 29.03 354 PRO B O 1
ATOM 5864 N N . ASP B 1 355 ? -28.337 49.304 20.555 1.00 30.85 355 ASP B N 1
ATOM 5865 C CA . ASP B 1 355 ? -28.738 49.317 21.953 1.00 35.25 355 ASP B CA 1
ATOM 5866 C C . ASP B 1 355 ? -28.714 50.735 22.521 1.00 36.41 355 ASP B C 1
ATOM 5867 O O . ASP B 1 355 ? -28.354 51.693 21.832 1.00 38.51 355 ASP B O 1
ATOM 5872 N N . ALA B 1 356 ? -29.069 50.862 23.797 1.00 38.03 356 ALA B N 1
ATOM 5873 C CA . ALA B 1 356 ? -29.098 52.165 24.471 1.00 38.26 356 ALA B CA 1
ATOM 5874 C C . ALA B 1 356 ? -27.816 53.016 24.322 1.00 38.09 356 ALA B C 1
ATOM 5875 O O . ALA B 1 356 ? -27.884 54.244 24.358 1.00 38.48 356 ALA B O 1
ATOM 5877 N N . GLN B 1 357 ? -26.667 52.373 24.118 1.00 38.32 357 GLN B N 1
ATOM 5878 C CA . GLN B 1 357 ? -25.366 53.078 24.053 1.00 38.18 357 GLN B CA 1
ATOM 5879 C C . GLN B 1 357 ? -24.895 53.494 22.647 1.00 37.67 357 GLN B C 1
ATOM 5880 O O . GLN B 1 357 ? -23.981 54.319 22.508 1.00 38.58 357 GLN B O 1
ATOM 5886 N N . HIS B 1 358 ? -25.489 52.892 21.618 1.00 35.72 358 HIS B N 1
ATOM 5887 C CA . HIS B 1 358 ? -25.200 53.211 20.209 1.00 32.68 358 HIS B CA 1
ATOM 5888 C C . HIS B 1 358 ? -26.549 53.248 19.536 1.00 30.06 358 HIS B C 1
ATOM 5889 O O . HIS B 1 358 ? -26.886 52.342 18.759 1.00 28.64 358 HIS B O 1
ATOM 5896 N N . PRO B 1 359 ? -27.345 54.289 19.838 1.00 28.01 359 PRO B N 1
ATOM 5897 C CA . PRO B 1 359 ? -28.740 54.285 19.444 1.00 25.59 359 PRO B CA 1
ATOM 5898 C C . PRO B 1 359 ? -28.883 54.535 17.940 1.00 22.91 359 PRO B C 1
ATOM 5899 O O . PRO B 1 359 ? -27.957 55.059 17.292 1.00 22.18 359 PRO B O 1
ATOM 5903 N N . MET B 1 360 ? -30.020 54.121 17.396 1.00 21.83 360 MET B N 1
ATOM 5904 C CA . MET B 1 360 ? -30.374 54.487 16.027 1.00 20.14 360 MET B CA 1
ATOM 5905 C C . MET B 1 360 ? -30.280 56.001 15.886 1.00 20.05 360 MET B C 1
ATOM 5906 O O . MET B 1 360 ? -30.615 56.744 16.816 1.00 20.25 360 MET B O 1
ATOM 5911 N N . LEU B 1 361 ? -29.825 56.443 14.718 1.00 17.88 361 LEU B N 1
ATOM 5912 C CA . LEU B 1 361 ? -29.942 57.839 14.322 1.00 17.79 361 LEU B CA 1
ATOM 5913 C C . LEU B 1 361 ? -31.389 58.101 13.928 1.00 17.70 361 LEU B C 1
ATOM 5914 O O . LEU B 1 361 ? -31.979 57.289 13.226 1.00 17.53 361 LEU B O 1
ATOM 5919 N N . ARG B 1 362 ? -31.965 59.218 14.373 1.00 17.51 362 ARG B N 1
ATOM 5920 C CA . ARG B 1 362 ? -33.370 59.463 14.111 1.00 17.86 362 ARG B CA 1
ATOM 5921 C C . ARG B 1 362 ? -33.669 60.947 13.925 1.00 19.21 362 ARG B C 1
ATOM 5922 O O . ARG B 1 362 ? -33.061 61.800 14.606 1.00 20.55 362 ARG B O 1
ATOM 5930 N N . GLN B 1 363 ? -34.596 61.254 13.014 1.00 17.55 363 GLN B N 1
ATOM 5931 C CA . GLN B 1 363 ? -35.124 62.609 12.910 1.00 18.20 363 GLN B CA 1
ATOM 5932 C C . GLN B 1 363 ? -36.640 62.578 12.811 1.00 17.32 363 GLN B C 1
ATOM 5933 O O . GLN B 1 363 ? -37.221 61.833 12.023 1.00 16.08 363 GLN B O 1
ATOM 5939 N N . GLU B 1 364 ? -37.284 63.382 13.644 1.00 17.21 364 GLU B N 1
ATOM 5940 C CA . GLU B 1 364 ? -38.735 63.414 13.631 1.00 17.14 364 GLU B CA 1
ATOM 5941 C C . GLU B 1 364 ? -39.271 64.575 12.804 1.00 19.06 364 GLU B C 1
ATOM 5942 O O . GLU B 1 364 ? -38.687 65.660 12.804 1.00 18.88 364 GLU B O 1
ATOM 5948 N N . TRP B 1 365 ? -40.375 64.340 12.106 1.00 18.11 365 TRP B N 1
ATOM 5949 C CA . TRP B 1 365 ? -41.156 65.390 11.440 1.00 18.46 365 TRP B CA 1
ATOM 5950 C C . TRP B 1 365 ? -41.966 66.153 12.478 1.00 18.89 365 TRP B C 1
ATOM 5951 O O . TRP B 1 365 ? -42.367 65.589 13.509 1.00 18.16 365 TRP B O 1
ATOM 5962 N N . ARG B 1 366 ? -42.228 67.423 12.206 1.00 19.47 366 ARG B N 1
ATOM 5963 C CA . ARG B 1 366 ? -43.085 68.223 13.074 1.00 20.16 366 ARG B CA 1
ATOM 5964 C C . ARG B 1 366 ? -43.733 69.363 12.296 1.00 21.14 366 ARG B C 1
ATOM 5965 O O . ARG B 1 366 ? -43.313 69.700 11.187 1.00 20.50 366 ARG B O 1
ATOM 5973 N N . GLN B 1 367 ? -44.762 69.936 12.900 1.00 21.47 367 GLN B N 1
ATOM 5974 C CA . GLN B 1 367 ? -45.405 71.141 12.397 1.00 22.37 367 GLN B CA 1
ATOM 5975 C C . GLN B 1 367 ? -45.974 71.857 13.605 1.00 23.17 367 GLN B C 1
ATOM 5976 O O . GLN B 1 367 ? -46.035 71.270 14.686 1.00 22.25 367 GLN B O 1
ATOM 5982 N N . PRO B 1 368 ? -46.348 73.148 13.463 1.00 24.69 368 PRO B N 1
ATOM 5983 C CA . PRO B 1 368 ? -46.956 73.832 14.619 1.00 23.94 368 PRO B CA 1
ATOM 5984 C C . PRO B 1 368 ? -48.082 73.020 15.259 1.00 22.45 368 PRO B C 1
ATOM 5985 O O . PRO B 1 368 ? -48.878 72.382 14.548 1.00 23.01 368 PRO B O 1
ATOM 5989 N N . GLY B 1 369 ? -48.144 73.029 16.592 1.00 21.50 369 GLY B N 1
ATOM 5990 C CA . GLY B 1 369 ? -49.140 72.222 17.315 1.00 20.33 369 GLY B CA 1
ATOM 5991 C C . GLY B 1 369 ? -48.610 70.890 17.828 1.00 21.34 369 GLY B C 1
ATOM 5992 O O . GLY B 1 369 ? -49.248 70.253 18.686 1.00 21.72 369 GLY B O 1
ATOM 5993 N N . CYS B 1 370 ? -47.458 70.457 17.310 1.00 21.88 370 CYS B N 1
ATOM 5994 C CA . CYS B 1 370 ? -46.801 69.224 17.819 1.00 21.67 370 CYS B CA 1
ATOM 5995 C C . CYS B 1 370 ? -46.183 69.471 19.190 1.00 22.84 370 CYS B C 1
ATOM 5996 O O . CYS B 1 370 ? -45.786 70.596 19.494 1.00 23.39 370 CYS B O 1
ATOM 5999 N N . ARG B 1 371 ? -46.108 68.422 20.012 1.00 22.68 371 ARG B N 1
ATOM 6000 C CA . ARG B 1 371 ? -45.576 68.556 21.374 1.00 23.82 371 ARG B CA 1
ATOM 6001 C C . ARG B 1 371 ? -44.497 67.512 21.653 1.00 22.97 371 ARG B C 1
ATOM 6002 O O . ARG B 1 371 ? -44.625 66.357 21.248 1.00 22.31 371 ARG B O 1
ATOM 6010 N N . GLN B 1 372 ? -43.451 67.930 22.348 1.00 23.39 372 GLN B N 1
ATOM 6011 C CA . GLN B 1 372 ? -42.390 67.028 22.790 1.00 23.85 372 GLN B CA 1
ATOM 6012 C C . GLN B 1 372 ? -42.816 66.259 24.048 1.00 24.46 372 GLN B C 1
ATOM 6013 O O . GLN B 1 372 ? -43.060 66.866 25.109 1.00 25.38 372 GLN B O 1
ATOM 6019 N N . THR B 1 373 ? -42.887 64.929 23.933 1.00 21.16 373 THR B N 1
ATOM 6020 C CA . THR B 1 373 ? -43.273 64.062 25.041 1.00 19.65 373 THR B CA 1
ATOM 6021 C C . THR B 1 373 ? -42.156 63.083 25.354 1.00 18.78 373 THR B C 1
ATOM 6022 O O . THR B 1 373 ? -41.152 63.014 24.635 1.00 18.36 373 THR B O 1
ATOM 6026 N N . ASP B 1 374 ? -42.332 62.319 26.423 1.00 19.41 374 ASP B N 1
ATOM 6027 C CA . ASP B 1 374 ? -41.309 61.343 26.817 1.00 20.91 374 ASP B CA 1
ATOM 6028 C C . ASP B 1 374 ? -41.185 60.179 25.814 1.00 22.20 374 ASP B C 1
ATOM 6029 O O . ASP B 1 374 ? -40.203 59.420 25.859 1.00 21.21 374 ASP B O 1
ATOM 6034 N N . VAL B 1 375 ? -42.135 60.088 24.882 1.00 19.04 375 VAL B N 1
ATOM 6035 C CA . VAL B 1 375 ? -42.117 59.032 23.850 1.00 18.92 375 VAL B CA 1
ATOM 6036 C C . VAL B 1 375 ? -41.772 59.586 22.462 1.00 19.41 375 VAL B C 1
ATOM 6037 O O . VAL B 1 375 ? -41.804 58.853 21.457 1.00 19.94 375 VAL B O 1
ATOM 6041 N N . GLY B 1 376 ? -41.468 60.887 22.395 1.00 18.82 376 GLY B N 1
ATOM 6042 C CA . GLY B 1 376 ? -41.200 61.515 21.091 1.00 17.87 376 GLY B CA 1
ATOM 6043 C C . GLY B 1 376 ? -42.076 62.734 20.794 1.00 17.18 376 GLY B C 1
ATOM 6044 O O . GLY B 1 376 ? -42.841 63.172 21.649 1.00 17.10 376 GLY B O 1
ATOM 6045 N N . THR B 1 377 ? -41.958 63.248 19.571 1.00 16.86 377 THR B N 1
ATOM 6046 C CA . THR B 1 377 ? -42.761 64.395 19.096 1.00 17.05 377 THR B CA 1
ATOM 6047 C C . THR B 1 377 ? -44.098 63.904 18.588 1.00 16.58 377 THR B C 1
ATOM 6048 O O . THR B 1 377 ? -44.154 63.183 17.577 1.00 17.61 377 THR B O 1
ATOM 6052 N N . LEU B 1 378 ? -45.173 64.280 19.301 1.00 16.33 378 LEU B N 1
ATOM 6053 C CA . LEU B 1 378 ? -46.522 63.850 18.987 1.00 17.29 378 LEU B CA 1
ATOM 6054 C C . LEU B 1 378 ? -47.347 65.005 18.422 1.00 18.82 378 LEU B C 1
ATOM 6055 O O . LEU B 1 378 ? -47.366 66.102 18.978 1.00 18.52 378 LEU B O 1
ATOM 6060 N N . CYS B 1 379 ? -48.017 64.732 17.304 1.00 18.35 379 CYS B N 1
ATOM 6061 C CA . CYS B 1 379 ? -48.750 65.740 16.534 1.00 18.94 379 CYS B CA 1
ATOM 6062 C C . CYS B 1 379 ? -50.245 65.404 16.504 1.00 19.32 379 CYS B C 1
ATOM 6063 O O . CYS B 1 379 ? -50.612 64.262 16.198 1.00 19.24 379 CYS B O 1
ATOM 6066 N N . PRO B 1 380 ? -51.127 66.382 16.814 1.00 19.77 380 PRO B N 1
ATOM 6067 C CA . PRO B 1 380 ? -52.558 66.076 16.720 1.00 18.77 380 PRO B CA 1
ATOM 6068 C C . PRO B 1 380 ? -52.887 65.310 15.443 1.00 19.35 380 PRO B C 1
ATOM 6069 O O . PRO B 1 380 ? -52.532 65.735 14.333 1.00 18.93 380 PRO B O 1
ATOM 6073 N N . PHE B 1 381 ? -53.584 64.195 15.606 1.00 17.75 381 PHE B N 1
ATOM 6074 C CA . PHE B 1 381 ? -53.653 63.157 14.576 1.00 18.37 381 PHE B CA 1
ATOM 6075 C C . PHE B 1 381 ? -54.252 63.642 13.246 1.00 18.47 381 PHE B C 1
ATOM 6076 O O . PHE B 1 381 ? -53.601 63.496 12.203 1.00 18.46 381 PHE B O 1
ATOM 6084 N N . GLN B 1 382 ? -55.471 64.208 13.263 1.00 19.81 382 GLN B N 1
ATOM 6085 C CA . GLN B 1 382 ? -56.118 64.594 11.985 1.00 20.64 382 GLN B CA 1
ATOM 6086 C C . GLN B 1 382 ? -55.357 65.673 11.209 1.00 20.17 382 GLN B C 1
ATOM 6087 O O . GLN B 1 382 ? -55.186 65.575 9.988 1.00 20.29 382 GLN B O 1
ATOM 6098 N N . ALA B 1 383 ? -54.917 66.709 11.921 1.00 19.74 383 ALA B N 1
ATOM 6099 C CA . ALA B 1 383 ? -54.115 67.768 11.320 1.00 19.50 383 ALA B CA 1
ATOM 6100 C C . ALA B 1 383 ? -52.807 67.245 10.724 1.00 19.15 383 ALA B C 1
ATOM 6101 O O . ALA B 1 383 ? -52.322 67.787 9.730 1.00 18.97 383 ALA B O 1
ATOM 6103 N N . ALA B 1 384 ? -52.215 66.220 11.349 1.00 18.91 384 ALA B N 1
ATOM 6104 C CA . ALA B 1 384 ? -50.973 65.639 10.845 1.00 18.83 384 ALA B CA 1
ATOM 6105 C C . ALA B 1 384 ? -51.236 64.874 9.550 1.00 19.27 384 ALA B C 1
ATOM 6106 O O . ALA B 1 384 ? -50.518 65.048 8.547 1.00 18.53 384 ALA B O 1
ATOM 6108 N N . ILE B 1 385 ? -52.275 64.042 9.565 1.00 18.11 385 ILE B N 1
ATOM 6109 C CA . ILE B 1 385 ? -52.710 63.314 8.365 1.00 20.14 385 ILE B CA 1
ATOM 6110 C C . ILE B 1 385 ? -52.979 64.261 7.189 1.00 21.14 385 ILE B C 1
ATOM 6111 O O . ILE B 1 385 ? -52.524 64.017 6.071 1.00 21.15 385 ILE B O 1
ATOM 6116 N N . THR B 1 386 ? -53.712 65.335 7.456 1.00 21.73 386 THR B N 1
ATOM 6117 C CA . THR B 1 386 ? -54.044 66.322 6.425 1.00 22.43 386 THR B CA 1
ATOM 6118 C C . THR B 1 386 ? -52.800 66.978 5.849 1.00 20.77 386 THR B C 1
ATOM 6119 O O . THR B 1 386 ? -52.666 67.093 4.630 1.00 22.69 386 THR B O 1
ATOM 6123 N N . ALA B 1 387 ? -51.900 67.414 6.722 1.00 21.59 387 ALA B N 1
ATOM 6124 C CA . ALA B 1 387 ? -50.667 68.046 6.277 1.00 20.96 387 ALA B CA 1
ATOM 6125 C C . ALA B 1 387 ? -49.785 67.096 5.469 1.00 21.06 387 ALA B C 1
ATOM 6126 O O . ALA B 1 387 ? -49.248 67.468 4.414 1.00 20.26 387 ALA B O 1
ATOM 6128 N N . LEU B 1 388 ? -49.653 65.859 5.943 1.00 20.06 388 LEU B N 1
ATOM 6129 C CA . LEU B 1 388 ? -48.791 64.889 5.261 1.00 18.98 388 LEU B CA 1
ATOM 6130 C C . LEU B 1 388 ? -49.339 64.453 3.903 1.00 18.67 388 LEU B C 1
ATOM 6131 O O . LEU B 1 388 ? -48.570 64.027 3.023 1.00 20.66 388 LEU B O 1
ATOM 6136 N N . GLY B 1 389 ? -50.655 64.549 3.740 1.00 18.27 389 GLY B N 1
ATOM 6137 C CA . GLY B 1 389 ? -51.318 64.083 2.531 1.00 18.06 389 GLY B CA 1
ATOM 6138 C C . GLY B 1 389 ? -51.587 65.138 1.461 1.00 19.82 389 GLY B C 1
ATOM 6139 O O . GLY B 1 389 ? -52.129 64.801 0.412 1.00 20.50 389 GLY B O 1
ATOM 6140 N N . GLN B 1 390 ? -51.183 66.384 1.712 1.00 20.49 390 GLN B N 1
ATOM 6141 C CA . GLN B 1 390 ? -51.526 67.527 0.828 1.00 23.28 390 GLN B CA 1
ATOM 6142 C C . GLN B 1 390 ? -51.103 67.364 -0.625 1.00 23.69 390 GLN B C 1
ATOM 6143 O O . GLN B 1 390 ? -51.751 67.913 -1.515 1.00 24.31 390 GLN B O 1
ATOM 6149 N N . ARG B 1 391 ? -49.968 66.696 -0.848 1.00 22.66 391 ARG B N 1
ATOM 6150 C CA . ARG B 1 391 ? -49.356 66.617 -2.165 1.00 21.61 391 ARG B CA 1
ATOM 6151 C C . ARG B 1 391 ? -49.746 65.346 -2.889 1.00 21.24 391 ARG B C 1
ATOM 6152 O O . ARG B 1 391 ? -49.296 65.131 -4.004 1.00 21.30 391 ARG B O 1
ATOM 6160 N N . ILE B 1 392 ? -50.587 64.508 -2.279 1.00 20.76 392 ILE B N 1
ATOM 6161 C CA . ILE B 1 392 ? -51.051 63.283 -2.946 1.00 21.94 392 ILE B CA 1
ATOM 6162 C C . ILE B 1 392 ? -51.822 63.675 -4.213 1.00 22.43 392 ILE B C 1
ATOM 6163 O O . ILE B 1 392 ? -52.644 64.591 -4.181 1.00 23.06 392 ILE B O 1
ATOM 6168 N N . ASP B 1 393 ? -51.517 62.996 -5.316 1.00 23.47 393 ASP B N 1
ATOM 6169 C CA . ASP B 1 393 ? -52.274 63.128 -6.545 1.00 24.47 393 ASP B CA 1
ATOM 6170 C C . ASP B 1 393 ? -53.311 62.020 -6.515 1.00 24.92 393 ASP B C 1
ATOM 6171 O O . ASP B 1 393 ? -52.978 60.842 -6.692 1.00 24.83 393 ASP B O 1
ATOM 6176 N N . ARG B 1 394 ? -54.571 62.391 -6.279 1.00 24.97 394 ARG B N 1
ATOM 6177 C CA . ARG B 1 394 ? -55.630 61.399 -6.065 1.00 25.76 394 ARG B CA 1
ATOM 6178 C C . ARG B 1 394 ? -55.832 60.391 -7.202 1.00 25.80 394 ARG B C 1
ATOM 6179 O O . ARG B 1 394 ? -55.940 59.195 -6.933 1.00 25.55 394 ARG B O 1
ATOM 6187 N N . PRO B 1 395 ? -55.844 60.844 -8.477 1.00 26.12 395 PRO B N 1
ATOM 6188 C CA . PRO B 1 395 ? -55.915 59.858 -9.564 1.00 26.19 395 PRO B CA 1
ATOM 6189 C C . PRO B 1 395 ? -54.774 58.839 -9.557 1.00 25.07 395 PRO B C 1
ATOM 6190 O O . PRO B 1 395 ? -54.933 57.752 -10.105 1.00 26.00 395 PRO B O 1
ATOM 6194 N N . SER B 1 396 ? -53.636 59.204 -8.963 1.00 24.17 396 SER B N 1
ATOM 6195 C CA . SER B 1 396 ? -52.475 58.324 -8.868 1.00 23.80 396 SER B CA 1
ATOM 6196 C C . SER B 1 396 ? -52.469 57.532 -7.562 1.00 22.97 396 SER B C 1
ATOM 6197 O O . SER B 1 396 ? -51.500 56.844 -7.264 1.00 22.49 396 SER B O 1
ATOM 6200 N N . ALA B 1 397 ? -53.571 57.596 -6.819 1.00 21.34 397 ALA B N 1
ATOM 6201 C CA . ALA B 1 397 ? -53.634 56.930 -5.524 1.00 21.80 397 ALA B CA 1
ATOM 6202 C C . ALA B 1 397 ? -54.827 55.986 -5.406 1.00 22.22 397 ALA B C 1
ATOM 6203 O O . ALA B 1 397 ? -55.659 56.189 -4.533 1.00 22.30 397 ALA B O 1
ATOM 6205 N N . PRO B 1 398 ? -54.890 54.938 -6.257 1.00 22.54 398 PRO B N 1
ATOM 6206 C CA . PRO B 1 398 ? -56.007 54.006 -6.168 1.00 23.51 398 PRO B CA 1
ATOM 6207 C C . PRO B 1 398 ? -55.930 53.204 -4.871 1.00 24.71 398 PRO B C 1
ATOM 6208 O O . PRO B 1 398 ? -54.837 53.022 -4.318 1.00 22.95 398 PRO B O 1
ATOM 6212 N N . ALA B 1 399 ? -57.080 52.749 -4.384 1.00 25.45 399 ALA B N 1
ATOM 6213 C CA . ALA B 1 399 ? -57.104 51.885 -3.208 1.00 25.26 399 ALA B CA 1
ATOM 6214 C C . ALA B 1 399 ? -56.407 50.564 -3.530 1.00 25.21 399 ALA B C 1
ATOM 6215 O O . ALA B 1 399 ? -56.581 50.007 -4.621 1.00 24.93 399 ALA B O 1
ATOM 6217 N N . VAL B 1 400 ? -55.622 50.062 -2.575 1.00 22.80 400 VAL B N 1
ATOM 6218 C CA . VAL B 1 400 ? -54.940 48.788 -2.724 1.00 23.28 400 VAL B CA 1
ATOM 6219 C C . VAL B 1 400 ? -55.378 47.991 -1.509 1.00 21.82 400 VAL B C 1
ATOM 6220 O O . VAL B 1 400 ? -55.327 48.508 -0.407 1.00 21.76 400 VAL B O 1
ATOM 6224 N N . ALA B 1 401 ? -55.830 46.759 -1.716 1.00 20.92 401 ALA B N 1
ATOM 6225 C CA . ALA B 1 401 ? -56.053 45.833 -0.592 1.00 20.23 401 ALA B CA 1
ATOM 6226 C C . ALA B 1 401 ? -54.678 45.521 0.005 1.00 19.71 401 ALA B C 1
ATOM 6227 O O . ALA B 1 401 ? -53.841 44.905 -0.669 1.00 20.34 401 ALA B O 1
ATOM 6229 N N . MET B 1 402 ? -54.464 45.895 1.268 1.00 18.85 402 MET B N 1
ATOM 6230 C CA . MET B 1 402 ? -53.169 45.675 1.929 1.00 18.81 402 MET B CA 1
ATOM 6231 C C . MET B 1 402 ? -52.871 44.197 2.157 1.00 18.97 402 MET B C 1
ATOM 6232 O O . MET B 1 402 ? -51.728 43.741 1.997 1.00 16.47 402 MET B O 1
ATOM 6237 N N . VAL B 1 403 ? -53.897 43.430 2.511 1.00 18.51 403 VAL B N 1
ATOM 6238 C CA . VAL B 1 403 ? -53.711 41.994 2.637 1.00 20.11 403 VAL B CA 1
ATOM 6239 C C . VAL B 1 403 ? -53.714 41.342 1.266 1.00 22.29 403 VAL B C 1
ATOM 6240 O O . VAL B 1 403 ? -54.753 41.274 0.602 1.00 22.32 403 VAL B O 1
ATOM 6244 N N . LEU B 1 404 ? -52.545 40.875 0.844 1.00 22.87 404 LEU B N 1
ATOM 6245 C CA . LEU B 1 404 ? -52.422 40.200 -0.441 1.00 26.33 404 LEU B CA 1
ATOM 6246 C C . LEU B 1 404 ? -53.360 38.993 -0.514 1.00 29.74 404 LEU B C 1
ATOM 6247 O O . LEU B 1 404 ? -53.428 38.205 0.433 1.00 28.64 404 LEU B O 1
ATOM 6252 N N . PRO B 1 405 ? -54.170 38.904 -1.595 1.00 33.81 405 PRO B N 1
ATOM 6253 C CA . PRO B 1 405 ? -54.882 37.654 -1.825 1.00 36.04 405 PRO B CA 1
ATOM 6254 C C . PRO B 1 405 ? -53.847 36.574 -2.153 1.00 37.24 405 PRO B C 1
ATOM 6255 O O . PRO B 1 405 ? -53.532 36.341 -3.320 1.00 38.44 405 PRO B O 1
ATOM 6259 N N . LYS B 1 406 ? -53.307 35.953 -1.103 1.00 38.40 406 LYS B N 1
ATOM 6260 C CA . LYS B 1 406 ? -52.225 34.987 -1.221 1.00 39.50 406 LYS B CA 1
#

Solvent-accessible surface area: 31598 Å² total; per-residue (Å²): 186,113,62,101,50,72,37,52,0,22,9,0,0,0,0,0,0,5,1,1,20,0,1,33,66,48,27,20,132,31,0,44,72,6,1,50,37,108,14,36,125,26,24,20,80,45,9,30,16,0,14,0,0,15,5,5,6,4,12,9,0,60,40,16,0,97,73,2,58,142,49,44,1,6,98,89,50,67,33,70,93,110,7,16,20,2,2,0,0,15,59,34,36,0,58,5,0,0,50,0,1,3,8,2,0,2,52,17,29,12,26,39,21,70,96,14,142,44,134,30,0,46,0,9,26,2,59,141,67,91,47,3,73,26,64,65,74,154,9,56,59,13,1,115,149,82,3,52,90,16,74,129,61,73,130,81,20,37,94,16,20,89,77,0,89,102,7,0,21,57,85,152,117,112,10,62,16,18,118,31,70,11,132,40,98,58,52,216,94,7,127,14,47,2,15,3,0,19,29,0,3,41,0,1,13,8,1,2,0,0,10,0,23,13,14,15,57,76,68,8,0,81,43,124,4,60,104,14,62,70,1,41,36,4,0,44,0,11,16,23,24,31,19,2,28,22,17,4,69,24,3,0,44,37,53,0,0,2,2,0,49,12,0,10,78,5,0,95,46,172,15,90,24,107,8,82,0,3,0,0,0,0,16,22,40,3,0,0,1,0,11,15,2,4,108,11,48,8,107,5,87,35,8,20,121,4,9,5,0,4,10,0,0,0,0,0,0,22,5,68,0,51,128,68,45,88,97,10,0,20,0,10,0,14,0,12,15,9,75,34,6,8,120,12,37,32,11,39,98,133,69,85,28,38,120,69,52,22,133,40,130,40,9,101,128,21,139,36,13,8,0,0,41,25,149,54,0,28,76,36,0,19,138,81,34,43,207,99,0,15,67,99,38,78,14,74,27,110,96,148,119,121,49,40,184,75,41,77,9,26,10,0,0,0,0,0,0,4,1,1,20,0,1,34,71,45,27,20,135,30,0,43,71,6,2,51,28,104,12,37,128,26,29,22,86,45,8,33,15,1,14,0,0,13,5,6,5,4,14,9,0,54,42,16,0,92,80,2,58,69,26,52,4,10,70,94,52,72,25,83,92,98,2,15,19,2,2,0,0,17,59,32,35,0,46,6,0,0,51,0,1,2,8,1,0,2,34,17,28,12,29,42,24,72,98,14,145,50,126,29,0,42,0,4,23,0,49,133,68,97,44,2,78,29,86,58,80,120,16,60,54,15,2,116,147,83,4,52,84,19,75,121,61,72,131,80,20,39,93,17,23,88,74,0,83,100,7,0,23,69,86,146,122,110,9,60,15,18,109,39,74,14,106,33,70,70,59,214,90,8,116,10,62,2,12,3,0,20,29,2,3,44,0,1,13,8,1,3,0,0,10,0,24,14,13,13,64,78,67,9,0,89,42,129,4,62,109,20,63,65,0,44,42,4,0,38,0,11,17,24,21,32,18,1,30,23,16,4,68,28,8,0,46,40,24,1,0,1,1,0,20,12,0,6,69,6,0,66,34,175,22,87,18,128,12,98,0,3,0,0,0,0,22,20,36,3,0,0,0,0,14,15,1,4,104,9,68,4,113,6,96,39,8,19,112,6,11,6,0,5,11,0,0,0,0,0,0,20,2,76,25,62,153,79,42,107,74,24,0,17,0,9,0,14,0,10,14,9,66,27,5,7,84,13,28,29,11,46,101,143,66,80,26,39,114,60,49,22,125,40,131,52,15,123,134,27,156,21,14,2,0,0,54,5,130,55,0,20,96,21,0,10,137,77,17,44,145,108,0,12,57,105,37,76,14,66,29,121,74

CATH classification: 3.40.50.1240

Secondary structure (P-SEA, 3-state):
ccccccccccbbbbbbccccccccaaaaaaaaaaacccccccccccccccaaaaaaaaaaaaaaaaaaaaaccccccccccccbbbbbcccaaaaaaaaaaaaaaccccbbbbbbbcccccccccccccccccccaaaaaaaaaaaaccaaaaaaaaaaaaaaaaaaccccccccccccccbbbbbccccccccaaaaaaaaaaaaaaaaaaaccccccccccccccaaaaaaaaaaaaaaaaacccaaaaaaaccaaaaaaaaaaacccccccccbbbbbbcaaaaaaaaaaaccccccccccccccccccbbbbbbbbcccccccbbbbbbbbbcaaaaaacccccccccccbbbbbcccccccccccccaaaaaaaaaaccccccccccccccccc/cccccccccccbbbbbbccccccccaaaaaaaaaaccccccccccccccccaaaaaaaaaaaaaaaaaaaaaccccccccccccbbbbbcccaaaaaaaaaaaaaaccccbbbbbbbcccccccccccccccccccaaaaaaaaaaaaccaaaaaaaaaaaaaaaaaaccccccccccccccbbbbbccccccccaaaaaaaaaaaaaaaaaaaccccccccccccccaaaaaaaaaaaaaaaaaccccaaaaaaccaaaaaaaaaaacccccccccbbbbbbcaaaaaaaaaaaccccccccccccccccccbbbbbbbbcccccbbbbbbbbbbbcaaaaaacccccccccccbbbbbcccccccccccccccaaaaaaaaccccccccccccccccc

B-factor: mean 23.33, std 8.58, range [7.46, 60.2]

Radius of gyration: 28.69 Å; Cα contacts (8 Å, |Δi|>4): 1660; chains: 2; bounding box: 68×82×67 Å